Protein AF-A0A2V2E9M7-F1 (afdb_monomer)

Mean predicted aligned error: 22.3 Å

Structure (mmCIF, N/CA/C/O backbone):
data_AF-A0A2V2E9M7-F1
#
_entry.id   AF-A0A2V2E9M7-F1
#
loop_
_atom_site.group_PDB
_atom_site.id
_atom_site.type_symbol
_atom_site.label_atom_id
_atom_site.label_alt_id
_atom_site.label_comp_id
_atom_site.label_asym_id
_atom_site.label_entity_id
_atom_site.label_seq_id
_atom_site.pdbx_PDB_ins_code
_atom_site.Cartn_x
_atom_site.Cartn_y
_atom_site.Cartn_z
_atom_site.occupancy
_atom_site.B_iso_or_equiv
_atom_site.auth_seq_id
_atom_site.auth_comp_id
_atom_site.auth_asym_id
_atom_site.auth_atom_id
_atom_site.pdbx_PDB_model_num
ATOM 1 N N . MET A 1 1 ? 69.478 -24.190 -27.164 1.00 32.44 1 MET A N 1
ATOM 2 C CA . MET A 1 1 ? 68.853 -22.856 -27.023 1.00 32.44 1 MET A CA 1
ATOM 3 C C . MET A 1 1 ? 69.617 -21.925 -26.075 1.00 32.44 1 MET A C 1
ATOM 5 O O . MET A 1 1 ? 70.172 -20.964 -26.578 1.00 32.44 1 MET A O 1
ATOM 9 N N . LYS A 1 2 ? 69.791 -22.211 -24.771 1.00 27.84 2 LYS A N 1
ATOM 10 C CA . LYS A 1 2 ? 70.480 -21.285 -23.827 1.00 27.84 2 LYS A CA 1
ATOM 11 C C . LYS A 1 2 ? 71.941 -20.897 -24.165 1.00 27.84 2 LYS A C 1
ATOM 13 O O . LYS A 1 2 ? 72.322 -19.758 -23.941 1.00 27.84 2 LYS A O 1
ATOM 18 N N . LYS A 1 3 ? 72.751 -21.782 -24.771 1.00 30.38 3 LYS A N 1
ATOM 19 C CA . LYS A 1 3 ? 74.108 -21.431 -25.268 1.00 30.38 3 LYS A CA 1
ATOM 20 C C . LYS A 1 3 ? 74.116 -20.711 -26.627 1.00 30.38 3 LYS A C 1
ATOM 22 O O . LYS A 1 3 ? 75.095 -20.051 -26.944 1.00 30.38 3 LYS A O 1
ATOM 27 N N . LEU A 1 4 ? 73.034 -20.820 -27.406 1.00 31.48 4 LEU A N 1
ATOM 28 C CA . LEU A 1 4 ? 72.885 -20.119 -28.688 1.00 31.48 4 LEU A CA 1
ATOM 29 C C . LEU A 1 4 ? 72.492 -18.649 -28.463 1.00 31.48 4 LEU A C 1
ATOM 31 O O . LEU A 1 4 ? 73.007 -17.769 -29.140 1.00 31.48 4 LEU A O 1
ATOM 35 N N . LEU A 1 5 ? 71.653 -18.388 -27.453 1.00 33.75 5 LEU A N 1
ATOM 36 C CA . LEU A 1 5 ? 71.212 -17.040 -27.082 1.00 33.75 5 LEU A CA 1
ATOM 37 C C . LEU A 1 5 ? 72.375 -16.175 -26.549 1.00 33.75 5 LEU A C 1
ATOM 39 O O . LEU A 1 5 ? 72.522 -15.022 -26.934 1.00 33.75 5 LEU A O 1
ATOM 43 N N . SER A 1 6 ? 73.278 -16.764 -25.752 1.00 31.58 6 SER A N 1
ATOM 44 C CA . SER A 1 6 ? 74.490 -16.084 -25.257 1.00 31.58 6 SER A CA 1
ATOM 45 C C . SER A 1 6 ? 75.515 -15.777 -26.362 1.00 31.58 6 SER A C 1
ATOM 47 O O . SER A 1 6 ? 76.298 -14.840 -26.221 1.00 31.58 6 SER A O 1
ATOM 49 N N . PHE A 1 7 ? 75.518 -16.547 -27.457 1.00 32.97 7 PHE A N 1
ATOM 50 C CA . PHE A 1 7 ? 76.396 -16.326 -28.610 1.00 32.97 7 PHE A CA 1
ATOM 51 C C . PHE A 1 7 ? 75.870 -15.189 -29.501 1.00 32.97 7 PHE A C 1
ATOM 53 O O . PHE A 1 7 ? 76.644 -14.316 -29.879 1.00 32.97 7 PHE A O 1
ATOM 60 N N . PHE A 1 8 ? 74.555 -15.123 -29.744 1.00 37.31 8 PHE A N 1
ATOM 61 C CA . PHE A 1 8 ? 73.934 -14.046 -30.531 1.00 37.31 8 PHE A CA 1
ATOM 62 C C . PHE A 1 8 ? 74.006 -12.670 -29.847 1.00 37.31 8 PHE A C 1
ATOM 64 O O . PHE A 1 8 ? 74.307 -11.680 -30.510 1.00 37.31 8 PHE A O 1
ATOM 71 N N . LEU A 1 9 ? 73.849 -12.601 -28.519 1.00 36.06 9 LEU A N 1
ATOM 72 C CA . LEU A 1 9 ? 74.006 -11.342 -27.772 1.00 36.06 9 LEU A CA 1
ATOM 73 C C . LEU A 1 9 ? 75.455 -10.822 -27.742 1.00 36.06 9 LEU A C 1
ATOM 75 O O . LEU A 1 9 ? 75.673 -9.615 -27.681 1.00 36.06 9 LEU A O 1
ATOM 79 N N . SER A 1 10 ? 76.449 -11.709 -27.850 1.00 30.64 10 SER A N 1
ATOM 80 C CA . SER A 1 10 ? 77.867 -11.320 -27.898 1.00 30.64 10 SER A CA 1
ATOM 81 C C . SER A 1 10 ? 78.282 -10.764 -29.272 1.00 30.64 10 SER A C 1
ATOM 83 O O . SER A 1 10 ? 79.227 -9.984 -29.358 1.00 30.64 10 SER A O 1
ATOM 85 N N . VAL A 1 11 ? 77.568 -11.132 -30.345 1.00 32.84 11 VAL A N 1
ATOM 86 C CA . VAL A 1 11 ? 77.837 -10.685 -31.728 1.00 32.84 11 VAL A CA 1
ATOM 87 C C . VAL A 1 11 ? 77.257 -9.292 -32.005 1.00 32.84 11 VAL A C 1
ATOM 89 O O . VAL A 1 11 ? 77.875 -8.515 -32.729 1.00 32.84 11 VAL A O 1
ATOM 92 N N . ILE A 1 12 ? 76.144 -8.927 -31.360 1.00 40.84 12 ILE A N 1
ATOM 93 C CA . ILE A 1 12 ? 75.544 -7.584 -31.472 1.00 40.84 12 ILE A CA 1
ATOM 94 C C . ILE A 1 12 ? 76.445 -6.508 -30.831 1.00 40.84 12 ILE A C 1
ATOM 96 O O . ILE A 1 12 ? 76.507 -5.389 -31.329 1.00 40.84 12 ILE A O 1
ATOM 100 N N . ILE A 1 13 ? 77.224 -6.857 -29.798 1.00 34.94 13 ILE A N 1
ATOM 101 C CA . ILE A 1 13 ? 78.183 -5.941 -29.145 1.00 34.94 13 ILE A CA 1
ATOM 102 C C . ILE A 1 13 ? 79.509 -5.815 -29.933 1.00 34.94 13 ILE A C 1
ATOM 104 O O . ILE A 1 13 ? 80.218 -4.825 -29.786 1.00 34.94 13 ILE A O 1
ATOM 108 N N . LEU A 1 14 ? 79.846 -6.772 -30.810 1.00 29.77 14 LEU A N 1
ATOM 109 C CA . LEU A 1 14 ? 81.092 -6.775 -31.600 1.00 29.77 14 LEU A CA 1
ATOM 110 C C . LEU A 1 14 ? 80.977 -6.099 -32.982 1.00 29.77 14 LEU A C 1
ATOM 112 O O . LEU A 1 14 ? 81.995 -5.938 -33.652 1.00 29.77 14 LEU A O 1
ATOM 116 N N . CYS A 1 15 ? 79.779 -5.688 -33.414 1.00 30.77 15 CYS A N 1
ATOM 117 C CA . CYS A 1 15 ? 79.570 -5.073 -34.735 1.00 30.77 15 CYS A CA 1
ATOM 118 C C . CYS A 1 15 ? 79.690 -3.538 -34.764 1.00 30.77 15 CYS A C 1
ATOM 120 O O . CYS A 1 15 ? 79.584 -2.941 -35.832 1.00 30.77 15 CYS A O 1
ATOM 122 N N . SER A 1 16 ? 79.985 -2.887 -33.639 1.00 31.45 16 SER A N 1
ATOM 123 C CA . SER A 1 16 ? 80.344 -1.465 -33.577 1.00 31.45 16 SER A CA 1
ATOM 124 C C . SER A 1 16 ? 81.866 -1.280 -33.670 1.00 31.45 16 SER A C 1
ATOM 126 O O . SER A 1 16 ? 82.537 -0.872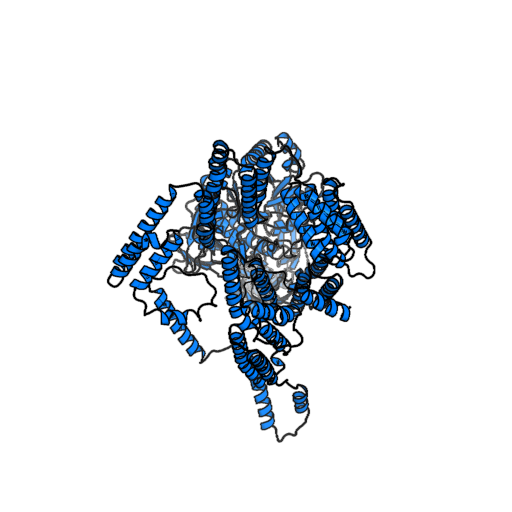 -32.725 1.00 31.45 16 SER A O 1
ATOM 128 N N . VAL A 1 17 ? 82.427 -1.589 -34.843 1.00 29.20 17 VAL A N 1
ATOM 129 C CA . VAL A 1 17 ? 83.730 -1.046 -35.268 1.00 29.20 17 VAL A CA 1
ATOM 130 C C . VAL A 1 17 ? 83.467 0.355 -35.843 1.00 29.20 17 VAL A C 1
ATOM 132 O O . VAL A 1 17 ? 82.502 0.513 -36.594 1.00 29.20 17 VAL A O 1
ATOM 135 N N . PRO A 1 18 ? 84.266 1.380 -35.492 1.00 39.25 18 PRO A N 1
ATOM 136 C CA . PRO A 1 18 ? 83.937 2.775 -35.768 1.00 39.25 18 PRO A CA 1
ATOM 137 C C . PRO A 1 18 ? 83.967 3.058 -37.271 1.00 39.25 18 PRO A C 1
ATOM 139 O O . PRO A 1 18 ? 85.012 2.937 -37.915 1.00 39.25 18 PRO A O 1
ATOM 142 N N . PHE A 1 19 ? 82.829 3.470 -37.830 1.00 32.53 19 PHE A N 1
ATOM 143 C CA . PHE A 1 19 ? 82.831 4.175 -39.106 1.00 32.53 19 PHE A CA 1
ATOM 144 C C . PHE A 1 19 ? 83.360 5.588 -38.866 1.00 32.53 19 PHE A C 1
ATOM 146 O O . PHE A 1 19 ? 82.946 6.274 -37.935 1.00 32.53 19 PHE A O 1
ATOM 153 N N . ALA A 1 20 ? 84.335 5.977 -39.684 1.00 35.50 20 ALA A N 1
ATOM 154 C CA . ALA A 1 20 ? 85.048 7.238 -39.579 1.00 35.50 20 ALA A CA 1
ATOM 155 C C . ALA A 1 20 ? 84.084 8.435 -39.536 1.00 35.50 20 ALA A C 1
ATOM 157 O O . ALA A 1 20 ? 83.274 8.620 -40.445 1.00 35.50 20 ALA A O 1
ATOM 158 N N . PHE A 1 21 ? 84.221 9.244 -38.484 1.00 38.22 21 PHE A N 1
ATOM 159 C CA . PHE A 1 21 ? 83.510 10.500 -38.274 1.00 38.22 21 PHE A CA 1
ATOM 160 C C . PHE A 1 21 ? 83.684 11.443 -39.474 1.00 38.22 21 PHE A C 1
ATOM 162 O O . PHE A 1 21 ? 84.785 11.933 -39.740 1.00 38.22 21 PHE A O 1
ATOM 169 N N . SER A 1 22 ? 82.589 11.775 -40.158 1.00 50.09 22 SER A N 1
ATOM 170 C CA . SER A 1 22 ? 82.441 13.131 -40.685 1.00 50.09 22 SER A CA 1
ATOM 171 C C . SER A 1 22 ? 82.165 14.048 -39.497 1.00 50.09 22 SER A C 1
ATOM 173 O O . SER A 1 22 ? 81.345 13.706 -38.646 1.00 50.09 22 SER A O 1
ATOM 175 N N . ALA A 1 23 ? 82.857 15.185 -39.413 1.00 58.50 23 ALA A N 1
ATOM 176 C CA . ALA A 1 23 ? 82.621 16.158 -38.351 1.00 58.50 23 ALA A CA 1
ATOM 177 C C . ALA A 1 23 ? 81.134 16.550 -38.332 1.00 58.50 23 ALA A C 1
ATOM 179 O O . ALA A 1 23 ? 80.608 16.975 -39.362 1.00 58.50 23 ALA A O 1
ATOM 180 N N . MET A 1 24 ? 80.474 16.363 -37.186 1.00 65.12 24 MET A N 1
ATOM 181 C CA . MET A 1 24 ? 79.091 16.800 -36.980 1.00 65.12 24 MET A CA 1
ATOM 182 C C . MET A 1 24 ? 78.993 18.303 -37.244 1.00 65.12 24 MET A C 1
ATOM 184 O O . MET A 1 24 ? 79.911 19.061 -36.914 1.00 65.12 24 MET A O 1
ATOM 188 N N . THR A 1 25 ? 77.890 18.736 -37.842 1.00 72.81 25 THR A N 1
ATOM 189 C CA . THR A 1 25 ? 77.599 20.165 -38.002 1.00 72.81 25 THR A CA 1
ATOM 190 C C . THR A 1 25 ? 77.397 20.828 -36.630 1.00 72.81 25 THR A C 1
ATOM 192 O O . THR A 1 25 ? 77.093 20.149 -35.651 1.00 72.81 25 THR A O 1
ATOM 195 N N . GLU A 1 26 ? 77.568 22.154 -36.518 1.00 69.25 26 GLU A N 1
ATOM 196 C CA . GLU A 1 26 ? 77.369 22.870 -35.237 1.00 69.25 26 GLU A CA 1
ATOM 197 C C . GLU A 1 26 ? 75.968 22.645 -34.645 1.00 69.25 26 GLU A C 1
ATOM 199 O O . GLU A 1 26 ? 75.819 22.554 -33.427 1.00 69.25 26 GLU A O 1
ATOM 204 N N . GLU A 1 27 ? 74.957 22.502 -35.502 1.00 67.62 27 GLU A N 1
ATOM 205 C CA . GLU A 1 27 ? 73.578 22.220 -35.105 1.00 67.62 27 GLU A CA 1
ATOM 206 C C . GLU A 1 27 ? 73.423 20.796 -34.551 1.00 67.62 27 GLU A C 1
ATOM 208 O O . GLU A 1 27 ? 72.874 20.608 -33.465 1.00 67.62 27 GLU A O 1
ATOM 213 N N . GLU A 1 28 ? 73.989 19.794 -35.229 1.00 68.38 28 GLU A N 1
ATOM 214 C CA . GLU A 1 28 ? 73.992 18.402 -34.759 1.00 68.38 28 GLU A CA 1
ATOM 215 C C . GLU A 1 28 ? 74.806 18.232 -33.469 1.00 68.38 28 GLU A C 1
ATOM 217 O O . GLU A 1 28 ? 74.426 17.451 -32.595 1.00 68.38 28 GLU A O 1
ATOM 222 N N . LEU A 1 29 ? 75.899 18.988 -33.316 1.00 74.88 29 LEU A N 1
ATOM 223 C CA . LEU A 1 29 ? 76.698 19.017 -32.093 1.00 74.88 29 LEU A CA 1
ATOM 224 C C . LEU A 1 29 ? 75.907 19.648 -30.934 1.00 74.88 29 LEU A C 1
ATOM 226 O O . LEU A 1 29 ? 75.966 19.151 -29.809 1.00 74.88 29 LEU A O 1
ATOM 230 N N . GLY A 1 30 ? 75.132 20.705 -31.208 1.00 75.69 30 GLY A N 1
ATOM 231 C CA . GLY A 1 30 ? 74.223 21.335 -30.247 1.00 75.69 30 GLY A CA 1
ATOM 232 C C . GLY A 1 30 ? 73.117 20.387 -29.777 1.00 75.69 30 GLY A C 1
ATOM 233 O O . GLY A 1 30 ? 72.911 20.226 -28.573 1.00 75.69 30 GLY A O 1
ATOM 234 N N . GLN A 1 31 ? 72.477 19.677 -30.706 1.00 72.56 31 GLN A N 1
ATOM 235 C CA . GLN A 1 31 ? 71.450 18.678 -30.391 1.00 72.56 31 GLN A CA 1
ATOM 236 C C . GLN A 1 31 ? 72.032 17.476 -29.633 1.00 72.56 31 GLN A C 1
ATOM 238 O O . GLN A 1 31 ? 71.443 16.994 -28.667 1.00 72.56 31 GLN A O 1
ATOM 243 N N . ALA A 1 32 ? 73.223 17.006 -30.014 1.00 79.75 32 ALA A N 1
ATOM 244 C CA . ALA A 1 32 ? 73.920 15.938 -29.303 1.00 79.75 32 ALA A CA 1
ATOM 245 C C . ALA A 1 32 ? 74.330 16.356 -27.881 1.00 79.75 32 ALA A C 1
ATOM 247 O O . ALA A 1 32 ? 74.233 15.558 -26.946 1.00 79.75 32 ALA A O 1
ATOM 248 N N . GLN A 1 33 ? 74.751 17.610 -27.695 1.00 82.19 33 GLN A N 1
ATOM 249 C CA . GLN A 1 33 ? 75.070 18.185 -26.389 1.00 82.19 33 GLN A CA 1
ATOM 250 C C . GLN A 1 33 ? 73.841 18.236 -25.477 1.00 82.19 33 GLN A C 1
ATOM 252 O O . GLN A 1 33 ? 73.931 17.870 -24.300 1.00 82.19 33 GLN A O 1
ATOM 257 N N . GLU A 1 34 ? 72.704 18.675 -26.012 1.00 79.38 34 GLU A N 1
ATOM 258 C CA . GLU A 1 34 ? 71.434 18.744 -25.295 1.00 79.38 34 GLU A CA 1
ATOM 259 C C . GLU A 1 34 ? 70.928 17.346 -24.921 1.00 79.38 34 GLU A C 1
ATOM 261 O O . GLU A 1 34 ? 70.645 17.081 -23.750 1.00 79.38 34 GLU A O 1
ATOM 266 N N . ALA A 1 35 ? 70.939 16.410 -25.871 1.00 77.19 35 ALA A N 1
ATOM 267 C CA . ALA A 1 35 ? 70.532 15.028 -25.648 1.00 77.19 35 ALA A CA 1
ATOM 268 C C . ALA A 1 35 ? 71.427 14.312 -24.615 1.00 77.19 35 ALA A C 1
ATOM 270 O O . ALA A 1 35 ? 70.929 13.596 -23.741 1.00 77.19 35 ALA A O 1
ATOM 271 N N . LYS A 1 36 ? 72.747 14.555 -24.639 1.00 88.62 36 LYS A N 1
ATOM 272 C CA . LYS A 1 36 ? 73.696 14.032 -23.639 1.00 88.62 36 LYS A CA 1
ATOM 273 C C . LYS A 1 36 ? 73.460 14.632 -22.251 1.00 88.62 36 LYS A C 1
ATOM 275 O O . LYS A 1 36 ? 73.516 13.912 -21.255 1.00 88.62 36 LYS A O 1
ATOM 280 N N . ASN A 1 37 ? 73.164 15.931 -22.163 1.00 83.50 37 ASN A N 1
ATOM 281 C CA . ASN A 1 37 ? 72.812 16.589 -20.899 1.00 83.50 37 ASN A CA 1
ATOM 282 C C . ASN A 1 37 ? 71.481 16.071 -20.335 1.00 83.50 37 ASN A C 1
ATOM 284 O O . ASN A 1 37 ? 71.351 15.901 -19.119 1.00 83.50 37 ASN A O 1
ATOM 288 N N . TYR A 1 38 ? 70.519 15.768 -21.205 1.00 79.69 38 TYR A N 1
ATOM 289 C CA . TYR A 1 38 ? 69.249 15.175 -20.811 1.00 79.69 38 TYR A CA 1
ATOM 290 C C . TYR A 1 38 ? 69.437 13.752 -20.274 1.00 79.69 38 TYR A C 1
ATOM 292 O O . TYR A 1 38 ? 69.036 13.474 -19.143 1.00 79.69 38 TYR A O 1
ATOM 300 N N . LEU A 1 39 ? 70.185 12.901 -20.991 1.00 84.62 39 LEU A N 1
ATOM 301 C CA . LEU A 1 39 ? 70.590 11.578 -20.503 1.00 84.62 39 LEU A CA 1
ATOM 302 C C . LEU A 1 39 ? 71.335 11.668 -19.164 1.00 84.62 39 LEU A C 1
ATOM 304 O O . LEU A 1 39 ? 71.109 10.838 -18.289 1.00 84.62 39 LEU A O 1
ATOM 308 N N . LYS A 1 40 ? 72.190 12.681 -18.963 1.00 86.00 40 LYS A N 1
ATOM 309 C CA . LYS A 1 40 ? 72.927 12.887 -17.704 1.00 86.00 40 LYS A CA 1
ATOM 310 C C . LYS A 1 40 ? 71.995 13.179 -16.536 1.00 86.00 40 LYS A C 1
ATOM 312 O O . LYS A 1 40 ? 72.166 12.597 -15.466 1.00 86.00 40 LYS A O 1
ATOM 317 N N . SER A 1 41 ? 71.028 14.072 -16.738 1.00 77.12 41 SER A N 1
ATOM 318 C CA . SER A 1 41 ? 70.025 14.426 -15.729 1.00 77.12 41 SER A CA 1
ATOM 319 C C . SER A 1 41 ? 69.166 13.219 -15.361 1.00 77.12 41 SER A C 1
ATOM 321 O O . SER A 1 41 ? 68.968 12.943 -14.179 1.00 77.12 41 SER A O 1
ATOM 323 N N . LEU A 1 42 ? 68.738 12.452 -16.365 1.00 75.38 42 LEU A N 1
ATOM 324 C CA . LEU A 1 42 ? 67.938 11.248 -16.174 1.00 75.38 42 LEU A CA 1
ATOM 325 C C . LEU A 1 42 ? 68.725 10.136 -15.476 1.00 75.38 42 LEU A C 1
ATOM 327 O O . LEU A 1 42 ? 68.269 9.581 -14.482 1.00 75.38 42 LEU A O 1
ATOM 331 N N . TYR A 1 43 ? 69.952 9.871 -15.926 1.00 80.56 43 TYR A N 1
ATOM 332 C CA . TYR A 1 43 ? 70.855 8.910 -15.303 1.00 80.56 43 TYR A CA 1
ATOM 333 C C . TYR A 1 43 ? 71.139 9.267 -13.837 1.00 80.56 43 TYR A C 1
ATOM 335 O O . TYR A 1 43 ? 71.102 8.390 -12.980 1.00 80.56 43 TYR A O 1
ATOM 343 N N . LEU A 1 44 ? 71.381 10.543 -13.512 1.00 74.56 44 LEU A N 1
ATOM 344 C CA . LEU A 1 44 ? 71.583 10.982 -12.126 1.00 74.56 44 LEU A CA 1
ATOM 345 C C . LEU A 1 44 ? 70.317 10.826 -11.276 1.00 74.56 44 LEU A C 1
ATOM 347 O O . LEU A 1 44 ? 70.418 10.389 -10.129 1.00 74.56 44 LEU A O 1
ATOM 351 N N . ALA A 1 45 ? 69.144 11.135 -11.834 1.00 66.62 45 ALA A N 1
ATOM 352 C CA . ALA A 1 45 ? 67.867 10.904 -11.168 1.00 66.62 45 ALA A CA 1
ATOM 353 C C . ALA A 1 45 ? 67.635 9.408 -10.907 1.00 66.62 45 ALA A C 1
ATOM 355 O O . ALA A 1 45 ? 67.140 9.038 -9.846 1.00 66.62 45 ALA A O 1
ATOM 356 N N . TYR A 1 46 ? 68.029 8.546 -11.845 1.00 67.69 46 TYR A N 1
ATOM 357 C CA . TYR A 1 46 ? 67.702 7.123 -11.840 1.00 67.69 46 TYR A CA 1
ATOM 358 C C . TYR A 1 46 ? 68.723 6.221 -11.137 1.00 67.69 46 TYR A C 1
ATOM 360 O O . TYR A 1 46 ? 68.346 5.242 -10.491 1.00 67.69 46 TYR A O 1
ATOM 368 N N . LYS A 1 47 ? 70.002 6.606 -11.131 1.00 64.19 47 LYS A N 1
ATOM 369 C CA . LYS A 1 47 ? 71.080 5.944 -10.377 1.00 64.19 47 LYS A CA 1
ATOM 370 C C . LYS A 1 47 ? 70.805 5.892 -8.874 1.00 64.19 47 LYS A C 1
ATOM 372 O O . LYS A 1 47 ? 71.168 4.925 -8.212 1.00 64.19 47 LYS A O 1
ATOM 377 N N . GLY A 1 48 ? 70.127 6.903 -8.326 1.00 55.81 48 GLY A N 1
ATOM 378 C CA . GLY A 1 48 ? 69.710 6.914 -6.919 1.00 55.81 48 GLY A CA 1
ATOM 379 C C . GLY A 1 48 ? 68.751 5.774 -6.543 1.00 55.81 48 GLY A C 1
ATOM 380 O O . GLY A 1 48 ? 68.650 5.430 -5.366 1.00 55.81 48 GLY A O 1
ATOM 381 N N . TYR A 1 49 ? 68.079 5.166 -7.525 1.00 56.31 49 TYR A N 1
ATOM 382 C CA . TYR A 1 49 ? 67.162 4.040 -7.327 1.00 56.31 49 TYR A CA 1
ATOM 383 C C . TYR A 1 49 ? 67.808 2.673 -7.605 1.00 56.31 49 TYR A C 1
ATOM 385 O O . TYR A 1 49 ? 67.281 1.665 -7.148 1.00 56.31 49 TYR A O 1
ATOM 393 N N . GLU A 1 50 ? 68.969 2.630 -8.271 1.00 50.38 50 GLU A N 1
ATOM 394 C CA . GLU A 1 50 ? 69.757 1.406 -8.510 1.00 50.38 50 GLU A CA 1
ATOM 395 C C . GLU A 1 50 ? 70.257 0.771 -7.197 1.00 50.38 50 GLU A C 1
ATOM 397 O O . GLU A 1 50 ? 70.419 -0.442 -7.110 1.00 50.38 50 GLU A O 1
ATOM 402 N N . MET A 1 51 ? 70.455 1.585 -6.151 1.00 46.03 51 MET A N 1
ATOM 403 C CA . MET A 1 51 ? 70.910 1.135 -4.827 1.00 46.03 51 MET A CA 1
ATOM 404 C C . MET A 1 51 ? 69.789 0.625 -3.898 1.00 46.03 51 MET A C 1
ATOM 406 O O . MET A 1 51 ? 70.056 0.377 -2.723 1.00 46.03 51 MET A O 1
ATOM 410 N N . ARG A 1 52 ? 68.543 0.489 -4.375 1.00 54.09 52 ARG A N 1
ATOM 411 C CA . ARG A 1 52 ? 67.433 -0.101 -3.602 1.00 54.09 52 ARG A CA 1
ATOM 412 C C . ARG A 1 52 ? 67.322 -1.585 -3.974 1.00 54.09 52 ARG A C 1
ATOM 414 O O . ARG A 1 52 ? 67.133 -1.897 -5.148 1.00 54.09 52 ARG A O 1
ATOM 421 N N . VAL A 1 53 ? 67.539 -2.481 -3.012 1.00 44.81 53 VAL A N 1
ATOM 422 C CA . VAL A 1 53 ? 67.578 -3.941 -3.210 1.00 44.81 53 VAL A CA 1
ATOM 423 C C . VAL A 1 53 ? 66.157 -4.508 -3.027 1.00 44.81 53 VAL A C 1
ATOM 425 O O . VAL A 1 53 ? 65.201 -3.775 -2.815 1.00 44.81 53 VAL A O 1
ATOM 428 N N . LEU A 1 54 ? 65.968 -5.807 -3.254 1.00 53.22 54 LEU A N 1
ATOM 429 C CA . LEU A 1 54 ? 64.692 -6.515 -3.165 1.00 53.22 54 LEU A CA 1
ATOM 430 C C . LEU A 1 54 ? 64.692 -7.392 -1.914 1.00 53.22 54 LEU A C 1
ATOM 432 O O . LEU A 1 54 ? 65.655 -8.117 -1.687 1.00 53.22 54 LEU A O 1
ATOM 436 N N . LEU A 1 55 ? 63.596 -7.392 -1.150 1.00 44.25 55 LEU A N 1
ATOM 437 C CA . LEU A 1 55 ? 63.405 -8.300 -0.005 1.00 44.25 55 LEU A CA 1
ATOM 438 C C . LEU A 1 55 ? 63.336 -9.789 -0.395 1.00 44.25 55 LEU A C 1
ATOM 440 O O . LEU A 1 55 ? 63.460 -10.655 0.464 1.00 44.25 55 LEU A O 1
ATOM 444 N N . ASP A 1 56 ? 63.163 -10.096 -1.682 1.00 48.06 56 ASP A N 1
ATOM 445 C CA . ASP A 1 56 ? 63.241 -11.456 -2.211 1.00 48.06 56 ASP A CA 1
ATOM 446 C C . ASP A 1 56 ? 64.154 -11.486 -3.442 1.00 48.06 56 ASP A C 1
ATOM 448 O O . ASP A 1 56 ? 63.781 -11.066 -4.542 1.00 48.06 56 ASP A O 1
ATOM 452 N N . GLU A 1 57 ? 65.368 -12.003 -3.256 1.00 44.25 57 GLU A N 1
ATOM 453 C CA . GLU A 1 57 ? 66.356 -12.173 -4.325 1.00 44.25 57 GLU A CA 1
ATOM 454 C C . GLU A 1 57 ? 65.873 -13.141 -5.424 1.00 44.25 57 GLU A C 1
ATOM 456 O O . GLU A 1 57 ? 66.367 -13.086 -6.550 1.00 44.25 57 GLU A O 1
ATOM 461 N N . ASN A 1 58 ? 64.856 -13.973 -5.153 1.00 47.81 58 ASN A N 1
ATOM 462 C CA . ASN A 1 58 ? 64.310 -14.937 -6.114 1.00 47.81 58 ASN A CA 1
ATOM 463 C C . ASN A 1 58 ? 63.293 -14.330 -7.096 1.00 47.81 58 ASN A C 1
ATOM 465 O O . ASN A 1 58 ? 62.805 -15.039 -7.978 1.00 47.81 58 ASN A O 1
ATOM 469 N N . LYS A 1 59 ? 62.973 -13.032 -6.973 1.00 50.25 59 LYS A N 1
ATOM 470 C CA . LYS A 1 59 ? 62.061 -12.300 -7.873 1.00 50.25 59 LYS A CA 1
ATOM 471 C C . LYS A 1 59 ? 62.727 -11.152 -8.636 1.00 50.25 59 LYS A C 1
ATOM 473 O O . LYS A 1 59 ? 62.054 -10.197 -9.022 1.00 50.25 59 LYS A O 1
ATOM 478 N N . GLN A 1 60 ? 64.029 -11.238 -8.903 1.00 52.88 60 GLN A N 1
ATOM 479 C CA . GLN A 1 60 ? 64.656 -10.380 -9.914 1.00 52.88 60 GLN A CA 1
ATOM 480 C C . GLN A 1 60 ? 64.083 -10.748 -11.291 1.00 52.88 60 GLN A C 1
ATOM 482 O O . GLN A 1 60 ? 64.492 -11.744 -11.888 1.00 52.88 60 GLN A O 1
ATOM 487 N N . ASN A 1 61 ? 63.090 -9.993 -11.770 1.00 58.50 61 ASN A N 1
ATOM 488 C CA . ASN A 1 61 ? 62.567 -10.186 -13.120 1.00 58.50 61 ASN A CA 1
ATOM 489 C C . ASN A 1 61 ? 63.628 -9.764 -14.161 1.00 58.50 61 ASN A C 1
ATOM 491 O O . ASN A 1 61 ? 64.550 -8.996 -13.869 1.00 58.50 61 ASN A O 1
ATOM 495 N N . GLU A 1 62 ? 63.526 -10.302 -15.376 1.00 59.06 62 GLU A N 1
ATOM 496 C CA . GLU A 1 62 ? 64.522 -10.074 -16.434 1.00 59.06 62 GLU A CA 1
ATOM 497 C C . GLU A 1 62 ? 64.620 -8.585 -16.832 1.00 59.06 62 GLU A C 1
ATOM 499 O O . GLU A 1 62 ? 65.707 -8.119 -17.181 1.00 59.06 62 GLU A O 1
ATOM 504 N N . ASP A 1 63 ? 63.536 -7.816 -16.666 1.00 59.25 63 ASP A N 1
ATOM 505 C CA . ASP A 1 63 ? 63.469 -6.373 -16.943 1.00 59.25 63 ASP A CA 1
ATOM 506 C C . ASP A 1 63 ? 64.333 -5.533 -15.982 1.00 59.25 63 ASP A C 1
ATOM 508 O O . ASP A 1 63 ? 65.006 -4.595 -16.416 1.00 59.25 63 ASP A O 1
ATOM 512 N N . TYR A 1 64 ? 64.382 -5.879 -14.688 1.00 62.97 64 TYR A N 1
ATOM 513 C CA . TYR A 1 64 ? 65.236 -5.200 -13.704 1.00 62.97 64 TYR A CA 1
ATOM 514 C C . TYR A 1 64 ? 66.725 -5.473 -13.953 1.00 62.97 64 TYR A C 1
ATOM 516 O O . TYR A 1 64 ? 67.552 -4.559 -13.884 1.00 62.97 64 TYR A O 1
ATOM 524 N N . ILE A 1 65 ? 67.072 -6.717 -14.301 1.00 67.19 65 ILE A N 1
ATOM 525 C CA . ILE A 1 65 ? 68.449 -7.100 -14.649 1.00 67.19 65 ILE A CA 1
ATOM 526 C C . ILE A 1 65 ? 68.884 -6.377 -15.933 1.00 67.19 65 ILE A C 1
ATOM 528 O O . ILE A 1 65 ? 69.994 -5.848 -15.991 1.00 67.19 65 ILE A O 1
ATOM 532 N N . TYR A 1 66 ? 68.002 -6.283 -16.935 1.00 69.31 66 TYR A N 1
ATOM 533 C CA . TYR A 1 66 ? 68.259 -5.551 -18.178 1.00 69.31 66 TYR A CA 1
ATOM 534 C C . TYR A 1 66 ? 68.452 -4.041 -17.946 1.00 69.31 66 TYR A C 1
ATOM 536 O O . TYR A 1 66 ? 69.396 -3.439 -18.467 1.00 69.31 66 TYR A O 1
ATOM 544 N N . TYR A 1 67 ? 67.615 -3.433 -17.103 1.00 73.50 67 TYR A N 1
ATOM 545 C CA . TYR A 1 67 ? 67.733 -2.030 -16.707 1.00 73.50 67 TYR A CA 1
ATOM 546 C C . TYR A 1 67 ? 69.059 -1.729 -15.978 1.00 73.50 67 TYR A C 1
ATOM 548 O O . TYR A 1 67 ? 69.781 -0.811 -16.380 1.00 73.50 67 TYR A O 1
ATOM 556 N N . ARG A 1 68 ? 69.415 -2.524 -14.955 1.00 73.69 68 ARG A N 1
ATOM 557 C CA . ARG A 1 68 ? 70.622 -2.330 -14.125 1.00 73.69 68 ARG A CA 1
ATOM 558 C C . ARG A 1 68 ? 71.915 -2.641 -14.882 1.00 73.69 68 ARG A C 1
ATOM 560 O O . ARG A 1 68 ? 72.815 -1.808 -14.949 1.00 73.69 68 ARG A O 1
ATOM 567 N N . ASP A 1 69 ? 72.020 -3.832 -15.467 1.00 72.88 69 ASP A N 1
ATOM 568 C CA . ASP A 1 69 ? 73.313 -4.347 -15.937 1.00 72.88 69 ASP A CA 1
ATOM 569 C C . ASP A 1 69 ? 73.651 -3.924 -17.374 1.00 72.88 69 ASP A C 1
ATOM 571 O O . ASP A 1 69 ? 74.824 -3.968 -17.763 1.00 72.88 69 ASP A O 1
ATOM 575 N N . ILE A 1 70 ? 72.652 -3.493 -18.158 1.00 76.38 70 ILE A N 1
ATOM 576 C CA . ILE A 1 70 ? 72.825 -3.124 -19.571 1.00 76.38 70 ILE A CA 1
ATOM 577 C C . ILE A 1 70 ? 72.544 -1.636 -19.809 1.00 76.38 70 ILE A C 1
ATOM 579 O O . ILE A 1 70 ? 73.453 -0.914 -20.227 1.00 76.38 70 ILE A O 1
ATOM 583 N N . LEU A 1 71 ? 71.331 -1.144 -19.530 1.00 76.75 71 LEU A N 1
ATOM 584 C CA . LEU A 1 71 ? 70.953 0.235 -19.882 1.00 76.75 71 LEU A CA 1
ATOM 585 C C . LEU A 1 71 ? 71.699 1.285 -19.046 1.00 76.75 71 LEU A C 1
ATOM 587 O O . LEU A 1 71 ? 72.274 2.223 -19.605 1.00 76.75 71 LEU A O 1
ATOM 591 N N . MET A 1 72 ? 71.761 1.108 -17.723 1.00 79.31 72 MET A N 1
ATOM 592 C CA . MET A 1 72 ? 72.474 2.033 -16.831 1.00 79.31 72 MET A CA 1
ATOM 593 C C . MET A 1 72 ? 73.983 2.047 -17.094 1.00 79.31 72 MET A C 1
ATOM 595 O O . MET A 1 72 ? 74.607 3.110 -17.079 1.00 79.31 72 MET A O 1
ATOM 599 N N . LYS A 1 73 ? 74.573 0.892 -17.418 1.00 82.38 73 LYS A N 1
ATOM 600 C CA . LYS A 1 73 ? 75.990 0.793 -17.783 1.00 82.38 73 LYS A CA 1
ATOM 601 C C . LYS A 1 73 ? 76.292 1.500 -19.107 1.00 82.38 73 LYS A C 1
ATOM 603 O O . LYS A 1 73 ? 77.252 2.266 -19.178 1.00 82.38 73 LYS A O 1
ATOM 608 N N . ARG A 1 74 ? 75.437 1.329 -20.122 1.00 82.06 74 ARG A N 1
ATOM 609 C CA . ARG A 1 74 ? 75.577 2.024 -21.411 1.00 82.06 74 ARG A CA 1
ATOM 610 C C . ARG A 1 74 ? 75.401 3.538 -21.277 1.00 82.06 74 ARG A C 1
ATOM 612 O O . ARG A 1 74 ? 76.105 4.293 -21.945 1.00 82.06 74 ARG A O 1
ATOM 619 N N . ALA A 1 75 ? 74.517 3.986 -20.384 1.00 82.62 75 ALA A N 1
ATOM 620 C CA . ALA A 1 75 ? 74.342 5.405 -20.086 1.00 82.62 75 ALA A CA 1
ATOM 621 C C . ALA A 1 75 ? 75.613 6.014 -19.478 1.00 82.62 75 ALA A C 1
ATOM 623 O O . ALA A 1 75 ? 76.027 7.091 -19.894 1.00 82.62 75 ALA A O 1
ATOM 624 N N . ILE A 1 76 ? 76.289 5.309 -18.563 1.00 85.31 76 ILE A N 1
ATOM 625 C CA . ILE A 1 76 ? 77.578 5.748 -17.998 1.00 85.31 76 ILE A CA 1
ATOM 626 C C . ILE A 1 76 ? 78.648 5.869 -19.080 1.00 85.31 76 ILE A C 1
ATOM 628 O O . ILE A 1 76 ? 79.344 6.881 -19.123 1.00 85.31 76 ILE A O 1
ATOM 632 N N . GLU A 1 77 ? 78.775 4.859 -19.944 1.00 86.00 77 GLU A N 1
ATOM 633 C CA . GLU A 1 77 ? 79.770 4.844 -21.022 1.00 86.00 77 GLU A CA 1
ATOM 634 C C . GLU A 1 77 ? 79.597 6.050 -21.955 1.00 86.00 77 GLU A C 1
ATOM 636 O O . GLU A 1 77 ? 80.555 6.785 -22.187 1.00 86.00 77 GLU A O 1
ATOM 641 N N . LEU A 1 78 ? 78.367 6.316 -22.407 1.00 81.44 78 LEU A N 1
ATOM 642 C CA . LEU A 1 78 ? 78.053 7.465 -23.265 1.00 81.44 78 LEU A CA 1
ATOM 643 C C . LEU A 1 78 ? 78.262 8.812 -22.555 1.00 81.44 78 LEU A C 1
ATOM 645 O O . LEU A 1 78 ? 78.679 9.787 -23.178 1.00 81.44 78 LEU A O 1
ATOM 649 N N . LEU A 1 79 ? 78.003 8.887 -21.246 1.00 85.75 79 LEU A N 1
ATOM 650 C CA . LEU A 1 79 ? 78.211 10.103 -20.453 1.00 85.75 79 LEU A CA 1
ATOM 651 C C . LEU A 1 79 ? 79.688 10.395 -20.153 1.00 85.75 79 LEU A C 1
ATOM 653 O O . LEU A 1 79 ? 80.023 11.551 -19.894 1.00 85.75 79 LEU A O 1
ATOM 657 N N . GLN A 1 80 ? 80.555 9.378 -20.174 1.00 83.44 80 GLN A N 1
ATOM 658 C CA . GLN A 1 80 ? 81.993 9.491 -19.898 1.00 83.44 80 GLN A CA 1
ATOM 659 C C . GLN A 1 80 ? 82.856 9.673 -21.154 1.00 83.44 80 GLN A C 1
ATOM 661 O O . GLN A 1 80 ? 84.017 10.057 -21.031 1.00 83.44 80 GLN A O 1
ATOM 666 N N . GLN A 1 81 ? 82.317 9.418 -22.348 1.00 81.56 81 GLN A N 1
ATOM 667 C CA . GLN A 1 81 ? 83.026 9.650 -23.610 1.00 81.56 81 GLN A CA 1
ATOM 668 C C . GLN A 1 81 ? 83.233 11.148 -23.885 1.00 81.56 81 GLN A C 1
ATOM 670 O O . GLN A 1 81 ? 82.327 11.953 -23.661 1.00 81.56 81 GLN A O 1
ATOM 675 N N . GLU A 1 82 ? 84.417 11.525 -24.382 1.00 76.56 82 GLU A N 1
ATOM 676 C CA . GLU A 1 82 ? 84.761 12.921 -24.710 1.00 76.56 82 GLU A CA 1
ATOM 677 C C . GLU A 1 82 ? 84.169 13.380 -26.053 1.00 76.56 82 GLU A C 1
ATOM 679 O O . GLU A 1 82 ? 83.811 14.548 -26.195 1.00 76.56 82 GLU A O 1
ATOM 684 N N . GLU A 1 83 ? 84.000 12.462 -27.009 1.00 79.31 83 GLU A N 1
ATOM 685 C CA . GLU A 1 83 ? 83.361 12.731 -28.304 1.00 79.31 83 GLU A CA 1
ATOM 686 C C . GLU A 1 83 ? 81.827 12.599 -28.215 1.00 79.31 83 GLU A C 1
ATOM 688 O O . GLU A 1 83 ? 81.290 11.847 -27.393 1.00 79.31 83 GLU A O 1
ATOM 693 N N . TYR A 1 84 ? 81.104 13.373 -29.034 1.00 76.69 84 TYR A N 1
ATOM 694 C CA . TYR A 1 84 ? 79.640 13.346 -29.093 1.00 76.69 84 TYR A CA 1
ATOM 695 C C . TYR A 1 84 ? 79.152 12.325 -30.125 1.00 76.69 84 TYR A C 1
ATOM 697 O O . TYR A 1 84 ? 79.518 12.391 -31.292 1.00 76.69 84 TYR A O 1
ATOM 705 N N . GLU A 1 85 ? 78.285 11.410 -29.693 1.00 84.69 85 GLU A N 1
ATOM 706 C CA . GLU A 1 85 ? 77.447 10.588 -30.576 1.00 84.69 85 GLU A CA 1
ATOM 707 C C . GLU A 1 85 ? 76.256 11.392 -31.152 1.00 84.69 85 GLU A C 1
ATOM 709 O O . GLU A 1 85 ? 75.907 12.441 -30.608 1.00 84.69 85 GLU A O 1
ATOM 714 N N . PRO A 1 86 ? 75.569 10.914 -32.207 1.00 81.56 86 PRO A N 1
ATOM 715 C CA . PRO A 1 86 ? 74.324 11.515 -32.698 1.00 81.56 86 PRO A CA 1
ATOM 716 C C . PRO A 1 86 ? 73.230 11.618 -31.625 1.00 81.56 86 PRO A C 1
ATOM 718 O O . PRO A 1 86 ? 73.051 10.705 -30.818 1.00 81.56 86 PRO A O 1
ATOM 721 N N . ALA A 1 87 ? 72.439 12.699 -31.654 1.00 69.94 87 ALA A N 1
ATOM 722 C CA . ALA A 1 87 ? 71.393 12.985 -30.662 1.00 69.94 87 ALA A CA 1
ATOM 723 C C . ALA A 1 87 ? 70.414 11.810 -30.450 1.00 69.94 87 ALA A C 1
ATOM 725 O O . ALA A 1 87 ? 70.072 11.468 -29.315 1.00 69.94 87 ALA A O 1
ATOM 726 N N . ASN A 1 88 ? 70.050 11.117 -31.533 1.00 69.12 88 ASN A N 1
ATOM 727 C CA . ASN A 1 88 ? 69.166 9.948 -31.503 1.00 69.12 88 ASN A CA 1
ATOM 728 C C . ASN A 1 88 ? 69.712 8.794 -30.650 1.00 69.12 88 ASN A C 1
ATOM 730 O O . ASN A 1 88 ? 68.930 8.086 -30.017 1.00 69.12 88 ASN A O 1
ATOM 734 N N . THR A 1 89 ? 71.036 8.627 -30.575 1.00 77.25 89 THR A N 1
ATOM 735 C CA . THR A 1 89 ? 71.675 7.607 -29.734 1.00 77.25 89 THR A CA 1
ATOM 736 C C . THR A 1 89 ? 71.396 7.868 -28.252 1.00 77.25 89 THR A C 1
ATOM 738 O O . THR A 1 89 ? 71.063 6.942 -27.511 1.00 77.25 89 THR A O 1
ATOM 741 N N . TYR A 1 90 ? 71.462 9.131 -27.814 1.00 77.50 90 TYR A N 1
ATOM 742 C CA . TYR A 1 90 ? 71.145 9.506 -26.435 1.00 77.50 90 TYR A CA 1
ATOM 743 C C . TYR A 1 90 ? 69.636 9.445 -26.160 1.00 77.50 90 TYR A C 1
ATOM 745 O O . TYR A 1 90 ? 69.235 8.864 -25.153 1.00 77.50 90 TYR A O 1
ATOM 753 N N . TYR A 1 91 ? 68.787 9.967 -27.057 1.00 71.88 91 TYR A N 1
ATOM 754 C CA . TYR A 1 91 ? 67.329 9.961 -26.866 1.00 71.88 91 TYR A CA 1
ATOM 755 C C . TYR A 1 91 ? 66.724 8.553 -26.876 1.00 71.88 91 TYR A C 1
ATOM 757 O O . TYR A 1 91 ? 65.844 8.257 -26.069 1.00 71.88 91 TYR A O 1
ATOM 765 N N . SER A 1 92 ? 67.228 7.653 -27.724 1.00 68.50 92 SER A N 1
ATOM 766 C CA . SER A 1 92 ? 66.799 6.250 -27.730 1.00 68.50 92 SER A CA 1
ATOM 767 C C . SER A 1 92 ? 67.123 5.559 -26.405 1.00 68.50 92 SER A C 1
ATOM 769 O O . SER A 1 92 ? 66.324 4.760 -25.906 1.00 68.50 92 SER A O 1
ATOM 771 N N . LEU A 1 93 ? 68.281 5.869 -25.812 1.00 74.56 93 LEU A N 1
ATOM 772 C CA . LEU A 1 93 ? 68.658 5.321 -24.514 1.00 74.56 93 LEU A CA 1
ATOM 773 C C . LEU A 1 93 ? 67.829 5.930 -23.376 1.00 74.56 93 LEU A C 1
ATOM 775 O O . LEU A 1 93 ? 67.411 5.193 -22.488 1.00 74.56 93 LEU A O 1
ATOM 779 N N . VAL A 1 94 ? 67.532 7.233 -23.431 1.00 74.88 94 VAL A N 1
ATOM 780 C CA . VAL A 1 94 ? 66.617 7.898 -22.488 1.00 74.88 94 VAL A CA 1
ATOM 781 C C . VAL A 1 94 ? 65.238 7.241 -22.506 1.00 74.88 94 VAL A C 1
ATOM 783 O O . VAL A 1 94 ? 64.764 6.803 -21.462 1.00 74.88 94 VAL A O 1
ATOM 786 N N . LYS A 1 95 ? 64.638 7.072 -23.688 1.00 69.31 95 LYS A N 1
ATOM 787 C CA . LYS A 1 95 ? 63.308 6.462 -23.832 1.00 69.31 95 LYS A CA 1
ATOM 788 C C . LYS A 1 95 ? 63.281 5.018 -23.319 1.00 69.31 95 LYS A C 1
ATOM 790 O O . LYS A 1 95 ? 62.313 4.596 -22.690 1.00 69.31 95 LYS A O 1
ATOM 795 N N . SER A 1 96 ? 64.371 4.277 -23.534 1.00 73.06 96 SER A N 1
ATOM 796 C CA . SER A 1 96 ? 64.530 2.911 -23.018 1.00 73.06 96 SER A CA 1
ATOM 797 C C . SER A 1 96 ? 64.665 2.883 -21.491 1.00 73.06 96 SER A C 1
ATOM 799 O O . SER A 1 96 ? 64.038 2.049 -20.840 1.00 73.06 96 SER A O 1
ATOM 801 N N . LEU A 1 97 ? 65.434 3.809 -20.905 1.00 70.06 97 LEU A N 1
ATOM 802 C CA . LEU A 1 97 ? 65.560 3.957 -19.451 1.00 70.06 97 LEU A CA 1
ATOM 803 C C . LEU A 1 97 ? 64.218 4.318 -18.802 1.00 70.06 97 LEU A C 1
ATOM 805 O O . LEU A 1 97 ? 63.863 3.711 -17.795 1.00 70.06 97 LEU A O 1
ATOM 809 N N . GLU A 1 98 ? 63.454 5.245 -19.384 1.00 67.50 98 GLU A N 1
ATOM 810 C CA . GLU A 1 98 ? 62.139 5.659 -18.876 1.00 67.50 98 GLU A CA 1
ATOM 811 C C . GLU A 1 98 ? 61.087 4.555 -18.985 1.00 67.50 98 GLU A C 1
ATOM 813 O O . GLU A 1 98 ? 60.367 4.301 -18.021 1.00 67.50 98 GLU A O 1
ATOM 818 N N . MET A 1 99 ? 61.015 3.852 -20.121 1.00 63.28 99 MET A N 1
ATOM 819 C CA . MET A 1 99 ? 60.069 2.748 -20.303 1.00 63.28 99 MET A CA 1
ATOM 820 C C . MET A 1 99 ? 60.365 1.565 -19.376 1.00 63.28 99 MET A C 1
ATOM 822 O O . MET A 1 99 ? 59.439 1.017 -18.776 1.00 63.28 99 MET A O 1
ATOM 826 N N . CYS A 1 100 ? 61.635 1.166 -19.243 1.00 60.28 100 CYS A N 1
ATOM 827 C CA . CYS A 1 100 ? 62.017 0.101 -18.316 1.00 60.28 100 CYS A CA 1
ATOM 828 C C . CYS A 1 100 ? 61.777 0.520 -16.862 1.00 60.28 100 CYS A C 1
ATOM 830 O O . CYS A 1 100 ? 61.257 -0.278 -16.087 1.00 60.28 100 CYS A O 1
ATOM 832 N N . TRP A 1 101 ? 62.072 1.773 -16.500 1.00 60.47 101 TRP A N 1
ATOM 833 C CA . TRP A 1 101 ? 61.750 2.316 -15.179 1.00 60.47 101 TRP A CA 1
ATOM 834 C C . TRP A 1 101 ? 60.241 2.314 -14.902 1.00 60.47 101 TRP A C 1
ATOM 836 O O . TRP A 1 101 ? 59.822 1.886 -13.830 1.00 60.47 101 TRP A O 1
ATOM 846 N N . TYR A 1 102 ? 59.414 2.737 -15.861 1.00 57.53 102 TYR A N 1
ATOM 847 C CA . TYR A 1 102 ? 57.956 2.760 -15.724 1.00 57.53 102 TYR A CA 1
ATOM 848 C C . TYR A 1 102 ? 57.383 1.351 -15.519 1.00 57.53 102 TYR A C 1
ATOM 850 O O . TYR A 1 102 ? 56.674 1.111 -14.543 1.00 57.53 102 TYR A O 1
ATOM 858 N N . ARG A 1 103 ? 57.775 0.391 -16.371 1.00 57.50 103 ARG A N 1
ATOM 859 C CA . ARG A 1 103 ? 57.346 -1.015 -16.264 1.00 57.50 103 ARG A CA 1
ATOM 860 C C . ARG A 1 103 ? 57.836 -1.683 -14.981 1.00 57.50 103 ARG A C 1
ATOM 862 O O . ARG A 1 103 ? 57.095 -2.445 -14.365 1.00 57.50 103 ARG A O 1
ATOM 869 N N . TRP A 1 104 ? 59.063 -1.388 -14.553 1.00 56.12 104 TRP A N 1
ATOM 870 C CA . TRP A 1 104 ? 59.596 -1.911 -13.296 1.00 56.12 104 TRP A CA 1
ATOM 871 C C . TRP A 1 104 ? 58.882 -1.306 -12.074 1.00 56.12 104 TRP A C 1
ATOM 873 O O . TRP A 1 104 ? 58.527 -2.035 -11.147 1.00 56.12 104 TRP A O 1
ATOM 883 N N . ARG A 1 105 ? 58.579 -0.000 -12.088 1.00 52.12 105 ARG A N 1
ATOM 884 C CA . ARG A 1 105 ? 57.860 0.701 -11.011 1.00 52.12 105 ARG A CA 1
ATOM 885 C C . ARG A 1 105 ? 56.417 0.223 -10.842 1.00 52.12 105 ARG A C 1
ATOM 887 O O . ARG A 1 105 ? 55.962 0.120 -9.705 1.00 52.12 105 ARG A O 1
ATOM 894 N N . GLU A 1 106 ? 55.709 -0.088 -11.927 1.00 49.88 106 GLU A N 1
ATOM 895 C CA . GLU A 1 106 ? 54.357 -0.666 -11.850 1.00 49.88 106 GLU A CA 1
ATOM 896 C C . GLU A 1 106 ? 54.342 -2.041 -11.170 1.00 49.88 106 GLU A C 1
ATOM 898 O O . GLU A 1 106 ? 53.363 -2.399 -10.516 1.00 49.88 106 GLU A O 1
ATOM 903 N N . GLN A 1 107 ? 55.438 -2.797 -11.270 1.00 49.78 107 GLN A N 1
ATOM 904 C CA . GLN A 1 107 ? 55.531 -4.147 -10.713 1.00 49.78 107 GLN A CA 1
ATOM 905 C C . GLN A 1 107 ? 56.087 -4.196 -9.282 1.00 49.78 107 GLN A C 1
ATOM 907 O O . GLN A 1 107 ? 55.970 -5.234 -8.629 1.00 49.78 107 GLN A O 1
ATOM 912 N N . MET A 1 108 ? 56.671 -3.107 -8.765 1.00 50.69 108 MET A N 1
ATOM 913 C CA . MET A 1 108 ? 57.255 -3.075 -7.418 1.00 50.69 108 MET A CA 1
ATOM 914 C C . MET A 1 108 ? 57.044 -1.749 -6.674 1.00 50.69 108 MET A C 1
ATOM 916 O O . MET A 1 108 ? 57.966 -0.943 -6.528 1.00 50.69 108 MET A O 1
ATOM 920 N N . PRO A 1 109 ? 55.872 -1.547 -6.056 1.00 47.31 109 PRO A N 1
ATOM 921 C CA . PRO A 1 109 ? 55.758 -0.663 -4.916 1.00 47.31 109 PRO A CA 1
ATOM 922 C C . PRO A 1 109 ? 56.228 -1.450 -3.688 1.00 47.31 109 PRO A C 1
ATOM 924 O O . PRO A 1 109 ? 55.516 -2.333 -3.202 1.00 47.31 109 PRO A O 1
ATOM 927 N N . VAL A 1 110 ? 57.395 -1.109 -3.133 1.00 47.75 110 VAL A N 1
ATOM 928 C CA . VAL A 1 110 ? 57.823 -1.573 -1.791 1.00 47.75 110 VAL A CA 1
ATOM 929 C C . VAL A 1 110 ? 56.698 -1.363 -0.748 1.00 47.75 110 VAL A C 1
ATOM 931 O O . VAL A 1 110 ? 56.592 -2.106 0.224 1.00 47.75 110 VAL A O 1
ATOM 934 N N . SER A 1 111 ? 55.780 -0.424 -1.006 1.00 53.06 111 SER A N 1
ATOM 935 C CA . SER A 1 111 ? 54.598 -0.105 -0.204 1.00 53.06 111 SER A CA 1
ATOM 936 C C . SER A 1 111 ? 53.436 -1.114 -0.255 1.00 53.06 111 SER A C 1
ATOM 938 O O . SER A 1 111 ? 52.753 -1.258 0.754 1.00 53.06 111 SER A O 1
ATOM 940 N N . ASN A 1 112 ? 53.205 -1.845 -1.355 1.00 50.66 112 ASN A N 1
ATOM 941 C CA . ASN A 1 112 ? 52.099 -2.821 -1.426 1.00 50.66 112 ASN A CA 1
ATOM 942 C C . ASN A 1 112 ? 52.520 -4.221 -0.964 1.00 50.66 112 ASN A C 1
ATOM 944 O O . ASN A 1 112 ? 51.715 -4.945 -0.383 1.00 50.66 112 ASN A O 1
ATOM 948 N N . GLY A 1 113 ? 53.789 -4.591 -1.163 1.00 55.91 113 GLY A N 1
ATOM 949 C CA . GLY A 1 113 ? 54.316 -5.881 -0.710 1.00 55.91 113 GLY A CA 1
ATOM 950 C C . GLY A 1 113 ? 54.247 -6.052 0.810 1.00 55.91 113 GLY A C 1
ATOM 951 O O . GLY A 1 113 ? 53.853 -7.115 1.282 1.00 55.91 113 GLY A O 1
ATOM 952 N N . LEU A 1 114 ? 54.547 -4.997 1.580 1.00 64.19 114 LEU A N 1
ATOM 953 C CA . LEU A 1 114 ? 54.474 -5.033 3.046 1.00 64.19 114 LEU A CA 1
ATOM 954 C C . LEU A 1 114 ? 53.038 -5.198 3.560 1.00 64.19 114 LEU A C 1
ATOM 956 O O . LEU A 1 114 ? 52.831 -5.926 4.527 1.00 64.19 114 LEU A O 1
ATOM 960 N N . PHE A 1 115 ? 52.046 -4.597 2.895 1.00 63.62 115 PHE A N 1
ATOM 961 C CA . PHE A 1 115 ? 50.639 -4.811 3.241 1.00 63.62 115 PHE A CA 1
ATOM 962 C C . PHE A 1 115 ? 50.150 -6.203 2.894 1.00 63.62 115 PHE A C 1
ATOM 964 O O . PHE A 1 115 ? 49.500 -6.823 3.723 1.00 63.62 115 PHE A O 1
ATOM 971 N N . ILE A 1 116 ? 50.514 -6.725 1.724 1.00 61.84 116 ILE A N 1
ATOM 972 C CA . ILE A 1 116 ? 50.162 -8.095 1.346 1.00 61.84 116 ILE A CA 1
ATOM 973 C C . ILE A 1 116 ? 50.787 -9.087 2.336 1.00 61.84 116 ILE A C 1
ATOM 975 O O . ILE A 1 116 ? 50.115 -10.004 2.796 1.00 61.84 116 ILE A O 1
ATOM 979 N N . ILE A 1 117 ? 52.053 -8.891 2.721 1.00 69.62 117 ILE A N 1
ATOM 980 C CA . ILE A 1 117 ? 52.723 -9.737 3.719 1.00 69.62 117 ILE A CA 1
ATOM 981 C C . ILE A 1 117 ? 52.052 -9.601 5.092 1.00 69.62 117 ILE A C 1
ATOM 983 O O . ILE A 1 117 ? 51.790 -10.617 5.730 1.00 69.62 117 ILE A O 1
ATOM 987 N N . ARG A 1 118 ? 51.732 -8.379 5.535 1.00 82.00 118 ARG A N 1
ATOM 988 C CA . ARG A 1 118 ? 50.987 -8.127 6.777 1.00 82.00 118 ARG A CA 1
ATOM 989 C C . ARG A 1 118 ? 49.633 -8.836 6.771 1.00 82.00 118 ARG A C 1
ATOM 991 O O . ARG A 1 118 ? 49.325 -9.558 7.712 1.00 82.00 118 ARG A O 1
ATOM 998 N N . ASP A 1 119 ? 48.835 -8.625 5.732 1.00 76.75 119 ASP A N 1
ATOM 999 C CA . ASP A 1 119 ? 47.465 -9.127 5.637 1.00 76.75 119 ASP A CA 1
ATOM 1000 C C . ASP A 1 119 ? 47.450 -10.653 5.567 1.00 76.75 119 ASP A C 1
ATOM 1002 O O . ASP A 1 119 ? 46.648 -11.282 6.253 1.00 76.75 119 ASP A O 1
ATOM 1006 N N . ASN A 1 120 ? 48.410 -11.254 4.858 1.00 72.19 120 ASN A N 1
ATOM 1007 C CA . ASN A 1 120 ? 48.609 -12.702 4.863 1.00 72.19 120 ASN A CA 1
ATOM 1008 C C . ASN A 1 120 ? 48.997 -13.222 6.258 1.00 72.19 120 ASN A C 1
ATOM 1010 O O . ASN A 1 120 ? 48.423 -14.201 6.720 1.00 72.19 120 ASN A O 1
ATOM 1014 N N . LEU A 1 121 ? 49.916 -12.550 6.965 1.00 78.25 121 LEU A N 1
ATOM 1015 C CA . LEU A 1 121 ? 50.310 -12.940 8.325 1.00 78.25 121 LEU A CA 1
ATOM 1016 C C . LEU A 1 121 ? 49.156 -12.801 9.335 1.00 78.25 121 LEU A C 1
ATOM 1018 O O . LEU A 1 121 ? 49.063 -13.600 10.262 1.00 78.25 121 LEU A O 1
ATOM 1022 N N . VAL A 1 122 ? 48.271 -11.810 9.173 1.00 77.12 122 VAL A N 1
ATOM 1023 C CA . VAL A 1 122 ? 47.076 -11.632 10.019 1.00 77.12 122 VAL A CA 1
ATOM 1024 C C . VAL A 1 122 ? 45.996 -12.664 9.686 1.00 77.12 122 VAL A C 1
ATOM 1026 O O . VAL A 1 122 ? 45.339 -13.157 10.600 1.00 77.12 122 VAL A O 1
ATOM 1029 N N . ALA A 1 123 ? 45.825 -13.015 8.409 1.00 70.62 123 ALA A N 1
ATOM 1030 C CA . ALA A 1 123 ? 44.847 -14.008 7.962 1.00 70.62 123 ALA A CA 1
ATOM 1031 C C . ALA A 1 123 ? 45.139 -15.427 8.488 1.00 70.62 123 ALA A C 1
ATOM 1033 O O . ALA A 1 123 ? 44.222 -16.237 8.601 1.00 70.62 123 ALA A O 1
ATOM 1034 N N . GLU A 1 124 ? 46.392 -15.725 8.847 1.00 73.56 124 GLU A N 1
ATOM 1035 C CA . GLU A 1 124 ? 46.799 -17.000 9.457 1.00 73.56 124 GLU A CA 1
ATOM 1036 C C . GLU A 1 124 ? 46.486 -17.098 10.969 1.00 73.56 124 GLU A C 1
ATOM 1038 O O . GLU A 1 124 ? 46.656 -18.161 11.571 1.00 73.56 124 GLU A O 1
ATOM 1043 N N . ILE A 1 125 ? 46.012 -16.018 11.604 1.00 79.56 125 ILE A N 1
ATOM 1044 C CA . ILE A 1 125 ? 45.696 -15.980 13.039 1.00 79.56 125 ILE A CA 1
ATOM 1045 C C . ILE A 1 125 ? 44.245 -16.417 13.266 1.00 79.56 125 ILE A C 1
ATOM 1047 O O . ILE A 1 125 ? 43.314 -15.881 12.669 1.00 79.56 125 ILE A O 1
ATOM 1051 N N . ALA A 1 126 ? 44.034 -17.370 14.177 1.00 71.00 126 ALA A N 1
ATOM 1052 C CA . ALA A 1 126 ? 42.696 -17.821 14.551 1.00 71.00 126 ALA A CA 1
ATOM 1053 C C . ALA A 1 126 ? 41.885 -16.698 15.247 1.00 71.00 126 ALA A C 1
ATOM 1055 O O . ALA A 1 126 ? 42.456 -15.723 15.741 1.00 71.00 126 ALA A O 1
ATOM 1056 N N . PRO A 1 127 ? 40.548 -16.804 15.345 1.00 61.06 127 PRO A N 1
ATOM 1057 C CA . PRO A 1 127 ? 39.741 -15.808 16.048 1.00 61.06 127 PRO A CA 1
ATOM 1058 C C . PRO A 1 127 ? 40.205 -15.590 17.496 1.00 61.06 127 PRO A C 1
ATOM 1060 O O . PRO A 1 127 ? 40.680 -16.525 18.146 1.00 61.06 127 PRO A O 1
ATOM 1063 N N . SER A 1 128 ? 40.016 -14.374 18.020 1.00 58.22 128 SER A N 1
ATOM 1064 C CA . SER A 1 128 ? 40.567 -13.909 19.308 1.00 58.22 128 SER A CA 1
ATOM 1065 C C . SER A 1 128 ? 40.305 -14.832 20.503 1.00 58.22 128 SER A C 1
ATOM 1067 O O . SER A 1 128 ? 41.143 -14.928 21.397 1.00 58.22 128 SER A O 1
ATOM 1069 N N . TYR A 1 129 ? 39.186 -15.562 20.502 1.00 58.41 129 TYR A N 1
ATOM 1070 C CA . TYR A 1 129 ? 38.826 -16.536 21.538 1.00 58.41 129 TYR A CA 1
ATOM 1071 C C . TYR A 1 129 ? 39.720 -17.791 21.573 1.00 58.41 129 TYR A C 1
ATOM 1073 O O . TYR A 1 129 ? 39.610 -18.591 22.497 1.00 58.41 129 TYR A O 1
ATOM 1081 N N . SER A 1 130 ? 40.603 -17.982 20.590 1.00 61.50 130 SER A N 1
ATOM 1082 C CA . SER A 1 130 ? 41.519 -19.131 20.502 1.00 61.50 130 SER A CA 1
ATOM 1083 C C . SER A 1 130 ? 42.811 -18.940 21.312 1.00 61.50 130 SER A C 1
ATOM 1085 O O . SER A 1 130 ? 43.598 -19.880 21.451 1.00 61.50 130 SER A O 1
ATOM 1087 N N . TYR A 1 131 ? 43.046 -17.741 21.857 1.00 78.62 131 TYR A N 1
ATOM 1088 C CA . TYR A 1 131 ? 44.276 -17.351 22.557 1.00 78.62 131 TYR A CA 1
ATOM 1089 C C . TYR A 1 131 ? 43.980 -16.777 23.945 1.00 78.62 131 TYR A C 1
ATOM 1091 O O . TYR A 1 131 ? 42.880 -16.295 24.210 1.00 78.62 131 TYR A O 1
ATOM 1099 N N . THR A 1 132 ? 44.954 -16.816 24.861 1.00 74.62 132 THR A N 1
ATOM 1100 C CA . THR A 1 132 ? 44.740 -16.263 26.209 1.00 74.62 132 THR A CA 1
ATOM 1101 C C . THR A 1 132 ? 44.492 -14.747 26.149 1.00 74.62 132 THR A C 1
ATOM 1103 O O . THR A 1 132 ? 45.195 -14.061 25.400 1.00 74.62 132 THR A O 1
ATOM 1106 N N . PRO A 1 133 ? 43.581 -14.177 26.968 1.00 59.16 133 PRO A N 1
ATOM 1107 C CA . PRO A 1 133 ? 43.263 -12.744 26.918 1.00 59.16 133 PRO A CA 1
ATOM 1108 C C . PRO A 1 133 ? 44.481 -11.827 27.092 1.00 59.16 133 PRO A C 1
ATOM 1110 O O . PRO A 1 133 ? 44.578 -10.781 26.454 1.00 59.16 133 PRO A O 1
ATOM 1113 N N . SER A 1 134 ? 45.445 -12.234 27.925 1.00 65.50 134 SER A N 1
ATOM 1114 C CA . SER A 1 134 ? 46.697 -11.503 28.137 1.00 65.50 134 SER A CA 1
ATOM 1115 C C . SER A 1 134 ? 47.599 -11.509 26.903 1.00 65.50 134 SER A C 1
ATOM 1117 O O . SER A 1 134 ? 48.099 -10.453 26.526 1.00 65.50 134 SER A O 1
ATOM 1119 N N . SER A 1 135 ? 47.763 -12.658 26.235 1.00 73.38 135 SER A N 1
ATOM 1120 C CA . SER A 1 135 ? 48.563 -12.735 25.006 1.00 73.38 135 SER A CA 1
ATOM 1121 C C . SER A 1 135 ? 47.888 -12.040 23.825 1.00 73.38 135 SER A C 1
ATOM 1123 O O . SER A 1 135 ? 48.571 -11.403 23.028 1.00 73.38 135 SER A O 1
ATOM 1125 N N . TRP A 1 136 ? 46.552 -12.083 23.751 1.00 77.12 136 TRP A N 1
ATOM 1126 C CA . TRP A 1 136 ? 45.784 -11.375 22.729 1.00 77.12 136 TRP A CA 1
ATOM 1127 C C . TRP A 1 136 ? 45.884 -9.856 22.890 1.00 77.12 136 TRP A C 1
ATOM 1129 O O . TRP A 1 136 ? 46.178 -9.153 21.927 1.00 77.12 136 TRP A O 1
ATOM 1139 N N . ASN A 1 137 ? 45.716 -9.334 24.109 1.00 70.00 137 ASN A N 1
ATOM 1140 C CA . ASN A 1 137 ? 45.871 -7.900 24.366 1.00 70.00 137 ASN A CA 1
ATOM 1141 C C . ASN A 1 137 ? 47.306 -7.419 24.113 1.00 70.00 137 ASN A C 1
ATOM 1143 O O . ASN A 1 137 ? 47.505 -6.335 23.565 1.00 70.00 137 ASN A O 1
ATOM 1147 N N . GLU A 1 138 ? 48.310 -8.224 24.471 1.00 80.88 138 GLU A N 1
ATOM 1148 C CA . GLU A 1 138 ? 49.710 -7.906 24.185 1.00 80.88 138 GLU A CA 1
ATOM 1149 C C . GLU A 1 138 ? 50.004 -7.916 22.674 1.00 80.88 138 GLU A C 1
ATOM 1151 O O . GLU A 1 138 ? 50.681 -7.013 22.180 1.00 80.88 138 GLU A O 1
ATOM 1156 N N . TYR A 1 139 ? 49.437 -8.870 21.927 1.00 88.25 139 TYR A N 1
ATOM 1157 C CA . TYR A 1 139 ? 49.485 -8.891 20.464 1.00 88.25 139 TYR A CA 1
ATOM 1158 C C . TYR A 1 139 ? 48.829 -7.648 19.855 1.00 88.25 139 TYR A C 1
ATOM 1160 O O . TYR A 1 139 ? 49.463 -6.983 19.044 1.00 88.25 139 TYR A O 1
ATOM 1168 N N . VAL A 1 140 ? 47.610 -7.284 20.269 1.00 75.50 140 VAL A N 1
ATOM 1169 C CA . VAL A 1 140 ? 46.887 -6.109 19.743 1.00 75.50 140 VAL A CA 1
ATOM 1170 C C . VAL A 1 140 ? 47.684 -4.820 19.961 1.00 75.50 140 VAL A C 1
ATOM 1172 O O . VAL A 1 140 ? 47.791 -3.999 19.049 1.00 75.50 140 VAL A O 1
ATOM 1175 N N . LEU A 1 141 ? 48.298 -4.658 21.137 1.00 77.94 141 LEU A N 1
ATOM 1176 C CA . LEU A 1 141 ? 49.151 -3.505 21.432 1.00 77.94 141 LEU A CA 1
ATOM 1177 C C . LEU A 1 141 ? 50.398 -3.471 20.539 1.00 77.94 141 LEU A C 1
ATOM 1179 O O . LEU A 1 141 ? 50.704 -2.431 19.962 1.00 77.94 141 LEU A O 1
ATOM 1183 N N . ARG A 1 142 ? 51.108 -4.596 20.390 1.00 82.62 142 ARG A N 1
ATOM 1184 C CA . ARG A 1 142 ? 52.312 -4.674 19.543 1.00 82.62 142 ARG A CA 1
ATOM 1185 C C . ARG A 1 142 ? 51.981 -4.515 18.061 1.00 82.62 142 ARG A C 1
ATOM 1187 O O . ARG A 1 142 ? 52.711 -3.835 17.345 1.00 82.62 142 ARG A O 1
ATOM 1194 N N . ARG A 1 143 ? 50.855 -5.078 17.621 1.00 84.69 143 ARG A N 1
ATOM 1195 C CA . ARG A 1 143 ? 50.334 -4.961 16.261 1.00 84.69 143 ARG A CA 1
ATOM 1196 C C . ARG A 1 143 ? 50.103 -3.503 15.891 1.00 84.69 143 ARG A C 1
ATOM 1198 O O . ARG A 1 143 ? 50.556 -3.098 14.833 1.00 84.69 143 ARG A O 1
ATOM 1205 N N . ALA A 1 144 ? 49.471 -2.712 16.760 1.00 74.06 144 ALA A N 1
ATOM 1206 C CA . ALA A 1 144 ? 49.215 -1.299 16.478 1.00 74.06 144 ALA A CA 1
ATOM 1207 C C . ALA A 1 144 ? 50.511 -0.512 16.190 1.00 74.06 144 ALA A C 1
ATOM 1209 O O . ALA A 1 144 ? 50.544 0.304 15.272 1.00 74.06 144 ALA A O 1
ATOM 1210 N N . PHE A 1 145 ? 51.599 -0.807 16.914 1.00 79.06 145 PHE A N 1
ATOM 1211 C CA . PHE A 1 145 ? 52.920 -0.227 16.641 1.00 79.06 145 PHE A CA 1
ATOM 1212 C C . PHE A 1 145 ? 53.534 -0.732 15.327 1.00 79.06 145 PHE A C 1
ATOM 1214 O O . PHE A 1 145 ? 54.127 0.055 14.593 1.00 79.06 145 PHE A O 1
ATOM 1221 N N . CYS A 1 146 ? 53.381 -2.020 15.008 1.00 81.62 146 CYS A N 1
ATOM 1222 C CA . CYS A 1 146 ? 53.904 -2.591 13.764 1.00 81.62 146 CYS A CA 1
ATOM 1223 C C . CYS A 1 146 ? 53.123 -2.099 12.531 1.00 81.62 146 CYS A C 1
ATOM 1225 O O . CYS A 1 146 ? 53.730 -1.798 11.507 1.00 81.62 146 CYS A O 1
ATOM 1227 N N . ASP A 1 147 ? 51.797 -1.961 12.638 1.00 80.62 147 ASP A N 1
ATOM 1228 C CA . ASP A 1 147 ? 50.926 -1.386 11.607 1.00 80.62 147 ASP A CA 1
ATOM 1229 C C . ASP A 1 147 ? 51.340 0.061 11.310 1.00 80.62 147 ASP A C 1
ATOM 1231 O O . ASP A 1 147 ? 51.517 0.422 10.147 1.00 80.62 147 ASP A O 1
ATOM 1235 N N . GLN A 1 148 ? 51.596 0.859 12.354 1.00 78.81 148 GLN A N 1
ATOM 1236 C CA . GLN A 1 148 ? 52.091 2.226 12.203 1.00 78.81 148 GLN A CA 1
ATOM 1237 C C . GLN A 1 148 ? 53.489 2.273 11.561 1.00 78.81 148 GLN A C 1
ATOM 1239 O O . GLN A 1 148 ? 53.718 3.079 10.663 1.00 78.81 148 GLN A O 1
ATOM 1244 N N . ALA A 1 149 ? 54.414 1.398 11.968 1.00 75.88 149 ALA A N 1
ATOM 1245 C CA . ALA A 1 149 ? 55.754 1.336 11.384 1.00 75.88 149 ALA A CA 1
ATOM 1246 C C . ALA A 1 149 ? 55.722 0.943 9.894 1.00 75.88 149 ALA A C 1
ATOM 1248 O O . ALA A 1 149 ? 56.442 1.526 9.085 1.00 75.88 149 ALA A O 1
ATOM 1249 N N . ILE A 1 150 ? 54.856 -0.002 9.509 1.00 76.31 150 ILE A N 1
ATOM 1250 C CA . ILE A 1 150 ? 54.638 -0.378 8.105 1.00 76.31 150 ILE A CA 1
ATOM 1251 C C . ILE A 1 150 ? 54.017 0.787 7.318 1.00 76.31 150 ILE A C 1
ATOM 1253 O O . ILE A 1 150 ? 54.465 1.071 6.207 1.00 76.31 150 ILE A O 1
ATOM 1257 N N . ASP A 1 151 ? 53.044 1.500 7.892 1.00 73.31 151 ASP A N 1
ATOM 1258 C CA . ASP A 1 151 ? 52.423 2.674 7.265 1.00 73.31 151 ASP A CA 1
ATOM 1259 C C . ASP A 1 151 ? 53.416 3.828 7.046 1.00 73.31 151 ASP A C 1
ATOM 1261 O O . ASP A 1 151 ? 53.400 4.472 5.994 1.00 73.31 151 ASP A O 1
ATOM 1265 N N . GLU A 1 152 ? 54.312 4.076 8.002 1.00 72.75 152 GLU A N 1
ATOM 1266 C CA . GLU A 1 152 ? 55.370 5.087 7.886 1.00 72.75 152 GLU A CA 1
ATOM 1267 C C . GLU A 1 152 ? 56.415 4.695 6.826 1.00 72.75 152 GLU A C 1
ATOM 1269 O O . GLU A 1 152 ? 56.877 5.542 6.056 1.00 72.75 152 GLU A O 1
ATOM 1274 N N . LEU A 1 153 ? 56.746 3.403 6.721 1.00 67.94 153 LEU A N 1
ATOM 1275 C CA . LEU A 1 153 ? 57.665 2.888 5.704 1.00 67.94 153 LEU A CA 1
ATOM 1276 C C . LEU A 1 153 ? 57.066 2.928 4.292 1.00 67.94 153 LEU A C 1
ATOM 1278 O O . LEU A 1 153 ? 57.796 3.222 3.345 1.00 67.94 153 LEU A O 1
ATOM 1282 N N . LYS A 1 154 ? 55.751 2.714 4.134 1.00 61.44 154 LYS A N 1
ATOM 1283 C CA . LYS A 1 154 ? 55.086 2.703 2.816 1.00 61.44 154 LYS A CA 1
ATOM 1284 C C . LYS A 1 154 ? 55.179 4.048 2.088 1.00 61.44 154 LYS A C 1
ATOM 1286 O O . LYS A 1 154 ? 55.227 4.085 0.862 1.00 61.44 154 LYS A O 1
ATOM 1291 N N . ASN A 1 155 ? 55.176 5.144 2.845 1.00 53.75 155 ASN A N 1
ATOM 1292 C CA . ASN A 1 155 ? 55.159 6.507 2.316 1.00 53.75 155 ASN A CA 1
ATOM 1293 C C . ASN A 1 155 ? 56.560 7.145 2.308 1.00 53.75 155 ASN A C 1
ATOM 1295 O O . ASN A 1 155 ? 56.722 8.287 1.879 1.00 53.75 155 ASN A O 1
ATOM 1299 N N . SER A 1 156 ? 57.581 6.427 2.787 1.00 52.31 156 SER A N 1
ATOM 1300 C CA . SER A 1 156 ? 58.937 6.950 2.914 1.00 52.31 156 SER A CA 1
ATOM 1301 C C . SER A 1 156 ? 59.701 6.863 1.596 1.00 52.31 156 SER A C 1
ATOM 1303 O O . SER A 1 156 ? 59.915 5.788 1.037 1.00 52.31 156 SER A O 1
ATOM 1305 N N . THR A 1 157 ? 60.221 7.997 1.124 1.00 46.31 157 THR A N 1
ATOM 1306 C CA . THR A 1 157 ? 61.119 8.034 -0.039 1.00 46.31 157 THR A CA 1
ATOM 1307 C C . THR A 1 157 ? 62.523 7.508 0.275 1.00 46.31 157 THR A C 1
ATOM 1309 O O . THR A 1 157 ? 63.299 7.330 -0.662 1.00 46.31 157 THR A O 1
ATOM 1312 N N . ASN A 1 158 ? 62.849 7.258 1.553 1.00 48.59 158 ASN A N 1
ATOM 1313 C CA . ASN A 1 158 ? 64.198 6.946 2.051 1.00 48.59 158 ASN A CA 1
ATOM 1314 C C . ASN A 1 158 ? 64.289 5.601 2.807 1.00 48.59 158 ASN A C 1
ATOM 1316 O O . ASN A 1 158 ? 65.334 5.306 3.386 1.00 48.59 158 ASN A O 1
ATOM 1320 N N . ALA A 1 159 ? 63.214 4.808 2.861 1.00 55.81 159 ALA A N 1
ATOM 1321 C CA . ALA A 1 159 ? 63.218 3.513 3.544 1.00 55.81 159 ALA A CA 1
ATOM 1322 C C . ALA A 1 159 ? 64.108 2.486 2.816 1.00 55.81 159 ALA A C 1
ATOM 1324 O O . ALA A 1 159 ? 64.095 2.418 1.588 1.00 55.81 159 ALA A O 1
ATOM 1325 N N . SER A 1 160 ? 64.877 1.697 3.578 1.00 54.53 160 SER A N 1
ATOM 1326 C CA . SER A 1 160 ? 65.713 0.603 3.061 1.00 54.53 160 SER A CA 1
ATOM 1327 C C . SER A 1 160 ? 65.031 -0.759 3.209 1.00 54.53 160 SER A C 1
ATOM 1329 O O . SER A 1 160 ? 64.152 -0.923 4.056 1.00 54.53 160 SER A O 1
ATOM 1331 N N . ASP A 1 161 ? 65.477 -1.766 2.456 1.00 53.06 161 ASP A N 1
ATOM 1332 C CA . ASP A 1 161 ? 64.934 -3.131 2.560 1.00 53.06 161 ASP A CA 1
ATOM 1333 C C . ASP A 1 161 ? 65.146 -3.717 3.943 1.00 53.06 161 ASP A C 1
ATOM 1335 O O . ASP A 1 161 ? 64.244 -4.314 4.505 1.00 53.06 161 ASP A O 1
ATOM 1339 N N . GLU A 1 162 ? 66.285 -3.450 4.576 1.00 60.72 162 GLU A N 1
ATOM 1340 C CA . GLU A 1 162 ? 66.477 -3.836 5.969 1.00 60.72 162 GLU A CA 1
ATOM 1341 C C . GLU A 1 162 ? 65.430 -3.214 6.909 1.00 60.72 162 GLU A C 1
ATOM 1343 O O . GLU A 1 162 ? 65.081 -3.830 7.910 1.00 60.72 162 GLU A O 1
ATOM 1348 N N . ALA A 1 163 ? 64.919 -2.009 6.629 1.00 66.50 163 ALA A N 1
ATOM 1349 C CA . ALA A 1 163 ? 63.824 -1.424 7.404 1.00 66.50 163 ALA A CA 1
ATOM 1350 C C . ALA A 1 163 ? 62.486 -2.134 7.127 1.00 66.50 163 ALA A C 1
ATOM 1352 O O . ALA A 1 163 ? 61.734 -2.380 8.066 1.00 66.50 163 ALA A O 1
ATOM 1353 N N . GLY A 1 164 ? 62.230 -2.533 5.876 1.00 71.00 164 GLY A N 1
ATOM 1354 C CA . GLY A 1 164 ? 61.079 -3.364 5.505 1.00 71.00 164 GLY A CA 1
ATOM 1355 C C . GLY A 1 164 ? 61.131 -4.776 6.105 1.00 71.00 164 GLY A C 1
ATOM 1356 O O . GLY A 1 164 ? 60.139 -5.235 6.665 1.00 71.00 164 GLY A O 1
ATOM 1357 N N . GLN A 1 165 ? 62.291 -5.440 6.074 1.00 70.19 165 GLN A N 1
ATOM 1358 C CA . GLN A 1 165 ? 62.497 -6.762 6.674 1.00 70.19 165 GLN A CA 1
ATOM 1359 C C . GLN A 1 165 ? 62.356 -6.696 8.192 1.00 70.19 165 GLN A C 1
ATOM 1361 O O . GLN A 1 165 ? 61.654 -7.522 8.765 1.00 70.19 165 GLN A O 1
ATOM 1366 N N . ARG A 1 166 ? 62.944 -5.675 8.837 1.00 76.19 166 ARG A N 1
ATOM 1367 C CA . ARG A 1 166 ? 62.759 -5.432 10.274 1.00 76.19 166 ARG A CA 1
ATOM 1368 C C . ARG A 1 166 ? 61.284 -5.239 10.622 1.00 76.19 166 ARG A C 1
ATOM 1370 O O . ARG A 1 166 ? 60.825 -5.850 11.573 1.00 76.19 166 ARG A O 1
ATOM 1377 N N . ALA A 1 167 ? 60.521 -4.497 9.818 1.00 77.69 167 ALA A N 1
ATOM 1378 C CA . ALA A 1 167 ? 59.087 -4.320 10.050 1.00 77.69 167 ALA A CA 1
ATOM 1379 C C . ALA A 1 167 ? 58.284 -5.626 9.901 1.00 77.69 167 ALA A C 1
ATOM 1381 O O . ALA A 1 167 ? 57.379 -5.883 10.694 1.00 77.69 167 ALA A O 1
ATOM 1382 N N . VAL A 1 168 ? 58.624 -6.480 8.929 1.00 76.50 168 VAL A N 1
ATOM 1383 C CA . VAL A 1 168 ? 58.011 -7.813 8.779 1.00 76.50 168 VAL A CA 1
ATOM 1384 C C . VAL A 1 168 ? 58.391 -8.736 9.940 1.00 76.50 168 VAL A C 1
ATOM 1386 O O . VAL A 1 168 ? 57.538 -9.465 10.449 1.00 76.50 168 VAL A O 1
ATOM 1389 N N . ASP A 1 169 ? 59.647 -8.707 10.379 1.00 81.19 169 ASP A N 1
ATOM 1390 C CA . ASP A 1 169 ? 60.139 -9.523 11.490 1.00 81.19 169 ASP A CA 1
ATOM 1391 C C . ASP A 1 169 ? 59.541 -9.070 12.830 1.00 81.19 169 ASP A C 1
ATOM 1393 O O . ASP A 1 169 ? 59.142 -9.915 13.632 1.00 81.19 169 ASP A O 1
ATOM 1397 N N . ASP A 1 170 ? 59.370 -7.762 13.037 1.00 83.12 170 ASP A N 1
ATOM 1398 C CA . ASP A 1 170 ? 58.666 -7.188 14.187 1.00 83.12 170 ASP A CA 1
ATOM 1399 C C . ASP A 1 170 ? 57.186 -7.600 14.190 1.00 83.12 170 ASP A C 1
ATOM 1401 O O . ASP A 1 170 ? 56.642 -7.971 15.235 1.00 83.12 170 ASP A O 1
ATOM 1405 N N . TYR A 1 171 ? 56.545 -7.644 13.015 1.00 85.38 171 TYR A N 1
ATOM 1406 C CA . TYR A 1 171 ? 55.169 -8.126 12.878 1.00 85.38 171 TYR A CA 1
ATOM 1407 C C . TYR A 1 171 ? 55.041 -9.613 13.226 1.00 85.38 171 TYR A C 1
ATOM 1409 O O . TYR A 1 171 ? 54.150 -10.016 13.977 1.00 85.38 171 TYR A O 1
ATOM 1417 N N . LYS A 1 172 ? 55.965 -10.446 12.733 1.00 84.31 172 LYS A N 1
ATOM 1418 C CA . LYS A 1 172 ? 56.038 -11.872 13.087 1.00 84.31 172 LYS A CA 1
ATOM 1419 C C . LYS A 1 172 ? 56.319 -12.067 14.577 1.00 84.31 172 LYS A C 1
ATOM 1421 O O . LYS A 1 172 ? 55.728 -12.947 15.199 1.00 84.31 172 LYS A O 1
ATOM 1426 N N . ALA A 1 173 ? 57.167 -11.230 15.171 1.00 85.25 173 ALA A N 1
ATOM 1427 C CA . ALA A 1 173 ? 57.443 -11.248 16.602 1.00 85.25 173 ALA A CA 1
ATOM 1428 C C . ALA A 1 173 ? 56.221 -10.830 17.434 1.00 85.25 173 ALA A C 1
ATOM 1430 O O . ALA A 1 173 ? 56.005 -11.393 18.506 1.00 85.25 173 ALA A O 1
ATOM 1431 N N . ALA A 1 174 ? 55.397 -9.893 16.949 1.00 85.69 174 ALA A N 1
ATOM 1432 C CA . ALA A 1 174 ? 54.127 -9.547 17.581 1.00 85.69 174 ALA A CA 1
ATOM 1433 C C . ALA A 1 174 ? 53.171 -10.748 17.587 1.00 85.69 174 ALA A C 1
ATOM 1435 O O . ALA A 1 174 ? 52.612 -11.073 18.634 1.00 85.69 174 ALA A O 1
ATOM 1436 N N . ILE A 1 175 ? 53.039 -11.449 16.456 1.00 87.56 175 ILE A N 1
ATOM 1437 C CA . ILE A 1 175 ? 52.208 -12.660 16.337 1.00 87.56 175 ILE A CA 1
ATOM 1438 C C . ILE A 1 175 ? 52.717 -13.775 17.258 1.00 87.56 175 ILE A C 1
ATOM 1440 O O . ILE A 1 175 ? 51.922 -14.432 17.924 1.00 87.56 175 ILE A O 1
ATOM 1444 N N . ALA A 1 176 ? 54.036 -13.954 17.375 1.00 86.44 176 ALA A N 1
ATOM 1445 C CA . ALA A 1 176 ? 54.648 -14.992 18.208 1.00 86.44 176 ALA A CA 1
ATOM 1446 C C . ALA A 1 176 ? 54.364 -14.856 19.721 1.00 86.44 176 ALA A C 1
ATOM 1448 O O . ALA A 1 176 ? 54.625 -15.790 20.480 1.00 86.44 176 ALA A O 1
ATOM 1449 N N . VAL A 1 177 ? 53.831 -13.715 20.180 1.00 84.56 177 VAL A N 1
ATOM 1450 C CA . VAL A 1 177 ? 53.394 -13.523 21.575 1.00 84.56 177 VAL A CA 1
ATOM 1451 C C . VAL A 1 177 ? 52.096 -14.276 21.876 1.00 84.56 177 VAL A C 1
ATOM 1453 O O . VAL A 1 177 ? 51.846 -14.607 23.038 1.00 84.56 177 VAL A O 1
ATOM 1456 N N . LEU A 1 178 ? 51.288 -14.576 20.855 1.00 81.56 178 LEU A N 1
ATOM 1457 C CA . LEU A 1 178 ? 50.017 -15.277 21.003 1.00 81.56 178 LEU A CA 1
ATOM 1458 C C . LEU A 1 178 ? 50.218 -16.668 21.613 1.00 81.56 178 LEU A C 1
ATOM 1460 O O . LEU A 1 178 ? 50.945 -17.509 21.084 1.00 81.56 178 LEU A O 1
ATOM 1464 N N . LYS A 1 179 ? 49.536 -16.923 22.734 1.00 82.38 179 LYS A N 1
ATOM 1465 C CA . LYS A 1 179 ? 49.547 -18.215 23.426 1.00 82.38 179 LYS A CA 1
ATOM 1466 C C . LYS A 1 179 ? 48.190 -18.891 23.225 1.00 82.38 179 LYS A C 1
ATOM 1468 O O . LYS A 1 179 ? 47.204 -18.386 23.770 1.00 82.38 179 LYS A O 1
ATOM 1473 N N . PRO A 1 180 ? 48.110 -19.989 22.449 1.00 71.75 180 PRO A N 1
ATOM 1474 C CA . PRO A 1 180 ? 46.858 -20.704 22.229 1.00 71.75 180 PRO A CA 1
ATOM 1475 C C . PRO A 1 180 ? 46.282 -21.208 23.551 1.00 71.75 180 PRO A C 1
ATOM 1477 O O . PRO A 1 180 ? 47.029 -21.632 24.437 1.00 71.75 180 PRO A O 1
ATOM 1480 N N . ILE A 1 181 ? 44.959 -21.193 23.687 1.00 59.06 181 ILE A N 1
ATOM 1481 C CA . ILE A 1 181 ? 44.298 -21.818 24.834 1.00 59.06 181 ILE A CA 1
ATOM 1482 C C . ILE A 1 181 ? 44.350 -23.336 24.638 1.00 59.06 181 ILE A C 1
ATOM 1484 O O . ILE A 1 181 ? 43.687 -23.887 23.761 1.00 59.06 181 ILE A O 1
ATOM 1488 N N . ASN A 1 182 ? 45.131 -24.031 25.467 1.00 54.72 182 ASN A N 1
ATOM 1489 C CA . ASN A 1 182 ? 45.144 -25.489 25.487 1.00 54.72 182 ASN A CA 1
ATOM 1490 C C . ASN A 1 182 ? 43.927 -26.013 26.269 1.00 54.72 182 ASN A C 1
ATOM 1492 O O . ASN A 1 182 ? 43.965 -26.169 27.490 1.00 54.72 182 ASN A O 1
ATOM 1496 N N . LEU A 1 183 ? 42.831 -26.289 25.559 1.00 48.44 183 LEU A N 1
ATOM 1497 C CA . LEU A 1 183 ? 41.594 -26.831 26.140 1.00 48.44 183 LEU A CA 1
ATOM 1498 C C . LEU A 1 183 ? 41.805 -28.187 26.848 1.00 48.44 183 LEU A C 1
ATOM 1500 O O . LEU A 1 183 ? 41.055 -28.518 27.765 1.00 48.44 183 LEU A O 1
ATOM 1504 N N . ALA A 1 184 ? 42.846 -28.948 26.483 1.00 44.94 184 ALA A N 1
ATOM 1505 C CA . ALA A 1 184 ? 43.160 -30.233 27.109 1.00 44.94 184 ALA A CA 1
ATOM 1506 C C . ALA A 1 184 ? 43.762 -30.092 28.525 1.00 44.94 184 ALA A C 1
ATOM 1508 O O . ALA A 1 184 ? 43.503 -30.944 29.374 1.00 44.94 184 ALA A O 1
ATOM 1509 N N . GLU A 1 185 ? 44.494 -29.008 28.820 1.00 45.03 185 GLU A N 1
ATOM 1510 C CA . GLU A 1 185 ? 44.986 -28.725 30.182 1.00 45.03 185 GLU A CA 1
ATOM 1511 C C . GLU A 1 185 ? 43.839 -28.305 31.118 1.00 45.03 185 GLU A C 1
ATOM 1513 O O . GLU A 1 185 ? 43.761 -28.798 32.242 1.00 45.03 185 GLU A O 1
ATOM 1518 N N . LEU A 1 186 ? 42.882 -27.504 30.625 1.00 41.59 186 LEU A N 1
ATOM 1519 C CA . LEU A 1 186 ? 41.667 -27.113 31.363 1.00 41.59 186 LEU A CA 1
ATOM 1520 C C . LEU A 1 186 ? 40.748 -28.305 31.679 1.00 41.59 186 LEU A C 1
ATOM 1522 O O . LEU A 1 186 ? 40.109 -28.326 32.728 1.00 41.59 186 LEU A O 1
ATOM 1526 N N . SER A 1 187 ? 40.703 -29.304 30.793 1.00 39.97 187 SER A N 1
ATOM 1527 C CA . SER A 1 187 ? 39.935 -30.537 30.996 1.00 39.97 187 SER A CA 1
ATOM 1528 C C . SER A 1 187 ? 40.586 -31.480 32.015 1.00 39.97 187 SER A C 1
ATOM 1530 O O . SER A 1 187 ? 39.872 -32.134 32.770 1.00 39.97 187 SER A O 1
ATOM 1532 N N . SER A 1 188 ? 41.922 -31.558 32.067 1.00 41.00 188 SER A N 1
ATOM 1533 C CA . SER A 1 188 ? 42.629 -32.480 32.975 1.00 41.00 188 SER A CA 1
ATOM 1534 C C . SER A 1 188 ? 42.590 -32.067 34.453 1.00 41.00 188 SER A C 1
ATOM 1536 O O . SER A 1 188 ? 42.696 -32.923 35.334 1.00 41.00 188 SER A O 1
ATOM 1538 N N . ASP A 1 189 ? 42.382 -30.777 34.730 1.00 40.34 189 ASP A N 1
ATOM 1539 C CA . ASP A 1 189 ? 42.239 -30.244 36.091 1.00 40.34 189 ASP A CA 1
ATOM 1540 C C . ASP A 1 189 ? 40.819 -30.430 36.661 1.00 40.34 189 ASP A C 1
ATOM 1542 O O . ASP A 1 189 ? 40.634 -30.386 37.878 1.00 40.34 189 ASP A O 1
ATOM 1546 N N . LEU A 1 190 ? 39.821 -30.695 35.806 1.00 41.06 190 LEU A N 1
ATOM 1547 C CA . LEU A 1 190 ? 38.426 -30.934 36.201 1.00 41.06 190 LEU A CA 1
ATOM 1548 C C . LEU A 1 190 ? 38.146 -32.387 36.632 1.00 41.06 190 LEU A C 1
ATOM 1550 O O . LEU A 1 190 ? 37.111 -32.642 37.245 1.00 41.06 190 LEU A O 1
ATOM 1554 N N . GLU A 1 191 ? 39.052 -33.334 36.356 1.00 40.53 191 GLU A N 1
ATOM 1555 C CA . GLU A 1 191 ? 38.823 -34.774 36.587 1.00 40.53 191 GLU A CA 1
ATOM 1556 C C . GLU A 1 191 ? 39.543 -35.374 37.812 1.00 40.53 191 GLU A C 1
ATOM 1558 O O . GLU A 1 191 ? 39.399 -36.569 38.080 1.00 40.53 191 GLU A O 1
ATOM 1563 N N . LYS A 1 192 ? 40.289 -34.596 38.614 1.00 40.59 192 LYS A N 1
ATOM 1564 C CA . LYS A 1 192 ? 40.875 -35.129 39.861 1.00 40.59 192 LYS A CA 1
ATOM 1565 C C . LYS A 1 192 ? 39.914 -34.974 41.047 1.00 40.59 192 LYS A C 1
ATOM 1567 O O . LYS A 1 192 ? 39.594 -33.845 41.414 1.00 40.59 192 LYS A O 1
ATOM 1572 N N . PRO A 1 193 ? 39.507 -36.071 41.714 1.00 47.59 193 PRO A N 1
ATOM 1573 C CA . PRO A 1 193 ? 38.731 -35.982 42.940 1.00 47.59 193 PRO A CA 1
ATOM 1574 C C . PRO A 1 193 ? 39.673 -35.596 44.084 1.00 47.59 193 PRO A C 1
ATOM 1576 O O . PRO A 1 193 ? 40.648 -36.302 44.347 1.00 47.59 193 PRO A O 1
ATOM 1579 N N . THR A 1 194 ? 39.408 -34.489 44.773 1.00 38.53 194 THR A N 1
ATOM 1580 C CA . THR A 1 194 ? 40.104 -34.169 46.026 1.00 38.53 194 THR A CA 1
ATOM 1581 C C . THR A 1 194 ? 39.119 -33.943 47.165 1.00 38.53 194 THR A C 1
ATOM 1583 O O . THR A 1 194 ? 38.177 -33.157 47.082 1.00 38.53 194 THR A O 1
ATOM 1586 N N . ASP A 1 195 ? 39.370 -34.724 48.214 1.00 42.88 195 ASP A N 1
ATOM 1587 C CA . ASP A 1 195 ? 38.653 -34.852 49.474 1.00 42.88 195 ASP A CA 1
ATOM 1588 C C . ASP A 1 195 ? 38.326 -33.530 50.191 1.00 42.88 195 ASP A C 1
ATOM 1590 O O . ASP A 1 195 ? 39.000 -32.505 50.063 1.00 42.88 195 ASP A O 1
ATOM 1594 N N . GLU A 1 196 ? 37.311 -33.627 51.050 1.00 41.34 196 GLU A N 1
ATOM 1595 C CA . GLU A 1 196 ? 36.584 -32.598 51.810 1.00 41.34 196 GLU A CA 1
ATOM 1596 C C . GLU A 1 196 ? 37.384 -31.665 52.751 1.00 41.34 196 GLU A C 1
ATOM 1598 O O . GLU A 1 196 ? 36.789 -30.970 53.570 1.00 41.34 196 GLU A O 1
ATOM 1603 N N . SER A 1 197 ? 38.710 -31.540 52.645 1.00 38.22 197 SER A N 1
ATOM 1604 C CA . SER A 1 197 ? 39.479 -30.629 53.521 1.00 38.22 197 SER A CA 1
ATOM 1605 C C . SER A 1 197 ? 40.352 -29.588 52.817 1.00 38.22 197 SER A C 1
ATOM 1607 O O . SER A 1 197 ? 41.117 -28.883 53.474 1.00 38.22 197 SER A O 1
ATOM 1609 N N . THR A 1 198 ? 40.214 -29.395 51.501 1.00 38.66 198 THR A N 1
ATOM 1610 C CA . THR A 1 198 ? 40.987 -28.362 50.774 1.00 38.66 198 THR A CA 1
ATOM 1611 C C . THR A 1 198 ? 40.144 -27.533 49.792 1.00 38.66 198 THR A C 1
ATOM 1613 O O . THR A 1 198 ? 40.597 -27.200 48.702 1.00 38.66 198 THR A O 1
ATOM 1616 N N . SER A 1 199 ? 38.912 -27.152 50.159 1.00 46.16 199 SER A N 1
ATOM 1617 C CA . SER A 1 199 ? 37.945 -26.546 49.217 1.00 46.16 199 SER A CA 1
ATOM 1618 C C . SER A 1 199 ? 37.711 -25.027 49.313 1.00 46.16 199 SER A C 1
ATOM 1620 O O . SER A 1 199 ? 36.735 -24.537 48.744 1.00 46.16 199 SER A O 1
ATOM 1622 N N . LEU A 1 200 ? 38.592 -24.238 49.946 1.00 37.94 200 LEU A N 1
ATOM 1623 C CA . LEU A 1 200 ? 38.468 -22.767 49.881 1.00 37.94 200 LEU A CA 1
ATOM 1624 C C . LEU A 1 200 ? 39.406 -22.115 48.853 1.00 37.94 200 LEU A C 1
ATOM 1626 O O . LEU A 1 200 ? 38.974 -21.225 48.129 1.00 37.94 200 LEU A O 1
ATOM 1630 N N . ASN A 1 201 ? 40.656 -22.575 48.725 1.00 38.53 201 ASN A N 1
ATOM 1631 C CA . ASN A 1 201 ? 41.619 -21.956 47.802 1.00 38.53 201 ASN A CA 1
ATOM 1632 C C . ASN A 1 201 ? 41.464 -22.441 46.351 1.00 38.53 201 ASN A C 1
ATOM 1634 O O . ASN A 1 201 ? 41.485 -21.610 45.452 1.00 38.53 201 ASN A O 1
ATOM 1638 N N . ALA A 1 202 ? 41.190 -23.729 46.112 1.00 38.66 202 ALA A N 1
ATOM 1639 C CA . ALA A 1 202 ? 40.928 -24.239 44.758 1.00 38.66 202 ALA A CA 1
ATOM 1640 C C . ALA A 1 202 ? 39.607 -23.698 44.176 1.00 38.66 202 ALA A C 1
ATOM 1642 O O . ALA A 1 202 ? 39.510 -23.392 42.992 1.00 38.66 202 ALA A O 1
ATOM 1643 N N . LYS A 1 203 ? 38.595 -23.499 45.035 1.00 38.81 203 LYS A N 1
ATOM 1644 C CA . LYS A 1 203 ? 37.311 -22.894 44.654 1.00 38.81 203 LYS A CA 1
ATOM 1645 C C . LYS A 1 203 ? 37.457 -21.401 44.357 1.00 38.81 203 LYS A C 1
ATOM 1647 O O . LYS A 1 203 ? 36.793 -20.911 43.454 1.00 38.81 203 LYS A O 1
ATOM 1652 N N . LYS A 1 204 ? 38.347 -20.703 45.073 1.00 39.66 204 LYS A N 1
ATOM 1653 C CA . LYS A 1 204 ? 38.699 -19.299 44.826 1.00 39.66 204 LYS A CA 1
ATOM 1654 C C . LYS A 1 204 ? 39.479 -19.122 43.521 1.00 39.66 204 LYS A C 1
ATOM 1656 O O . LYS A 1 204 ? 39.149 -18.235 42.756 1.00 39.66 204 LYS A O 1
ATOM 1661 N N . GLU A 1 205 ? 40.409 -20.020 43.206 1.00 39.06 205 GLU A N 1
ATOM 1662 C CA . GLU A 1 205 ? 41.167 -19.979 41.948 1.00 39.06 205 GLU A CA 1
ATOM 1663 C C . GLU A 1 205 ? 40.299 -20.318 40.716 1.00 39.06 205 GLU A C 1
ATOM 1665 O O . GLU A 1 205 ? 40.475 -19.733 39.648 1.00 39.06 205 GLU A O 1
ATOM 1670 N N . LEU A 1 206 ? 39.300 -21.201 40.867 1.00 38.78 206 LEU A N 1
ATOM 1671 C CA . LEU A 1 206 ? 38.295 -21.481 39.831 1.00 38.78 206 LEU A CA 1
ATOM 1672 C C . LEU A 1 206 ? 37.283 -20.326 39.668 1.00 38.78 206 LEU A C 1
ATOM 1674 O O . LEU A 1 206 ? 36.877 -20.014 38.550 1.00 38.78 206 LEU A O 1
ATOM 1678 N N . LEU A 1 207 ? 36.892 -19.674 40.773 1.00 37.81 207 LEU A N 1
ATOM 1679 C CA . LEU A 1 207 ? 36.032 -18.482 40.782 1.00 37.81 207 LEU A CA 1
ATOM 1680 C C . LEU A 1 207 ? 36.730 -17.261 40.182 1.00 37.81 207 LEU A C 1
ATOM 1682 O O . LEU A 1 207 ? 36.082 -16.528 39.445 1.00 37.81 207 LEU A O 1
ATOM 1686 N N . ASP A 1 208 ? 38.027 -17.077 40.427 1.00 38.06 208 ASP A N 1
ATOM 1687 C CA . ASP A 1 208 ? 38.814 -15.990 39.839 1.00 38.06 208 ASP A CA 1
ATOM 1688 C C . ASP A 1 208 ? 38.955 -16.186 38.313 1.00 38.06 208 ASP A C 1
ATOM 1690 O O . ASP A 1 208 ? 38.779 -15.232 37.557 1.00 38.06 208 ASP A O 1
ATOM 1694 N N . LYS A 1 209 ? 39.124 -17.435 37.837 1.00 37.69 209 LYS A N 1
ATOM 1695 C CA . LYS A 1 209 ? 39.125 -17.776 36.396 1.00 37.69 209 LYS A CA 1
ATOM 1696 C C . LYS A 1 209 ? 37.746 -17.637 35.723 1.00 37.69 209 LYS A C 1
ATOM 1698 O O . LYS A 1 209 ? 37.677 -17.289 34.549 1.00 37.69 209 LYS A O 1
ATOM 1703 N N . LEU A 1 210 ? 36.646 -17.877 36.445 1.00 37.31 210 LEU A N 1
ATOM 1704 C CA . LEU A 1 210 ? 35.269 -17.647 35.964 1.00 37.31 210 LEU A CA 1
ATOM 1705 C C . LEU A 1 210 ? 34.837 -16.172 36.060 1.00 37.31 210 LEU A C 1
ATOM 1707 O O . LEU A 1 210 ? 33.954 -15.742 35.316 1.00 37.31 210 LEU A O 1
ATOM 1711 N N . SER A 1 211 ? 35.459 -15.383 36.940 1.00 35.84 211 SER A N 1
ATOM 1712 C CA . SER A 1 211 ? 35.219 -13.938 37.055 1.00 35.84 211 SER A CA 1
ATOM 1713 C C . SER A 1 211 ? 35.653 -13.190 35.787 1.00 35.84 211 SER A C 1
ATOM 1715 O O . SER A 1 211 ? 34.960 -12.268 35.358 1.00 35.84 211 SER A O 1
ATOM 1717 N N . ASP A 1 212 ? 36.692 -13.676 35.100 1.00 36.50 212 ASP A N 1
ATOM 1718 C CA . ASP A 1 212 ? 37.101 -13.142 33.797 1.00 36.50 212 ASP A CA 1
ATOM 1719 C C . ASP A 1 212 ? 36.079 -13.450 32.686 1.00 36.50 212 ASP A C 1
ATOM 1721 O O . ASP A 1 212 ? 35.886 -12.626 31.794 1.00 36.50 212 ASP A O 1
ATOM 1725 N N . ALA A 1 213 ? 35.334 -14.558 32.766 1.00 34.56 213 ALA A N 1
ATOM 1726 C CA . ALA A 1 213 ? 34.251 -14.866 31.822 1.00 34.56 213 ALA A CA 1
ATOM 1727 C C . ALA A 1 213 ? 32.958 -14.075 32.118 1.00 34.56 213 ALA A C 1
ATOM 1729 O O . ALA A 1 213 ? 32.269 -13.634 31.199 1.00 34.56 213 ALA A O 1
ATOM 1730 N N . ASN A 1 214 ? 32.655 -13.808 33.393 1.00 36.50 214 ASN A N 1
ATOM 1731 C CA . ASN A 1 214 ? 31.520 -12.960 33.786 1.00 36.50 214 ASN A CA 1
ATOM 1732 C C . ASN A 1 214 ? 31.760 -11.458 33.543 1.00 36.50 214 ASN A C 1
ATOM 1734 O O . ASN A 1 214 ? 30.798 -10.691 33.479 1.00 36.50 214 ASN A O 1
ATOM 1738 N N . SER A 1 215 ? 33.008 -11.035 33.305 1.00 36.12 215 SER A N 1
ATOM 1739 C CA . SER A 1 215 ? 33.323 -9.682 32.818 1.00 36.12 215 SER A CA 1
ATOM 1740 C C . SER A 1 215 ? 32.780 -9.397 31.403 1.00 36.12 215 SER A C 1
ATOM 1742 O O . SER A 1 215 ? 32.723 -8.242 30.980 1.00 36.12 215 SER A O 1
ATOM 1744 N N . TYR A 1 216 ? 32.306 -10.433 30.699 1.00 35.28 216 TYR A N 1
ATOM 1745 C CA . TYR A 1 216 ? 31.718 -10.330 29.364 1.00 35.28 216 TYR A CA 1
ATOM 1746 C C . TYR A 1 216 ? 30.193 -10.091 29.375 1.00 35.28 216 TYR A C 1
ATOM 1748 O O . TYR A 1 216 ? 29.656 -9.542 28.419 1.00 35.28 216 TYR A O 1
ATOM 1756 N N . ALA A 1 217 ? 29.488 -10.422 30.466 1.00 30.66 217 ALA A N 1
ATOM 1757 C CA . ALA A 1 217 ? 28.032 -10.239 30.587 1.00 30.66 217 ALA A CA 1
ATOM 1758 C C . ALA A 1 217 ? 27.618 -8.964 31.355 1.00 30.66 217 ALA A C 1
ATOM 1760 O O . ALA A 1 217 ? 26.448 -8.590 31.349 1.00 30.66 217 ALA A O 1
ATOM 1761 N N . ALA A 1 218 ? 28.565 -8.260 31.985 1.00 33.56 218 ALA A N 1
ATOM 1762 C CA . ALA A 1 218 ? 28.301 -7.092 32.833 1.00 33.56 218 ALA A CA 1
ATOM 1763 C C . ALA A 1 218 ? 28.731 -5.743 32.216 1.00 33.56 218 ALA A C 1
ATOM 1765 O O . ALA A 1 218 ? 29.004 -4.794 32.945 1.00 33.56 218 ALA A O 1
ATOM 1766 N N . ARG A 1 219 ? 28.808 -5.633 30.880 1.00 36.88 219 ARG A N 1
ATOM 1767 C CA . ARG A 1 219 ? 29.225 -4.395 30.182 1.00 36.88 219 ARG A CA 1
ATOM 1768 C C . ARG A 1 219 ? 28.126 -3.652 29.413 1.00 36.88 219 ARG A C 1
ATOM 1770 O O . ARG A 1 219 ? 28.445 -2.717 28.690 1.00 36.88 219 ARG A O 1
ATOM 1777 N N . ILE A 1 220 ? 26.853 -4.024 29.576 1.00 38.03 220 ILE A N 1
ATOM 1778 C CA . ILE A 1 220 ? 25.725 -3.332 28.912 1.00 38.03 220 ILE A CA 1
ATOM 1779 C C . ILE A 1 220 ? 24.775 -2.611 29.885 1.00 38.03 220 ILE A C 1
ATOM 1781 O O . ILE A 1 220 ? 23.924 -1.844 29.447 1.00 38.03 220 ILE A O 1
ATOM 1785 N N . THR A 1 221 ? 24.954 -2.717 31.203 1.00 36.25 221 THR A N 1
ATOM 1786 C CA . THR A 1 221 ? 24.021 -2.059 32.134 1.00 36.25 221 THR A CA 1
ATOM 1787 C C . THR A 1 221 ? 24.756 -1.371 33.279 1.00 36.25 221 THR A C 1
ATOM 1789 O O . THR A 1 221 ? 25.329 -2.040 34.128 1.00 36.25 221 THR A O 1
ATOM 1792 N N . GLU A 1 222 ? 24.670 -0.036 33.273 1.00 37.91 222 GLU A N 1
ATOM 1793 C CA . GLU A 1 222 ? 25.075 0.946 34.298 1.00 37.91 222 GLU A CA 1
ATOM 1794 C C . GLU A 1 222 ? 26.505 1.529 34.206 1.00 37.91 222 GLU A C 1
ATOM 1796 O O . GLU A 1 222 ? 27.473 1.039 34.781 1.00 37.91 222 GLU A O 1
ATOM 1801 N N . LEU A 1 223 ? 26.585 2.656 33.486 1.00 42.09 223 LEU A N 1
ATOM 1802 C CA . LEU A 1 223 ? 27.708 3.600 33.367 1.00 42.09 223 LEU A CA 1
ATOM 1803 C C . LEU A 1 223 ? 28.210 4.096 34.740 1.00 42.09 223 LEU A C 1
ATOM 1805 O O . LEU A 1 223 ? 27.374 4.363 35.603 1.00 42.09 223 LEU A O 1
ATOM 1809 N N . ASN A 1 224 ? 29.541 4.274 34.894 1.00 39.62 224 ASN A N 1
ATOM 1810 C CA . ASN A 1 224 ? 30.316 5.198 35.777 1.00 39.62 224 ASN A CA 1
ATOM 1811 C C . ASN A 1 224 ? 31.808 4.744 35.799 1.00 39.62 224 ASN A C 1
ATOM 1813 O O . ASN A 1 224 ? 32.072 3.552 35.846 1.00 39.62 224 ASN A O 1
ATOM 1817 N N . SER A 1 225 ? 32.897 5.527 35.813 1.00 40.25 225 SER A N 1
ATOM 1818 C CA . SER A 1 225 ? 33.197 6.958 35.995 1.00 40.25 225 SER A CA 1
ATOM 1819 C C . SER A 1 225 ? 34.146 7.523 34.912 1.00 40.25 225 SER A C 1
ATOM 1821 O O . SER A 1 225 ? 34.530 8.691 34.974 1.00 40.25 225 SER A O 1
ATOM 1823 N N . ILE A 1 226 ? 34.507 6.732 33.894 1.00 40.91 226 ILE A N 1
ATOM 1824 C CA . ILE A 1 226 ? 35.261 7.211 32.717 1.00 40.91 226 ILE A CA 1
ATOM 1825 C C . ILE A 1 226 ? 34.322 7.919 31.727 1.00 40.91 226 ILE A C 1
ATOM 1827 O O . ILE A 1 226 ? 34.694 8.940 31.160 1.00 40.91 226 ILE A O 1
ATOM 1831 N N . GLU A 1 227 ? 33.051 7.522 31.659 1.00 43.50 227 GLU A N 1
ATOM 1832 C CA . GLU A 1 227 ? 32.051 8.225 30.844 1.00 43.50 227 GLU A CA 1
ATOM 1833 C C . GLU A 1 227 ? 31.675 9.604 31.399 1.00 43.50 227 GLU A C 1
ATOM 1835 O O . GLU A 1 227 ? 31.232 10.460 30.647 1.00 43.50 227 GLU A O 1
ATOM 1840 N N . GLN A 1 228 ? 31.942 9.907 32.676 1.00 36.38 228 GLN A N 1
ATOM 1841 C CA . GLN A 1 228 ? 31.865 11.292 33.164 1.00 36.38 228 GLN A CA 1
ATOM 1842 C C . GLN A 1 228 ? 32.996 12.170 32.618 1.00 36.38 228 GLN A C 1
ATOM 1844 O O . GLN A 1 228 ? 32.847 13.389 32.576 1.00 36.38 228 GLN A O 1
ATOM 1849 N N . LYS A 1 229 ? 34.124 11.579 32.208 1.00 39.97 229 LYS A N 1
ATOM 1850 C CA . LYS A 1 229 ? 35.223 12.287 31.548 1.00 39.97 229 LYS A CA 1
ATOM 1851 C C . LYS A 1 229 ? 34.937 12.433 30.055 1.00 39.97 229 LYS A C 1
ATOM 1853 O O . LYS A 1 229 ? 35.057 13.540 29.554 1.00 39.97 229 LYS A O 1
ATOM 1858 N N . ASP A 1 230 ? 34.415 11.393 29.409 1.00 37.91 230 ASP A N 1
ATOM 1859 C CA . ASP A 1 230 ? 34.068 11.440 27.985 1.00 37.91 230 ASP A CA 1
ATOM 1860 C C . ASP A 1 230 ? 32.831 12.309 27.708 1.00 37.91 230 ASP A C 1
ATOM 1862 O O . ASP A 1 230 ? 32.815 13.033 26.724 1.00 37.91 230 ASP A O 1
ATOM 1866 N N . VAL A 1 231 ? 31.841 12.363 28.611 1.00 38.66 231 VAL A N 1
ATOM 1867 C CA . VAL A 1 231 ? 30.719 13.322 28.538 1.00 38.66 231 VAL A CA 1
ATOM 1868 C C . VAL A 1 231 ? 31.186 14.753 28.823 1.00 38.66 231 VAL A C 1
ATOM 1870 O O . VAL A 1 231 ? 30.671 15.699 28.235 1.00 38.66 231 VAL A O 1
ATOM 1873 N N . LYS A 1 232 ? 32.193 14.950 29.681 1.00 36.94 232 LYS A N 1
ATOM 1874 C CA . LYS A 1 232 ? 32.764 16.277 29.967 1.00 36.94 232 LYS A CA 1
ATOM 1875 C C . LYS A 1 232 ? 33.670 16.772 28.834 1.00 36.94 232 LYS A C 1
ATOM 1877 O O . LYS A 1 232 ? 33.634 17.960 28.525 1.00 36.94 232 LYS A O 1
ATOM 1882 N N . ASP A 1 233 ? 34.389 15.867 28.177 1.00 39.81 233 ASP A N 1
ATOM 1883 C CA . ASP A 1 233 ? 35.179 16.120 26.969 1.00 39.81 233 ASP A CA 1
ATOM 1884 C C . ASP A 1 233 ? 34.257 16.296 25.745 1.00 39.81 233 ASP A C 1
ATOM 1886 O O . ASP A 1 233 ? 34.493 17.170 24.911 1.00 39.81 233 ASP A O 1
ATOM 1890 N N . PHE A 1 234 ? 33.125 15.584 25.702 1.00 37.66 234 PHE A N 1
ATOM 1891 C CA . PHE A 1 234 ? 32.048 15.779 24.731 1.00 37.66 234 PHE A CA 1
ATOM 1892 C C . PHE A 1 234 ? 31.325 17.114 24.934 1.00 37.66 234 PHE A C 1
ATOM 1894 O O . PHE A 1 234 ? 31.110 17.815 23.958 1.00 37.66 234 PHE A O 1
ATOM 1901 N N . PHE A 1 235 ? 31.024 17.548 26.166 1.00 38.09 235 PHE A N 1
ATOM 1902 C CA . PHE A 1 235 ? 30.464 18.883 26.427 1.00 38.09 235 PHE A CA 1
ATOM 1903 C C . PHE A 1 235 ? 31.491 20.009 26.235 1.00 38.09 235 PHE A C 1
ATOM 1905 O O . PHE A 1 235 ? 31.104 21.121 25.884 1.00 38.09 235 PHE A O 1
ATOM 1912 N N . ALA A 1 236 ? 32.792 19.753 26.402 1.00 35.47 236 ALA A N 1
ATOM 1913 C CA . ALA A 1 236 ? 33.848 20.694 26.023 1.00 35.47 236 ALA A CA 1
ATOM 1914 C C . ALA A 1 236 ? 33.959 20.831 24.494 1.00 35.47 236 ALA A C 1
ATOM 1916 O O . ALA A 1 236 ? 34.085 21.948 23.993 1.00 35.47 236 ALA A O 1
ATOM 1917 N N . ALA A 1 237 ? 33.816 19.727 23.754 1.00 35.12 237 ALA A N 1
ATOM 1918 C CA . ALA A 1 237 ? 33.695 19.733 22.299 1.00 35.12 237 ALA A CA 1
ATOM 1919 C C . ALA A 1 237 ? 32.378 20.387 21.842 1.00 35.12 237 ALA A C 1
ATOM 1921 O O . ALA A 1 237 ? 32.384 21.180 20.910 1.00 35.12 237 ALA A O 1
ATOM 1922 N N . LEU A 1 238 ? 31.264 20.154 22.541 1.00 36.03 238 LEU A N 1
ATOM 1923 C CA . LEU A 1 238 ? 29.963 20.763 22.255 1.00 36.03 238 LEU A CA 1
ATOM 1924 C C . LEU A 1 238 ? 29.958 22.269 22.557 1.00 36.03 238 LEU A C 1
ATOM 1926 O O . LEU A 1 238 ? 29.352 23.032 21.819 1.00 36.03 238 LEU A O 1
ATOM 1930 N N . ASN A 1 239 ? 30.674 22.724 23.592 1.00 35.09 239 ASN A N 1
ATOM 1931 C CA . ASN A 1 239 ? 30.881 24.149 23.875 1.00 35.09 239 ASN A CA 1
ATOM 1932 C C . ASN A 1 239 ? 31.840 24.806 22.871 1.00 35.09 239 ASN A C 1
ATOM 1934 O O . ASN A 1 239 ? 31.668 25.978 22.550 1.00 35.09 239 ASN A O 1
ATOM 1938 N N . PHE A 1 240 ? 32.800 24.053 22.327 1.00 36.16 240 PHE A N 1
ATOM 1939 C CA . PHE A 1 240 ? 33.634 24.481 21.203 1.00 36.16 240 PHE A CA 1
ATOM 1940 C C . PHE A 1 240 ? 32.812 24.599 19.905 1.00 36.16 240 PHE A C 1
ATOM 1942 O O . PHE A 1 240 ? 32.923 25.598 19.202 1.00 36.16 240 PHE A O 1
ATOM 1949 N N . PHE A 1 241 ? 31.899 23.659 19.638 1.00 35.72 241 PHE A N 1
ATOM 1950 C CA . PHE A 1 241 ? 30.965 23.731 18.509 1.00 35.72 241 PHE A CA 1
ATOM 1951 C C . PHE A 1 241 ? 29.871 24.798 18.696 1.00 35.72 241 PHE A C 1
ATOM 1953 O O . PHE A 1 241 ? 29.523 25.462 17.728 1.00 35.72 241 PHE A O 1
ATOM 1960 N N . ASN A 1 242 ? 29.398 25.059 19.921 1.00 34.12 242 ASN A N 1
ATOM 1961 C CA . ASN A 1 242 ? 28.485 26.172 20.228 1.00 34.12 242 ASN A CA 1
ATOM 1962 C C . ASN A 1 242 ? 29.169 27.548 20.137 1.00 34.12 242 ASN A C 1
ATOM 1964 O O . ASN A 1 242 ? 28.496 28.540 19.869 1.00 34.12 242 ASN A O 1
ATOM 1968 N N . ALA A 1 243 ? 30.489 27.628 20.343 1.00 32.34 243 ALA A N 1
ATOM 1969 C CA . ALA A 1 243 ? 31.266 28.843 20.091 1.00 32.34 243 ALA A CA 1
ATOM 1970 C C . ALA A 1 243 ? 31.455 29.101 18.583 1.00 32.34 243 ALA A C 1
ATOM 1972 O O . ALA A 1 243 ? 31.453 30.253 18.168 1.00 32.34 243 ALA A O 1
ATOM 1973 N N . ILE A 1 244 ? 31.540 28.039 17.771 1.00 35.41 244 ILE A N 1
ATOM 1974 C CA . ILE A 1 244 ? 31.557 28.111 16.298 1.00 35.41 244 ILE A CA 1
ATOM 1975 C C . ILE A 1 244 ? 30.158 28.426 15.739 1.00 35.41 244 ILE A C 1
ATOM 1977 O O . ILE A 1 244 ? 30.037 29.153 14.762 1.00 35.41 244 ILE A O 1
ATOM 1981 N N . ALA A 1 245 ? 29.094 27.930 16.379 1.00 33.78 245 ALA A N 1
ATOM 1982 C CA . ALA A 1 245 ? 27.707 28.154 15.961 1.00 33.78 245 ALA A CA 1
ATOM 1983 C C . ALA A 1 245 ? 27.160 29.563 16.280 1.00 33.78 245 ALA A C 1
ATOM 1985 O O . ALA A 1 245 ? 26.093 29.915 15.788 1.00 33.78 245 ALA A O 1
ATOM 1986 N N . ASN A 1 246 ? 27.871 30.361 17.088 1.00 33.12 246 ASN A N 1
ATOM 1987 C CA . ASN A 1 246 ? 27.508 31.749 17.419 1.00 33.12 246 ASN A CA 1
ATOM 1988 C C . ASN A 1 246 ? 28.418 32.797 16.747 1.00 33.12 246 ASN A C 1
ATOM 1990 O O . ASN A 1 246 ? 28.306 33.982 17.059 1.00 33.12 246 ASN A O 1
ATOM 1994 N N . ASP A 1 247 ? 29.315 32.386 15.847 1.00 33.53 247 ASP A N 1
ATOM 1995 C CA . ASP A 1 247 ? 30.083 33.309 15.012 1.00 33.53 247 ASP A CA 1
ATOM 1996 C C . ASP A 1 247 ? 29.378 33.465 13.656 1.00 33.53 247 ASP A C 1
ATOM 1998 O O . ASP A 1 247 ? 29.333 32.541 12.843 1.00 33.53 247 ASP A O 1
ATOM 2002 N N . GLU A 1 248 ? 28.803 34.645 13.415 1.00 31.86 248 GLU A N 1
ATOM 2003 C CA . GLU A 1 248 ? 28.055 34.984 12.194 1.00 31.86 248 GLU A CA 1
ATOM 2004 C C . GLU A 1 248 ? 28.928 35.041 10.919 1.00 31.86 248 GLU A C 1
ATOM 2006 O O . GLU A 1 248 ? 28.448 35.455 9.864 1.00 31.86 248 GLU A O 1
ATOM 2011 N N . THR A 1 249 ? 30.194 34.608 10.957 1.00 32.19 249 THR A N 1
ATOM 2012 C CA . THR A 1 249 ? 31.106 34.681 9.801 1.00 32.19 249 THR A CA 1
ATOM 2013 C C . THR A 1 249 ? 31.406 33.359 9.085 1.00 32.19 249 THR A C 1
ATOM 2015 O O . THR A 1 249 ? 32.166 33.362 8.117 1.00 32.19 249 THR A O 1
ATOM 2018 N N . LEU A 1 250 ? 30.782 32.233 9.453 1.00 31.23 250 LEU A N 1
ATOM 2019 C CA . LEU A 1 250 ? 31.042 30.933 8.809 1.00 31.23 250 LEU A CA 1
ATOM 2020 C C . LEU A 1 250 ? 29.778 30.274 8.242 1.00 31.23 250 LEU A C 1
ATOM 2022 O O . LEU A 1 250 ? 29.263 29.286 8.762 1.00 31.23 250 LEU A O 1
ATOM 2026 N N . TYR A 1 251 ? 29.317 30.800 7.107 1.00 28.25 251 TYR A N 1
ATOM 2027 C CA . TYR A 1 251 ? 28.398 30.106 6.205 1.00 28.25 251 TYR A CA 1
ATOM 2028 C C . TYR A 1 251 ? 29.195 29.419 5.078 1.00 28.25 251 TYR A C 1
ATOM 2030 O O . TYR A 1 251 ? 30.064 30.037 4.467 1.00 28.25 251 TYR A O 1
ATOM 2038 N N . HIS A 1 252 ? 28.839 28.160 4.792 1.00 33.69 252 HIS A N 1
ATOM 2039 C CA . HIS A 1 252 ? 29.298 27.274 3.702 1.00 33.69 252 HIS A CA 1
ATOM 2040 C C . HIS A 1 252 ? 30.623 26.502 3.859 1.00 33.69 252 HIS A C 1
ATOM 2042 O O . HIS A 1 252 ? 31.654 26.894 3.324 1.00 33.69 252 HIS A O 1
ATOM 2048 N N . ALA A 1 253 ? 30.541 25.289 4.423 1.00 29.05 253 ALA A N 1
ATOM 2049 C CA . ALA A 1 253 ? 31.295 24.123 3.936 1.00 29.05 253 ALA A CA 1
ATOM 2050 C C . ALA A 1 253 ? 30.728 22.822 4.533 1.00 29.05 253 ALA A C 1
ATOM 2052 O O . ALA A 1 253 ? 30.948 22.517 5.701 1.00 29.05 253 ALA A O 1
ATOM 2053 N N . GLY A 1 254 ? 30.020 22.036 3.724 1.00 25.23 254 GLY A N 1
ATOM 2054 C CA . GLY A 1 254 ? 29.525 20.716 4.106 1.00 25.23 254 GLY A CA 1
ATOM 2055 C C . GLY A 1 254 ? 29.580 19.763 2.924 1.00 25.23 254 GLY A C 1
ATOM 2056 O O . GLY A 1 254 ? 28.561 19.549 2.293 1.00 25.23 254 GLY A O 1
ATOM 2057 N N . TYR A 1 255 ? 30.772 19.255 2.610 1.00 28.59 255 TYR A N 1
ATOM 2058 C CA . TYR A 1 255 ? 31.038 18.061 1.795 1.00 28.59 255 TYR A CA 1
ATOM 2059 C C . TYR A 1 255 ? 32.543 17.799 1.924 1.00 28.59 255 TYR A C 1
ATOM 2061 O O . TYR A 1 255 ? 33.297 18.588 1.383 1.00 28.59 255 TYR A O 1
ATOM 2069 N N . TYR A 1 256 ? 32.984 16.815 2.720 1.00 28.98 256 TYR A N 1
ATOM 2070 C CA . TYR A 1 256 ? 34.218 16.019 2.534 1.00 28.98 256 TYR A CA 1
ATOM 2071 C C . TYR A 1 256 ? 34.432 15.047 3.710 1.00 28.98 256 TYR A C 1
ATOM 2073 O O . TYR A 1 256 ? 34.319 15.405 4.882 1.00 28.98 256 TYR A O 1
ATOM 2081 N N . ASN A 1 257 ? 34.781 13.811 3.345 1.00 28.34 257 ASN A N 1
ATOM 2082 C CA . ASN A 1 257 ? 35.154 12.684 4.199 1.00 28.34 257 ASN A CA 1
ATOM 2083 C C . ASN A 1 257 ? 36.305 12.999 5.179 1.00 28.34 257 ASN A C 1
ATOM 2085 O O . ASN A 1 257 ? 37.288 13.662 4.849 1.00 28.34 257 ASN A O 1
ATOM 2089 N N . VAL A 1 258 ? 36.207 12.433 6.382 1.00 31.03 258 VAL A N 1
ATOM 2090 C CA . VAL A 1 258 ? 36.940 12.790 7.616 1.00 31.03 258 VAL A CA 1
ATOM 2091 C C . VAL A 1 258 ? 38.391 12.258 7.683 1.00 31.03 258 VAL A C 1
ATOM 2093 O O . VAL A 1 258 ? 38.975 12.167 8.757 1.00 31.03 258 VAL A O 1
ATOM 2096 N N . HIS A 1 259 ? 39.061 11.971 6.561 1.00 30.25 259 HIS A N 1
ATOM 2097 C CA . HIS A 1 259 ? 40.442 11.445 6.596 1.00 30.25 259 HIS A CA 1
ATOM 2098 C C . HIS A 1 259 ? 41.570 12.475 6.372 1.00 30.25 259 HIS A C 1
ATOM 2100 O O . HIS A 1 259 ? 42.738 12.134 6.539 1.00 30.25 259 HIS A O 1
ATOM 2106 N N . ALA A 1 260 ? 41.258 13.748 6.090 1.00 35.47 260 ALA A N 1
ATOM 2107 C CA . ALA A 1 260 ? 42.256 14.771 5.724 1.00 35.47 260 ALA A CA 1
ATOM 2108 C C . ALA A 1 260 ? 42.562 15.843 6.801 1.00 35.47 260 ALA A C 1
ATOM 2110 O O . ALA A 1 260 ? 43.209 16.850 6.506 1.00 35.47 260 ALA A O 1
ATOM 2111 N N . LEU A 1 261 ? 42.116 15.669 8.052 1.00 33.22 261 LEU A N 1
ATOM 2112 C CA . LEU A 1 261 ? 42.192 16.728 9.078 1.00 33.22 261 LEU A CA 1
ATOM 2113 C C . LEU A 1 261 ? 43.414 16.659 10.014 1.00 33.22 261 LEU A C 1
ATOM 2115 O O . LEU A 1 261 ? 43.704 17.639 10.697 1.00 33.22 261 LEU A O 1
ATOM 2119 N N . LYS A 1 262 ? 44.189 15.565 10.018 1.00 34.00 262 LYS A N 1
ATOM 2120 C CA . LYS A 1 262 ? 45.406 15.470 10.852 1.00 34.00 262 LYS A CA 1
ATOM 2121 C C . LYS A 1 262 ? 46.654 16.094 10.215 1.00 34.00 262 LYS A C 1
ATOM 2123 O O . LYS A 1 262 ? 47.470 16.647 10.946 1.00 34.00 262 LYS A O 1
ATOM 2128 N N . GLU A 1 263 ? 46.783 16.101 8.887 1.00 35.81 263 GLU A N 1
ATOM 2129 C CA . GLU A 1 263 ? 47.979 16.649 8.217 1.00 35.81 263 GLU A CA 1
ATOM 2130 C C . GLU A 1 263 ? 47.912 18.163 7.958 1.00 35.81 263 GLU A C 1
ATOM 2132 O O . GLU A 1 263 ? 48.933 18.849 7.998 1.00 35.81 263 GLU A O 1
ATOM 2137 N N . LYS A 1 264 ? 46.717 18.747 7.786 1.00 38.84 264 LYS A N 1
ATOM 2138 C CA . LYS A 1 264 ? 46.588 20.196 7.535 1.00 38.84 264 LYS A CA 1
ATOM 2139 C C . LYS A 1 264 ? 46.697 21.074 8.787 1.00 38.84 264 LYS A C 1
ATOM 2141 O O . LYS A 1 264 ? 46.960 22.269 8.659 1.00 38.84 264 LYS A O 1
ATOM 2146 N N . LEU A 1 265 ? 46.614 20.503 9.991 1.00 35.81 265 LEU A N 1
ATOM 2147 C CA . LEU A 1 265 ? 46.840 21.245 11.239 1.00 35.81 265 LEU A CA 1
ATOM 2148 C C . LEU A 1 265 ? 48.327 21.610 11.458 1.00 35.81 265 LEU A C 1
ATOM 2150 O O . LEU A 1 265 ? 48.633 22.514 12.238 1.00 35.81 265 LEU A O 1
ATOM 2154 N N . ALA A 1 266 ? 49.255 20.952 10.750 1.00 33.25 266 ALA A N 1
ATOM 2155 C CA . ALA A 1 266 ? 50.688 21.249 10.807 1.00 33.25 266 ALA A CA 1
ATOM 2156 C C . ALA A 1 266 ? 51.100 22.435 9.908 1.00 33.25 266 ALA A C 1
ATOM 2158 O O . ALA A 1 266 ? 52.055 23.140 10.224 1.00 33.25 266 ALA A O 1
ATOM 2159 N N . ILE A 1 267 ? 50.351 22.712 8.833 1.00 36.12 267 ILE A N 1
ATOM 2160 C CA . ILE A 1 267 ? 50.685 23.758 7.846 1.00 36.12 267 ILE A CA 1
ATOM 2161 C C . ILE A 1 267 ? 50.216 25.152 8.300 1.00 36.12 267 ILE A C 1
ATOM 2163 O O . ILE A 1 267 ? 50.903 26.146 8.059 1.00 36.12 267 ILE A O 1
ATOM 2167 N N . VAL A 1 268 ? 49.109 25.240 9.047 1.00 36.12 268 VAL A N 1
ATOM 2168 C CA . VAL A 1 268 ? 48.572 26.521 9.557 1.00 36.12 268 VAL A CA 1
ATOM 2169 C C . VAL A 1 268 ? 49.471 27.145 10.638 1.00 36.12 268 VAL A C 1
ATOM 2171 O O . VAL A 1 268 ? 49.495 28.361 10.805 1.00 36.12 268 VAL A O 1
ATOM 2174 N N . LYS A 1 269 ? 50.300 26.351 11.331 1.00 32.66 269 LYS A N 1
ATOM 2175 C CA . LYS A 1 269 ? 51.280 26.876 12.303 1.00 32.66 269 LYS A CA 1
ATOM 2176 C C . LYS A 1 269 ? 52.558 27.446 11.668 1.00 32.66 269 LYS A C 1
ATOM 2178 O O . LYS A 1 269 ? 53.340 28.066 12.383 1.00 32.66 269 LYS A O 1
ATOM 2183 N N . ALA A 1 270 ? 52.770 27.279 10.359 1.00 34.22 270 ALA A N 1
ATOM 2184 C CA . ALA A 1 270 ? 53.974 27.756 9.669 1.00 34.22 270 ALA A CA 1
ATOM 2185 C C . ALA A 1 270 ? 53.767 29.044 8.843 1.00 34.22 270 ALA A C 1
ATOM 2187 O O . ALA A 1 270 ? 54.745 29.672 8.446 1.00 34.22 270 ALA A O 1
ATOM 2188 N N . SER A 1 271 ? 52.525 29.475 8.598 1.00 35.72 271 SER A N 1
ATOM 2189 C CA . SER A 1 271 ? 52.213 30.552 7.637 1.00 35.72 271 SER A CA 1
ATOM 2190 C C . SER A 1 271 ? 52.179 31.969 8.232 1.00 35.72 271 SER A C 1
ATOM 2192 O O . SER A 1 271 ? 52.013 32.938 7.498 1.00 35.72 271 SER A O 1
ATOM 2194 N N . SER A 1 272 ? 52.389 32.145 9.539 1.00 33.34 272 SER A N 1
ATOM 2195 C CA . SER A 1 272 ? 52.265 33.451 10.211 1.00 33.34 272 SER A CA 1
ATOM 2196 C C . SER A 1 272 ? 53.483 34.388 10.047 1.00 33.34 272 SER A C 1
ATOM 2198 O O . SER A 1 272 ? 53.768 35.169 10.957 1.00 33.34 272 SER A O 1
ATOM 2200 N N . LYS A 1 273 ? 54.256 34.291 8.952 1.00 38.59 273 LYS A N 1
ATOM 2201 C CA . LYS A 1 273 ? 55.503 35.070 8.757 1.00 38.59 273 LYS A CA 1
ATOM 2202 C C . LYS A 1 273 ? 55.790 35.574 7.328 1.00 38.59 273 LYS A C 1
ATOM 2204 O O . LYS A 1 273 ? 56.927 35.955 7.070 1.00 38.59 273 LYS A O 1
ATOM 2209 N N . ILE A 1 274 ? 54.818 35.622 6.413 1.00 41.94 274 ILE A N 1
ATOM 2210 C CA . ILE A 1 274 ? 55.042 36.193 5.067 1.00 41.94 274 ILE A CA 1
ATOM 2211 C C . ILE A 1 274 ? 54.398 37.591 4.998 1.00 41.94 274 ILE A C 1
ATOM 2213 O O . ILE A 1 274 ? 53.193 37.693 5.230 1.00 41.94 274 ILE A O 1
ATOM 2217 N N . PRO A 1 275 ? 55.157 38.674 4.734 1.00 50.78 275 PRO A N 1
ATOM 2218 C CA . PRO A 1 275 ? 54.589 40.005 4.527 1.00 50.78 275 PRO A CA 1
ATOM 2219 C C . PRO A 1 275 ? 53.646 40.023 3.313 1.00 50.78 275 PRO A C 1
ATOM 2221 O O . PRO A 1 275 ? 53.941 39.412 2.288 1.00 50.78 275 PRO A O 1
ATOM 2224 N N . ILE A 1 276 ? 52.536 40.763 3.413 1.00 53.34 276 ILE A N 1
ATOM 2225 C CA . ILE A 1 276 ? 51.487 40.899 2.377 1.00 53.34 276 ILE A CA 1
ATOM 2226 C C . ILE A 1 276 ? 52.065 41.230 0.987 1.00 53.34 276 ILE A C 1
ATOM 2228 O O . ILE A 1 276 ? 51.531 40.783 -0.030 1.00 53.34 276 ILE A O 1
ATOM 2232 N N . GLY A 1 277 ? 53.193 41.946 0.941 1.00 54.88 277 GLY A N 1
ATOM 2233 C CA . GLY A 1 277 ? 53.845 42.344 -0.301 1.00 54.88 277 GLY A CA 1
ATOM 2234 C C . GLY A 1 277 ? 54.318 41.194 -1.191 1.00 54.88 277 GLY A C 1
ATOM 2235 O O . GLY A 1 277 ? 54.142 41.273 -2.406 1.00 54.88 277 GLY A O 1
ATOM 2236 N N . ASP A 1 278 ? 54.816 40.101 -0.609 1.00 54.31 278 ASP A N 1
ATOM 2237 C CA . ASP A 1 278 ? 55.322 38.951 -1.374 1.00 54.31 278 ASP A CA 1
ATOM 2238 C C . ASP A 1 278 ? 54.173 38.103 -1.938 1.00 54.31 278 ASP A C 1
ATOM 2240 O O . ASP A 1 278 ? 54.251 37.565 -3.044 1.00 54.31 278 ASP A O 1
ATOM 2244 N N . ALA A 1 279 ? 53.062 38.029 -1.200 1.00 52.75 279 ALA A N 1
ATOM 2245 C CA . ALA A 1 279 ? 51.859 37.337 -1.647 1.00 52.75 279 ALA A CA 1
ATOM 2246 C C . ALA A 1 279 ? 51.180 38.074 -2.814 1.00 52.75 279 ALA A C 1
ATOM 2248 O O . ALA A 1 279 ? 50.732 37.434 -3.765 1.00 52.75 279 ALA A O 1
ATOM 2249 N N . LEU A 1 280 ? 51.149 39.412 -2.778 1.00 58.69 280 LEU A N 1
ATOM 2250 C CA . LEU A 1 280 ? 50.555 40.229 -3.839 1.00 58.69 280 LEU A CA 1
ATOM 2251 C C . LEU A 1 280 ? 51.341 40.123 -5.156 1.00 58.69 280 LEU A C 1
ATOM 2253 O O . LEU A 1 280 ? 50.750 39.970 -6.223 1.00 58.69 280 LEU A O 1
ATOM 2257 N N . VAL A 1 281 ? 52.674 40.137 -5.078 1.00 67.25 281 VAL A N 1
ATOM 2258 C CA . VAL A 1 281 ? 53.562 39.987 -6.243 1.00 67.25 281 VAL A CA 1
ATOM 2259 C C . VAL A 1 281 ? 53.425 38.594 -6.857 1.00 67.25 281 VAL A C 1
ATOM 2261 O O . VAL A 1 281 ? 53.218 38.481 -8.065 1.00 67.25 281 VAL A O 1
ATOM 2264 N N . ALA A 1 282 ? 53.396 37.543 -6.030 1.00 60.25 282 ALA A N 1
ATOM 2265 C CA . ALA A 1 282 ? 53.164 36.177 -6.498 1.00 60.25 282 ALA A CA 1
ATOM 2266 C C . ALA A 1 282 ? 51.788 36.007 -7.169 1.00 60.25 282 ALA A C 1
ATOM 2268 O O . ALA A 1 282 ? 51.640 35.235 -8.118 1.00 60.25 282 ALA A O 1
ATOM 2269 N N . MET A 1 283 ? 50.767 36.739 -6.711 1.00 56.97 283 MET A N 1
ATOM 2270 C CA . MET A 1 283 ? 49.451 36.747 -7.350 1.00 56.97 283 MET A CA 1
ATOM 2271 C C . MET A 1 283 ? 49.465 37.456 -8.712 1.00 56.97 283 MET A C 1
ATOM 2273 O O . MET A 1 283 ? 48.848 36.947 -9.651 1.00 56.97 283 MET A O 1
ATOM 2277 N N . CYS A 1 284 ? 50.169 38.585 -8.849 1.00 65.50 284 CYS A N 1
ATOM 2278 C CA . CYS A 1 284 ? 50.338 39.297 -10.124 1.00 65.50 284 CYS A CA 1
ATOM 2279 C C . CYS A 1 284 ? 51.103 38.451 -11.156 1.00 65.50 284 CYS A C 1
ATOM 2281 O O . CYS A 1 284 ? 50.666 38.307 -12.300 1.00 65.50 284 CYS A O 1
ATOM 2283 N N . GLU A 1 285 ? 52.213 37.834 -10.753 1.00 65.56 285 GLU A N 1
ATOM 2284 C CA . GLU A 1 285 ? 53.017 36.963 -11.620 1.00 65.56 285 GLU A CA 1
ATOM 2285 C C . GLU A 1 285 ? 52.215 35.741 -12.085 1.00 65.56 285 GLU A C 1
ATOM 2287 O O . GLU A 1 285 ? 52.235 35.379 -13.263 1.00 65.56 285 GLU A O 1
ATOM 2292 N N . LYS A 1 286 ? 51.421 35.154 -11.183 1.00 57.47 286 LYS A N 1
ATOM 2293 C CA . LYS A 1 286 ? 50.568 34.004 -11.496 1.00 57.47 286 LYS A CA 1
ATOM 2294 C C . LYS A 1 286 ? 49.384 34.363 -12.395 1.00 57.47 286 LYS A C 1
ATOM 2296 O O . LYS A 1 286 ? 49.003 33.539 -13.222 1.00 57.47 286 LYS A O 1
ATOM 2301 N N . TYR A 1 287 ? 48.802 35.557 -12.253 1.00 56.22 287 TYR A N 1
ATOM 2302 C CA . TYR A 1 287 ? 47.743 36.031 -13.153 1.00 56.22 287 TYR A CA 1
ATOM 2303 C C . TYR A 1 287 ? 48.300 36.306 -14.556 1.00 56.22 287 TYR A C 1
ATOM 2305 O O . TYR A 1 287 ? 47.754 35.814 -15.533 1.00 56.22 287 TYR A O 1
ATOM 2313 N N . THR A 1 288 ? 49.458 36.964 -14.647 1.00 65.31 288 THR A N 1
ATOM 2314 C CA . THR A 1 288 ? 50.174 37.219 -15.912 1.00 65.31 288 THR A CA 1
ATOM 2315 C C . THR A 1 288 ? 50.470 35.930 -16.677 1.00 65.31 288 THR A C 1
ATOM 2317 O O . THR A 1 288 ? 50.145 35.821 -17.857 1.00 65.31 288 THR A O 1
ATOM 2320 N N . TYR A 1 289 ? 51.014 34.927 -15.980 1.00 51.91 289 TYR A N 1
ATOM 2321 C CA . TYR A 1 289 ? 51.297 33.611 -16.551 1.00 51.91 289 TYR A CA 1
ATOM 2322 C C . TYR A 1 289 ? 50.028 32.911 -17.067 1.00 51.91 289 TYR A C 1
ATOM 2324 O O . TYR A 1 289 ? 50.051 32.262 -18.106 1.00 51.91 289 TYR A O 1
ATOM 2332 N N . ARG A 1 290 ? 48.899 33.068 -16.365 1.00 43.56 290 ARG A N 1
ATOM 2333 C CA . ARG A 1 290 ? 47.615 32.455 -16.744 1.00 43.56 290 ARG A CA 1
ATOM 2334 C C . ARG A 1 290 ? 46.926 33.158 -17.908 1.00 43.56 290 ARG A C 1
ATOM 2336 O O . ARG A 1 290 ? 46.267 32.482 -18.692 1.00 43.56 290 ARG A O 1
ATOM 2343 N N . SER A 1 291 ? 47.097 34.471 -18.035 1.00 51.44 291 SER A N 1
ATOM 2344 C CA . SER A 1 291 ? 46.551 35.265 -19.141 1.00 51.44 291 SER A CA 1
ATOM 2345 C C . SER A 1 291 ? 47.389 35.173 -20.425 1.00 51.44 291 SER A C 1
ATOM 2347 O O . SER A 1 291 ? 47.048 35.816 -21.413 1.00 51.44 291 SER A O 1
ATOM 2349 N N . GLY A 1 292 ? 48.491 34.407 -20.424 1.00 51.56 292 GLY A N 1
ATOM 2350 C CA . GLY A 1 292 ? 49.346 34.185 -21.598 1.00 51.56 292 GLY A CA 1
ATOM 2351 C C . GLY A 1 292 ? 50.171 35.403 -22.030 1.00 51.56 292 GLY A C 1
ATOM 2352 O O . GLY A 1 292 ? 50.797 35.379 -23.086 1.00 51.56 292 GLY A O 1
ATOM 2353 N N . VAL A 1 293 ? 50.183 36.472 -21.228 1.00 62.88 293 VAL A N 1
ATOM 2354 C CA . VAL A 1 293 ? 50.978 37.677 -21.483 1.00 62.88 293 VAL A CA 1
ATOM 2355 C C . VAL A 1 293 ? 52.394 37.432 -20.972 1.00 62.88 293 VAL A C 1
ATOM 2357 O O . VAL A 1 293 ? 52.583 37.035 -19.824 1.00 62.88 293 VAL A O 1
ATOM 2360 N N . GLU A 1 294 ? 53.407 37.675 -21.804 1.00 69.31 294 GLU A N 1
ATOM 2361 C CA . GLU A 1 294 ? 54.800 37.536 -21.376 1.00 69.31 294 GLU A CA 1
ATOM 2362 C C . GLU A 1 294 ? 55.099 38.419 -20.154 1.00 69.31 294 GLU A C 1
ATOM 2364 O O . GLU A 1 294 ? 54.842 39.626 -20.155 1.00 69.31 294 GLU A O 1
ATOM 2369 N N . ILE A 1 295 ? 55.722 37.834 -19.124 1.00 60.06 295 ILE A N 1
ATOM 2370 C CA . ILE A 1 295 ? 56.106 38.548 -17.894 1.00 60.06 295 ILE A CA 1
ATOM 2371 C C . ILE A 1 295 ? 56.965 39.785 -18.195 1.00 60.06 295 ILE A C 1
ATOM 2373 O O . ILE A 1 295 ? 56.864 40.786 -17.489 1.00 60.06 295 ILE A O 1
ATOM 2377 N N . SER A 1 296 ? 57.764 39.748 -19.266 1.00 67.69 296 SER A N 1
ATOM 2378 C CA . SER A 1 296 ? 58.590 40.863 -19.743 1.00 67.69 296 SER A CA 1
ATOM 2379 C C . SER A 1 296 ? 57.761 42.108 -20.110 1.00 67.69 296 SER A C 1
ATOM 2381 O O . SER A 1 296 ? 58.184 43.227 -19.815 1.00 67.69 296 SER A O 1
ATOM 2383 N N . ALA A 1 297 ? 56.550 41.930 -20.654 1.00 69.50 297 ALA A N 1
ATOM 2384 C CA . ALA A 1 297 ? 55.660 43.004 -21.104 1.00 69.50 297 ALA A CA 1
ATOM 2385 C C . ALA A 1 297 ? 54.964 43.751 -19.953 1.00 69.50 297 ALA A C 1
ATOM 2387 O O . ALA A 1 297 ? 54.530 44.892 -20.118 1.00 69.50 297 ALA A O 1
ATOM 2388 N N . VAL A 1 298 ? 54.882 43.135 -18.771 1.00 71.75 298 VAL A N 1
ATOM 2389 C CA . VAL A 1 298 ? 54.268 43.731 -17.569 1.00 71.75 298 VAL A CA 1
ATOM 2390 C C . VAL A 1 298 ? 55.244 43.887 -16.406 1.00 71.75 298 VAL A C 1
ATOM 2392 O O . VAL A 1 298 ? 54.862 44.367 -15.337 1.00 71.75 298 VAL A O 1
ATOM 2395 N N . LYS A 1 299 ? 56.526 43.567 -16.622 1.00 74.94 299 LYS A N 1
ATOM 2396 C CA . LYS A 1 299 ? 57.568 43.565 -15.591 1.00 74.94 299 LYS A CA 1
ATOM 2397 C C . LYS A 1 299 ? 57.696 44.900 -14.861 1.00 74.94 299 LYS A C 1
ATOM 2399 O O . LYS A 1 299 ? 57.706 44.916 -13.639 1.00 74.94 299 LYS A O 1
ATOM 2404 N N . ALA A 1 300 ? 57.656 46.022 -15.581 1.00 76.38 300 ALA A N 1
ATOM 2405 C CA . ALA A 1 300 ? 57.722 47.356 -14.975 1.00 76.38 300 ALA A CA 1
ATOM 2406 C C . ALA A 1 300 ? 56.542 47.661 -14.025 1.00 76.38 300 ALA A C 1
ATOM 2408 O O . ALA A 1 300 ? 56.694 48.430 -13.080 1.00 76.38 300 ALA A O 1
ATOM 2409 N N . ARG A 1 301 ? 55.367 47.055 -14.256 1.00 75.56 301 ARG A N 1
ATOM 2410 C CA . ARG A 1 301 ? 54.188 47.191 -13.384 1.00 75.56 301 ARG A CA 1
ATOM 2411 C C . ARG A 1 301 ? 54.266 46.261 -12.178 1.00 75.56 301 ARG A C 1
ATOM 2413 O O . ARG A 1 301 ? 53.893 46.672 -11.086 1.00 75.56 301 ARG A O 1
ATOM 2420 N N . ILE A 1 302 ? 54.789 45.047 -12.358 1.00 73.81 302 ILE A N 1
ATOM 2421 C CA . ILE A 1 302 ? 55.083 44.131 -11.246 1.00 73.81 302 ILE A CA 1
ATOM 2422 C C . ILE A 1 302 ? 56.137 44.754 -10.326 1.00 73.81 302 ILE A C 1
ATOM 2424 O O . ILE A 1 302 ? 55.965 44.731 -9.112 1.00 73.81 302 ILE A O 1
ATOM 2428 N N . ASP A 1 303 ? 57.171 45.388 -10.879 1.00 79.12 303 ASP A N 1
ATOM 2429 C CA . ASP A 1 303 ? 58.226 46.042 -10.101 1.00 79.12 303 ASP A CA 1
ATOM 2430 C C . ASP A 1 303 ? 57.690 47.281 -9.336 1.00 79.12 303 ASP A C 1
ATOM 2432 O O . ASP A 1 303 ? 58.056 47.496 -8.180 1.00 79.12 303 ASP A O 1
ATOM 2436 N N . ASP A 1 304 ? 56.758 48.055 -9.916 1.00 75.50 304 ASP A N 1
ATOM 2437 C CA . ASP A 1 304 ? 56.074 49.175 -9.234 1.00 75.50 304 ASP A CA 1
ATOM 2438 C C . ASP A 1 304 ? 55.124 48.695 -8.118 1.00 75.50 304 ASP A C 1
ATOM 2440 O O . ASP A 1 304 ? 55.072 49.289 -7.039 1.00 75.50 304 ASP A O 1
ATOM 2444 N N . ILE A 1 305 ? 54.418 47.578 -8.331 1.00 72.94 305 ILE A N 1
ATOM 2445 C CA . ILE A 1 305 ? 53.592 46.932 -7.299 1.00 72.94 305 ILE A CA 1
ATOM 2446 C C . ILE A 1 305 ? 54.478 46.366 -6.198 1.00 72.94 305 ILE A C 1
ATOM 2448 O O . ILE A 1 305 ? 54.181 46.589 -5.035 1.00 72.94 305 ILE A O 1
ATOM 2452 N N . THR A 1 306 ? 55.595 45.725 -6.536 1.00 75.38 306 THR A N 1
ATOM 2453 C CA . THR A 1 306 ? 56.575 45.208 -5.568 1.00 75.38 306 THR A CA 1
ATOM 2454 C C . THR A 1 306 ? 57.149 46.333 -4.705 1.00 75.38 306 THR A C 1
ATOM 2456 O O . THR A 1 306 ? 57.312 46.171 -3.500 1.00 75.38 306 THR A O 1
ATOM 2459 N N . ALA A 1 307 ? 57.404 47.511 -5.287 1.00 76.25 307 ALA A N 1
ATOM 2460 C CA . ALA A 1 307 ? 57.893 48.674 -4.548 1.00 76.25 307 ALA A CA 1
ATOM 2461 C C . ALA A 1 307 ? 56.833 49.285 -3.609 1.00 76.25 307 ALA A C 1
ATOM 2463 O O . ALA A 1 307 ? 57.178 49.811 -2.549 1.00 76.25 307 ALA A O 1
ATOM 2464 N N . LYS A 1 308 ? 55.548 49.215 -3.979 1.00 69.62 308 LYS A N 1
ATOM 2465 C CA . LYS A 1 308 ? 54.414 49.753 -3.202 1.00 69.62 308 LYS A CA 1
ATOM 2466 C C . LYS A 1 308 ? 53.829 48.750 -2.205 1.00 69.62 308 LYS A C 1
ATOM 2468 O O . LYS A 1 308 ? 53.241 49.158 -1.206 1.00 69.62 308 LYS A O 1
ATOM 2473 N N . SER A 1 309 ? 54.007 47.454 -2.443 1.00 62.81 309 SER A N 1
ATOM 2474 C CA . SER A 1 309 ? 53.397 46.376 -1.661 1.00 62.81 309 SER A CA 1
ATOM 2475 C C . SER A 1 309 ? 54.024 46.205 -0.273 1.00 62.81 309 SER A C 1
ATOM 2477 O O . SER A 1 309 ? 53.433 45.588 0.610 1.00 62.81 309 SER A O 1
ATOM 2479 N N . VAL A 1 310 ? 55.196 46.810 -0.050 1.00 60.41 310 VAL A N 1
ATOM 2480 C CA . VAL A 1 310 ? 55.907 46.794 1.238 1.00 60.41 310 VAL A CA 1
ATOM 2481 C C . VAL A 1 310 ? 55.274 47.745 2.268 1.00 60.41 310 VAL A C 1
ATOM 2483 O O . VAL A 1 310 ? 55.539 47.623 3.463 1.00 60.41 310 VAL A O 1
ATOM 2486 N N . THR A 1 311 ? 54.446 48.703 1.829 1.00 58.69 311 THR A N 1
ATOM 2487 C CA . THR A 1 311 ? 53.865 49.752 2.690 1.00 58.69 311 THR A CA 1
ATOM 2488 C C . THR A 1 311 ? 52.359 49.970 2.513 1.00 58.69 311 THR A C 1
ATOM 2490 O O . THR A 1 311 ? 51.797 50.804 3.223 1.00 58.69 311 THR A O 1
ATOM 2493 N N . CYS A 1 312 ? 51.691 49.249 1.605 1.00 54.88 312 CYS A N 1
ATOM 2494 C CA . CYS A 1 312 ? 50.264 49.440 1.333 1.00 54.88 312 CYS A CA 1
ATOM 2495 C C . CYS A 1 312 ? 49.352 48.728 2.345 1.00 54.88 312 CYS A C 1
ATOM 2497 O O . CYS A 1 312 ? 49.682 47.663 2.867 1.00 54.88 312 CYS A O 1
ATOM 2499 N N . THR A 1 313 ? 48.167 49.292 2.581 1.00 63.00 313 THR A N 1
ATOM 2500 C CA . THR A 1 313 ? 47.088 48.627 3.332 1.00 63.00 313 THR A CA 1
ATOM 2501 C C . THR A 1 313 ? 46.397 47.547 2.491 1.00 63.00 313 THR A C 1
ATOM 2503 O O . THR A 1 313 ? 46.473 47.578 1.264 1.00 63.00 313 THR A O 1
ATOM 2506 N N . ASP A 1 314 ? 45.662 46.621 3.117 1.00 53.53 314 ASP A N 1
ATOM 2507 C CA . ASP A 1 314 ? 44.974 45.522 2.410 1.00 53.53 314 ASP A CA 1
ATOM 2508 C C . ASP A 1 314 ? 44.039 46.019 1.293 1.00 53.53 314 ASP A C 1
ATOM 2510 O O . ASP A 1 314 ? 44.011 45.457 0.197 1.00 53.53 314 ASP A O 1
ATOM 2514 N N . SER A 1 315 ? 43.328 47.129 1.529 1.00 52.91 315 SER A N 1
ATOM 2515 C CA . SER A 1 315 ? 42.435 47.727 0.525 1.00 52.91 315 SER A CA 1
ATOM 2516 C C . SER A 1 315 ? 43.191 48.349 -0.656 1.00 52.91 315 SER A C 1
ATOM 2518 O O . SER A 1 315 ? 42.734 48.291 -1.798 1.00 52.91 315 SER A O 1
ATOM 2520 N N . GLU A 1 316 ? 44.381 48.903 -0.406 1.00 62.19 316 GLU A N 1
ATOM 2521 C CA . GLU A 1 316 ? 45.246 49.463 -1.445 1.00 62.19 316 GLU A CA 1
ATOM 2522 C C . GLU A 1 316 ? 45.939 48.352 -2.238 1.00 62.19 316 GLU A C 1
ATOM 2524 O O . GLU A 1 316 ? 46.039 48.457 -3.459 1.00 62.19 316 GLU A O 1
ATOM 2529 N N . GLY A 1 317 ? 46.337 47.260 -1.578 1.00 66.00 317 GLY A N 1
ATOM 2530 C CA . GLY A 1 317 ? 46.869 46.060 -2.222 1.00 66.00 317 GLY A CA 1
ATOM 2531 C C . GLY A 1 317 ? 45.844 45.401 -3.146 1.00 66.00 317 GLY A C 1
ATOM 2532 O O . GLY A 1 317 ? 46.153 45.084 -4.293 1.00 66.00 317 GLY A O 1
ATOM 2533 N N . GLN A 1 318 ? 44.591 45.280 -2.702 1.00 57.16 318 GLN A N 1
ATOM 2534 C CA . GLN A 1 318 ? 43.514 44.725 -3.525 1.00 57.16 318 GLN A CA 1
ATOM 2535 C C . GLN A 1 318 ? 43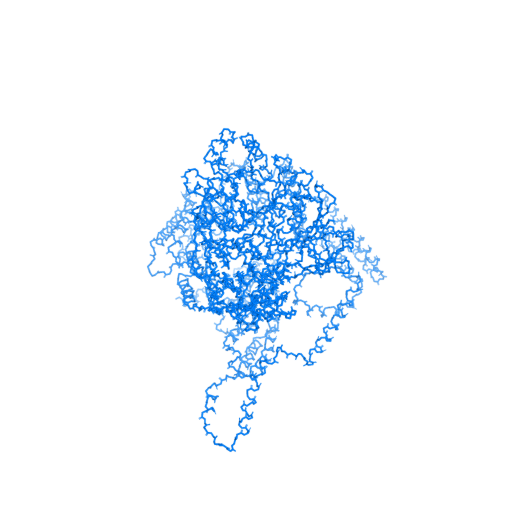.210 45.599 -4.750 1.00 57.16 318 GLN A C 1
ATOM 2537 O O . GLN A 1 318 ? 42.975 45.079 -5.845 1.00 57.16 318 GLN A O 1
ATOM 2542 N N . LYS A 1 319 ? 43.274 46.927 -4.597 1.00 68.25 319 LYS A N 1
ATOM 2543 C CA . LYS A 1 319 ? 43.127 47.859 -5.717 1.00 68.25 319 LYS A CA 1
ATOM 2544 C C . LYS A 1 319 ? 44.305 47.770 -6.695 1.00 68.25 319 LYS A C 1
ATOM 2546 O O . LYS A 1 319 ? 44.072 47.671 -7.893 1.00 68.25 319 LYS A O 1
ATOM 2551 N N . LEU A 1 320 ? 45.543 47.710 -6.197 1.00 68.00 320 LEU A N 1
ATOM 2552 C CA . LEU A 1 320 ? 46.750 47.524 -7.016 1.00 68.00 320 LEU A CA 1
ATOM 2553 C C . LEU A 1 320 ? 46.708 46.217 -7.819 1.00 68.00 320 LEU A C 1
ATOM 2555 O O . LEU A 1 320 ? 47.074 46.212 -8.991 1.00 68.00 320 LEU A O 1
ATOM 2559 N N . TYR A 1 321 ? 46.224 45.129 -7.216 1.00 61.56 321 TYR A N 1
ATOM 2560 C CA . TYR A 1 321 ? 46.046 43.849 -7.904 1.00 61.56 321 TYR A CA 1
ATOM 2561 C C . TYR A 1 321 ? 44.951 43.906 -8.974 1.00 61.56 321 TYR A C 1
ATOM 2563 O O . TYR A 1 321 ? 45.134 43.413 -10.082 1.00 61.56 321 TYR A O 1
ATOM 2571 N N . THR A 1 322 ? 43.827 44.556 -8.675 1.00 61.97 322 THR A N 1
ATOM 2572 C CA . THR A 1 322 ? 42.713 44.685 -9.626 1.00 61.97 322 THR A CA 1
ATOM 2573 C C . THR A 1 322 ? 43.105 45.545 -10.829 1.00 61.97 322 THR A C 1
ATOM 2575 O O . THR A 1 322 ? 42.873 45.151 -11.972 1.00 61.97 322 THR A O 1
ATOM 2578 N N . ASP A 1 323 ? 43.765 46.680 -10.584 1.00 69.94 323 ASP A N 1
ATOM 2579 C CA . ASP A 1 323 ? 44.275 47.562 -11.636 1.00 69.94 323 ASP A CA 1
ATOM 2580 C C . ASP A 1 323 ? 45.334 46.842 -12.489 1.00 69.94 323 ASP A C 1
ATOM 2582 O O . ASP A 1 323 ? 45.376 47.029 -13.703 1.00 69.94 323 ASP A O 1
ATOM 2586 N N . PHE A 1 324 ? 46.148 45.966 -11.885 1.00 78.25 324 PHE A N 1
ATOM 2587 C CA . PHE A 1 324 ? 47.107 45.118 -12.593 1.00 78.25 324 PHE A CA 1
ATOM 2588 C C . PHE A 1 324 ? 46.431 44.100 -13.519 1.00 78.25 324 PHE A C 1
ATOM 2590 O O . PHE A 1 324 ? 46.797 44.017 -14.692 1.00 78.25 324 PHE A O 1
ATOM 2597 N N . CYS A 1 325 ? 45.428 43.365 -13.030 1.00 60.38 325 CYS A N 1
ATOM 2598 C CA . CYS A 1 325 ? 44.695 42.381 -13.828 1.00 60.38 325 CYS A CA 1
ATOM 2599 C C . CYS A 1 325 ? 44.000 43.028 -15.034 1.00 60.38 325 CYS A C 1
ATOM 2601 O O . CYS A 1 325 ? 44.131 42.532 -16.148 1.00 60.38 325 CYS A O 1
ATOM 2603 N N . LEU A 1 326 ? 43.359 44.188 -14.847 1.00 64.25 326 LEU A N 1
ATOM 2604 C CA . LEU A 1 326 ? 42.718 44.927 -15.943 1.00 64.25 326 LEU A CA 1
ATOM 2605 C C . LEU A 1 326 ? 43.722 45.359 -17.020 1.00 64.25 326 LEU A C 1
ATOM 2607 O O . LEU A 1 326 ? 43.427 45.309 -18.213 1.00 64.25 326 LEU A O 1
ATOM 2611 N N . ALA A 1 327 ? 44.927 45.742 -16.606 1.00 68.62 327 ALA A N 1
ATOM 2612 C CA . ALA A 1 327 ? 45.999 46.130 -17.511 1.00 68.62 327 ALA A CA 1
ATOM 2613 C C . ALA A 1 327 ? 46.603 44.936 -18.278 1.00 68.62 327 ALA A C 1
ATOM 2615 O O . ALA A 1 327 ? 47.022 45.100 -19.425 1.00 68.62 327 ALA A O 1
ATOM 2616 N N . VAL A 1 328 ? 46.664 43.754 -17.652 1.00 64.38 328 VAL A N 1
ATOM 2617 C CA . VAL A 1 328 ? 47.055 42.486 -18.294 1.00 64.38 328 VAL A CA 1
ATOM 2618 C C . VAL A 1 328 ? 45.986 42.054 -19.299 1.00 64.38 328 VAL A C 1
ATOM 2620 O O . VAL A 1 328 ? 46.325 41.677 -20.418 1.00 64.38 328 VAL A O 1
ATOM 2623 N N . ASP A 1 329 ? 44.707 42.190 -18.954 1.00 63.19 329 ASP A N 1
ATOM 2624 C CA . ASP A 1 329 ? 43.592 41.833 -19.834 1.00 63.19 329 ASP A CA 1
ATOM 2625 C C . ASP A 1 329 ? 43.492 42.773 -21.052 1.00 63.19 329 ASP A C 1
ATOM 2627 O O . ASP A 1 329 ? 43.140 42.344 -22.151 1.00 63.19 329 ASP A O 1
ATOM 2631 N N . GLU A 1 330 ? 43.842 44.055 -20.903 1.00 65.12 330 GLU A N 1
ATOM 2632 C CA . GLU A 1 330 ? 43.918 45.011 -22.017 1.00 65.12 330 GLU A CA 1
ATOM 2633 C C . GLU A 1 330 ? 45.103 44.717 -22.961 1.00 65.12 330 GLU A C 1
ATOM 2635 O O . GLU A 1 330 ? 44.978 44.829 -24.182 1.00 65.12 330 GLU A O 1
ATOM 2640 N N . LEU A 1 331 ? 46.238 44.264 -22.418 1.00 60.31 331 LEU A N 1
ATOM 2641 C CA . LEU A 1 331 ? 47.376 43.771 -23.204 1.00 60.31 331 LEU A CA 1
ATOM 2642 C C . LEU A 1 331 ? 47.032 42.473 -23.943 1.00 60.31 331 LEU A C 1
ATOM 2644 O O . LEU A 1 331 ? 47.299 42.375 -25.139 1.00 60.31 331 LEU A O 1
ATOM 2648 N N . ALA A 1 332 ? 46.369 41.527 -23.274 1.00 57.44 332 ALA A N 1
ATOM 2649 C CA . ALA A 1 332 ? 45.882 40.293 -23.886 1.00 57.44 332 ALA A CA 1
ATOM 2650 C C . ALA A 1 332 ? 44.879 40.573 -25.022 1.00 57.44 332 ALA A C 1
ATOM 2652 O O . ALA A 1 332 ? 44.896 39.894 -26.046 1.00 57.44 332 ALA A O 1
ATOM 2653 N N . LYS A 1 333 ? 44.057 41.627 -24.896 1.00 50.84 333 LYS A N 1
ATOM 2654 C CA . LYS A 1 333 ? 43.148 42.081 -25.963 1.00 50.84 333 LYS A CA 1
ATOM 2655 C C . LYS A 1 333 ? 43.862 42.687 -27.170 1.00 50.84 333 LYS A C 1
ATOM 2657 O O . LYS A 1 333 ? 43.429 42.455 -28.293 1.00 50.84 333 LYS A O 1
ATOM 2662 N N . ASN A 1 334 ? 44.946 43.437 -26.982 1.00 48.25 334 ASN A N 1
ATOM 2663 C CA . ASN A 1 334 ? 45.684 44.032 -28.104 1.00 48.25 334 ASN A CA 1
ATOM 2664 C C . ASN A 1 334 ? 46.479 42.993 -28.918 1.00 48.25 334 ASN A C 1
ATOM 2666 O O . ASN A 1 334 ? 46.686 43.188 -30.115 1.00 48.25 334 ASN A O 1
ATOM 2670 N N . VAL A 1 335 ? 46.831 41.856 -28.310 1.00 49.44 335 VAL A N 1
ATOM 2671 C CA . VAL A 1 335 ? 47.403 40.686 -29.005 1.00 49.44 335 VAL A CA 1
ATOM 2672 C C . VAL A 1 335 ? 46.386 40.023 -29.963 1.00 49.44 335 VAL A C 1
ATOM 2674 O O . VAL A 1 335 ? 46.784 39.346 -30.904 1.00 49.44 335 VAL A O 1
ATOM 2677 N N . LEU A 1 336 ? 45.076 40.279 -29.818 1.00 42.47 336 LEU A N 1
ATOM 2678 C CA . LEU A 1 336 ? 44.008 39.667 -30.632 1.00 42.47 336 LEU A CA 1
ATOM 2679 C C . LEU A 1 336 ? 43.737 40.349 -31.989 1.00 42.47 336 LEU A C 1
ATOM 2681 O O . LEU A 1 336 ? 42.781 39.981 -32.669 1.00 42.47 336 LEU A O 1
ATOM 2685 N N . THR A 1 337 ? 44.542 41.329 -32.413 1.00 44.25 337 THR A N 1
ATOM 2686 C CA . THR A 1 337 ? 44.336 42.021 -33.707 1.00 44.25 337 THR A CA 1
ATOM 2687 C C . THR A 1 337 ? 45.325 41.648 -34.811 1.00 44.25 337 THR A C 1
ATOM 2689 O O . THR A 1 337 ? 45.206 42.168 -35.920 1.00 44.25 337 THR A O 1
ATOM 2692 N N . SER A 1 338 ? 46.243 40.706 -34.579 1.00 42.06 338 SER A N 1
ATOM 2693 C CA . SER A 1 338 ? 47.165 40.232 -35.618 1.00 42.06 338 SER A CA 1
ATOM 2694 C C . SER A 1 338 ? 47.222 38.702 -35.711 1.00 42.06 338 SER A C 1
ATOM 2696 O O . SER A 1 338 ? 47.783 38.047 -34.842 1.00 42.06 338 SER A O 1
ATOM 2698 N N . GLU A 1 339 ? 46.670 38.211 -36.827 1.00 45.75 339 GLU A N 1
ATOM 2699 C CA . GLU A 1 339 ? 46.971 36.968 -37.566 1.00 45.75 339 GLU A CA 1
ATOM 2700 C C . GLU A 1 339 ? 46.521 35.587 -37.020 1.00 45.75 339 GLU A C 1
ATOM 2702 O O . GLU A 1 339 ? 47.098 35.000 -36.116 1.00 45.75 339 GLU A O 1
ATOM 2707 N N . THR A 1 340 ? 45.479 35.073 -37.696 1.00 43.94 340 THR A N 1
ATOM 2708 C CA . THR A 1 340 ? 45.116 33.701 -38.144 1.00 43.94 340 THR A CA 1
ATOM 2709 C C . THR A 1 340 ? 45.389 32.419 -37.338 1.00 43.94 340 THR A C 1
ATOM 2711 O O . THR A 1 340 ? 44.606 31.491 -37.518 1.00 43.94 340 THR A O 1
ATOM 2714 N N . ASP A 1 341 ? 46.347 32.336 -36.417 1.00 44.31 341 ASP A N 1
ATOM 2715 C CA . ASP A 1 341 ? 46.560 31.124 -35.590 1.00 44.31 341 ASP A CA 1
ATOM 2716 C C . ASP A 1 341 ? 45.782 31.153 -34.260 1.00 44.31 341 ASP A C 1
ATOM 2718 O O . ASP A 1 341 ? 45.750 30.195 -33.482 1.00 44.31 341 ASP A O 1
ATOM 2722 N N . THR A 1 342 ? 45.091 32.260 -33.995 1.00 43.25 342 THR A N 1
ATOM 2723 C CA . THR A 1 342 ? 44.502 32.552 -32.687 1.00 43.25 342 THR A CA 1
ATOM 2724 C C . THR A 1 342 ? 43.161 31.859 -32.445 1.00 43.25 342 THR A C 1
ATOM 2726 O O . THR A 1 342 ? 42.842 31.569 -31.300 1.00 43.25 342 THR A O 1
ATOM 2729 N N . ALA A 1 343 ? 42.377 31.522 -33.476 1.00 41.25 343 ALA A N 1
ATOM 2730 C CA . ALA A 1 343 ? 41.057 30.901 -33.283 1.00 41.25 343 ALA A CA 1
ATOM 2731 C C . ALA A 1 343 ? 41.149 29.438 -32.803 1.00 41.25 343 ALA A C 1
ATOM 2733 O O . ALA A 1 343 ? 40.410 29.038 -31.906 1.00 41.25 343 ALA A O 1
ATOM 2734 N N . LYS A 1 344 ? 42.103 28.669 -33.347 1.00 39.56 344 LYS A N 1
ATOM 2735 C CA . LYS A 1 344 ? 42.357 27.267 -32.975 1.00 39.56 344 LYS A CA 1
ATOM 2736 C C . LYS A 1 344 ? 42.921 27.166 -31.553 1.00 39.56 344 LYS A C 1
ATOM 2738 O O . LYS A 1 344 ? 42.400 26.419 -30.733 1.00 39.56 344 LYS A O 1
ATOM 2743 N N . ASN A 1 345 ? 43.895 28.016 -31.223 1.00 43.19 345 ASN A N 1
ATOM 2744 C CA . ASN A 1 345 ? 44.504 28.053 -29.891 1.00 43.19 345 ASN A CA 1
ATOM 2745 C C . ASN A 1 345 ? 43.558 28.617 -28.814 1.00 43.19 345 ASN A C 1
ATOM 2747 O O . ASN A 1 345 ? 43.598 28.171 -27.669 1.00 43.19 345 ASN A O 1
ATOM 2751 N N . TYR A 1 346 ? 42.666 29.550 -29.167 1.00 42.12 346 TYR A N 1
ATOM 2752 C CA . TYR A 1 346 ? 41.653 30.072 -28.244 1.00 42.12 346 TYR A CA 1
ATOM 2753 C C . TYR A 1 346 ? 40.547 29.046 -27.954 1.00 42.12 346 TYR A C 1
ATOM 2755 O O . TYR A 1 346 ? 40.104 28.941 -26.813 1.00 42.12 346 TYR A O 1
ATOM 2763 N N . PHE A 1 347 ? 40.149 28.234 -28.941 1.00 41.19 347 PHE A N 1
ATOM 2764 C CA . PHE A 1 347 ? 39.172 27.157 -28.745 1.00 41.19 347 PHE A CA 1
ATOM 2765 C C . PHE A 1 347 ? 39.719 26.057 -27.817 1.00 41.19 347 PHE A C 1
ATOM 2767 O O . PHE A 1 347 ? 39.064 25.698 -26.839 1.00 41.19 347 PHE A O 1
ATOM 2774 N N . THR A 1 348 ? 40.965 25.616 -28.031 1.00 44.62 348 THR A N 1
ATOM 2775 C CA . THR A 1 348 ? 41.656 24.676 -27.130 1.00 44.62 348 THR A CA 1
ATOM 2776 C C . THR A 1 348 ? 41.824 25.261 -25.720 1.00 44.62 348 THR A C 1
ATOM 2778 O O . THR A 1 348 ? 41.541 24.588 -24.731 1.00 44.62 348 THR A O 1
ATOM 2781 N N . TYR A 1 349 ? 42.173 26.547 -25.596 1.00 42.47 349 TYR A N 1
ATOM 2782 C CA . TYR A 1 349 ? 42.333 27.214 -24.298 1.00 42.47 349 TYR A CA 1
ATOM 2783 C C . TYR A 1 349 ? 41.016 27.329 -23.503 1.00 42.47 349 TYR A C 1
ATOM 2785 O O . TYR A 1 349 ? 41.007 27.075 -22.297 1.00 42.47 349 TYR A O 1
ATOM 2793 N N . VAL A 1 350 ? 39.893 27.663 -24.153 1.00 41.44 350 VAL A N 1
ATOM 2794 C CA . VAL A 1 350 ? 38.572 27.782 -23.501 1.00 41.44 350 VAL A CA 1
ATOM 2795 C C . VAL A 1 350 ? 38.037 26.416 -23.054 1.00 41.44 350 VAL A C 1
ATOM 2797 O O . VAL A 1 350 ? 37.456 26.305 -21.970 1.00 41.44 350 VAL A O 1
ATOM 2800 N N . VAL A 1 351 ? 38.259 25.359 -23.836 1.00 43.34 351 VAL A N 1
ATOM 2801 C CA . VAL A 1 351 ? 37.828 23.995 -23.491 1.00 43.34 351 VAL A CA 1
ATOM 2802 C C . VAL A 1 351 ? 38.670 23.429 -22.344 1.00 43.34 351 VAL A C 1
ATOM 2804 O O . VAL A 1 351 ? 38.119 22.952 -21.349 1.00 43.34 351 VAL A O 1
ATOM 2807 N N . GLU A 1 352 ? 39.995 23.556 -22.414 1.00 43.25 352 GLU A N 1
ATOM 2808 C CA . GLU A 1 352 ? 40.888 22.928 -21.437 1.00 43.25 352 GLU A CA 1
ATOM 2809 C C . GLU A 1 352 ? 41.021 23.699 -20.120 1.00 43.25 352 GLU A C 1
ATOM 2811 O O . GLU A 1 352 ? 41.205 23.075 -19.075 1.00 43.25 352 GLU A O 1
ATOM 2816 N N . ASN A 1 353 ? 40.905 25.034 -20.136 1.00 38.25 353 ASN A N 1
ATOM 2817 C CA . ASN A 1 353 ? 41.253 25.864 -18.973 1.00 38.25 353 ASN A CA 1
ATOM 2818 C C . ASN A 1 353 ? 40.093 26.683 -18.388 1.00 38.25 353 ASN A C 1
ATOM 2820 O O . ASN A 1 353 ? 40.200 27.130 -17.246 1.00 38.25 353 ASN A O 1
ATOM 2824 N N . ILE A 1 354 ? 38.988 26.869 -19.119 1.00 38.62 354 ILE A N 1
ATOM 2825 C CA . ILE A 1 354 ? 37.783 27.555 -18.610 1.00 38.62 354 ILE A CA 1
ATOM 2826 C C . ILE A 1 354 ? 36.657 26.550 -18.383 1.00 38.62 354 ILE A C 1
ATOM 2828 O O . ILE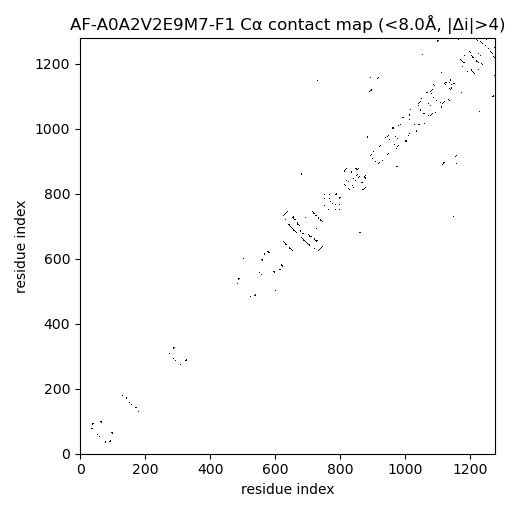 A 1 354 ? 36.086 26.503 -17.295 1.00 38.62 354 ILE A O 1
ATOM 2832 N N . SER A 1 355 ? 36.375 25.715 -19.381 1.00 42.16 355 SER A N 1
ATOM 2833 C CA . SER A 1 355 ? 35.277 24.751 -19.327 1.00 42.16 355 SER A CA 1
ATOM 2834 C C . SER A 1 355 ? 35.619 23.607 -18.374 1.00 42.16 355 SER A C 1
ATOM 2836 O O . SER A 1 355 ? 34.845 23.331 -17.466 1.00 42.16 355 SER A O 1
ATOM 2838 N N . LYS A 1 356 ? 36.812 23.003 -18.484 1.00 41.81 356 LYS A N 1
ATOM 2839 C CA . LYS A 1 356 ? 37.238 21.872 -17.633 1.00 41.81 356 LYS A CA 1
ATOM 2840 C C . LYS A 1 356 ? 37.158 22.163 -16.119 1.00 41.81 356 LYS A C 1
ATOM 2842 O O . LYS A 1 356 ? 36.558 21.361 -15.408 1.00 41.81 356 LYS A O 1
ATOM 2847 N N . PRO A 1 357 ? 37.619 23.323 -15.603 1.00 37.81 357 PRO A N 1
ATOM 2848 C CA . PRO A 1 357 ? 37.528 23.619 -14.169 1.00 37.81 357 PRO A CA 1
ATOM 2849 C C . PRO A 1 357 ? 36.146 24.114 -13.699 1.00 37.81 357 PRO A C 1
ATOM 2851 O O . PRO A 1 357 ? 35.823 23.955 -12.520 1.00 37.81 357 PRO A O 1
ATOM 2854 N N . LEU A 1 358 ? 35.321 24.716 -14.577 1.00 34.91 358 LEU A N 1
ATOM 2855 C CA . LEU A 1 358 ? 33.911 25.019 -14.263 1.00 34.91 358 LEU A CA 1
ATOM 2856 C C . LEU A 1 358 ? 33.069 23.732 -14.199 1.00 34.91 358 LEU A C 1
ATOM 2858 O O . LEU A 1 358 ? 32.197 23.607 -13.337 1.00 34.91 358 LEU A O 1
ATOM 2862 N N . MET A 1 359 ? 33.362 22.771 -15.082 1.00 41.56 359 MET A N 1
ATOM 2863 C CA . MET A 1 359 ? 32.709 21.460 -15.167 1.00 41.56 359 MET A CA 1
ATOM 2864 C C . MET A 1 359 ? 33.007 20.571 -13.950 1.00 41.56 359 MET A C 1
ATOM 2866 O O . MET A 1 359 ? 32.150 19.794 -13.545 1.00 41.56 359 MET A O 1
ATOM 2870 N N . GLU A 1 360 ? 34.154 20.750 -13.287 1.00 40.62 360 GLU A N 1
ATOM 2871 C CA . GLU A 1 360 ? 34.479 20.059 -12.028 1.00 40.62 360 GLU A CA 1
ATOM 2872 C C . GLU A 1 360 ? 33.712 20.594 -10.798 1.00 40.62 360 GLU A C 1
ATOM 2874 O O . GLU A 1 360 ? 33.833 20.021 -9.713 1.00 40.62 360 GLU A O 1
ATOM 2879 N N . ARG A 1 361 ? 32.940 21.692 -10.911 1.00 36.75 361 ARG A N 1
ATOM 2880 C CA . ARG A 1 361 ? 32.324 22.349 -9.737 1.00 36.75 361 ARG A CA 1
ATOM 2881 C C . ARG A 1 361 ? 30.802 22.507 -9.737 1.00 36.75 361 ARG A C 1
ATOM 2883 O O . ARG A 1 361 ? 30.268 22.669 -8.643 1.00 36.75 361 ARG A O 1
ATOM 2890 N N . THR A 1 362 ? 30.083 22.422 -10.860 1.00 38.81 362 THR A N 1
ATOM 2891 C CA . THR A 1 362 ? 28.601 22.506 -10.867 1.00 38.81 362 THR A CA 1
ATOM 2892 C C . THR A 1 362 ? 27.974 21.807 -12.080 1.00 38.81 362 THR A C 1
ATOM 2894 O O . THR A 1 362 ? 28.244 22.203 -13.213 1.00 38.81 362 THR A O 1
ATOM 2897 N N . ALA A 1 363 ? 27.103 20.817 -11.844 1.00 37.97 363 ALA A N 1
ATOM 2898 C CA . ALA A 1 363 ? 26.543 19.955 -12.893 1.00 37.97 363 ALA A CA 1
ATOM 2899 C C . ALA A 1 363 ? 25.328 20.535 -13.658 1.00 37.97 363 ALA A C 1
ATOM 2901 O O . ALA A 1 363 ? 25.148 20.191 -14.818 1.00 37.97 363 ALA A O 1
ATOM 2902 N N . ASP A 1 364 ? 24.530 21.448 -13.086 1.00 39.28 364 ASP A N 1
ATOM 2903 C CA . ASP A 1 364 ? 23.189 21.734 -13.653 1.00 39.28 364 ASP A CA 1
ATOM 2904 C C . ASP A 1 364 ? 23.043 22.998 -14.529 1.00 39.28 364 ASP A C 1
ATOM 2906 O O . ASP A 1 364 ? 22.174 23.058 -15.395 1.00 39.28 364 ASP A O 1
ATOM 2910 N N . ILE A 1 365 ? 23.876 24.035 -14.368 1.00 35.56 365 ILE A N 1
ATOM 2911 C CA . ILE A 1 365 ? 23.715 25.303 -15.129 1.00 35.56 365 ILE A CA 1
ATOM 2912 C C . ILE A 1 365 ? 24.516 25.300 -16.445 1.00 35.56 365 ILE A C 1
ATOM 2914 O O . ILE A 1 365 ? 24.178 26.000 -17.403 1.00 35.56 365 ILE A O 1
ATOM 2918 N N . THR A 1 366 ? 25.550 24.466 -16.525 1.00 42.84 366 THR A N 1
ATOM 2919 C CA . THR A 1 366 ? 26.528 24.441 -17.620 1.00 42.84 366 THR A CA 1
ATOM 2920 C C . THR A 1 366 ? 25.974 23.774 -18.889 1.00 42.84 366 THR A C 1
ATOM 2922 O O . THR A 1 366 ? 26.332 24.169 -19.998 1.00 42.84 366 THR A O 1
ATOM 2925 N N . PHE A 1 367 ? 25.034 22.831 -18.752 1.00 41.75 367 PHE A N 1
ATOM 2926 C CA . PHE A 1 367 ? 24.518 22.027 -19.869 1.00 41.75 367 PHE A CA 1
ATOM 2927 C C . PHE A 1 367 ? 23.663 22.843 -20.858 1.00 41.75 367 PHE A C 1
ATOM 2929 O O . PHE A 1 367 ? 23.801 22.718 -22.074 1.00 41.75 367 PHE A O 1
ATOM 2936 N N . LYS A 1 368 ? 22.840 23.770 -20.350 1.00 40.06 368 LYS A N 1
ATOM 2937 C CA . LYS A 1 368 ? 21.943 24.605 -21.173 1.00 40.06 368 LYS A CA 1
ATOM 2938 C C . LYS A 1 368 ? 22.692 25.669 -21.990 1.00 40.06 368 LYS A C 1
ATOM 2940 O O . LYS A 1 368 ? 22.295 25.988 -23.113 1.00 40.06 368 LYS A O 1
ATOM 2945 N N . TYR A 1 369 ? 23.793 26.193 -21.443 1.00 39.72 369 TYR A N 1
ATOM 2946 C CA . TYR A 1 369 ? 24.673 27.141 -22.136 1.00 39.72 369 TYR A CA 1
ATOM 2947 C C . TYR A 1 369 ? 25.585 26.448 -23.153 1.00 39.72 369 TYR A C 1
ATOM 2949 O O . TYR A 1 369 ? 25.786 26.992 -24.236 1.00 39.72 369 TYR A O 1
ATOM 2957 N N . ALA A 1 370 ? 26.078 25.243 -22.848 1.00 46.06 370 ALA A N 1
ATOM 2958 C CA . ALA A 1 370 ? 26.878 24.452 -23.780 1.00 46.06 370 ALA A CA 1
ATOM 2959 C C . ALA A 1 370 ? 26.067 24.028 -25.017 1.00 46.06 370 ALA A C 1
ATOM 2961 O O . ALA A 1 370 ? 26.540 24.209 -26.135 1.00 46.06 370 ALA A O 1
ATOM 2962 N N . TYR A 1 371 ? 24.821 23.571 -24.830 1.00 44.38 371 TYR A N 1
ATOM 2963 C CA . TYR A 1 371 ? 23.924 23.182 -25.926 1.00 44.38 371 TYR A CA 1
ATOM 2964 C C . TYR A 1 371 ? 23.593 24.358 -26.862 1.00 44.38 371 TYR A C 1
ATOM 2966 O O . TYR A 1 371 ? 23.793 24.269 -28.071 1.00 44.38 371 TYR A O 1
ATOM 2974 N N . SER A 1 372 ? 23.190 25.505 -26.299 1.00 45.31 372 SER A N 1
ATOM 2975 C CA . SER A 1 372 ? 22.847 26.708 -27.083 1.00 45.31 372 SER A CA 1
ATOM 2976 C C . SER A 1 372 ? 24.055 27.293 -27.837 1.00 45.31 372 SER A C 1
ATOM 2978 O O . SER A 1 372 ? 23.902 27.928 -28.879 1.00 45.31 372 SER A O 1
ATOM 2980 N N . TYR A 1 373 ? 25.272 27.094 -27.316 1.00 45.59 373 TYR A N 1
ATOM 2981 C CA . TYR A 1 373 ? 26.510 27.567 -27.938 1.00 45.59 373 TYR A CA 1
ATOM 2982 C C . TYR A 1 373 ? 27.019 26.613 -29.031 1.00 45.59 373 TYR A C 1
ATOM 2984 O O . TYR A 1 373 ? 27.452 27.080 -30.082 1.00 45.59 373 TYR A O 1
ATOM 2992 N N . LEU A 1 374 ? 26.891 25.294 -28.839 1.00 48.38 374 LEU A N 1
ATOM 2993 C CA . LEU A 1 374 ? 27.154 24.281 -29.873 1.00 48.38 374 LEU A CA 1
ATOM 2994 C C . LEU A 1 374 ? 26.204 24.439 -31.065 1.00 48.38 374 LEU A C 1
ATOM 2996 O O . LEU A 1 374 ? 26.649 24.420 -32.212 1.00 48.38 374 LEU A O 1
ATOM 3000 N N . GLU A 1 375 ? 24.925 24.704 -30.802 1.00 46.41 375 GLU A N 1
ATOM 3001 C CA . GLU A 1 375 ? 23.932 24.990 -31.838 1.00 46.41 375 GLU A CA 1
ATOM 3002 C C . GLU A 1 375 ? 24.277 26.273 -32.624 1.00 46.41 375 GLU A C 1
ATOM 3004 O O . GLU A 1 375 ? 24.179 26.298 -33.851 1.00 46.41 375 GLU A O 1
ATOM 3009 N N . TYR A 1 376 ? 24.781 27.319 -31.956 1.00 48.34 376 TYR A N 1
ATOM 3010 C CA . TYR A 1 376 ? 25.273 28.540 -32.612 1.00 48.34 376 TYR A CA 1
ATOM 3011 C C . TYR A 1 376 ? 26.536 28.293 -33.461 1.00 48.34 376 TYR A C 1
ATOM 3013 O O . TYR A 1 376 ? 26.634 28.785 -34.591 1.00 48.34 376 TYR A O 1
ATOM 3021 N N . CYS A 1 377 ? 27.488 27.502 -32.956 1.00 47.28 377 CYS A N 1
ATOM 3022 C CA . CYS A 1 377 ? 28.712 27.138 -33.669 1.00 47.28 377 CYS A CA 1
ATOM 3023 C C . CYS A 1 377 ? 28.422 26.335 -34.945 1.00 47.28 377 CYS A C 1
ATOM 3025 O O . CYS A 1 377 ? 28.945 26.680 -36.005 1.00 47.28 377 CYS A O 1
ATOM 3027 N N . VAL A 1 378 ? 27.553 25.325 -34.858 1.00 49.19 378 VAL A N 1
ATOM 3028 C CA . VAL A 1 378 ? 27.221 24.429 -35.977 1.00 49.19 378 VAL A CA 1
ATOM 3029 C C . VAL A 1 378 ? 26.306 25.106 -37.000 1.00 49.19 378 VAL A C 1
ATOM 3031 O O . VAL A 1 378 ? 26.553 24.991 -38.197 1.00 49.19 378 VAL A O 1
ATOM 3034 N N . ASN A 1 379 ? 25.296 25.869 -36.564 1.00 44.00 379 ASN A N 1
ATOM 3035 C CA . ASN A 1 379 ? 24.314 26.455 -37.486 1.00 44.00 379 ASN A CA 1
ATOM 3036 C C . ASN A 1 379 ? 24.722 27.824 -38.053 1.00 44.00 379 ASN A C 1
ATOM 3038 O O . ASN A 1 379 ? 24.200 28.224 -39.093 1.00 44.00 379 ASN A O 1
ATOM 3042 N N . THR A 1 380 ? 25.632 28.559 -37.398 1.00 46.56 380 THR A N 1
ATOM 3043 C CA . THR A 1 380 ? 25.964 29.946 -37.790 1.00 46.56 380 THR A CA 1
ATOM 3044 C C . THR A 1 380 ? 27.423 30.122 -38.202 1.00 46.56 380 THR A C 1
ATOM 3046 O O . THR A 1 380 ? 27.683 30.658 -39.280 1.00 46.56 380 THR A O 1
ATOM 3049 N N . LEU A 1 381 ? 28.380 29.675 -37.381 1.00 47.28 381 LEU A N 1
ATOM 3050 C CA . LEU A 1 381 ? 29.818 29.866 -37.637 1.00 47.28 381 LEU A CA 1
ATOM 3051 C C . LEU A 1 381 ? 30.358 28.885 -38.685 1.00 47.28 381 LEU A C 1
ATOM 3053 O O . LEU A 1 381 ? 31.143 29.281 -39.541 1.00 47.28 381 LEU A O 1
ATOM 3057 N N . PHE A 1 382 ? 29.913 27.629 -38.662 1.00 51.50 382 PHE A N 1
ATOM 3058 C CA . PHE A 1 382 ? 30.415 26.595 -39.570 1.00 51.50 382 PHE A CA 1
ATOM 3059 C C . PHE A 1 382 ? 30.037 26.827 -41.051 1.00 51.50 382 PHE A C 1
ATOM 3061 O O . PHE A 1 382 ? 30.926 26.788 -41.905 1.00 51.50 382 PHE A O 1
ATOM 3068 N N . PRO A 1 383 ? 28.780 27.180 -41.401 1.00 44.44 383 PRO A N 1
ATOM 3069 C CA . PRO A 1 383 ? 28.399 27.441 -42.792 1.00 44.44 383 PRO A CA 1
ATOM 3070 C C . PRO A 1 383 ? 29.058 28.701 -43.367 1.00 44.44 383 PRO A C 1
ATOM 3072 O O . PRO A 1 383 ? 29.415 28.731 -44.545 1.00 44.44 383 PRO A O 1
ATOM 3075 N N . SER A 1 384 ? 29.266 29.730 -42.536 1.00 45.34 384 SER A N 1
ATOM 3076 C CA . SER A 1 384 ? 29.950 30.963 -42.944 1.00 45.34 384 SER A CA 1
ATOM 3077 C C . SER A 1 384 ? 31.471 30.780 -43.070 1.00 45.34 384 SER A C 1
ATOM 3079 O O . SER A 1 384 ? 32.084 31.403 -43.932 1.00 45.34 384 SER A O 1
ATOM 3081 N N . TYR A 1 385 ? 32.074 29.857 -42.314 1.00 46.16 385 TYR A N 1
ATOM 3082 C CA . TYR A 1 385 ? 33.483 29.465 -42.449 1.00 46.16 385 TYR A CA 1
ATOM 3083 C C . TYR A 1 385 ? 33.762 28.650 -43.728 1.00 46.16 385 TYR A C 1
ATOM 3085 O O . TYR A 1 385 ? 34.780 28.861 -44.390 1.00 46.16 385 TYR A O 1
ATOM 3093 N N . ILE A 1 386 ? 32.834 27.772 -44.131 1.00 47.22 386 ILE A N 1
ATOM 3094 C CA . ILE A 1 386 ? 32.939 26.981 -45.371 1.00 47.22 386 ILE A CA 1
ATOM 3095 C C . ILE A 1 386 ? 32.702 27.846 -46.623 1.00 47.22 386 ILE A C 1
ATOM 3097 O O . ILE A 1 386 ? 33.409 27.674 -47.620 1.00 47.22 386 ILE A O 1
ATOM 3101 N N . GLN A 1 387 ? 31.760 28.801 -46.583 1.00 43.31 387 GLN A N 1
ATOM 3102 C CA . GLN A 1 387 ? 31.445 29.664 -47.734 1.00 43.31 387 GLN A CA 1
ATOM 3103 C C . GLN A 1 387 ? 32.563 30.644 -48.116 1.00 43.31 387 GLN A C 1
ATOM 3105 O O . GLN A 1 387 ? 32.682 30.971 -49.296 1.00 43.31 387 GLN A O 1
ATOM 3110 N N . ASP A 1 388 ? 33.382 31.097 -47.162 1.00 41.28 388 ASP A N 1
ATOM 3111 C CA . ASP A 1 388 ? 34.311 32.210 -47.403 1.00 41.28 388 ASP A CA 1
ATOM 3112 C C . ASP A 1 388 ? 35.742 31.770 -47.761 1.00 41.28 388 ASP A C 1
ATOM 3114 O O . ASP A 1 388 ? 36.516 32.586 -48.268 1.00 41.28 388 ASP A O 1
ATOM 3118 N N . LYS A 1 389 ? 36.135 30.503 -47.516 1.00 45.66 389 LYS A N 1
ATOM 3119 C CA . LYS A 1 389 ? 37.561 30.112 -47.605 1.00 45.66 389 LYS A CA 1
ATOM 3120 C C . LYS A 1 389 ? 37.941 28.778 -48.247 1.00 45.66 389 LYS A C 1
ATOM 3122 O O . LYS A 1 389 ? 39.138 28.528 -48.337 1.00 45.66 389 LYS A O 1
ATOM 3127 N N . GLY A 1 390 ? 37.013 27.974 -48.771 1.00 44.91 390 GLY A N 1
ATOM 3128 C CA . GLY A 1 390 ? 37.386 26.767 -49.531 1.00 44.91 390 GLY A CA 1
ATOM 3129 C C . GLY A 1 390 ? 38.293 25.823 -48.728 1.00 44.91 390 GLY A C 1
ATOM 3130 O O . GLY A 1 390 ? 39.462 25.630 -49.061 1.00 44.91 390 GLY A O 1
ATOM 3131 N N . VAL A 1 391 ? 37.754 25.293 -47.634 1.00 48.06 391 VAL A N 1
ATOM 3132 C CA . VAL A 1 391 ? 38.470 24.461 -46.656 1.00 48.06 391 VAL A CA 1
ATOM 3133 C C . VAL A 1 391 ? 38.764 23.064 -47.231 1.00 48.06 391 VAL A C 1
ATOM 3135 O O . VAL A 1 391 ? 37.952 22.511 -47.976 1.00 48.06 391 VAL A O 1
ATOM 3138 N N . LYS A 1 392 ? 39.933 22.494 -46.903 1.00 45.47 392 LYS A N 1
ATOM 3139 C CA . LYS A 1 392 ? 40.342 21.136 -47.312 1.00 45.47 392 LYS A CA 1
ATOM 3140 C C . LYS A 1 392 ? 39.624 20.080 -46.463 1.00 45.47 392 LYS A C 1
ATOM 3142 O O . LYS A 1 392 ? 39.448 20.276 -45.266 1.00 45.47 392 LYS A O 1
ATOM 3147 N N . ALA A 1 393 ? 39.267 18.945 -47.068 1.00 39.50 393 ALA A N 1
ATOM 3148 C CA . ALA A 1 393 ? 38.518 17.863 -46.414 1.00 39.50 393 ALA A CA 1
ATOM 3149 C C . ALA A 1 393 ? 39.150 17.393 -45.085 1.00 39.50 393 ALA A C 1
ATOM 3151 O O . ALA A 1 393 ? 38.441 17.142 -44.118 1.00 39.50 393 ALA A O 1
ATOM 3152 N N . GLU A 1 394 ? 40.481 17.365 -45.018 1.00 43.59 394 GLU A N 1
ATOM 3153 C CA . GLU A 1 394 ? 41.286 16.965 -43.853 1.00 43.59 394 GLU A CA 1
ATOM 3154 C C . GLU A 1 394 ? 40.980 17.784 -42.581 1.00 43.59 394 GLU A C 1
ATOM 3156 O O . GLU A 1 394 ? 40.945 17.241 -41.479 1.00 43.59 394 GLU A O 1
ATOM 3161 N N . GLU A 1 395 ? 40.701 19.085 -42.716 1.00 44.75 395 GLU A N 1
ATOM 3162 C CA . GLU A 1 395 ? 40.412 19.970 -41.574 1.00 44.75 395 GLU A CA 1
ATOM 3163 C C . GLU A 1 395 ? 38.976 19.795 -41.053 1.00 44.75 395 GLU A C 1
ATOM 3165 O O . GLU A 1 395 ? 38.695 20.089 -39.892 1.00 44.75 395 GLU A O 1
ATOM 3170 N N . ILE A 1 396 ? 38.078 19.273 -41.895 1.00 43.22 396 ILE A N 1
ATOM 3171 C CA . ILE A 1 396 ? 36.682 18.976 -41.552 1.00 43.22 396 ILE A CA 1
ATOM 3172 C C . ILE A 1 396 ? 36.581 17.594 -40.886 1.00 43.22 396 ILE A C 1
ATOM 3174 O O . ILE A 1 396 ? 35.864 17.460 -39.897 1.00 43.22 396 ILE A O 1
ATOM 3178 N N . TYR A 1 397 ? 37.352 16.602 -41.349 1.00 43.34 397 TYR A N 1
ATOM 3179 C CA . TYR A 1 397 ? 37.450 15.285 -40.700 1.00 43.34 397 TYR A CA 1
ATOM 3180 C C . TYR A 1 397 ? 38.025 15.384 -39.286 1.00 43.34 397 TYR A C 1
ATOM 3182 O O . TYR A 1 397 ? 37.451 14.841 -38.350 1.00 43.34 397 TYR A O 1
ATOM 3190 N N . SER A 1 398 ? 39.074 16.189 -39.097 1.00 47.41 398 SER A N 1
ATOM 3191 C CA . SER A 1 398 ? 39.656 16.420 -37.770 1.00 47.41 398 SER A CA 1
ATOM 3192 C C . SER A 1 398 ? 38.680 17.104 -36.796 1.00 47.41 398 SER A C 1
ATOM 3194 O O . SER A 1 398 ? 38.777 16.917 -35.588 1.00 47.41 398 SER A O 1
ATOM 3196 N N . PHE A 1 399 ? 37.713 17.879 -37.304 1.00 45.00 399 PHE A N 1
ATOM 3197 C CA . PHE A 1 399 ? 36.637 18.465 -36.497 1.00 45.00 399 PHE A CA 1
ATOM 3198 C C . PHE A 1 399 ? 35.537 17.446 -36.159 1.00 45.00 399 PHE A C 1
ATOM 3200 O O . PHE A 1 399 ? 35.019 17.472 -35.045 1.00 45.00 399 PHE A O 1
ATOM 3207 N N . ALA A 1 400 ? 35.203 16.546 -37.090 1.00 44.47 400 ALA A N 1
ATOM 3208 C CA . ALA A 1 400 ? 34.234 15.474 -36.873 1.00 44.47 400 ALA A CA 1
ATOM 3209 C C . ALA A 1 400 ? 34.742 14.440 -35.854 1.00 44.47 400 ALA A C 1
ATOM 3211 O O . ALA A 1 400 ? 34.007 14.125 -34.922 1.00 44.47 400 ALA A O 1
ATOM 3212 N N . ASP A 1 401 ? 36.004 14.011 -35.960 1.00 47.22 401 ASP A N 1
ATOM 3213 C CA . ASP A 1 401 ? 36.645 13.103 -34.994 1.00 47.22 401 ASP A CA 1
ATOM 3214 C C . ASP A 1 401 ? 36.663 13.710 -33.585 1.00 47.22 401 ASP A C 1
ATOM 3216 O O . ASP A 1 401 ? 36.320 13.054 -32.606 1.00 47.22 401 ASP A O 1
ATOM 3220 N N . TYR A 1 402 ? 36.952 15.011 -33.476 1.00 45.84 402 TYR A N 1
ATOM 3221 C CA . TYR A 1 402 ? 36.953 15.709 -32.189 1.00 45.84 402 TYR A CA 1
ATOM 3222 C C . TYR A 1 402 ? 35.543 15.864 -31.589 1.00 45.84 402 TYR A C 1
ATOM 3224 O O . TYR A 1 402 ? 35.390 15.914 -30.369 1.00 45.84 402 TYR A O 1
ATOM 3232 N N . LEU A 1 403 ? 34.503 15.949 -32.430 1.00 44.28 403 LEU A N 1
ATOM 3233 C CA . LEU A 1 403 ? 33.105 15.964 -31.988 1.00 44.28 403 LEU A CA 1
ATOM 3234 C C . LEU A 1 403 ? 32.650 14.570 -31.534 1.00 44.28 403 LEU A C 1
ATOM 3236 O O . LEU A 1 403 ? 31.921 14.466 -30.550 1.00 44.28 403 LEU A O 1
ATOM 3240 N N . TYR A 1 404 ? 33.102 13.522 -32.226 1.00 46.75 404 TYR A N 1
ATOM 3241 C CA . TYR A 1 404 ? 32.864 12.128 -31.862 1.00 46.75 404 TYR A CA 1
ATOM 3242 C C . TYR A 1 404 ? 33.506 11.787 -30.517 1.00 46.75 404 TYR A C 1
ATOM 3244 O O . TYR A 1 404 ? 32.799 11.337 -29.619 1.00 46.75 404 TYR A O 1
ATOM 3252 N N . ASP A 1 405 ? 34.783 12.126 -30.319 1.00 48.50 405 ASP A N 1
ATOM 3253 C CA . ASP A 1 405 ? 35.487 11.935 -29.043 1.00 48.50 405 ASP A CA 1
ATOM 3254 C C . ASP A 1 405 ? 34.830 12.720 -27.889 1.00 48.50 405 ASP A C 1
ATOM 3256 O O . ASP A 1 405 ? 34.788 12.264 -26.743 1.00 48.50 405 ASP A O 1
ATOM 3260 N N . PHE A 1 406 ? 34.277 13.906 -28.177 1.00 44.66 406 PHE A N 1
ATOM 3261 C CA . PHE A 1 406 ? 33.552 14.727 -27.201 1.00 44.66 406 PHE A CA 1
ATOM 3262 C C . PHE A 1 406 ? 32.199 14.117 -26.791 1.00 44.66 406 PHE A C 1
ATOM 3264 O O . PHE A 1 406 ? 31.797 14.248 -25.633 1.00 44.66 406 PHE A O 1
ATOM 3271 N N . ILE A 1 407 ? 31.503 13.447 -27.717 1.00 46.03 407 ILE A N 1
ATOM 3272 C CA . ILE A 1 407 ? 30.212 12.781 -27.480 1.00 46.03 407 ILE A CA 1
ATOM 3273 C C . ILE A 1 407 ? 30.415 11.435 -26.766 1.00 46.03 407 ILE A C 1
ATOM 3275 O O . ILE A 1 407 ? 29.681 11.129 -25.824 1.00 46.03 407 ILE A O 1
ATOM 3279 N N . ASP A 1 408 ? 31.447 10.676 -27.143 1.00 43.25 408 ASP A N 1
ATOM 3280 C CA . ASP A 1 408 ? 31.760 9.354 -26.581 1.00 43.25 408 ASP A CA 1
ATOM 3281 C C . ASP A 1 408 ? 32.213 9.437 -25.105 1.00 43.25 408 ASP A C 1
ATOM 3283 O O . ASP A 1 408 ? 31.981 8.528 -24.306 1.00 43.25 408 ASP A O 1
ATOM 3287 N N . TYR A 1 409 ? 32.765 10.584 -24.683 1.00 42.78 409 TYR A N 1
ATOM 3288 C CA . TYR A 1 409 ? 33.161 10.830 -23.291 1.00 42.78 409 TYR A CA 1
ATOM 3289 C C . TYR A 1 409 ? 31.978 11.035 -22.314 1.00 42.78 409 TYR A C 1
ATOM 3291 O O . TYR A 1 409 ? 32.180 10.952 -21.101 1.00 42.78 409 TYR A O 1
ATOM 3299 N N . TRP A 1 410 ? 30.752 11.316 -22.786 1.00 44.50 410 TRP A N 1
ATOM 3300 C CA . TRP A 1 410 ? 29.636 11.733 -21.912 1.00 44.50 410 TRP A CA 1
ATOM 3301 C C . TRP A 1 410 ? 28.648 10.622 -21.506 1.00 44.50 410 TRP A C 1
ATOM 3303 O O . TRP A 1 410 ? 27.998 10.802 -20.479 1.00 44.50 410 TRP A O 1
ATOM 3313 N N . SER A 1 411 ? 28.538 9.499 -22.241 1.00 39.81 411 SER A N 1
ATOM 3314 C CA . SER A 1 411 ? 27.922 8.206 -21.826 1.00 39.81 411 SER A CA 1
ATOM 3315 C C . SER A 1 411 ? 27.359 7.418 -23.031 1.00 39.81 411 SER A C 1
ATOM 3317 O O . SER A 1 411 ? 26.615 8.001 -23.821 1.00 39.81 411 SER A O 1
ATOM 3319 N N . PRO A 1 412 ? 27.558 6.084 -23.115 1.00 36.72 412 PRO A N 1
ATOM 3320 C CA . PRO A 1 412 ? 26.891 5.215 -24.095 1.00 36.72 412 PRO A CA 1
ATOM 3321 C C . PRO A 1 412 ? 25.384 4.979 -23.849 1.00 36.72 412 PRO A C 1
ATOM 3323 O O . PRO A 1 412 ? 24.744 4.275 -24.627 1.00 36.72 412 PRO A O 1
ATOM 3326 N N . GLU A 1 413 ? 24.792 5.503 -22.769 1.00 38.06 413 GLU A N 1
ATOM 3327 C CA . GLU A 1 413 ? 23.507 5.006 -22.240 1.00 38.06 413 GLU A CA 1
ATOM 3328 C C . GLU A 1 413 ? 22.377 6.054 -22.167 1.00 38.06 413 GLU A C 1
ATOM 3330 O O . GLU A 1 413 ? 21.407 5.874 -21.433 1.00 38.06 413 GLU A O 1
ATOM 3335 N N . THR A 1 414 ? 22.424 7.133 -22.960 1.00 41.28 414 THR A N 1
ATOM 3336 C CA . THR A 1 414 ? 21.263 8.041 -23.109 1.00 41.28 414 THR A CA 1
ATOM 3337 C C . THR A 1 414 ? 20.781 8.159 -24.556 1.00 41.28 414 THR A C 1
ATOM 3339 O O . THR A 1 414 ? 21.566 8.290 -25.492 1.00 41.28 414 THR A O 1
ATOM 3342 N N . TYR A 1 415 ? 19.454 8.154 -24.736 1.00 36.59 415 TYR A N 1
ATOM 3343 C CA . TYR A 1 415 ? 18.745 8.134 -26.030 1.00 36.59 415 TYR A CA 1
ATOM 3344 C C . TYR A 1 415 ? 19.057 9.338 -26.957 1.00 36.59 415 TYR A C 1
ATOM 3346 O O . TYR A 1 415 ? 18.711 9.303 -28.130 1.00 36.59 415 TYR A O 1
ATOM 3354 N N . ILE A 1 416 ? 19.728 10.387 -26.459 1.00 37.25 416 ILE A N 1
ATOM 3355 C CA . ILE A 1 416 ? 20.014 11.644 -27.182 1.00 37.25 416 ILE A CA 1
ATOM 3356 C C . ILE A 1 416 ? 21.368 11.603 -27.928 1.00 37.25 416 ILE A C 1
ATOM 3358 O O . ILE A 1 416 ? 21.522 12.273 -28.949 1.00 37.25 416 ILE A O 1
ATOM 3362 N N . GLY A 1 417 ? 22.334 10.781 -27.491 1.00 41.78 417 GLY A N 1
ATOM 3363 C CA . GLY A 1 417 ? 23.636 10.642 -28.170 1.00 41.78 417 GLY A CA 1
ATOM 3364 C C . GLY A 1 417 ? 23.527 10.011 -29.564 1.00 41.78 417 GLY A C 1
ATOM 3365 O O . GLY A 1 417 ? 24.241 10.391 -30.488 1.00 41.78 417 GLY A O 1
ATOM 3366 N N . VAL A 1 418 ? 22.554 9.115 -29.746 1.00 40.59 418 VAL A N 1
ATOM 3367 C CA . VAL A 1 418 ? 22.307 8.399 -31.008 1.00 40.59 418 VAL A CA 1
ATOM 3368 C C . VAL A 1 418 ? 21.721 9.313 -32.094 1.00 40.59 418 VAL A C 1
ATOM 3370 O O . VAL A 1 418 ? 22.028 9.136 -33.272 1.00 40.59 418 VAL A O 1
ATOM 3373 N N . ASP A 1 419 ? 20.919 10.317 -31.727 1.00 41.47 419 ASP A N 1
ATOM 3374 C CA . ASP A 1 419 ? 20.302 11.237 -32.696 1.00 41.47 419 ASP A CA 1
ATOM 3375 C C . ASP A 1 419 ? 21.279 12.319 -33.191 1.00 41.47 419 ASP A C 1
ATOM 3377 O O . ASP A 1 419 ? 21.219 12.718 -34.355 1.00 41.47 419 ASP A O 1
ATOM 3381 N N . LEU A 1 420 ? 22.228 12.742 -32.348 1.00 40.81 420 LEU A N 1
ATOM 3382 C CA . LEU A 1 420 ? 23.321 13.652 -32.722 1.00 40.81 420 LEU A CA 1
ATOM 3383 C C . LEU A 1 420 ? 24.330 12.985 -33.668 1.00 40.81 420 LEU A C 1
ATOM 3385 O O . LEU A 1 420 ? 24.731 13.599 -34.656 1.00 40.81 420 LEU A O 1
ATOM 3389 N N . ILE A 1 421 ? 24.664 11.717 -33.409 1.00 45.91 421 ILE A N 1
ATOM 3390 C CA . ILE A 1 421 ? 25.507 10.882 -34.278 1.00 45.91 421 ILE A CA 1
ATOM 3391 C C . ILE A 1 421 ? 24.838 10.700 -35.648 1.00 45.91 421 ILE A C 1
ATOM 3393 O O . ILE A 1 421 ? 25.421 11.057 -36.669 1.00 45.91 421 ILE A O 1
ATOM 3397 N N . ARG A 1 422 ? 23.557 10.305 -35.683 1.00 44.16 422 ARG A N 1
ATOM 3398 C CA . ARG A 1 422 ? 22.802 10.140 -36.941 1.00 44.16 422 ARG A CA 1
ATOM 3399 C C . ARG A 1 422 ? 22.629 11.435 -37.740 1.00 44.16 422 ARG A C 1
ATOM 3401 O O . ARG A 1 422 ? 22.543 11.390 -38.967 1.00 44.16 422 ARG A O 1
ATOM 3408 N N . TYR A 1 423 ? 22.545 12.590 -37.076 1.00 42.84 423 TYR A N 1
ATOM 3409 C CA . TYR A 1 423 ? 22.450 13.892 -37.748 1.00 42.84 423 TYR A CA 1
ATOM 3410 C C . TYR A 1 423 ? 23.804 14.347 -38.322 1.00 42.84 423 TYR A C 1
ATOM 3412 O O . TYR A 1 423 ? 23.839 14.931 -39.407 1.00 42.84 423 TYR A O 1
ATOM 3420 N N . ALA A 1 424 ? 24.913 14.037 -37.640 1.00 43.47 424 ALA A N 1
ATOM 3421 C CA . ALA A 1 424 ? 26.269 14.287 -38.128 1.00 43.47 424 ALA A CA 1
ATOM 3422 C C . ALA A 1 424 ? 26.633 13.376 -39.315 1.00 43.47 424 ALA A C 1
ATOM 3424 O O . ALA A 1 424 ? 27.108 13.873 -40.335 1.00 43.47 424 ALA A O 1
ATOM 3425 N N . GLU A 1 425 ? 26.321 12.079 -39.230 1.00 45.28 425 GLU A N 1
ATOM 3426 C CA . GLU A 1 425 ? 26.525 11.095 -40.306 1.00 45.28 425 GLU A CA 1
ATOM 3427 C C . GLU A 1 425 ? 25.757 11.480 -41.581 1.00 45.28 425 GLU A C 1
ATOM 3429 O O . GLU A 1 425 ? 26.323 11.512 -42.672 1.00 45.28 425 GLU A O 1
ATOM 3434 N N . LYS A 1 426 ? 24.492 11.900 -41.445 1.00 43.34 426 LYS A N 1
ATOM 3435 C CA . LYS A 1 426 ? 23.657 12.333 -42.576 1.00 43.34 426 LYS A CA 1
ATOM 3436 C C . LYS A 1 426 ? 24.207 13.566 -43.309 1.00 43.34 426 LYS A C 1
ATOM 3438 O O . LYS A 1 426 ? 24.092 13.657 -44.528 1.00 43.34 426 LYS A O 1
ATOM 3443 N N . CYS A 1 427 ? 24.812 14.514 -42.591 1.00 41.62 427 CYS A N 1
ATOM 3444 C CA . CYS A 1 427 ? 25.432 15.700 -43.195 1.00 41.62 427 CYS A CA 1
ATOM 3445 C C . CYS A 1 427 ? 26.732 15.376 -43.954 1.00 41.62 427 CYS A C 1
ATOM 3447 O O . CYS A 1 427 ? 27.076 16.088 -44.899 1.00 41.62 427 CYS A O 1
ATOM 3449 N N . ILE A 1 428 ? 27.443 14.319 -43.548 1.00 43.62 428 ILE A N 1
ATOM 3450 C CA . ILE A 1 428 ? 28.697 13.864 -44.164 1.00 43.62 428 ILE A CA 1
ATOM 3451 C C . ILE A 1 428 ? 28.406 13.060 -45.444 1.00 43.62 428 ILE A C 1
ATOM 3453 O O . ILE A 1 428 ? 29.025 13.314 -46.483 1.00 43.62 428 ILE A O 1
ATOM 3457 N N . ASP A 1 429 ? 27.407 12.173 -45.405 1.00 42.25 429 ASP A N 1
ATOM 3458 C CA . ASP A 1 429 ? 27.017 11.320 -46.538 1.00 42.25 429 ASP A CA 1
ATOM 3459 C C . ASP A 1 429 ? 26.450 12.103 -47.735 1.00 42.25 429 ASP A C 1
ATOM 3461 O O . ASP A 1 429 ? 26.685 11.739 -48.891 1.00 42.25 429 ASP A O 1
ATOM 3465 N N . ASP A 1 430 ? 25.757 13.219 -47.494 1.00 39.78 430 ASP A N 1
ATOM 3466 C CA . ASP A 1 430 ? 25.100 13.986 -48.557 1.00 39.78 430 ASP A CA 1
ATOM 3467 C C . ASP A 1 430 ? 26.088 14.755 -49.480 1.00 39.78 430 ASP A C 1
ATOM 3469 O O . ASP A 1 430 ? 25.645 15.309 -50.489 1.00 39.78 430 ASP A O 1
ATOM 3473 N N . HIS A 1 431 ? 27.400 14.841 -49.173 1.00 40.16 431 HIS A N 1
ATOM 3474 C CA . HIS A 1 431 ? 28.301 15.829 -49.814 1.00 40.16 431 HIS A CA 1
ATOM 3475 C C . HIS A 1 431 ? 29.658 15.353 -50.401 1.00 40.16 431 HIS A C 1
ATOM 3477 O O . HIS A 1 431 ? 30.288 16.179 -51.067 1.00 40.16 431 HIS A O 1
ATOM 3483 N N . PHE A 1 432 ? 30.143 14.103 -50.246 1.00 40.12 432 PHE A N 1
ATOM 3484 C CA . PHE A 1 432 ? 31.606 13.861 -50.398 1.00 40.12 432 PHE A CA 1
ATOM 3485 C C . PHE A 1 432 ? 32.195 12.800 -51.357 1.00 40.12 432 PHE A C 1
ATOM 3487 O O . PHE A 1 432 ? 33.422 12.716 -51.433 1.00 40.12 432 PHE A O 1
ATOM 3494 N N . PHE A 1 433 ? 31.453 12.044 -52.173 1.00 32.00 433 PHE A N 1
ATOM 3495 C CA . PHE A 1 433 ? 32.117 11.025 -53.019 1.00 32.00 433 PHE A CA 1
ATOM 3496 C C . PHE A 1 433 ? 32.436 11.466 -54.459 1.00 32.00 433 PHE A C 1
ATOM 3498 O O . PHE A 1 433 ? 31.533 11.601 -55.281 1.00 32.00 433 PHE A O 1
ATOM 3505 N N . THR A 1 434 ? 33.736 11.597 -54.801 1.00 34.75 434 THR A N 1
ATOM 3506 C CA . THR A 1 434 ? 34.375 10.974 -55.998 1.00 34.75 434 THR A CA 1
ATOM 3507 C C . THR A 1 434 ? 35.909 11.217 -56.137 1.00 34.75 434 THR A C 1
ATOM 3509 O O . THR A 1 434 ? 36.343 12.330 -56.401 1.00 34.75 434 THR A O 1
ATOM 3512 N N . VAL A 1 435 ? 36.689 10.109 -56.148 1.00 31.20 435 VAL A N 1
ATOM 3513 C CA . VAL A 1 435 ? 37.904 9.799 -56.975 1.00 31.20 435 VAL A CA 1
ATOM 3514 C C . VAL A 1 435 ? 39.269 10.495 -56.670 1.00 31.20 435 VAL A C 1
ATOM 3516 O O . VAL A 1 435 ? 39.400 11.675 -56.970 1.00 31.20 435 VAL A O 1
ATOM 3519 N N . LYS A 1 436 ? 40.357 9.755 -56.294 1.00 31.75 436 LYS A N 1
ATOM 3520 C CA . LYS A 1 436 ? 41.462 9.208 -57.171 1.00 31.75 436 LYS A CA 1
ATOM 3521 C C . LYS A 1 436 ? 42.784 8.744 -56.467 1.00 31.75 436 LYS A C 1
ATOM 3523 O O . LYS A 1 436 ? 43.392 9.511 -55.739 1.00 31.75 436 LYS A O 1
ATOM 3528 N N . THR A 1 437 ? 43.284 7.570 -56.910 1.00 38.97 437 THR A N 1
ATOM 3529 C CA . THR A 1 437 ? 44.681 7.024 -57.047 1.00 38.97 437 THR A CA 1
ATOM 3530 C C . THR A 1 437 ? 45.651 6.851 -55.857 1.00 38.97 437 THR A C 1
ATOM 3532 O O . THR A 1 437 ? 46.011 7.803 -55.183 1.00 38.97 437 THR A O 1
ATOM 3535 N N . ILE A 1 438 ? 46.181 5.617 -55.741 1.00 40.53 438 ILE A N 1
ATOM 3536 C CA . ILE A 1 438 ? 47.149 5.115 -54.740 1.00 40.53 438 ILE A CA 1
ATOM 3537 C C . ILE A 1 438 ? 48.566 5.712 -54.947 1.00 40.53 438 ILE A C 1
ATOM 3539 O O . ILE A 1 438 ? 49.030 5.696 -56.092 1.00 40.53 438 ILE A O 1
ATOM 3543 N N . PRO A 1 439 ? 49.278 6.173 -53.893 1.00 45.91 439 PRO A N 1
ATOM 3544 C CA . PRO A 1 439 ? 50.617 6.770 -54.004 1.00 45.91 439 PRO A CA 1
ATOM 3545 C C . PRO A 1 439 ? 51.787 5.758 -54.026 1.00 45.91 439 PRO A C 1
ATOM 3547 O O . PRO A 1 439 ? 51.696 4.631 -53.536 1.00 45.91 439 PRO A O 1
ATOM 3550 N N . ASP A 1 440 ? 52.930 6.194 -54.571 1.00 45.66 440 ASP A N 1
ATOM 3551 C CA . ASP A 1 440 ? 54.145 5.392 -54.824 1.00 45.66 440 ASP A CA 1
ATOM 3552 C C . ASP A 1 440 ? 54.848 4.842 -53.557 1.00 45.66 440 ASP A C 1
ATOM 3554 O O . ASP A 1 440 ? 55.689 3.941 -53.645 1.00 45.66 440 ASP A O 1
ATOM 3558 N N . ASN A 1 441 ? 54.496 5.333 -52.363 1.00 50.94 441 ASN A N 1
ATOM 3559 C CA . ASN A 1 441 ? 55.049 4.887 -51.075 1.00 50.94 441 ASN A CA 1
ATOM 3560 C C . ASN A 1 441 ? 54.629 3.448 -50.712 1.00 50.94 441 ASN A C 1
ATOM 3562 O O . ASN A 1 441 ? 55.425 2.697 -50.143 1.00 50.94 441 ASN A O 1
ATOM 3566 N N . ILE A 1 442 ? 53.429 3.020 -51.118 1.00 48.47 442 ILE A N 1
ATOM 3567 C CA . ILE A 1 442 ? 52.900 1.676 -50.834 1.00 48.47 442 ILE A CA 1
ATOM 3568 C C . ILE A 1 442 ? 53.603 0.602 -51.679 1.00 48.47 442 ILE A C 1
ATOM 3570 O O . ILE A 1 442 ? 53.841 -0.509 -51.199 1.00 48.47 442 ILE A O 1
ATOM 3574 N N . ALA A 1 443 ? 54.017 0.925 -52.909 1.00 46.16 443 ALA A N 1
ATOM 3575 C CA . ALA A 1 443 ? 54.761 0.001 -53.771 1.00 46.16 443 ALA A CA 1
ATOM 3576 C C . ALA A 1 443 ? 56.154 -0.338 -53.199 1.00 46.16 443 ALA A C 1
ATOM 3578 O O . ALA A 1 443 ? 56.585 -1.490 -53.259 1.00 46.16 443 ALA A O 1
ATOM 3579 N N . ALA A 1 444 ? 56.822 0.636 -52.572 1.00 50.69 444 ALA A N 1
ATOM 3580 C CA . ALA A 1 444 ? 58.138 0.459 -51.956 1.00 50.69 444 ALA A CA 1
ATOM 3581 C C . ALA A 1 444 ? 58.095 -0.353 -50.645 1.00 50.69 444 ALA A C 1
ATOM 3583 O O . ALA A 1 444 ? 59.024 -1.107 -50.354 1.00 50.69 444 ALA A O 1
ATOM 3584 N N . ILE A 1 445 ? 57.016 -0.236 -49.860 1.00 53.00 445 ILE A N 1
ATOM 3585 C CA . ILE A 1 445 ? 56.807 -1.031 -48.635 1.00 53.00 445 ILE A CA 1
ATOM 3586 C C . ILE A 1 445 ? 56.422 -2.477 -48.996 1.00 53.00 445 ILE A C 1
ATOM 3588 O O . ILE A 1 445 ? 56.915 -3.422 -48.378 1.00 53.00 445 ILE A O 1
ATOM 3592 N N . ARG A 1 446 ? 55.647 -2.673 -50.074 1.00 45.72 446 ARG A N 1
ATOM 3593 C CA . ARG A 1 446 ? 55.337 -4.003 -50.628 1.00 45.72 446 ARG A CA 1
ATOM 3594 C C . ARG A 1 446 ? 56.582 -4.778 -51.065 1.00 45.72 446 ARG A C 1
ATOM 3596 O O . ARG A 1 446 ? 56.663 -5.969 -50.780 1.00 45.72 446 ARG A O 1
ATOM 3603 N N . GLU A 1 447 ? 57.564 -4.128 -51.694 1.00 51.97 447 GLU A N 1
ATOM 3604 C CA . GLU A 1 447 ? 58.836 -4.785 -52.043 1.00 51.97 447 GLU A CA 1
ATOM 3605 C C . GLU A 1 447 ? 59.662 -5.179 -50.808 1.00 51.97 447 GLU A C 1
ATOM 3607 O O . GLU A 1 447 ? 60.267 -6.252 -50.796 1.00 51.97 447 GLU A O 1
ATOM 3612 N N . LYS A 1 448 ? 59.638 -4.375 -49.735 1.00 53.28 448 LYS A N 1
ATOM 3613 C CA . LYS A 1 448 ? 60.316 -4.698 -48.465 1.00 53.28 448 LYS A CA 1
ATOM 3614 C C . LYS A 1 448 ? 59.675 -5.887 -47.749 1.00 53.28 448 LYS A C 1
ATOM 3616 O O . LYS A 1 448 ? 60.392 -6.750 -47.251 1.00 53.28 448 LYS A O 1
ATOM 3621 N N . ILE A 1 449 ? 58.344 -5.966 -47.743 1.00 47.94 449 ILE A N 1
ATOM 3622 C CA . ILE A 1 449 ? 57.598 -7.096 -47.168 1.00 47.94 449 ILE A CA 1
ATOM 3623 C C . ILE A 1 449 ? 57.792 -8.360 -48.017 1.00 47.94 449 ILE A C 1
ATOM 3625 O O . ILE A 1 449 ? 57.981 -9.443 -47.469 1.00 47.94 449 ILE A O 1
ATOM 3629 N N . TYR A 1 450 ? 57.827 -8.236 -49.347 1.00 42.94 450 TYR A N 1
ATOM 3630 C CA . TYR A 1 450 ? 58.086 -9.363 -50.245 1.00 42.94 450 TYR A CA 1
ATOM 3631 C C . TYR A 1 450 ? 59.518 -9.908 -50.090 1.00 42.94 450 TYR A C 1
ATOM 3633 O O . TYR A 1 450 ? 59.703 -11.121 -50.018 1.00 42.94 450 TYR A O 1
ATOM 3641 N N . ALA A 1 451 ? 60.522 -9.036 -49.940 1.00 50.53 451 ALA A N 1
ATOM 3642 C CA . ALA A 1 451 ? 61.899 -9.432 -49.636 1.00 50.53 451 ALA A CA 1
ATOM 3643 C C . ALA A 1 451 ? 62.043 -10.069 -48.237 1.00 50.53 451 ALA A C 1
ATOM 3645 O O . ALA A 1 451 ? 62.767 -11.049 -48.092 1.00 50.53 451 ALA A O 1
ATOM 3646 N N . ALA A 1 452 ? 61.313 -9.565 -47.234 1.00 48.69 452 ALA A N 1
ATOM 3647 C CA . ALA A 1 452 ? 61.263 -10.121 -45.879 1.00 48.69 452 ALA A CA 1
ATOM 3648 C C . ALA A 1 452 ? 60.540 -11.481 -45.817 1.00 48.69 452 ALA A C 1
ATOM 3650 O O . ALA A 1 452 ? 60.936 -12.366 -45.070 1.00 48.69 452 ALA A O 1
ATOM 3651 N N . SER A 1 453 ? 59.516 -11.692 -46.650 1.00 37.94 453 SER A N 1
ATOM 3652 C CA . SER A 1 453 ? 58.781 -12.966 -46.736 1.00 37.94 453 SER A CA 1
ATOM 3653 C C . SER A 1 453 ? 59.589 -14.126 -47.337 1.00 37.94 453 SER A C 1
ATOM 3655 O O . SER A 1 453 ? 59.144 -15.270 -47.296 1.00 37.94 453 SER A O 1
ATOM 3657 N N . GLN A 1 454 ? 60.763 -13.828 -47.903 1.00 37.31 454 GLN A N 1
ATOM 3658 C CA . GLN A 1 454 ? 61.721 -14.791 -48.456 1.00 37.31 454 GLN A CA 1
ATOM 3659 C C . GLN A 1 454 ? 62.908 -15.041 -47.497 1.00 37.31 454 GLN A C 1
ATOM 3661 O O . GLN A 1 454 ? 63.839 -15.758 -47.864 1.00 37.31 454 GLN A O 1
ATOM 3666 N N . ASP A 1 455 ? 62.906 -14.435 -46.300 1.00 42.75 455 ASP A N 1
ATOM 3667 C CA . ASP A 1 455 ? 63.958 -14.554 -45.283 1.00 42.75 455 ASP A CA 1
ATOM 3668 C C . ASP A 1 455 ? 63.433 -15.287 -44.035 1.00 42.75 455 ASP A C 1
ATOM 3670 O O . ASP A 1 455 ? 62.692 -14.744 -43.213 1.00 42.75 455 ASP A O 1
ATOM 3674 N N . ASP A 1 456 ? 63.861 -16.541 -43.879 1.00 32.69 456 ASP A N 1
ATOM 3675 C CA . ASP A 1 456 ? 63.406 -17.468 -42.835 1.00 32.69 456 ASP A CA 1
ATOM 3676 C C . ASP A 1 456 ? 63.886 -17.098 -41.409 1.00 32.69 456 ASP A C 1
ATOM 3678 O O . ASP A 1 456 ? 63.688 -17.870 -40.465 1.00 32.69 456 ASP A O 1
ATOM 3682 N N . THR A 1 457 ? 64.559 -15.951 -41.228 1.00 35.38 457 THR A N 1
ATOM 3683 C CA . THR A 1 457 ? 65.185 -15.539 -39.956 1.00 35.38 457 THR A CA 1
ATOM 3684 C C . THR A 1 457 ? 64.496 -14.377 -39.224 1.00 35.38 457 THR A C 1
ATOM 3686 O O . THR A 1 457 ? 64.968 -13.958 -38.163 1.00 35.38 457 THR A O 1
ATOM 3689 N N . LEU A 1 458 ? 63.349 -13.893 -39.717 1.00 38.59 458 LEU A N 1
ATOM 3690 C CA . LEU A 1 458 ? 62.579 -12.805 -39.096 1.00 38.59 458 LEU A CA 1
ATOM 3691 C C . LEU A 1 458 ? 61.896 -13.196 -37.773 1.00 38.59 458 LEU A C 1
ATOM 3693 O O . LEU A 1 458 ? 61.274 -14.249 -37.641 1.00 38.59 458 LEU A O 1
ATOM 3697 N N . THR A 1 459 ? 61.971 -12.298 -36.786 1.00 42.00 459 THR A N 1
ATOM 3698 C CA . THR A 1 459 ? 61.321 -12.459 -35.473 1.00 42.00 459 THR A CA 1
ATOM 3699 C C . THR A 1 459 ? 59.975 -11.728 -35.405 1.00 42.00 459 THR A C 1
ATOM 3701 O O . THR A 1 459 ? 59.756 -10.745 -36.114 1.00 42.00 459 THR A O 1
ATOM 3704 N N . SER A 1 460 ? 59.065 -12.183 -34.533 1.00 36.50 460 SER A N 1
ATOM 3705 C CA . SER A 1 460 ? 57.670 -11.707 -34.463 1.00 36.50 460 SER A CA 1
ATOM 3706 C C . SER A 1 460 ? 57.527 -10.187 -34.302 1.00 36.50 460 SER A C 1
ATOM 3708 O O . SER A 1 460 ? 56.661 -9.600 -34.938 1.00 36.50 460 SER A O 1
ATOM 3710 N N . GLY A 1 461 ? 58.415 -9.533 -33.547 1.00 42.00 461 GLY A N 1
ATOM 3711 C CA . GLY A 1 461 ? 58.381 -8.075 -33.355 1.00 42.00 461 GLY A CA 1
ATOM 3712 C C . GLY A 1 461 ? 58.860 -7.253 -34.562 1.00 42.00 461 GLY A C 1
ATOM 3713 O O . GLY A 1 461 ? 58.476 -6.099 -34.710 1.00 42.00 461 GLY A O 1
ATOM 3714 N N . GLN A 1 462 ? 59.671 -7.829 -35.456 1.00 43.16 462 GLN A N 1
ATOM 3715 C CA . GLN A 1 462 ? 60.112 -7.158 -36.690 1.00 43.16 462 GLN A CA 1
ATOM 3716 C C . GLN A 1 462 ? 59.058 -7.265 -37.800 1.00 43.16 462 GLN A C 1
ATOM 3718 O O . GLN A 1 462 ? 58.907 -6.338 -38.593 1.00 43.16 462 GLN A O 1
ATOM 3723 N N . GLY A 1 463 ? 58.288 -8.360 -37.814 1.00 42.12 463 GLY A N 1
ATOM 3724 C CA . GLY A 1 463 ? 57.077 -8.474 -38.629 1.00 42.12 463 GLY A CA 1
ATOM 3725 C C . GLY A 1 463 ? 55.985 -7.501 -38.177 1.00 42.12 463 GLY A C 1
ATOM 3726 O O . GLY A 1 463 ? 55.369 -6.851 -39.010 1.00 42.12 463 GLY A O 1
ATOM 3727 N N . GLU A 1 464 ? 55.806 -7.328 -36.867 1.00 43.59 464 GLU A N 1
ATOM 3728 C CA . GLU A 1 464 ? 54.819 -6.411 -36.279 1.00 43.59 464 GLU A CA 1
ATOM 3729 C C . GLU A 1 464 ? 55.119 -4.930 -36.592 1.00 43.59 464 GLU A C 1
ATOM 3731 O O . GLU A 1 464 ? 54.208 -4.163 -36.884 1.00 43.59 464 GLU A O 1
ATOM 3736 N N . LEU A 1 465 ? 56.395 -4.530 -36.646 1.00 50.28 465 LEU A N 1
ATOM 3737 C CA . LEU A 1 465 ? 56.817 -3.179 -37.054 1.00 50.28 465 LEU A CA 1
ATOM 3738 C C . LEU A 1 465 ? 56.578 -2.884 -38.545 1.00 50.28 465 LEU A C 1
ATOM 3740 O O . LEU A 1 465 ? 56.087 -1.807 -38.869 1.00 50.28 465 LEU A O 1
ATOM 3744 N N . LEU A 1 466 ? 56.873 -3.835 -39.441 1.00 47.16 466 LEU A N 1
ATOM 3745 C CA . LEU A 1 466 ? 56.581 -3.706 -40.879 1.00 47.16 466 LEU A CA 1
ATOM 3746 C C . LEU A 1 466 ? 55.069 -3.720 -41.163 1.00 47.16 466 LEU A C 1
ATOM 3748 O O . LEU A 1 466 ? 54.611 -3.060 -42.093 1.00 47.16 466 LEU A O 1
ATOM 3752 N N . ILE A 1 467 ? 54.296 -4.452 -40.353 1.00 44.47 467 ILE A N 1
ATOM 3753 C CA . ILE A 1 467 ? 52.828 -4.478 -40.394 1.00 44.47 467 ILE A CA 1
ATOM 3754 C C . ILE A 1 467 ? 52.247 -3.154 -39.887 1.00 44.47 467 ILE A C 1
ATOM 3756 O O . ILE A 1 467 ? 51.342 -2.631 -40.522 1.00 44.47 467 ILE A O 1
ATOM 3760 N N . ASN A 1 468 ? 52.793 -2.565 -38.823 1.00 50.41 468 ASN A N 1
ATOM 3761 C CA . ASN A 1 468 ? 52.345 -1.264 -38.319 1.00 50.41 468 ASN A CA 1
ATOM 3762 C C . ASN A 1 468 ? 52.731 -0.101 -39.254 1.00 50.41 468 ASN A C 1
ATOM 3764 O O . ASN A 1 468 ? 51.923 0.800 -39.448 1.00 50.41 468 ASN A O 1
ATOM 3768 N N . GLU A 1 469 ? 53.905 -0.140 -39.902 1.00 51.25 469 GLU A N 1
ATOM 3769 C CA . GLU A 1 469 ? 54.263 0.808 -40.977 1.00 51.25 469 GLU A CA 1
ATOM 3770 C C . GLU A 1 469 ? 53.321 0.692 -42.182 1.00 51.25 469 GLU A C 1
ATOM 3772 O O . GLU A 1 469 ? 52.960 1.701 -42.787 1.00 51.25 469 GLU A O 1
ATOM 3777 N N . LEU A 1 470 ? 52.906 -0.532 -42.528 1.00 44.34 470 LEU A N 1
ATOM 3778 C CA . LEU A 1 470 ? 51.922 -0.760 -43.577 1.00 44.34 470 LEU A CA 1
ATOM 3779 C C . LEU A 1 470 ? 50.544 -0.230 -43.145 1.00 44.34 470 LEU A C 1
ATOM 3781 O O . LEU A 1 470 ? 49.941 0.503 -43.915 1.00 44.34 470 LEU A O 1
ATOM 3785 N N . ILE A 1 471 ? 50.076 -0.534 -41.927 1.00 46.78 471 ILE A N 1
ATOM 3786 C CA . ILE A 1 471 ? 48.793 -0.062 -41.367 1.00 46.78 471 ILE A CA 1
ATOM 3787 C C . ILE A 1 471 ? 48.729 1.469 -41.359 1.00 46.78 471 ILE A C 1
ATOM 3789 O O . ILE A 1 471 ? 47.774 2.024 -41.887 1.00 46.78 471 ILE A O 1
ATOM 3793 N N . SER A 1 472 ? 49.769 2.163 -40.890 1.00 52.59 472 SER A N 1
ATOM 3794 C CA . SER A 1 472 ? 49.798 3.631 -40.930 1.00 52.59 472 SER A CA 1
ATOM 3795 C C . SER A 1 472 ? 49.823 4.196 -42.358 1.00 52.59 472 SER A C 1
ATOM 3797 O O . SER A 1 472 ? 49.147 5.180 -42.632 1.00 52.59 472 SER A O 1
ATOM 3799 N N . ALA A 1 473 ? 50.532 3.561 -43.300 1.00 48.59 473 ALA A N 1
ATOM 3800 C CA . ALA A 1 473 ? 50.529 3.982 -44.707 1.00 48.59 473 ALA A CA 1
ATOM 3801 C C . ALA A 1 473 ? 49.199 3.684 -45.438 1.00 48.59 473 ALA A C 1
ATOM 3803 O O . ALA A 1 473 ? 48.933 4.255 -46.496 1.00 48.59 473 ALA A O 1
ATOM 3804 N N . LEU A 1 474 ? 48.386 2.769 -44.904 1.00 43.44 474 LEU A N 1
ATOM 3805 C CA . LEU A 1 474 ? 47.073 2.377 -45.423 1.00 43.44 474 LEU A CA 1
ATOM 3806 C C . LEU A 1 474 ? 45.938 3.215 -44.837 1.00 43.44 474 LEU A C 1
ATOM 3808 O O . LEU A 1 474 ? 45.022 3.570 -45.580 1.00 43.44 474 LEU A O 1
ATOM 3812 N N . ASP A 1 475 ? 46.044 3.583 -43.560 1.00 49.72 475 ASP A N 1
ATOM 3813 C CA . ASP A 1 475 ? 45.195 4.593 -42.924 1.00 49.72 475 ASP A CA 1
ATOM 3814 C C . ASP A 1 475 ? 45.346 5.948 -43.637 1.00 49.72 475 ASP A C 1
ATOM 3816 O O . ASP A 1 475 ? 44.357 6.633 -43.882 1.00 49.72 475 ASP A O 1
ATOM 3820 N N . GLU A 1 476 ? 46.552 6.288 -44.110 1.00 49.00 476 GLU A N 1
ATOM 3821 C CA . GLU A 1 476 ? 46.792 7.468 -44.959 1.00 49.00 476 GLU A CA 1
ATOM 3822 C C . GLU A 1 476 ? 46.237 7.343 -46.400 1.00 49.00 476 GLU A C 1
ATOM 3824 O O . GLU A 1 476 ? 46.144 8.347 -47.108 1.00 49.00 476 GLU A O 1
ATOM 3829 N N . ALA A 1 477 ? 45.862 6.143 -46.866 1.00 42.00 477 ALA A N 1
ATOM 3830 C CA . ALA A 1 477 ? 45.460 5.882 -48.258 1.00 42.00 477 ALA A CA 1
ATOM 3831 C C . ALA A 1 477 ? 43.956 5.598 -48.471 1.00 42.00 477 ALA A C 1
ATOM 3833 O O . ALA A 1 477 ? 43.527 5.497 -49.623 1.00 42.00 477 ALA A O 1
ATOM 3834 N N . GLY A 1 478 ? 43.155 5.495 -47.402 1.00 52.81 478 GLY A N 1
ATOM 3835 C CA . GLY A 1 478 ? 41.684 5.536 -47.439 1.00 52.81 478 GLY A CA 1
ATOM 3836 C C . GLY A 1 478 ? 40.979 4.424 -48.235 1.00 52.81 478 GLY A C 1
ATOM 3837 O O . GLY A 1 478 ? 40.354 4.699 -49.261 1.00 52.81 478 GLY A O 1
ATOM 3838 N N . GLY A 1 479 ? 41.009 3.172 -47.757 1.00 51.50 479 GLY A N 1
ATOM 3839 C CA . GLY A 1 479 ? 40.221 2.078 -48.349 1.00 51.50 479 GLY A CA 1
ATOM 3840 C C . GLY A 1 479 ? 39.503 1.188 -47.326 1.00 51.50 479 GLY A C 1
ATOM 3841 O O . GLY A 1 479 ? 40.165 0.467 -46.585 1.00 51.50 479 GLY A O 1
ATOM 3842 N N . ASP A 1 480 ? 38.162 1.146 -47.367 1.00 56.41 480 ASP A N 1
ATOM 3843 C CA . ASP A 1 480 ? 37.249 0.369 -46.489 1.00 56.41 480 ASP A CA 1
ATOM 3844 C C . ASP A 1 480 ? 37.639 -1.104 -46.253 1.00 56.41 480 ASP A C 1
ATOM 3846 O O . ASP A 1 480 ? 37.320 -1.713 -45.233 1.00 56.41 480 ASP A O 1
ATOM 3850 N N . GLN A 1 481 ? 38.351 -1.711 -47.199 1.00 55.44 481 GLN A N 1
ATOM 3851 C CA . GLN A 1 481 ? 38.780 -3.106 -47.125 1.00 55.44 481 GLN A CA 1
ATOM 3852 C C . GLN A 1 481 ? 39.880 -3.353 -46.083 1.00 55.44 481 GLN A C 1
ATOM 3854 O O . GLN A 1 481 ? 40.003 -4.465 -45.572 1.00 55.44 481 GLN A O 1
ATOM 3859 N N . TYR A 1 482 ? 40.672 -2.328 -45.765 1.00 57.47 482 TYR A N 1
ATOM 3860 C CA . TYR A 1 482 ? 41.758 -2.409 -44.792 1.00 57.47 482 TYR A CA 1
ATOM 3861 C C . TYR A 1 482 ? 41.248 -2.335 -43.350 1.00 57.47 482 TYR A C 1
ATOM 3863 O O . TYR A 1 482 ? 41.681 -3.134 -42.519 1.00 57.47 482 TYR A O 1
ATOM 3871 N N . ALA A 1 483 ? 40.262 -1.476 -43.080 1.00 57.41 483 ALA A N 1
ATOM 3872 C CA . ALA A 1 483 ? 39.601 -1.390 -41.779 1.00 57.41 483 ALA A CA 1
ATOM 3873 C C . ALA A 1 483 ? 38.878 -2.703 -41.419 1.00 57.41 483 ALA A C 1
ATOM 3875 O O . ALA A 1 483 ? 39.121 -3.273 -40.354 1.00 57.41 483 ALA A O 1
ATOM 3876 N N . ALA A 1 484 ? 38.089 -3.256 -42.350 1.00 58.28 484 ALA A N 1
ATOM 3877 C CA . ALA A 1 484 ? 37.365 -4.514 -42.140 1.00 58.28 484 ALA A CA 1
ATOM 3878 C C . ALA A 1 484 ? 38.301 -5.726 -41.917 1.00 58.28 484 ALA A C 1
ATOM 3880 O O . ALA A 1 484 ? 37.989 -6.636 -41.145 1.00 58.28 484 ALA A O 1
ATOM 3881 N N . HIS A 1 485 ? 39.474 -5.738 -42.562 1.00 67.12 485 HIS A N 1
ATOM 3882 C CA . HIS A 1 485 ? 40.497 -6.770 -42.361 1.00 67.12 485 HIS A CA 1
ATOM 3883 C C . HIS A 1 485 ? 41.140 -6.677 -40.963 1.00 67.12 485 HIS A C 1
ATOM 3885 O O . HIS A 1 485 ? 41.303 -7.697 -40.288 1.00 67.12 485 HIS A O 1
ATOM 3891 N N . SER A 1 486 ? 41.471 -5.464 -40.506 1.00 61.72 486 SER A N 1
ATOM 3892 C CA . SER A 1 486 ? 42.031 -5.211 -39.170 1.00 61.72 486 SER A CA 1
ATOM 3893 C C . SER A 1 486 ? 41.043 -5.549 -38.049 1.00 61.72 486 SER A C 1
ATOM 3895 O O . SER A 1 486 ? 41.423 -6.180 -37.059 1.00 61.72 486 SER A O 1
ATOM 3897 N N . GLU A 1 487 ? 39.764 -5.210 -38.223 1.00 65.75 487 GLU A N 1
ATOM 3898 C CA . GLU A 1 487 ? 38.702 -5.519 -37.262 1.00 65.75 487 GLU A CA 1
ATOM 3899 C C . GLU A 1 487 ? 38.494 -7.033 -37.093 1.00 65.75 487 GLU A C 1
ATOM 3901 O O . GLU A 1 487 ? 38.458 -7.539 -35.965 1.00 65.75 487 GLU A O 1
ATOM 3906 N N . LEU A 1 488 ? 38.440 -7.788 -38.200 1.00 72.75 488 LEU A N 1
ATOM 3907 C CA . LEU A 1 488 ? 38.322 -9.248 -38.155 1.00 72.75 488 LEU A CA 1
ATOM 3908 C C . LEU A 1 488 ? 39.505 -9.886 -37.407 1.00 72.75 488 LEU A C 1
ATOM 3910 O O . LEU A 1 488 ? 39.309 -10.806 -36.610 1.00 72.75 488 LEU A O 1
ATOM 3914 N N . ASN A 1 489 ? 40.725 -9.380 -37.611 1.00 70.12 489 ASN A N 1
ATOM 3915 C CA . ASN A 1 489 ? 41.925 -9.882 -36.939 1.00 70.12 489 ASN A CA 1
ATOM 3916 C C . ASN A 1 489 ? 41.881 -9.644 -35.413 1.00 70.12 489 ASN A C 1
ATOM 3918 O O . ASN A 1 489 ? 42.179 -10.548 -34.626 1.00 70.12 489 ASN A O 1
ATOM 3922 N N . LEU A 1 490 ? 41.417 -8.465 -34.980 1.00 66.00 490 LEU A N 1
ATOM 3923 C CA . LEU A 1 490 ? 41.215 -8.142 -33.563 1.00 66.00 490 LEU A CA 1
ATOM 3924 C C . LEU A 1 490 ? 40.158 -9.058 -32.916 1.00 66.00 490 LEU A C 1
ATOM 3926 O O . LEU A 1 490 ? 40.407 -9.674 -31.873 1.00 66.00 490 LEU A O 1
ATOM 3930 N N . LYS A 1 491 ? 38.992 -9.198 -33.562 1.00 66.94 491 LYS A N 1
ATOM 3931 C CA . LYS A 1 491 ? 37.890 -10.068 -33.113 1.00 66.94 491 LYS A CA 1
ATOM 3932 C C . LYS A 1 491 ? 38.331 -11.526 -33.010 1.00 66.94 491 LYS A C 1
ATOM 3934 O O . LYS A 1 491 ? 38.012 -12.200 -32.033 1.00 66.94 491 LYS A O 1
ATOM 3939 N N . MET A 1 492 ? 39.134 -12.013 -33.954 1.00 74.94 492 MET A N 1
ATOM 3940 C CA . MET A 1 492 ? 39.688 -13.366 -33.904 1.00 74.94 492 MET A CA 1
ATOM 3941 C C . MET A 1 492 ? 40.606 -13.605 -32.703 1.00 74.94 492 MET A C 1
ATOM 3943 O O . MET A 1 492 ? 40.543 -14.683 -32.108 1.00 74.94 492 MET A O 1
ATOM 3947 N N . GLY A 1 493 ? 41.427 -12.625 -32.313 1.00 62.19 493 GLY A N 1
ATOM 3948 C CA . GLY A 1 493 ? 42.248 -12.708 -31.102 1.00 62.19 493 GLY A CA 1
ATOM 3949 C C . GLY A 1 493 ? 41.393 -12.864 -29.841 1.00 62.19 493 GLY A C 1
ATOM 3950 O O . GLY A 1 493 ? 41.618 -13.768 -29.032 1.00 62.19 493 GLY A O 1
ATOM 3951 N N . LEU A 1 494 ? 40.344 -12.047 -29.722 1.00 65.12 494 LEU A N 1
ATOM 3952 C CA . LEU A 1 494 ? 39.376 -12.117 -28.625 1.00 65.12 494 LEU A CA 1
ATOM 3953 C C . LEU A 1 494 ? 38.629 -13.464 -28.606 1.00 65.12 494 LEU A C 1
ATOM 3955 O O . LEU A 1 494 ? 38.491 -14.110 -27.562 1.00 65.12 494 LEU A O 1
ATOM 3959 N N . TYR A 1 495 ? 38.181 -13.927 -29.771 1.00 71.69 495 TYR A N 1
ATOM 3960 C CA . TYR A 1 495 ? 37.442 -15.176 -29.912 1.00 71.69 495 TYR A CA 1
ATOM 3961 C C . TYR A 1 495 ? 38.300 -16.422 -29.708 1.00 71.69 495 TYR A C 1
ATOM 3963 O O . TYR A 1 495 ? 37.810 -17.394 -29.135 1.00 71.69 495 TYR A O 1
ATOM 3971 N N . ALA A 1 496 ? 39.589 -16.386 -30.047 1.00 66.44 496 ALA A N 1
ATOM 3972 C CA . ALA A 1 496 ? 40.530 -17.450 -29.708 1.00 66.44 496 ALA A CA 1
ATOM 3973 C C . ALA A 1 496 ? 40.717 -17.583 -28.187 1.00 66.44 496 ALA A C 1
ATOM 3975 O O . ALA A 1 496 ? 40.733 -18.700 -27.659 1.00 66.44 496 ALA A O 1
ATOM 3976 N N . VAL A 1 497 ? 40.786 -16.456 -27.467 1.00 64.44 497 VAL A N 1
ATOM 3977 C CA . VAL A 1 497 ? 40.813 -16.450 -25.997 1.00 64.44 497 VAL A CA 1
ATOM 3978 C C . VAL A 1 497 ? 39.513 -17.026 -25.434 1.00 64.44 497 VAL A C 1
ATOM 3980 O O . VAL A 1 497 ? 39.567 -17.891 -24.561 1.00 64.44 497 VAL A O 1
ATOM 3983 N N . ASN A 1 498 ? 38.349 -16.641 -25.961 1.00 64.69 498 ASN A N 1
ATOM 3984 C CA . ASN A 1 498 ? 37.064 -17.193 -25.519 1.00 64.69 498 ASN A CA 1
ATOM 3985 C C . ASN A 1 498 ? 36.940 -18.698 -25.797 1.00 64.69 498 ASN A C 1
ATOM 3987 O O . ASN A 1 498 ? 36.515 -19.449 -24.920 1.00 64.69 498 ASN A O 1
ATOM 3991 N N . ALA A 1 499 ? 37.394 -19.159 -26.963 1.00 68.56 499 ALA A N 1
ATOM 3992 C CA . ALA A 1 499 ? 37.410 -20.574 -27.326 1.00 68.56 499 ALA A CA 1
ATOM 3993 C C . ALA A 1 499 ? 38.302 -21.415 -26.388 1.00 68.56 499 ALA A C 1
ATOM 3995 O O . ALA A 1 499 ? 37.985 -22.565 -26.071 1.00 68.56 499 ALA A O 1
ATOM 3996 N N . SER A 1 500 ? 39.393 -20.828 -25.878 1.00 69.12 500 SER A N 1
ATOM 3997 C CA . SER A 1 500 ? 40.306 -21.490 -24.934 1.00 69.12 500 SER A CA 1
ATOM 3998 C C . SER A 1 500 ? 39.702 -21.754 -23.544 1.00 69.12 500 SER A C 1
ATOM 4000 O O . SER A 1 500 ? 40.234 -22.577 -22.800 1.00 69.12 500 SER A O 1
ATOM 4002 N N . ARG A 1 501 ? 38.570 -21.114 -23.206 1.00 69.31 501 ARG A N 1
ATOM 4003 C CA . ARG A 1 501 ? 37.894 -21.245 -21.901 1.00 69.31 501 ARG A CA 1
ATOM 4004 C C . ARG A 1 501 ? 37.078 -22.531 -21.743 1.00 69.31 501 ARG A C 1
ATOM 4006 O O . ARG A 1 501 ? 36.762 -22.901 -20.613 1.00 69.31 501 ARG A O 1
ATOM 4013 N N . ASP A 1 502 ? 36.773 -23.230 -22.839 1.00 74.75 502 ASP A N 1
ATOM 4014 C CA . ASP A 1 502 ? 36.209 -24.584 -22.801 1.00 74.75 502 ASP A CA 1
ATOM 4015 C C . ASP A 1 502 ? 37.296 -25.569 -22.344 1.00 74.75 502 ASP A C 1
ATOM 4017 O O . ASP A 1 502 ? 38.094 -26.032 -23.153 1.00 74.75 502 ASP A O 1
ATOM 4021 N N . THR A 1 503 ? 37.395 -25.891 -21.057 1.00 72.38 503 THR A N 1
ATOM 4022 C CA . THR A 1 503 ? 38.448 -26.795 -20.554 1.00 72.38 503 THR A CA 1
ATOM 4023 C C . THR A 1 503 ? 38.062 -28.278 -20.616 1.00 72.38 503 THR A C 1
ATOM 4025 O O . THR A 1 503 ? 38.794 -29.124 -20.094 1.00 72.38 503 THR A O 1
ATOM 4028 N N . LYS A 1 504 ? 36.946 -28.630 -21.275 1.00 71.44 504 LYS A N 1
ATOM 4029 C CA . LYS A 1 504 ? 36.498 -30.023 -21.406 1.00 71.44 504 LYS A CA 1
ATOM 4030 C C . LYS A 1 504 ? 37.525 -30.853 -22.179 1.00 71.44 504 LYS A C 1
ATOM 4032 O O . LYS A 1 504 ? 38.104 -30.413 -23.174 1.00 71.44 504 LYS A O 1
ATOM 4037 N N . LYS A 1 505 ? 37.730 -32.095 -21.720 1.00 69.25 505 LYS A N 1
ATOM 4038 C CA . LYS A 1 505 ? 38.697 -33.042 -22.306 1.00 69.25 505 LYS A CA 1
ATOM 4039 C C . LYS A 1 505 ? 38.388 -33.355 -23.775 1.00 69.25 505 LYS A C 1
ATOM 4041 O O . LYS A 1 505 ? 39.309 -33.483 -24.574 1.00 69.25 505 LYS A O 1
ATOM 4046 N N . GLU A 1 506 ? 37.107 -33.449 -24.122 1.00 74.69 506 GLU A N 1
ATOM 4047 C CA . GLU A 1 506 ? 36.625 -33.466 -25.502 1.00 74.69 506 GLU A CA 1
ATOM 4048 C C . GLU A 1 506 ? 35.814 -32.191 -25.740 1.00 74.69 506 GLU A C 1
ATOM 4050 O O . GLU A 1 506 ? 34.848 -31.923 -25.025 1.00 74.69 506 GLU A O 1
ATOM 4055 N N . LYS A 1 507 ? 36.235 -31.386 -26.721 1.00 73.31 507 LYS A N 1
ATOM 4056 C CA . LYS A 1 507 ? 35.562 -30.131 -27.079 1.00 73.31 507 LYS A CA 1
ATOM 4057 C C . LYS A 1 507 ? 34.163 -30.422 -27.627 1.00 73.31 507 LYS A C 1
ATOM 4059 O O . LYS A 1 507 ? 33.989 -31.395 -28.363 1.00 73.31 507 LYS A O 1
ATOM 4064 N N . SER A 1 508 ? 33.188 -29.570 -27.307 1.00 75.06 508 SER A N 1
ATOM 4065 C CA . SER A 1 508 ? 31.816 -29.709 -27.825 1.00 75.06 508 SER A CA 1
ATOM 4066 C C . SER A 1 508 ? 31.757 -29.536 -29.352 1.00 75.06 508 SER A C 1
ATOM 4068 O O . SER A 1 508 ? 32.639 -28.902 -29.932 1.00 75.06 508 SER A O 1
ATOM 4070 N N . GLU A 1 509 ? 30.722 -30.060 -30.018 1.00 76.56 509 GLU A N 1
ATOM 4071 C CA . GLU A 1 509 ? 30.538 -29.856 -31.467 1.00 76.56 509 GLU A CA 1
ATOM 4072 C C . GLU A 1 509 ? 30.410 -28.369 -31.830 1.00 76.56 509 GLU A C 1
ATOM 4074 O O . GLU A 1 509 ? 30.978 -27.938 -32.828 1.00 76.56 509 GLU A O 1
ATOM 4079 N N . SER A 1 510 ? 29.786 -27.550 -30.979 1.00 72.62 510 SER A N 1
ATOM 4080 C CA . SER A 1 510 ? 29.736 -26.094 -31.166 1.00 72.62 510 SER A CA 1
ATOM 4081 C C . SER A 1 510 ? 31.093 -25.423 -30.961 1.00 72.62 510 SER A C 1
ATOM 4083 O O . SER A 1 510 ? 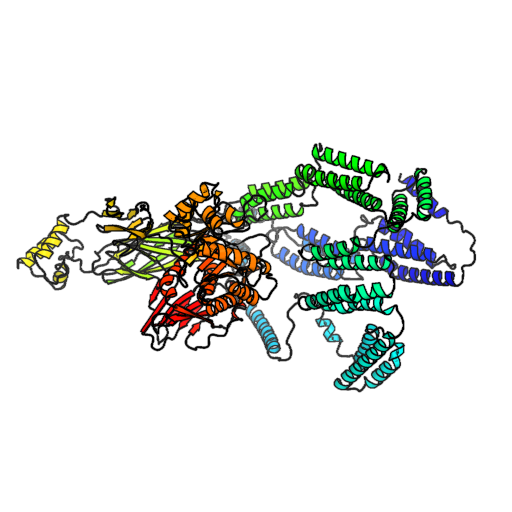31.432 -24.499 -31.692 1.00 72.62 510 SER A O 1
ATOM 4085 N N . THR A 1 511 ? 31.910 -25.911 -30.022 1.00 76.38 511 THR A N 1
ATOM 4086 C CA . THR A 1 511 ? 33.300 -25.458 -29.854 1.00 76.38 511 THR A CA 1
ATOM 4087 C C . THR A 1 511 ? 34.131 -25.814 -31.084 1.00 76.38 511 THR A C 1
ATOM 4089 O O . THR A 1 511 ? 34.897 -24.989 -31.572 1.00 76.38 511 THR A O 1
ATOM 4092 N N . LYS A 1 512 ? 33.963 -27.025 -31.628 1.00 81.00 512 LYS A N 1
ATOM 4093 C CA . LYS A 1 512 ? 34.615 -27.449 -32.874 1.00 81.00 512 LYS A CA 1
ATOM 4094 C C . LYS A 1 512 ? 34.140 -26.619 -34.067 1.00 81.00 512 LYS A C 1
ATOM 4096 O O . LYS A 1 512 ? 34.976 -26.219 -34.866 1.00 81.00 512 LYS A O 1
ATOM 4101 N N . ALA A 1 513 ? 32.844 -26.316 -34.167 1.00 78.94 513 ALA A N 1
ATOM 4102 C CA . ALA A 1 513 ? 32.282 -25.457 -35.208 1.00 78.94 513 ALA A CA 1
ATOM 4103 C C . ALA A 1 513 ? 32.808 -24.018 -35.106 1.00 78.94 513 ALA A C 1
ATOM 4105 O O . ALA A 1 513 ? 33.179 -23.428 -36.116 1.00 78.94 513 ALA A O 1
ATOM 4106 N N . PHE A 1 514 ? 32.924 -23.481 -33.889 1.00 80.00 514 PHE A N 1
ATOM 4107 C CA . PHE A 1 514 ? 33.502 -22.162 -33.649 1.00 80.00 514 PHE A CA 1
ATOM 4108 C C . PHE A 1 514 ? 34.992 -22.117 -34.001 1.00 80.00 514 PHE A C 1
ATOM 4110 O O . PHE A 1 514 ? 35.422 -21.208 -34.704 1.00 80.00 514 PHE A O 1
ATOM 4117 N N . TYR A 1 515 ? 35.772 -23.135 -33.617 1.00 79.19 515 TYR A N 1
ATOM 4118 C CA . TYR A 1 515 ? 37.162 -23.266 -34.061 1.00 79.19 515 TYR A CA 1
ATOM 4119 C C . TYR A 1 515 ? 37.271 -23.415 -35.578 1.00 79.19 515 TYR A C 1
ATOM 4121 O O . TYR A 1 515 ? 38.104 -22.753 -36.182 1.00 79.19 515 TYR A O 1
ATOM 4129 N N . SER A 1 516 ? 36.415 -24.227 -36.204 1.00 82.88 516 SER A N 1
ATOM 4130 C CA . SER A 1 516 ? 36.362 -24.364 -37.663 1.00 82.88 516 SER A CA 1
ATOM 4131 C C . SER A 1 516 ? 36.115 -23.013 -38.326 1.00 82.88 516 SER A C 1
ATOM 4133 O O . SER A 1 516 ? 36.797 -22.673 -39.286 1.00 82.88 516 SER A O 1
ATOM 4135 N N . LYS A 1 517 ? 35.204 -22.201 -37.774 1.00 83.31 517 LYS A N 1
ATOM 4136 C CA . LYS A 1 517 ? 34.928 -20.869 -38.306 1.00 83.31 517 LYS A CA 1
ATOM 4137 C C . LYS A 1 517 ? 36.061 -19.878 -38.063 1.00 83.31 517 LYS A C 1
ATOM 4139 O O . LYS A 1 517 ? 36.357 -19.075 -38.938 1.00 83.31 517 LYS A O 1
ATOM 4144 N N . LEU A 1 518 ? 36.739 -19.962 -36.920 1.00 78.94 518 LEU A N 1
ATOM 4145 C CA . LEU A 1 518 ? 37.962 -19.196 -36.677 1.00 78.94 518 LEU A CA 1
ATOM 4146 C C . LEU A 1 518 ? 39.069 -19.576 -37.669 1.00 78.94 518 LEU A C 1
ATOM 4148 O O . LEU A 1 518 ? 39.806 -18.700 -38.103 1.00 78.94 518 LEU A O 1
ATOM 4152 N N . GLU A 1 519 ? 39.175 -20.845 -38.068 1.00 82.00 519 GLU A N 1
ATOM 4153 C CA . GLU A 1 519 ? 40.099 -21.273 -39.127 1.00 82.00 519 GLU A CA 1
ATOM 4154 C C . GLU A 1 519 ? 39.656 -20.801 -40.523 1.00 82.00 519 GLU A C 1
ATOM 4156 O O . GLU A 1 519 ? 40.499 -20.398 -41.318 1.00 82.00 519 GLU A O 1
ATOM 4161 N N . GLU A 1 520 ? 38.353 -20.763 -40.820 1.00 81.94 520 GLU A N 1
ATOM 4162 C CA . GLU A 1 520 ? 37.827 -20.142 -42.049 1.00 81.94 520 GLU A CA 1
ATOM 4163 C C . GLU A 1 520 ? 38.110 -18.636 -42.092 1.00 81.94 520 GLU A C 1
ATOM 4165 O O . GLU A 1 520 ? 38.505 -18.115 -43.131 1.00 81.94 520 GLU A O 1
ATOM 4170 N N . ALA A 1 521 ? 37.970 -17.940 -40.965 1.00 79.19 521 ALA A N 1
ATOM 4171 C CA . ALA A 1 521 ? 38.314 -16.530 -40.842 1.00 79.19 521 ALA A CA 1
ATOM 4172 C C . ALA A 1 521 ? 39.828 -16.299 -40.992 1.00 79.19 521 ALA A C 1
ATOM 4174 O O . ALA A 1 521 ? 40.238 -15.388 -41.708 1.00 79.19 521 ALA A O 1
ATOM 4175 N N . LYS A 1 522 ? 40.676 -17.175 -40.426 1.00 79.19 522 LYS A N 1
ATOM 4176 C CA . LYS A 1 522 ? 42.131 -17.182 -40.688 1.00 79.19 522 LYS A CA 1
ATOM 4177 C C . LYS A 1 522 ? 42.447 -17.421 -42.160 1.00 79.19 522 LYS A C 1
ATOM 4179 O O . LYS A 1 522 ? 43.367 -16.802 -42.686 1.00 79.19 522 LYS A O 1
ATOM 4184 N N . ALA A 1 523 ? 41.710 -18.312 -42.820 1.00 81.00 523 ALA A N 1
ATOM 4185 C CA . ALA A 1 523 ? 41.861 -18.567 -44.247 1.00 81.00 523 ALA A CA 1
ATOM 4186 C C . ALA A 1 523 ? 41.427 -17.352 -45.082 1.00 81.00 523 ALA A C 1
ATOM 4188 O O . ALA A 1 523 ? 42.097 -17.001 -46.046 1.00 81.00 523 ALA A O 1
ATOM 4189 N N . LEU A 1 524 ? 40.360 -16.658 -44.679 1.00 77.06 524 LEU A N 1
ATOM 4190 C CA . LEU A 1 524 ? 39.938 -15.409 -45.307 1.00 77.06 524 LEU A CA 1
ATOM 4191 C C . LEU A 1 524 ? 41.030 -14.336 -45.173 1.00 77.06 524 LEU A C 1
ATOM 4193 O O . LEU A 1 524 ? 41.423 -13.742 -46.177 1.00 77.06 524 LEU A O 1
ATOM 4197 N N . LEU A 1 525 ? 41.600 -14.172 -43.972 1.00 70.25 525 LEU A N 1
ATOM 4198 C CA . LEU A 1 525 ? 42.739 -13.277 -43.732 1.00 70.25 525 LEU A CA 1
ATOM 4199 C C . LEU A 1 525 ? 43.984 -13.677 -44.545 1.00 70.25 525 LEU A C 1
ATOM 4201 O O . LEU A 1 525 ? 44.736 -12.806 -44.978 1.00 70.25 525 LEU A O 1
ATOM 4205 N N . SER A 1 526 ? 44.203 -14.973 -44.796 1.00 69.38 526 SER A N 1
ATOM 4206 C CA . SER A 1 526 ? 45.373 -15.461 -45.541 1.00 69.38 526 SER A CA 1
ATOM 4207 C C . SER A 1 526 ? 45.246 -15.359 -47.065 1.00 69.38 526 SER A C 1
ATOM 4209 O O . SER A 1 526 ? 46.258 -15.465 -47.756 1.00 69.38 526 SER A O 1
ATOM 4211 N N . THR A 1 527 ? 44.046 -15.100 -47.603 1.00 64.38 527 THR A N 1
ATOM 4212 C CA . THR A 1 527 ? 43.818 -14.940 -49.057 1.00 64.38 527 THR A CA 1
ATOM 4213 C C . THR A 1 527 ? 44.140 -13.550 -49.622 1.00 64.38 527 THR A C 1
ATOM 4215 O O . THR A 1 527 ? 43.962 -13.336 -50.818 1.00 64.38 527 THR A O 1
ATOM 4218 N N . CYS A 1 528 ? 44.686 -12.637 -48.809 1.00 56.31 528 CYS A N 1
ATOM 4219 C CA . CYS A 1 528 ? 45.009 -11.246 -49.167 1.00 56.31 528 CYS A CA 1
ATOM 4220 C C . CYS A 1 528 ? 43.803 -10.448 -49.729 1.00 56.31 528 CYS A C 1
ATOM 4222 O O . CYS A 1 528 ? 42.697 -10.961 -49.863 1.00 56.31 528 CYS A O 1
ATOM 4224 N N . TYR A 1 529 ? 43.998 -9.152 -50.007 1.00 54.38 529 TYR A N 1
ATOM 4225 C CA . TYR A 1 529 ? 43.002 -8.132 -50.408 1.00 54.38 529 TYR A CA 1
ATOM 4226 C C . TYR A 1 529 ? 42.189 -8.402 -51.702 1.00 54.38 529 TYR A C 1
ATOM 4228 O O . TYR A 1 529 ? 41.674 -7.475 -52.320 1.00 54.38 529 TYR A O 1
ATOM 4236 N N . ASP A 1 530 ? 42.026 -9.654 -52.116 1.00 56.50 530 ASP A N 1
ATOM 4237 C CA . ASP A 1 530 ? 41.239 -10.059 -53.285 1.00 56.50 530 ASP A CA 1
ATOM 4238 C C . ASP A 1 530 ? 39.761 -10.336 -52.940 1.00 56.50 530 ASP A C 1
ATOM 4240 O O . ASP A 1 530 ? 38.939 -10.568 -53.828 1.00 56.50 530 ASP A O 1
ATOM 4244 N N . GLN A 1 531 ? 39.402 -10.303 -51.650 1.00 61.56 531 GLN A N 1
ATOM 4245 C CA . GLN A 1 531 ? 38.037 -10.528 -51.167 1.00 61.56 531 GLN A CA 1
ATOM 4246 C C . GLN A 1 531 ? 37.291 -9.209 -50.950 1.00 61.56 531 GLN A C 1
ATOM 4248 O O . GLN A 1 531 ? 37.819 -8.324 -50.282 1.00 61.56 531 GLN A O 1
ATOM 4253 N N . PRO A 1 532 ? 36.061 -9.052 -51.452 1.00 62.31 532 PRO A N 1
ATOM 4254 C CA . PRO A 1 532 ? 35.303 -7.817 -51.281 1.00 62.31 532 PRO A CA 1
ATOM 4255 C C . PRO A 1 532 ? 35.026 -7.513 -49.797 1.00 62.31 532 PRO A C 1
ATOM 4257 O O . PRO A 1 532 ? 34.856 -8.431 -49.000 1.00 62.31 532 PRO A O 1
ATOM 4260 N N . VAL A 1 533 ? 34.931 -6.227 -49.433 1.00 60.91 533 VAL A N 1
ATOM 4261 C CA . VAL A 1 533 ? 34.734 -5.735 -48.046 1.00 60.91 533 VAL A CA 1
ATOM 4262 C C . VAL A 1 533 ? 33.610 -6.472 -47.308 1.00 60.91 533 VAL A C 1
ATOM 4264 O O . VAL A 1 533 ? 33.771 -6.867 -46.155 1.00 60.91 533 VAL A O 1
ATOM 4267 N N . TYR A 1 534 ? 32.495 -6.740 -47.997 1.00 61.78 534 TYR A N 1
ATOM 4268 C CA . TYR A 1 534 ? 31.356 -7.443 -47.406 1.00 61.78 534 TYR A CA 1
ATOM 4269 C C . TYR A 1 534 ? 31.705 -8.854 -46.910 1.00 61.78 534 TYR A C 1
ATOM 4271 O O . TYR A 1 534 ? 31.062 -9.319 -45.982 1.00 61.78 534 TYR A O 1
ATOM 4279 N N . ALA A 1 535 ? 32.707 -9.534 -47.481 1.00 68.31 535 ALA A N 1
ATOM 4280 C CA . ALA A 1 535 ? 33.114 -10.871 -47.047 1.00 68.31 535 ALA A CA 1
ATOM 4281 C C . ALA A 1 535 ? 33.765 -10.849 -45.653 1.00 68.31 535 ALA A C 1
ATOM 4283 O O . ALA A 1 535 ? 33.605 -11.795 -44.885 1.00 68.31 535 ALA A O 1
ATOM 4284 N N . TYR A 1 536 ? 34.459 -9.759 -45.307 1.00 72.94 536 TYR A N 1
ATOM 4285 C CA . TYR A 1 536 ? 35.038 -9.565 -43.977 1.00 72.94 536 TYR A CA 1
ATOM 4286 C C . TYR A 1 536 ? 33.949 -9.283 -42.941 1.00 72.94 536 TYR A C 1
ATOM 4288 O O . TYR A 1 536 ? 33.897 -9.969 -41.924 1.00 72.94 536 TYR A O 1
ATOM 4296 N N . TYR A 1 537 ? 33.029 -8.358 -43.229 1.00 70.88 537 TYR A N 1
ATOM 4297 C CA . TYR A 1 537 ? 31.901 -8.074 -42.335 1.00 70.88 537 TYR A CA 1
ATOM 4298 C C . TYR A 1 537 ? 30.939 -9.257 -42.189 1.00 70.88 537 TYR A C 1
ATOM 4300 O O . TYR A 1 537 ? 30.479 -9.533 -41.085 1.00 70.88 537 TYR A O 1
ATOM 4308 N N . ASP A 1 538 ? 30.680 -10.003 -43.264 1.00 73.75 538 ASP A N 1
ATOM 4309 C CA . ASP A 1 538 ? 29.901 -11.244 -43.215 1.00 73.75 538 ASP A CA 1
ATOM 4310 C C . ASP A 1 538 ? 30.596 -12.295 -42.332 1.00 73.75 538 ASP A C 1
ATOM 4312 O O . ASP A 1 538 ? 29.953 -12.937 -41.504 1.00 73.75 538 ASP A O 1
ATOM 4316 N N . MET A 1 539 ? 31.927 -12.420 -42.412 1.00 83.25 539 MET A N 1
ATOM 4317 C CA . MET A 1 539 ? 32.686 -13.309 -41.528 1.00 83.25 539 MET A CA 1
ATOM 4318 C C . MET A 1 539 ? 32.651 -12.858 -40.061 1.00 83.25 539 MET A C 1
ATOM 4320 O O . MET A 1 539 ? 32.487 -13.704 -39.182 1.00 83.25 539 MET A O 1
ATOM 4324 N N . ILE A 1 540 ? 32.758 -11.553 -39.783 1.00 76.44 540 ILE A N 1
ATOM 4325 C CA . ILE A 1 540 ? 32.589 -10.998 -38.429 1.00 76.44 540 ILE A CA 1
ATOM 4326 C C . ILE A 1 540 ? 31.182 -11.321 -37.914 1.00 76.44 540 ILE A C 1
ATOM 4328 O O . ILE A 1 540 ? 31.050 -11.911 -36.847 1.00 76.44 540 ILE A O 1
ATOM 4332 N N . GLY A 1 541 ? 30.139 -11.046 -38.701 1.00 69.31 541 GLY A N 1
ATOM 4333 C CA . GLY A 1 541 ? 28.755 -11.352 -38.336 1.00 69.31 541 GLY A CA 1
ATOM 4334 C C . GLY A 1 541 ? 28.513 -12.846 -38.098 1.00 69.31 541 GLY A C 1
ATOM 4335 O O . GLY A 1 541 ? 27.805 -13.224 -37.166 1.00 69.31 541 GLY A O 1
ATOM 4336 N N . GLN A 1 542 ? 29.141 -13.722 -38.886 1.00 77.56 542 GLN A N 1
ATOM 4337 C CA . GLN A 1 542 ? 29.075 -15.169 -38.680 1.00 77.56 542 GLN A CA 1
ATOM 4338 C C . GLN A 1 542 ? 29.822 -15.617 -37.419 1.00 77.56 542 GLN A C 1
ATOM 4340 O O . GLN A 1 542 ? 29.309 -16.471 -36.696 1.00 77.56 542 GLN A O 1
ATOM 4345 N N . LEU A 1 543 ? 31.007 -15.066 -37.136 1.00 75.06 543 LEU A N 1
ATOM 4346 C CA . LEU A 1 543 ? 31.751 -15.352 -35.907 1.00 75.06 543 LEU A CA 1
ATOM 4347 C C . LEU A 1 543 ? 30.989 -14.874 -34.673 1.00 75.06 543 LEU A C 1
ATOM 4349 O O . LEU A 1 543 ? 30.872 -15.646 -33.724 1.00 75.06 543 LEU A O 1
ATOM 4353 N N . ASP A 1 544 ? 30.432 -13.664 -34.708 1.00 77.75 544 ASP A N 1
ATOM 4354 C CA . ASP A 1 544 ? 29.624 -13.089 -33.631 1.00 77.75 544 ASP A CA 1
ATOM 4355 C C . ASP A 1 544 ? 28.386 -13.971 -33.390 1.00 77.75 544 ASP A C 1
ATOM 4357 O O . ASP A 1 544 ? 28.171 -14.455 -32.279 1.00 77.75 544 ASP A O 1
ATOM 4361 N N . ASN A 1 545 ? 27.661 -14.335 -34.453 1.00 77.62 545 ASN A N 1
ATOM 4362 C CA . ASN A 1 545 ? 26.499 -15.219 -34.370 1.00 77.62 545 ASN A CA 1
ATOM 4363 C C . ASN A 1 545 ? 26.841 -16.622 -33.830 1.00 77.62 545 ASN A C 1
ATOM 4365 O O . ASN A 1 545 ? 26.125 -17.152 -32.983 1.00 77.62 545 ASN A O 1
ATOM 4369 N N . ILE A 1 546 ? 27.933 -17.251 -34.282 1.00 77.25 546 ILE A N 1
ATOM 4370 C CA . ILE A 1 546 ? 28.341 -18.576 -33.781 1.00 77.25 546 ILE A CA 1
ATOM 4371 C C . ILE A 1 546 ? 28.823 -18.471 -32.330 1.00 77.25 546 ILE A C 1
ATOM 4373 O O . ILE A 1 546 ? 28.514 -19.349 -31.524 1.00 77.25 546 ILE A O 1
ATOM 4377 N N . CYS A 1 547 ? 29.546 -17.409 -31.976 1.00 70.44 547 CYS A N 1
ATOM 4378 C CA . CYS A 1 547 ? 30.011 -17.169 -30.615 1.00 70.44 547 CYS A CA 1
ATOM 4379 C C . CYS A 1 547 ? 28.823 -17.038 -29.649 1.00 70.44 547 CYS A C 1
ATOM 4381 O O . CYS A 1 547 ? 28.745 -17.763 -28.655 1.00 70.44 547 CYS A O 1
ATOM 4383 N N . GLU A 1 548 ? 27.865 -16.172 -29.980 1.00 69.62 548 GLU A N 1
ATOM 4384 C CA . GLU A 1 548 ? 26.715 -15.845 -29.136 1.00 69.62 548 GLU A CA 1
ATOM 4385 C C . GLU A 1 548 ? 25.653 -16.941 -29.104 1.00 69.62 548 GLU A C 1
ATOM 4387 O O . GLU A 1 548 ? 25.190 -17.314 -28.024 1.00 69.62 548 GLU A O 1
ATOM 4392 N N . ASN A 1 549 ? 25.294 -17.497 -30.263 1.00 70.94 549 ASN A N 1
ATOM 4393 C CA . ASN A 1 549 ? 24.126 -18.369 -30.384 1.00 70.94 549 ASN A CA 1
ATOM 4394 C C . ASN A 1 549 ? 24.462 -19.865 -30.398 1.00 70.94 549 ASN A C 1
ATOM 4396 O O . ASN A 1 549 ? 23.568 -20.684 -30.188 1.00 70.94 549 ASN A O 1
ATOM 4400 N N . LEU A 1 550 ? 25.728 -20.254 -30.606 1.00 72.62 550 LEU A N 1
ATOM 4401 C CA . LEU A 1 550 ? 26.130 -21.669 -30.640 1.00 72.62 550 LEU A CA 1
ATOM 4402 C C . LEU A 1 550 ? 27.190 -22.029 -29.598 1.00 72.62 550 LEU A C 1
ATOM 4404 O O . LEU A 1 550 ? 27.051 -23.059 -28.937 1.00 72.62 550 LEU A O 1
ATOM 4408 N N . PHE A 1 551 ? 28.241 -21.222 -29.446 1.00 74.88 551 PHE A N 1
ATOM 4409 C CA . PHE A 1 551 ? 29.375 -21.530 -28.575 1.00 74.88 551 PHE A CA 1
ATOM 4410 C C . PHE A 1 551 ? 29.082 -21.217 -27.107 1.00 74.88 551 PHE A C 1
ATOM 4412 O O . PHE A 1 551 ? 29.112 -22.134 -26.283 1.00 74.88 551 PHE A O 1
ATOM 4419 N N . PHE A 1 552 ? 28.746 -19.964 -26.772 1.00 69.19 552 PHE A N 1
ATOM 4420 C CA . PHE A 1 552 ? 28.455 -19.577 -25.390 1.00 69.19 552 PHE A CA 1
ATOM 4421 C C . PHE A 1 552 ? 27.367 -20.435 -24.733 1.00 69.19 552 PHE A C 1
ATOM 4423 O O . PHE A 1 552 ? 27.591 -20.836 -23.596 1.00 69.19 552 PHE A O 1
ATOM 4430 N N . PRO A 1 553 ? 26.261 -20.818 -25.401 1.00 68.25 553 PRO A N 1
ATOM 4431 C CA . PRO A 1 553 ? 25.233 -21.670 -24.800 1.00 68.25 553 PRO A CA 1
ATOM 4432 C C . PRO A 1 553 ? 25.683 -23.095 -24.424 1.00 68.25 553 PRO A C 1
ATOM 4434 O O . PRO A 1 553 ? 24.976 -23.767 -23.677 1.00 68.25 553 PRO A O 1
ATOM 4437 N N . GLN A 1 554 ? 26.822 -23.587 -24.931 1.00 69.81 554 GLN A N 1
ATOM 4438 C CA . GLN A 1 554 ? 27.271 -24.987 -24.772 1.00 69.81 554 GLN A CA 1
ATOM 4439 C C . GLN A 1 554 ? 28.421 -25.171 -23.763 1.00 69.81 554 GLN A C 1
ATOM 4441 O O . GLN A 1 554 ? 28.846 -26.301 -23.470 1.00 69.81 554 GLN A O 1
ATOM 4446 N N . ILE A 1 555 ? 28.930 -24.073 -23.209 1.00 67.62 555 ILE A N 1
ATOM 4447 C CA . ILE A 1 555 ? 30.018 -24.052 -22.227 1.00 67.62 555 ILE A CA 1
ATOM 4448 C C . ILE A 1 555 ? 29.514 -23.474 -20.903 1.00 67.62 555 ILE A C 1
ATOM 4450 O O . ILE A 1 555 ? 28.666 -22.586 -20.880 1.00 67.62 555 ILE A O 1
ATOM 4454 N N . ASN A 1 556 ? 30.018 -23.979 -19.779 1.00 65.69 556 ASN A N 1
ATOM 4455 C CA . ASN A 1 556 ? 29.575 -23.568 -18.450 1.00 65.69 556 ASN A CA 1
ATOM 4456 C C . ASN A 1 556 ? 30.411 -22.380 -17.951 1.00 65.69 556 ASN A C 1
ATOM 4458 O O . ASN A 1 556 ? 30.957 -22.415 -16.856 1.00 65.69 556 ASN A O 1
ATOM 4462 N N . VAL A 1 557 ? 30.534 -21.335 -18.772 1.00 68.50 557 VAL A N 1
ATOM 4463 C CA . VAL A 1 557 ? 31.191 -20.061 -18.435 1.00 68.50 557 VAL A CA 1
ATOM 4464 C C . VAL A 1 557 ? 30.307 -18.900 -18.875 1.00 68.50 557 VAL A C 1
ATOM 4466 O O . VAL A 1 557 ? 29.386 -19.084 -19.665 1.00 68.50 557 VAL A O 1
ATOM 4469 N N . SER A 1 558 ? 30.583 -17.690 -18.391 1.00 65.06 558 SER A N 1
ATOM 4470 C CA . SER A 1 558 ? 29.824 -16.490 -18.768 1.00 65.06 558 SER A CA 1
ATOM 4471 C C . SER A 1 558 ? 28.327 -16.623 -18.427 1.00 65.06 558 SER A C 1
ATOM 4473 O O . SER A 1 558 ? 27.972 -16.924 -17.284 1.00 65.06 558 SER A O 1
ATOM 4475 N N . ARG A 1 559 ? 27.433 -16.348 -19.387 1.00 58.91 559 ARG A N 1
ATOM 4476 C CA . ARG A 1 559 ? 25.991 -16.200 -19.165 1.00 58.91 559 ARG A CA 1
ATOM 4477 C C . ARG A 1 559 ? 25.307 -17.497 -18.692 1.00 58.91 559 ARG A C 1
ATOM 4479 O O . ARG A 1 559 ? 24.582 -17.403 -17.705 1.00 58.91 559 ARG A O 1
ATOM 4486 N N . PRO A 1 560 ? 25.536 -18.685 -19.286 1.00 65.31 560 PRO A N 1
ATOM 4487 C CA . PRO A 1 560 ? 24.936 -19.929 -18.788 1.00 65.31 560 PRO A CA 1
ATOM 4488 C C . PRO A 1 560 ? 25.315 -20.287 -17.348 1.00 65.31 560 PRO A C 1
ATOM 4490 O O . PRO A 1 560 ? 24.443 -20.664 -16.569 1.00 65.31 560 PRO A O 1
ATOM 4493 N N . PHE A 1 561 ? 26.588 -20.124 -16.970 1.00 75.69 561 PHE A N 1
ATOM 4494 C CA . PHE A 1 561 ? 27.055 -20.399 -15.607 1.00 75.69 561 PHE A CA 1
ATOM 4495 C C . PHE A 1 561 ? 26.334 -19.526 -14.581 1.00 75.69 561 PHE A C 1
ATOM 4497 O O . PHE A 1 561 ? 25.746 -20.043 -13.630 1.00 75.69 561 PHE A O 1
ATOM 4504 N N . ILE A 1 562 ? 26.332 -18.205 -14.793 1.00 68.44 562 ILE A N 1
ATOM 4505 C CA . ILE A 1 562 ? 25.739 -17.301 -13.809 1.00 68.44 562 ILE A CA 1
ATOM 4506 C C . ILE A 1 562 ? 24.218 -17.440 -13.752 1.00 68.44 562 ILE A C 1
ATOM 4508 O O . ILE A 1 562 ? 23.639 -17.279 -12.683 1.00 68.44 562 ILE A O 1
ATOM 4512 N N . LEU A 1 563 ? 23.567 -17.783 -14.871 1.00 62.03 563 LEU A N 1
ATOM 4513 C CA . LEU A 1 563 ? 22.141 -18.111 -14.892 1.00 62.03 563 LEU A CA 1
ATOM 4514 C C . LEU A 1 563 ? 21.842 -19.319 -14.007 1.00 62.03 563 LEU A C 1
ATOM 4516 O O . LEU A 1 563 ? 20.937 -19.247 -13.185 1.00 62.03 563 LEU A O 1
ATOM 4520 N N . LYS A 1 564 ? 22.645 -20.380 -14.113 1.00 75.94 564 LYS A N 1
ATOM 4521 C CA . LYS A 1 564 ? 22.489 -21.588 -13.301 1.00 75.94 564 LYS A CA 1
ATOM 4522 C C . LYS A 1 564 ? 22.735 -21.328 -11.809 1.00 75.94 564 LYS A C 1
ATOM 4524 O O . LYS A 1 564 ? 21.979 -21.808 -10.969 1.00 75.94 564 LYS A O 1
ATOM 4529 N N . CYS A 1 565 ? 23.767 -20.553 -11.459 1.00 63.41 565 CYS A N 1
ATOM 4530 C CA . CYS A 1 565 ? 24.009 -20.147 -10.067 1.00 63.41 565 CYS A CA 1
ATOM 4531 C C . CYS A 1 565 ? 22.844 -19.325 -9.513 1.00 63.41 565 CYS A C 1
ATOM 4533 O O . CYS A 1 565 ? 22.345 -19.610 -8.428 1.00 63.41 565 CYS A O 1
ATOM 4535 N N . ARG A 1 566 ? 22.379 -18.336 -10.281 1.00 69.56 566 ARG A N 1
ATOM 4536 C CA . ARG A 1 566 ? 21.254 -17.483 -9.898 1.00 69.56 566 ARG A CA 1
ATOM 4537 C C . ARG A 1 566 ? 19.967 -18.282 -9.746 1.00 69.56 566 ARG A C 1
ATOM 4539 O O . ARG A 1 566 ? 19.291 -18.099 -8.748 1.00 69.56 566 ARG A O 1
ATOM 4546 N N . GLU A 1 567 ? 19.670 -19.215 -10.648 1.00 67.94 567 GLU A N 1
ATOM 4547 C CA . GLU A 1 567 ? 18.528 -20.131 -10.522 1.00 67.94 567 GLU A CA 1
ATOM 4548 C C . GLU A 1 567 ? 18.557 -20.879 -9.179 1.00 67.94 567 GLU A C 1
ATOM 4550 O O . GLU A 1 567 ? 17.561 -20.908 -8.455 1.00 67.94 567 GLU A O 1
ATOM 4555 N N . LEU A 1 568 ? 19.717 -21.427 -8.798 1.00 70.44 568 LEU A N 1
ATOM 4556 C CA . LEU A 1 568 ? 19.870 -22.145 -7.536 1.00 70.44 568 LEU A CA 1
ATOM 4557 C C . LEU A 1 568 ? 19.781 -21.225 -6.308 1.00 70.44 568 LEU A C 1
ATOM 4559 O O . LEU A 1 568 ? 19.103 -21.573 -5.348 1.00 70.44 568 LEU A O 1
ATOM 4563 N N . TYR A 1 569 ? 20.432 -20.062 -6.323 1.00 60.84 569 TYR A N 1
ATOM 4564 C CA . TYR A 1 569 ? 20.379 -19.086 -5.228 1.00 60.84 569 TYR A CA 1
ATOM 4565 C C . TYR A 1 569 ? 18.958 -18.536 -5.028 1.00 60.84 569 TYR A C 1
ATOM 4567 O O . TYR A 1 569 ? 18.418 -18.535 -3.919 1.00 60.84 569 TYR A O 1
ATOM 4575 N N . TYR A 1 570 ? 18.312 -18.129 -6.119 1.00 56.19 570 TYR A N 1
ATOM 4576 C CA . TYR A 1 570 ? 16.973 -17.550 -6.109 1.00 56.19 570 TYR A CA 1
ATOM 4577 C C . TYR A 1 570 ? 15.876 -18.566 -5.799 1.00 56.19 570 TYR A C 1
ATOM 4579 O O . TYR A 1 570 ? 14.841 -18.181 -5.266 1.00 56.19 570 TYR A O 1
ATOM 4587 N N . LYS A 1 571 ? 16.115 -19.867 -6.004 1.00 66.75 571 LYS A N 1
ATOM 4588 C CA . LYS A 1 571 ? 15.226 -20.919 -5.494 1.00 66.75 571 LYS A CA 1
ATOM 4589 C C . LYS A 1 571 ? 15.059 -20.872 -3.966 1.00 66.75 571 LYS A C 1
ATOM 4591 O O . LYS A 1 571 ? 14.016 -21.283 -3.467 1.00 66.75 571 LYS A O 1
ATOM 4596 N N . TYR A 1 572 ? 16.059 -20.384 -3.223 1.00 63.56 572 TYR A N 1
ATOM 4597 C CA . TYR A 1 572 ? 16.049 -20.371 -1.752 1.00 63.56 572 TYR A CA 1
ATOM 4598 C C . TYR A 1 572 ? 16.067 -18.964 -1.130 1.00 63.56 572 TYR A C 1
ATOM 4600 O O . TYR A 1 572 ? 15.725 -18.825 0.040 1.00 63.56 572 TYR A O 1
ATOM 4608 N N . SER A 1 573 ? 16.396 -17.913 -1.888 1.00 47.91 573 SER A N 1
ATOM 4609 C CA . SER A 1 573 ? 16.409 -16.516 -1.414 1.00 47.91 573 SER A CA 1
ATOM 4610 C C . SER A 1 573 ? 15.084 -15.976 -0.865 1.00 47.91 573 SER A C 1
ATOM 4612 O O . SER A 1 573 ? 15.119 -15.348 0.199 1.00 47.91 573 SER A O 1
ATOM 4614 N N . PRO A 1 574 ? 13.913 -16.286 -1.454 1.00 44.31 574 PRO A N 1
ATOM 4615 C CA . PRO A 1 574 ? 12.618 -15.931 -0.864 1.00 44.31 574 PRO A CA 1
ATOM 4616 C C . PRO A 1 574 ? 12.396 -16.561 0.515 1.00 44.31 574 PRO A C 1
ATOM 4618 O O . PRO A 1 574 ? 11.661 -16.035 1.342 1.00 44.31 574 PRO A O 1
ATOM 4621 N N . LEU A 1 575 ? 13.070 -17.681 0.780 1.00 55.25 575 LEU A N 1
ATOM 4622 C CA . LEU A 1 575 ? 13.015 -18.400 2.043 1.00 55.25 575 LEU A CA 1
ATOM 4623 C C . LEU A 1 575 ? 14.161 -18.001 2.984 1.00 55.25 575 LEU A C 1
ATOM 4625 O O . LEU A 1 575 ? 14.296 -18.613 4.037 1.00 55.25 575 LEU A O 1
ATOM 4629 N N . SER A 1 576 ? 14.980 -16.998 2.653 1.00 52.41 576 SER A N 1
ATOM 4630 C CA . SER A 1 576 ? 16.153 -16.590 3.447 1.00 52.41 576 SER A CA 1
ATOM 4631 C C . SER A 1 576 ? 15.818 -16.288 4.907 1.00 52.41 576 SER A C 1
ATOM 4633 O O . SER A 1 576 ? 16.491 -16.789 5.804 1.00 52.41 576 SER A O 1
ATOM 4635 N N . GLY A 1 577 ? 14.713 -15.578 5.153 1.00 50.47 577 GLY A N 1
ATOM 4636 C CA . GLY A 1 577 ? 14.189 -15.323 6.498 1.00 50.47 577 GLY A CA 1
ATOM 4637 C C . GLY A 1 577 ? 13.673 -16.570 7.224 1.00 50.47 577 GLY A C 1
ATOM 4638 O O . GLY A 1 577 ? 13.416 -16.507 8.419 1.00 50.47 577 GLY A O 1
ATOM 4639 N N . THR A 1 578 ? 13.521 -17.706 6.530 1.00 58.19 578 THR A N 1
ATOM 4640 C CA . THR A 1 578 ? 13.168 -19.008 7.122 1.00 58.19 578 THR A CA 1
ATOM 4641 C C . THR A 1 578 ? 14.369 -19.798 7.628 1.00 58.19 578 THR A C 1
ATOM 4643 O O . THR A 1 578 ? 14.186 -20.831 8.273 1.00 58.19 578 THR A O 1
ATOM 4646 N N . TYR A 1 579 ? 15.582 -19.332 7.334 1.00 73.38 579 TYR A N 1
ATOM 4647 C CA . TYR A 1 579 ? 16.833 -19.974 7.700 1.00 73.38 579 TYR A CA 1
ATOM 4648 C C . TYR A 1 579 ? 17.601 -19.127 8.711 1.00 73.38 579 TYR A C 1
ATOM 4650 O O . TYR A 1 579 ? 17.375 -17.928 8.856 1.00 73.38 579 TYR A O 1
ATOM 4658 N N . THR A 1 580 ? 18.522 -19.749 9.440 1.00 74.56 580 THR A N 1
ATOM 4659 C CA . THR A 1 580 ? 19.387 -19.006 10.356 1.00 74.56 580 THR A CA 1
ATOM 4660 C C . THR A 1 580 ? 20.263 -18.029 9.569 1.00 74.56 580 THR A C 1
ATOM 4662 O O . THR A 1 580 ? 20.772 -18.377 8.500 1.00 74.56 580 THR A O 1
ATOM 4665 N N . ASN A 1 581 ? 20.497 -16.830 10.121 1.00 64.69 581 ASN A N 1
ATOM 4666 C CA . ASN A 1 581 ? 21.365 -15.816 9.503 1.00 64.69 581 ASN A CA 1
ATOM 4667 C C . ASN A 1 581 ? 22.727 -16.389 9.084 1.00 64.69 581 ASN A C 1
ATOM 4669 O O . ASN A 1 581 ? 23.244 -16.036 8.030 1.00 64.69 581 ASN A O 1
ATOM 4673 N N . GLU A 1 582 ? 23.287 -17.292 9.890 1.00 73.38 582 GLU A N 1
ATOM 4674 C CA . GLU A 1 582 ? 24.573 -17.941 9.626 1.00 73.38 582 GLU A CA 1
ATOM 4675 C C . GLU A 1 582 ? 24.528 -18.798 8.352 1.00 73.38 582 GLU A C 1
ATOM 4677 O O . GLU A 1 582 ? 25.351 -18.618 7.455 1.00 73.38 582 GLU A O 1
ATOM 4682 N N . SER A 1 583 ? 23.528 -19.678 8.227 1.00 80.31 583 SER A N 1
ATOM 4683 C CA . SER A 1 583 ? 23.404 -20.548 7.052 1.00 80.31 583 SER A CA 1
ATOM 4684 C C . SER A 1 583 ? 23.037 -19.775 5.780 1.00 80.31 583 SER A C 1
ATOM 4686 O O . SER A 1 583 ? 23.527 -20.105 4.701 1.00 80.31 583 SER A O 1
ATOM 4688 N N . TRP A 1 584 ? 22.248 -18.701 5.898 1.00 80.06 584 TRP A N 1
ATOM 4689 C CA . TRP A 1 584 ? 21.930 -17.830 4.766 1.00 80.06 584 TRP A CA 1
ATOM 4690 C C . TRP A 1 584 ? 23.131 -16.992 4.306 1.00 80.06 584 TRP A C 1
ATOM 4692 O O . TRP A 1 584 ? 23.367 -16.860 3.105 1.00 80.06 584 TRP A O 1
ATOM 4702 N N . THR A 1 585 ? 23.933 -16.478 5.244 1.00 69.44 585 THR A N 1
ATOM 4703 C CA . THR A 1 585 ? 25.169 -15.740 4.925 1.00 69.44 585 THR A CA 1
ATOM 4704 C C . THR A 1 585 ? 26.104 -16.591 4.074 1.00 69.44 585 THR A C 1
ATOM 4706 O O . THR A 1 585 ? 26.587 -16.123 3.050 1.00 69.44 585 THR A O 1
ATOM 4709 N N . ALA A 1 586 ? 26.258 -17.876 4.406 1.00 75.94 586 ALA A N 1
ATOM 4710 C CA . ALA A 1 586 ? 27.072 -18.799 3.618 1.00 75.94 586 ALA A CA 1
ATOM 4711 C C . ALA A 1 586 ? 26.572 -18.974 2.168 1.00 75.94 586 ALA A C 1
ATOM 4713 O O . ALA A 1 586 ? 27.379 -19.079 1.242 1.00 75.94 586 ALA A O 1
ATOM 4714 N N . VAL A 1 587 ? 25.251 -18.981 1.948 1.00 69.19 587 VAL A N 1
ATOM 4715 C CA . VAL A 1 587 ? 24.653 -19.013 0.600 1.00 69.19 587 VAL A CA 1
ATOM 4716 C C . VAL A 1 587 ? 24.906 -17.701 -0.146 1.00 69.19 587 VAL A C 1
ATOM 4718 O O . VAL A 1 587 ? 25.237 -17.723 -1.332 1.00 69.19 587 VAL A O 1
ATOM 4721 N N . SER A 1 588 ? 24.810 -16.564 0.547 1.00 59.50 588 SER A N 1
ATOM 4722 C CA . SER A 1 588 ? 25.112 -15.242 -0.013 1.00 59.50 588 SER A CA 1
ATOM 4723 C C . SER A 1 588 ? 26.580 -15.098 -0.414 1.00 59.50 588 SER A C 1
ATOM 4725 O O . SER A 1 588 ? 26.872 -14.641 -1.517 1.00 59.50 588 SER A O 1
ATOM 4727 N N . ASP A 1 589 ? 27.506 -15.549 0.429 1.00 68.38 589 ASP A N 1
ATOM 4728 C CA . ASP A 1 589 ? 28.943 -15.510 0.149 1.00 68.38 589 ASP A CA 1
ATOM 4729 C C . ASP A 1 589 ? 29.317 -16.417 -1.028 1.00 68.38 589 ASP A C 1
ATOM 4731 O O . ASP A 1 589 ? 30.112 -16.038 -1.892 1.00 68.38 589 ASP A O 1
ATOM 4735 N N . ALA A 1 590 ? 28.697 -17.597 -1.122 1.00 75.06 590 ALA A N 1
ATOM 4736 C CA . ALA A 1 590 ? 28.887 -18.493 -2.256 1.00 75.06 590 ALA A CA 1
ATOM 4737 C C . ALA A 1 590 ? 28.371 -17.893 -3.577 1.00 75.06 590 ALA A C 1
ATOM 4739 O O . ALA A 1 590 ? 28.986 -18.096 -4.628 1.00 75.06 590 ALA A O 1
ATOM 4740 N N . MET A 1 591 ? 27.275 -17.127 -3.540 1.00 78.44 591 MET A N 1
ATOM 4741 C CA . MET A 1 591 ? 26.768 -16.406 -4.710 1.00 78.44 591 MET A CA 1
ATOM 4742 C C . MET A 1 591 ? 27.697 -15.250 -5.110 1.00 78.44 591 MET A C 1
ATOM 4744 O O . MET A 1 591 ? 28.035 -15.133 -6.287 1.00 78.44 591 MET A O 1
ATOM 4748 N N . ASN A 1 592 ? 28.215 -14.484 -4.143 1.00 62.72 592 ASN A N 1
ATOM 4749 C CA . ASN A 1 592 ? 29.223 -13.444 -4.388 1.00 62.72 592 ASN A CA 1
ATOM 4750 C C . ASN A 1 592 ? 30.483 -14.018 -5.059 1.00 62.72 592 ASN A C 1
ATOM 4752 O O . ASN A 1 592 ? 31.043 -13.420 -5.980 1.00 62.72 592 ASN A O 1
ATOM 4756 N N . TYR A 1 593 ? 30.913 -15.213 -4.642 1.00 75.12 593 TYR A N 1
ATOM 4757 C CA . TYR A 1 593 ? 32.005 -15.928 -5.301 1.00 75.12 593 TYR A CA 1
ATOM 4758 C C . TYR A 1 593 ? 31.659 -16.310 -6.751 1.00 75.12 593 TYR A C 1
ATOM 4760 O O . TYR A 1 593 ? 32.495 -16.160 -7.642 1.00 75.12 593 TYR A O 1
ATOM 4768 N N . CYS A 1 594 ? 30.421 -16.738 -7.024 1.00 65.88 594 CYS A N 1
ATOM 4769 C CA . CYS A 1 594 ? 29.963 -17.009 -8.390 1.00 65.88 594 CYS A CA 1
ATOM 4770 C C . CYS A 1 594 ? 29.991 -15.753 -9.278 1.00 65.88 594 CYS A C 1
ATOM 4772 O O . CYS A 1 594 ? 30.454 -15.836 -10.418 1.00 65.88 594 CYS A O 1
ATOM 4774 N N . ASP A 1 595 ? 29.559 -14.594 -8.771 1.00 62.53 595 ASP A N 1
ATOM 4775 C CA . ASP A 1 595 ? 29.634 -13.323 -9.507 1.00 62.53 595 ASP A CA 1
ATOM 4776 C C . ASP A 1 595 ? 31.094 -12.887 -9.753 1.00 62.53 595 ASP A C 1
ATOM 4778 O O . ASP A 1 595 ? 31.409 -12.375 -10.823 1.00 62.53 595 ASP A O 1
ATOM 4782 N N . ALA A 1 596 ? 32.027 -13.157 -8.832 1.00 67.38 596 ALA A N 1
ATOM 4783 C CA . ALA A 1 596 ? 33.450 -12.857 -9.039 1.00 67.38 596 ALA A CA 1
ATOM 4784 C C . ALA A 1 596 ? 34.106 -13.722 -10.137 1.00 67.38 596 ALA A C 1
ATOM 4786 O O . ALA A 1 596 ? 35.040 -13.287 -10.816 1.00 67.38 596 ALA A O 1
ATOM 4787 N N . VAL A 1 597 ? 33.621 -14.953 -10.326 1.00 74.44 597 VAL A N 1
ATOM 4788 C CA . VAL A 1 597 ? 34.091 -15.874 -11.376 1.00 74.44 597 VAL A CA 1
ATOM 4789 C C . VAL A 1 597 ? 33.482 -15.525 -12.749 1.00 74.44 597 VAL A C 1
ATOM 4791 O O . VAL A 1 597 ? 34.063 -15.845 -13.795 1.00 74.44 597 VAL A O 1
ATOM 4794 N N . TYR A 1 598 ? 32.346 -14.820 -12.778 1.00 58.12 598 TYR A N 1
ATOM 4795 C CA . TYR A 1 598 ? 31.646 -14.411 -13.998 1.00 58.12 598 TYR A CA 1
ATOM 4796 C C . TYR A 1 598 ? 32.505 -13.472 -14.876 1.00 58.12 598 TYR A C 1
ATOM 4798 O O . TYR A 1 598 ? 32.953 -12.409 -14.460 1.00 58.12 598 TYR A O 1
ATOM 4806 N N . GLY A 1 599 ? 32.764 -13.889 -16.124 1.00 53.12 599 GLY A N 1
ATOM 4807 C CA . GLY A 1 599 ? 33.467 -13.104 -17.156 1.00 53.12 599 GLY A CA 1
ATOM 4808 C C . GLY A 1 599 ? 34.967 -13.394 -17.322 1.00 53.12 599 GLY A C 1
ATOM 4809 O O . GLY A 1 599 ? 35.515 -13.166 -18.407 1.00 53.12 599 GLY A O 1
ATOM 4810 N N . LYS A 1 600 ? 35.623 -13.954 -16.295 1.00 64.81 600 LYS A N 1
ATOM 4811 C CA . LYS A 1 600 ? 37.070 -14.269 -16.301 1.00 64.81 600 LYS A CA 1
ATOM 4812 C C . LYS A 1 600 ? 37.401 -15.729 -15.955 1.00 64.81 600 LYS A C 1
ATOM 4814 O O . LYS A 1 600 ? 38.546 -16.137 -16.135 1.00 64.81 600 LYS A O 1
ATOM 4819 N N . GLY A 1 601 ? 36.424 -16.505 -15.481 1.00 69.19 601 GLY A N 1
ATOM 4820 C CA . GLY A 1 601 ? 36.594 -17.907 -15.100 1.00 69.19 601 GLY A CA 1
ATOM 4821 C C . GLY A 1 601 ? 36.668 -18.894 -16.271 1.00 69.19 601 GLY A C 1
ATOM 4822 O O . GLY A 1 601 ? 36.141 -18.661 -17.360 1.00 69.19 601 GLY A O 1
ATOM 4823 N N . THR A 1 602 ? 37.320 -20.026 -16.015 1.00 79.06 602 THR A N 1
ATOM 4824 C CA . THR A 1 602 ? 37.306 -21.234 -16.858 1.00 79.06 602 THR A CA 1
ATOM 4825 C C . THR A 1 602 ? 36.131 -22.151 -16.500 1.00 79.06 602 THR A C 1
ATOM 4827 O O . THR A 1 602 ? 35.591 -22.055 -15.399 1.00 79.06 602 THR A O 1
ATOM 4830 N N . ASP A 1 603 ? 35.770 -23.092 -17.383 1.00 75.62 603 ASP A N 1
ATOM 4831 C CA . ASP A 1 603 ? 34.684 -24.072 -17.150 1.00 75.62 603 ASP A CA 1
ATOM 4832 C C . ASP A 1 603 ? 34.866 -24.840 -15.821 1.00 75.62 603 ASP A C 1
ATOM 4834 O O . ASP A 1 603 ? 33.906 -25.069 -15.086 1.00 75.62 603 ASP A O 1
ATOM 4838 N N . ALA A 1 604 ? 36.118 -25.140 -15.448 1.00 77.75 604 ALA A N 1
ATOM 4839 C CA . ALA A 1 604 ? 36.467 -25.778 -14.177 1.00 77.75 604 ALA A CA 1
ATOM 4840 C C . ALA A 1 604 ? 36.218 -24.876 -12.952 1.00 77.75 604 ALA A C 1
ATOM 4842 O O . ALA A 1 604 ? 35.651 -25.334 -11.963 1.00 77.75 604 ALA A O 1
ATOM 4843 N N . GLN A 1 605 ? 36.598 -23.596 -13.022 1.00 80.88 605 GLN A N 1
ATOM 4844 C CA . GLN A 1 605 ? 36.373 -22.632 -11.934 1.00 80.88 605 GLN A CA 1
ATOM 4845 C C . GLN A 1 605 ? 34.885 -22.318 -11.761 1.00 80.88 605 GLN A C 1
ATOM 4847 O O . GLN A 1 605 ? 34.395 -22.217 -10.641 1.00 80.88 605 GLN A O 1
ATOM 4852 N N . CYS A 1 606 ? 34.145 -22.222 -12.865 1.00 81.94 606 CYS A N 1
ATOM 4853 C CA . CYS A 1 606 ? 32.694 -22.093 -12.840 1.00 81.94 606 CYS A CA 1
ATOM 4854 C C . CYS A 1 606 ? 32.024 -23.342 -12.238 1.00 81.94 606 CYS A C 1
ATOM 4856 O O . CYS A 1 606 ? 31.114 -23.224 -11.420 1.00 81.94 606 CYS A O 1
ATOM 4858 N N . ALA A 1 607 ? 32.485 -24.550 -12.576 1.00 84.12 607 ALA A N 1
ATOM 4859 C CA . ALA A 1 607 ? 31.974 -25.779 -11.965 1.00 84.12 607 ALA A CA 1
ATOM 4860 C C . ALA A 1 607 ? 32.242 -25.842 -10.449 1.00 84.12 607 ALA A C 1
ATOM 4862 O O . ALA A 1 607 ? 31.363 -26.241 -9.683 1.00 84.12 607 ALA A O 1
ATOM 4863 N N . GLU A 1 608 ? 33.428 -25.419 -10.008 1.00 87.50 608 GLU A N 1
ATOM 4864 C CA . GLU A 1 608 ? 33.788 -25.343 -8.590 1.00 87.50 608 GLU A CA 1
ATOM 4865 C C . GLU A 1 608 ? 32.937 -24.313 -7.835 1.00 87.50 608 GLU A C 1
ATOM 4867 O O . GLU A 1 608 ? 32.343 -24.648 -6.810 1.00 87.50 608 GLU A O 1
ATOM 4872 N N . ALA A 1 609 ? 32.796 -23.099 -8.375 1.00 84.88 609 ALA A N 1
ATOM 4873 C CA . ALA A 1 609 ? 31.963 -22.048 -7.794 1.00 84.88 609 ALA A CA 1
ATOM 4874 C C . ALA A 1 609 ? 30.494 -22.477 -7.659 1.00 84.88 609 ALA A C 1
ATOM 4876 O O . ALA A 1 609 ? 29.902 -22.329 -6.588 1.00 84.88 609 ALA A O 1
ATOM 4877 N N . TYR A 1 610 ? 29.931 -23.105 -8.697 1.00 90.62 610 TYR A N 1
ATOM 4878 C CA . TYR A 1 610 ? 28.581 -23.669 -8.631 1.00 90.62 610 TYR A CA 1
ATOM 4879 C C . TYR A 1 610 ? 28.470 -24.764 -7.557 1.00 90.62 610 TYR A C 1
ATOM 4881 O O . TYR A 1 610 ? 27.488 -24.808 -6.821 1.00 90.62 610 TYR A O 1
ATOM 4889 N N . SER A 1 611 ? 29.482 -25.631 -7.415 1.00 93.38 611 SER A N 1
ATOM 4890 C CA . SER A 1 611 ? 29.492 -26.671 -6.377 1.00 93.38 611 SER A CA 1
ATOM 4891 C C . SER A 1 611 ? 29.525 -26.092 -4.959 1.00 93.38 611 SER A C 1
ATOM 4893 O O . SER A 1 611 ? 28.896 -26.644 -4.056 1.00 93.38 611 SER A O 1
ATOM 4895 N N . ILE A 1 612 ? 30.241 -24.985 -4.745 1.00 92.38 612 ILE A N 1
ATOM 4896 C CA . ILE A 1 612 ? 30.273 -24.282 -3.454 1.00 92.38 612 ILE A CA 1
ATOM 4897 C C . ILE A 1 612 ? 28.884 -23.729 -3.121 1.00 92.38 612 ILE A C 1
ATOM 4899 O O . ILE A 1 612 ? 28.392 -23.960 -2.016 1.00 92.38 612 ILE A O 1
ATOM 4903 N N . LEU A 1 613 ? 28.221 -23.087 -4.087 1.00 86.69 613 LEU A N 1
ATOM 4904 C CA . LEU A 1 613 ? 26.852 -22.599 -3.924 1.00 86.69 613 LEU A CA 1
ATOM 4905 C C . LEU A 1 613 ? 25.864 -23.737 -3.638 1.00 86.69 613 LEU A C 1
ATOM 4907 O O . LEU A 1 613 ? 25.059 -23.638 -2.716 1.00 86.69 613 LEU A O 1
ATOM 4911 N N . GLU A 1 614 ? 25.965 -24.850 -4.364 1.00 96.12 614 GLU A N 1
ATOM 4912 C CA . GLU A 1 614 ? 25.119 -26.026 -4.146 1.00 96.12 614 GLU A CA 1
ATOM 4913 C C . GLU A 1 614 ? 25.317 -26.640 -2.757 1.00 96.12 614 GLU A C 1
ATOM 4915 O O . GLU A 1 614 ? 24.346 -27.008 -2.095 1.00 96.12 614 GLU A O 1
ATOM 4920 N N . LYS A 1 615 ? 26.556 -26.698 -2.263 1.00 94.62 615 LYS A N 1
ATOM 4921 C CA . LYS A 1 615 ? 26.841 -27.143 -0.893 1.00 94.62 615 LYS A CA 1
ATOM 4922 C C . LYS A 1 615 ? 26.270 -26.193 0.154 1.00 94.62 615 LYS A C 1
ATOM 4924 O O . LYS A 1 615 ? 25.687 -26.679 1.118 1.00 94.62 615 LYS A O 1
ATOM 4929 N N . ALA A 1 616 ? 26.412 -24.880 -0.031 1.00 88.19 616 ALA A N 1
ATOM 4930 C CA . ALA A 1 616 ? 25.869 -23.887 0.894 1.00 88.19 616 ALA A CA 1
ATOM 4931 C C . ALA A 1 616 ? 24.338 -23.982 0.972 1.00 88.19 616 ALA A C 1
ATOM 4933 O O . ALA A 1 616 ? 23.770 -24.028 2.059 1.00 88.19 616 ALA A O 1
ATOM 4934 N N . VAL A 1 617 ? 23.677 -24.118 -0.181 1.00 88.00 617 VAL A N 1
ATOM 4935 C CA . VAL A 1 617 ? 22.225 -24.312 -0.270 1.00 88.00 617 VAL A CA 1
ATOM 4936 C C . VAL A 1 617 ? 21.783 -25.614 0.404 1.00 88.00 617 VAL A C 1
ATOM 4938 O O . VAL A 1 617 ? 20.821 -25.623 1.168 1.00 88.00 617 VAL A O 1
ATOM 4941 N N . ASN A 1 618 ? 22.504 -26.715 0.185 1.00 92.19 618 ASN A N 1
ATOM 4942 C CA . ASN A 1 618 ? 22.206 -27.993 0.839 1.00 92.19 618 ASN A CA 1
ATOM 4943 C C . ASN A 1 618 ? 22.476 -27.980 2.357 1.00 92.19 618 ASN A C 1
ATOM 4945 O O . ASN A 1 618 ? 22.002 -28.870 3.063 1.00 92.19 618 ASN A O 1
ATOM 4949 N N . ALA A 1 619 ? 23.222 -26.993 2.856 1.00 91.31 619 ALA A N 1
ATOM 4950 C CA . ALA A 1 619 ? 23.538 -26.804 4.270 1.00 91.31 619 ALA A CA 1
ATOM 4951 C C . ALA A 1 619 ? 22.620 -25.786 4.976 1.00 91.31 619 ALA A C 1
ATOM 4953 O O . ALA A 1 619 ? 22.871 -25.441 6.131 1.00 91.31 619 ALA A O 1
ATOM 4954 N N . LEU A 1 620 ? 21.563 -25.305 4.312 1.00 85.25 620 LEU A N 1
ATOM 4955 C CA . LEU A 1 620 ? 20.598 -24.378 4.904 1.00 85.25 620 LEU A CA 1
ATOM 4956 C C . LEU A 1 620 ? 19.931 -24.967 6.158 1.00 85.25 620 LEU A C 1
ATOM 4958 O O . LEU A 1 620 ? 19.379 -26.070 6.135 1.00 85.25 620 LEU A O 1
ATOM 4962 N N . VAL A 1 621 ? 19.936 -24.199 7.252 1.00 84.44 621 VAL A N 1
ATOM 4963 C CA . VAL A 1 621 ? 19.354 -24.596 8.543 1.00 84.44 621 VAL A CA 1
ATOM 4964 C C . VAL A 1 621 ? 18.115 -23.758 8.803 1.00 84.44 621 VAL A C 1
ATOM 4966 O O . VAL A 1 621 ? 18.214 -22.538 8.892 1.00 84.44 621 VAL A O 1
ATOM 4969 N N . LYS A 1 622 ? 16.941 -24.390 8.923 1.00 77.00 622 LYS A N 1
ATOM 4970 C CA . LYS A 1 622 ? 15.684 -23.669 9.181 1.00 77.00 622 LYS A CA 1
ATOM 4971 C C . LYS A 1 622 ? 15.693 -23.021 10.569 1.00 77.00 622 LYS A C 1
ATOM 4973 O O . LYS A 1 622 ? 15.909 -23.706 11.566 1.00 77.00 622 LYS A O 1
ATOM 4978 N N . ASP A 1 623 ? 15.400 -21.727 10.617 1.00 68.69 623 ASP A N 1
ATOM 4979 C CA . ASP A 1 623 ? 15.047 -20.998 11.831 1.00 68.69 623 ASP A CA 1
ATOM 4980 C C . ASP A 1 623 ? 13.586 -21.322 12.157 1.00 68.69 623 ASP A C 1
ATOM 4982 O O . ASP A 1 623 ? 12.673 -20.809 11.510 1.00 68.69 623 ASP A O 1
ATOM 4986 N N . VAL A 1 624 ? 13.360 -22.256 13.083 1.00 60.34 624 VAL A N 1
ATOM 4987 C CA . VAL A 1 624 ? 12.008 -22.690 13.459 1.00 60.34 624 VAL A CA 1
ATOM 4988 C C . VAL A 1 624 ? 11.407 -21.628 14.385 1.00 60.34 624 VAL A C 1
ATOM 4990 O O . VAL A 1 624 ? 11.891 -21.484 15.510 1.00 60.34 624 VAL A O 1
ATOM 4993 N N . PRO A 1 625 ? 10.364 -20.892 13.956 1.00 60.00 625 PRO A N 1
ATOM 4994 C CA . PRO A 1 625 ? 9.741 -19.882 14.800 1.00 60.00 625 PRO A CA 1
ATOM 4995 C C . PRO A 1 625 ? 9.147 -20.529 16.054 1.00 60.00 625 PRO A C 1
ATOM 4997 O O . PRO A 1 625 ? 8.575 -21.620 15.990 1.00 60.00 625 PRO A O 1
ATOM 5000 N N . ASN A 1 626 ? 9.246 -19.850 17.199 1.00 64.75 626 ASN A N 1
ATOM 5001 C CA . ASN A 1 626 ? 8.500 -20.258 18.386 1.00 64.75 626 ASN A CA 1
ATOM 5002 C C . ASN A 1 626 ? 6.999 -20.093 18.120 1.00 64.75 626 ASN A C 1
ATOM 5004 O O . ASN A 1 626 ? 6.562 -19.044 17.652 1.00 64.75 626 ASN A O 1
ATOM 5008 N N . GLU A 1 627 ? 6.211 -21.102 18.481 1.00 79.81 627 GLU A N 1
ATOM 5009 C CA . GLU A 1 627 ? 4.751 -21.008 18.489 1.00 79.81 627 GLU A CA 1
ATOM 5010 C C . GLU A 1 627 ? 4.293 -19.836 19.378 1.00 79.81 627 GLU A C 1
ATOM 5012 O O . GLU A 1 627 ? 4.750 -19.694 20.521 1.00 79.81 627 GLU A O 1
ATOM 5017 N N . ALA A 1 628 ? 3.413 -18.981 18.849 1.00 84.88 628 ALA A N 1
ATOM 5018 C CA . ALA A 1 628 ? 2.840 -17.863 19.588 1.00 84.88 628 ALA A CA 1
ATOM 5019 C C . ALA A 1 628 ? 1.747 -18.354 20.541 1.00 84.88 628 ALA A C 1
ATOM 5021 O O . ALA A 1 628 ? 0.832 -19.057 20.135 1.00 84.88 628 ALA A O 1
ATOM 5022 N N . GLU A 1 629 ? 1.802 -17.955 21.807 1.00 90.00 629 GLU A N 1
ATOM 5023 C CA . GLU A 1 629 ? 0.725 -18.228 22.760 1.00 90.00 629 GLU A CA 1
ATOM 5024 C C . GLU A 1 629 ? -0.050 -16.935 22.993 1.00 90.00 629 GLU A C 1
ATOM 5026 O O . GLU A 1 629 ? 0.485 -15.987 23.568 1.00 90.00 629 GLU A O 1
ATOM 5031 N N . ILE A 1 630 ? -1.283 -16.878 22.498 1.00 92.31 630 ILE A N 1
ATOM 5032 C CA . ILE A 1 630 ? -2.118 -15.679 22.490 1.00 92.31 630 ILE A CA 1
ATOM 5033 C C . ILE A 1 630 ? -3.309 -15.929 23.405 1.00 92.31 630 ILE A C 1
ATOM 5035 O O . ILE A 1 630 ? -4.049 -16.896 23.235 1.00 92.31 630 ILE A O 1
ATOM 5039 N N . SER A 1 631 ? -3.490 -15.078 24.409 1.00 92.94 631 SER A N 1
ATOM 5040 C CA . SER A 1 631 ? -4.465 -15.320 25.473 1.00 92.94 631 SER A CA 1
ATOM 5041 C C . SER A 1 631 ? -5.290 -14.090 25.811 1.00 92.94 631 SER A C 1
ATOM 5043 O O . SER A 1 631 ? -4.790 -12.966 25.802 1.00 92.94 631 SER A O 1
ATOM 5045 N N . LEU A 1 632 ? -6.557 -14.314 26.156 1.00 94.88 632 LEU A N 1
ATOM 5046 C CA . LEU A 1 632 ? -7.391 -13.312 26.810 1.00 94.88 632 LEU A CA 1
ATOM 5047 C C . LEU A 1 632 ? -7.314 -13.451 28.329 1.00 94.88 632 LEU A C 1
ATOM 5049 O O . LEU A 1 632 ? -7.378 -14.555 28.872 1.00 94.88 632 LEU A O 1
ATOM 5053 N N . THR A 1 633 ? -7.243 -12.325 29.038 1.00 95.06 633 THR A N 1
ATOM 5054 C CA . THR A 1 633 ? -7.466 -12.331 30.489 1.00 95.06 633 THR A CA 1
ATOM 5055 C C . THR A 1 633 ? -8.930 -12.602 30.807 1.00 95.06 633 THR A C 1
ATOM 5057 O O . THR A 1 633 ? -9.822 -12.315 30.013 1.00 95.06 633 THR A O 1
ATOM 5060 N N . SER A 1 634 ? -9.181 -13.119 32.006 1.00 93.19 634 SER A N 1
ATOM 5061 C CA . SER A 1 634 ? -10.529 -13.188 32.569 1.00 93.19 634 SER A CA 1
ATOM 5062 C C . SER A 1 634 ? -10.738 -12.068 33.583 1.00 93.19 634 SER A C 1
ATOM 5064 O O . SER A 1 634 ? -9.774 -11.605 34.196 1.00 93.19 634 SER A O 1
ATOM 5066 N N . ALA A 1 635 ? -11.983 -11.642 33.767 1.00 93.44 635 ALA A N 1
ATOM 5067 C CA . ALA A 1 635 ? -12.347 -10.591 34.711 1.00 93.44 635 ALA A CA 1
ATOM 5068 C C . ALA A 1 635 ? -13.513 -11.023 35.605 1.00 93.44 635 ALA A C 1
ATOM 5070 O O . ALA A 1 635 ? -14.313 -11.867 35.222 1.00 93.44 635 ALA A O 1
ATOM 5071 N N . LEU A 1 636 ? -13.611 -10.424 36.792 1.00 89.19 636 LEU A N 1
ATOM 5072 C CA . LEU A 1 636 ? -14.734 -10.576 37.719 1.00 89.19 636 LEU A CA 1
ATOM 5073 C C . LEU A 1 636 ? -15.396 -9.207 37.881 1.00 89.19 636 LEU A C 1
ATOM 5075 O O . LEU A 1 636 ? -14.708 -8.234 38.190 1.00 89.19 636 LEU A O 1
ATOM 5079 N N . GLY A 1 637 ? -16.712 -9.134 37.712 1.00 85.50 637 GLY A N 1
ATOM 5080 C CA . GLY A 1 637 ? -17.473 -7.898 37.897 1.00 85.50 637 GLY A CA 1
ATOM 5081 C C . GLY A 1 637 ? -18.921 -8.174 38.272 1.00 85.50 637 GLY A C 1
ATOM 5082 O O . GLY A 1 637 ? -19.406 -9.288 38.111 1.00 85.50 637 GLY A O 1
ATOM 5083 N N . LYS A 1 638 ? -19.620 -7.177 38.805 1.00 83.19 638 LYS A N 1
ATOM 5084 C CA . LYS A 1 638 ? -21.050 -7.255 39.121 1.00 83.19 638 LYS A CA 1
ATOM 5085 C C . LYS A 1 638 ? -21.884 -6.690 37.980 1.00 83.19 638 LYS A C 1
ATOM 5087 O O . LYS A 1 638 ? -21.393 -5.991 37.099 1.00 83.19 638 LYS A O 1
ATOM 5092 N N . ILE A 1 639 ? -23.181 -6.963 38.025 1.00 80.25 639 ILE A N 1
ATOM 5093 C CA . ILE A 1 639 ? -24.155 -6.370 37.111 1.00 80.25 639 ILE A CA 1
ATOM 5094 C C . ILE A 1 639 ? -24.007 -4.837 37.092 1.00 80.25 639 ILE A C 1
ATOM 5096 O O . ILE A 1 639 ? -24.073 -4.191 38.136 1.00 80.25 639 ILE A O 1
ATOM 5100 N N . GLY A 1 640 ? -23.829 -4.267 35.898 1.00 81.12 640 GLY A N 1
ATOM 5101 C CA . GLY A 1 640 ? -23.622 -2.836 35.678 1.00 81.12 640 GLY A CA 1
ATOM 5102 C C . GLY A 1 640 ? -22.157 -2.383 35.683 1.00 81.12 640 GLY A C 1
ATOM 5103 O O . GLY A 1 640 ? -21.894 -1.280 35.196 1.00 81.12 640 GLY A O 1
ATOM 5104 N N . ASP A 1 641 ? -21.221 -3.204 36.173 1.00 89.06 641 ASP A N 1
ATOM 5105 C CA . ASP A 1 641 ? -19.790 -2.881 36.192 1.00 89.06 641 ASP A CA 1
ATOM 5106 C C . ASP A 1 641 ? -19.196 -2.894 34.777 1.00 89.06 641 ASP A C 1
ATOM 5108 O O . ASP A 1 641 ? -19.606 -3.672 33.912 1.00 89.06 641 ASP A O 1
ATOM 5112 N N . THR A 1 642 ? -18.172 -2.066 34.565 1.00 94.50 642 THR A N 1
ATOM 5113 C CA . THR A 1 642 ? -17.284 -2.168 33.401 1.00 94.50 642 THR A CA 1
ATOM 5114 C C . THR A 1 642 ? -16.042 -2.962 33.791 1.00 94.50 642 THR A C 1
ATOM 5116 O O . THR A 1 642 ? -15.339 -2.588 34.730 1.00 94.50 642 THR A O 1
ATOM 5119 N N . VAL A 1 643 ? -15.767 -4.043 33.066 1.00 94.69 643 VAL A N 1
ATOM 5120 C CA . VAL A 1 643 ? -14.630 -4.944 33.272 1.00 94.69 643 VAL A CA 1
ATOM 5121 C C . VAL A 1 643 ? -13.625 -4.852 32.126 1.00 94.69 643 VAL A C 1
ATOM 5123 O O . VAL A 1 643 ? -13.988 -4.589 30.979 1.00 94.69 643 VAL A O 1
ATOM 5126 N N . GLU A 1 644 ? -12.357 -5.095 32.453 1.00 95.88 644 GLU A N 1
ATOM 5127 C CA . GLU A 1 644 ? -11.222 -5.007 31.534 1.00 95.88 644 GLU A CA 1
ATOM 5128 C C . GLU A 1 644 ? -10.761 -6.409 31.096 1.00 95.88 644 GLU A C 1
ATOM 5130 O O . GLU A 1 644 ? -10.476 -7.268 31.931 1.00 95.88 644 GLU A O 1
ATOM 5135 N N . ILE A 1 645 ? -10.648 -6.629 29.786 1.00 96.56 645 ILE A N 1
ATOM 5136 C CA . ILE A 1 645 ? -10.158 -7.862 29.157 1.00 96.56 645 ILE A CA 1
ATOM 5137 C C . ILE A 1 645 ? -8.958 -7.514 28.274 1.00 96.56 645 ILE A C 1
ATOM 5139 O O . ILE A 1 645 ? -9.043 -6.623 27.438 1.00 96.56 645 ILE A O 1
ATOM 5143 N N . LYS A 1 646 ? -7.831 -8.205 28.442 1.00 95.44 646 LYS A N 1
ATOM 5144 C CA . LYS A 1 646 ? -6.585 -7.950 27.701 1.00 95.44 646 LYS A CA 1
ATOM 5145 C C . LYS A 1 646 ? -6.247 -9.107 26.789 1.00 95.44 646 LYS A C 1
ATOM 5147 O O . LYS A 1 646 ? -6.298 -10.249 27.238 1.00 95.44 646 LYS A O 1
ATOM 5152 N N . LEU A 1 647 ? -5.838 -8.798 25.565 1.00 94.62 647 LEU A N 1
ATOM 5153 C CA . LEU A 1 647 ? -5.238 -9.749 24.636 1.00 94.62 647 LEU A CA 1
ATOM 5154 C C . LEU A 1 647 ? -3.715 -9.695 24.780 1.00 94.62 647 LEU A C 1
ATOM 5156 O O . LEU A 1 647 ? -3.101 -8.674 24.477 1.00 94.62 647 LEU A O 1
ATOM 5160 N N . ASN A 1 648 ? -3.107 -10.788 25.230 1.00 92.00 648 ASN A N 1
ATOM 5161 C CA . ASN A 1 648 ? -1.679 -10.864 25.522 1.00 92.00 648 ASN A CA 1
ATOM 5162 C C . ASN A 1 648 ? -0.966 -11.913 24.673 1.00 92.00 648 ASN A C 1
ATOM 5164 O O . ASN A 1 648 ? -1.556 -12.922 24.291 1.00 92.00 648 ASN A O 1
ATOM 5168 N N . VAL A 1 649 ? 0.341 -11.716 24.495 1.00 88.12 649 VAL A N 1
ATOM 5169 C CA . VAL A 1 649 ? 1.274 -12.736 24.002 1.00 88.12 649 VAL A CA 1
ATOM 5170 C C . VAL A 1 649 ? 2.091 -13.277 25.180 1.00 88.12 649 VAL A C 1
ATOM 5172 O O . VAL A 1 649 ? 2.908 -12.563 25.762 1.00 88.12 649 VAL A O 1
ATOM 5175 N N . SER A 1 650 ? 1.868 -14.536 25.558 1.00 74.69 650 SER A N 1
ATOM 5176 C CA . SER A 1 650 ? 2.364 -15.159 26.804 1.00 74.69 650 SER A CA 1
ATOM 5177 C C . SER A 1 650 ? 3.802 -15.702 26.716 1.00 74.69 650 SER A C 1
ATOM 5179 O O . SER A 1 650 ? 4.423 -16.038 27.736 1.00 74.69 650 SER A O 1
ATOM 5181 N N . ARG A 1 651 ? 4.350 -15.799 25.499 1.00 73.19 651 ARG A N 1
ATOM 5182 C CA . ARG A 1 651 ? 5.673 -16.366 25.191 1.00 73.19 651 ARG A CA 1
ATOM 5183 C C . ARG A 1 651 ? 6.396 -15.520 24.146 1.00 73.19 651 ARG A C 1
ATOM 5185 O O . ARG A 1 651 ? 5.753 -14.949 23.277 1.00 73.19 651 ARG A O 1
ATOM 5192 N N . ASP A 1 652 ? 7.726 -15.475 24.206 1.00 69.25 652 ASP A N 1
ATOM 5193 C CA . ASP A 1 652 ? 8.541 -14.862 23.152 1.00 69.25 652 ASP A CA 1
ATOM 5194 C C . ASP A 1 652 ? 8.330 -15.590 21.813 1.00 69.25 652 ASP A C 1
ATOM 5196 O O . ASP A 1 652 ? 8.839 -16.696 21.601 1.00 69.25 652 ASP A O 1
ATOM 5200 N N . SER A 1 653 ? 7.559 -14.966 20.924 1.00 70.75 653 SER A N 1
ATOM 5201 C CA . SER A 1 653 ? 7.147 -15.521 19.627 1.00 70.75 653 SER A CA 1
ATOM 5202 C C . SER A 1 653 ? 7.647 -14.714 18.431 1.00 70.75 653 SER A C 1
ATOM 5204 O O . SER A 1 653 ? 7.409 -15.098 17.292 1.00 70.75 653 SER A O 1
ATOM 5206 N N . ASN A 1 654 ? 8.328 -13.583 18.669 1.00 72.81 654 ASN A N 1
ATOM 5207 C CA . ASN A 1 654 ? 8.682 -12.599 17.639 1.00 72.81 654 ASN A CA 1
ATOM 5208 C C . ASN A 1 654 ? 7.487 -12.149 16.772 1.00 72.81 654 ASN A C 1
ATOM 5210 O O . ASN A 1 654 ? 7.705 -11.637 15.674 1.00 72.81 654 ASN A O 1
ATOM 5214 N N . MET A 1 655 ? 6.250 -12.329 17.255 1.00 82.31 655 MET A N 1
ATOM 5215 C CA . MET A 1 655 ? 5.036 -11.952 16.540 1.00 82.31 655 MET A CA 1
ATOM 5216 C C . MET A 1 655 ? 5.042 -10.448 16.264 1.00 82.31 655 MET A C 1
ATOM 5218 O O . MET A 1 655 ? 5.231 -9.636 17.177 1.00 82.31 655 MET A O 1
ATOM 5222 N N . SER A 1 656 ? 4.835 -10.110 14.999 1.00 74.38 656 SER A N 1
ATOM 5223 C CA . SER A 1 656 ? 4.772 -8.745 14.482 1.00 74.38 656 SER A CA 1
ATOM 5224 C C . SER A 1 656 ? 3.384 -8.412 13.944 1.00 74.38 656 SER A C 1
ATOM 5226 O O . SER A 1 656 ? 3.003 -7.248 13.921 1.00 74.38 656 SER A O 1
ATOM 5228 N N . TYR A 1 657 ? 2.603 -9.419 13.551 1.00 80.50 657 TYR A N 1
ATOM 5229 C CA . TYR A 1 657 ? 1.279 -9.235 12.974 1.00 80.50 657 TYR A CA 1
ATOM 5230 C C . TYR A 1 657 ? 0.336 -10.364 13.394 1.00 80.50 657 TYR A C 1
ATOM 5232 O O . TYR A 1 657 ? 0.759 -11.498 13.624 1.00 80.50 657 TYR A O 1
ATOM 5240 N N . GLY A 1 658 ? -0.951 -10.052 13.500 1.00 84.81 658 GLY A N 1
ATOM 5241 C CA . GLY A 1 658 ? -1.993 -11.055 13.675 1.00 84.81 658 GLY A CA 1
ATOM 5242 C C . GLY A 1 658 ? -3.382 -10.443 13.612 1.00 84.81 658 GLY A C 1
ATOM 5243 O O . GLY A 1 658 ? -3.598 -9.330 14.094 1.00 84.81 658 GLY A O 1
ATOM 5244 N N . LYS A 1 659 ? -4.329 -11.178 13.032 1.00 86.12 659 LYS A N 1
ATOM 5245 C CA . LYS A 1 659 ? -5.737 -10.788 12.995 1.00 86.12 659 LYS A CA 1
ATOM 5246 C C . LYS A 1 659 ? -6.521 -11.655 13.968 1.00 86.12 659 LYS A C 1
ATOM 5248 O O . LYS A 1 659 ? -6.453 -12.880 13.919 1.00 86.12 659 LYS A O 1
ATOM 5253 N N . PHE A 1 660 ? -7.254 -11.017 14.867 1.00 90.94 660 PHE A N 1
ATOM 5254 C CA . PHE A 1 660 ? -7.927 -11.644 15.994 1.00 90.94 660 PHE A CA 1
ATOM 5255 C C . PHE A 1 660 ? -9.411 -11.315 15.973 1.00 90.94 660 PHE A C 1
ATOM 5257 O O . PHE A 1 660 ? -9.793 -10.166 15.764 1.00 90.94 660 PHE A O 1
ATOM 5264 N N . VAL A 1 661 ? -10.247 -12.314 16.238 1.00 91.69 661 VAL A N 1
ATOM 5265 C CA . VAL A 1 661 ? -11.691 -12.137 16.403 1.00 91.69 661 VAL A CA 1
ATOM 5266 C C . VAL A 1 661 ? -12.097 -12.671 17.765 1.00 91.69 661 VAL A C 1
ATOM 5268 O O . VAL A 1 661 ? -11.830 -13.830 18.098 1.00 91.69 661 VAL A O 1
ATOM 5271 N N . LEU A 1 662 ? -12.728 -11.809 18.556 1.00 93.69 662 LEU A N 1
ATOM 5272 C CA . LEU A 1 662 ? -13.210 -12.105 19.894 1.00 93.69 662 LEU A CA 1
ATOM 5273 C C . LEU A 1 662 ? -14.728 -12.186 19.874 1.00 93.69 662 LEU A C 1
ATOM 5275 O O . LEU A 1 662 ? -15.395 -11.180 19.658 1.00 93.69 662 LEU A O 1
ATOM 5279 N N . TYR A 1 663 ? -15.265 -13.363 20.151 1.00 92.19 663 TYR A N 1
ATOM 5280 C CA . TYR A 1 663 ? -16.698 -13.609 20.218 1.00 92.19 663 TYR A CA 1
ATOM 5281 C C . TYR A 1 663 ? -17.176 -13.557 21.668 1.00 92.19 663 TYR A C 1
ATOM 5283 O O . TYR A 1 663 ? -16.599 -14.216 22.533 1.00 92.19 663 TYR A O 1
ATOM 5291 N N . TYR A 1 664 ? -18.237 -12.804 21.942 1.00 90.81 664 TYR A N 1
ATOM 5292 C CA . TYR A 1 664 ? -18.784 -12.626 23.286 1.00 90.81 664 TYR A CA 1
ATOM 5293 C C . TYR A 1 664 ? -20.310 -12.741 23.287 1.00 90.81 664 TYR A C 1
ATOM 5295 O O . TYR A 1 664 ? -20.967 -12.536 22.269 1.00 90.81 664 TYR A O 1
ATOM 5303 N N . ASP A 1 665 ? -20.876 -13.073 24.447 1.00 85.69 665 ASP A N 1
ATOM 5304 C CA . ASP A 1 665 ? -22.325 -13.110 24.629 1.00 85.69 665 ASP A CA 1
ATOM 5305 C C . ASP A 1 665 ? -22.881 -11.686 24.750 1.00 85.69 665 ASP A C 1
ATOM 5307 O O . ASP A 1 665 ? -22.734 -11.022 25.781 1.00 85.69 665 ASP A O 1
ATOM 5311 N N . ASP A 1 666 ? -23.535 -11.215 23.692 1.00 83.44 666 ASP A N 1
ATOM 5312 C CA . ASP A 1 666 ? -24.126 -9.880 23.630 1.00 83.44 666 ASP A CA 1
ATOM 5313 C C . ASP A 1 666 ? -25.379 -9.719 24.511 1.00 83.44 666 ASP A C 1
ATOM 5315 O O . ASP A 1 666 ? -25.881 -8.607 24.674 1.00 83.44 666 ASP A O 1
ATOM 5319 N N . THR A 1 667 ? -25.905 -10.786 25.114 1.00 78.19 667 THR A N 1
ATOM 5320 C CA . THR A 1 667 ? -26.987 -10.715 26.108 1.00 78.19 667 THR A CA 1
ATOM 5321 C C . THR A 1 667 ? -26.453 -10.435 27.513 1.00 78.19 667 THR A C 1
ATOM 5323 O O . THR A 1 667 ? -27.164 -9.850 28.339 1.00 78.19 667 THR A O 1
ATOM 5326 N N . VAL A 1 668 ? -25.183 -10.774 27.755 1.00 81.56 668 VAL A N 1
ATOM 5327 C CA . VAL A 1 668 ? -24.480 -10.592 29.030 1.00 81.56 668 VAL A CA 1
ATOM 5328 C C . VAL A 1 668 ? -23.600 -9.345 29.011 1.00 81.56 668 VAL A C 1
ATOM 5330 O O . VAL A 1 668 ? -23.614 -8.567 29.966 1.00 81.56 668 VAL A O 1
ATOM 5333 N N . LEU A 1 669 ? -22.849 -9.131 27.930 1.00 89.56 669 LEU A N 1
ATOM 5334 C CA . LEU A 1 669 ? -21.830 -8.091 27.824 1.00 89.56 669 LEU A CA 1
ATOM 5335 C C . LEU A 1 669 ? -22.186 -7.058 26.750 1.00 89.56 669 LEU A C 1
ATOM 5337 O O . LEU A 1 669 ? -22.796 -7.350 25.724 1.00 89.56 669 LEU A O 1
ATOM 5341 N N . GLU A 1 670 ? -21.788 -5.817 26.994 1.00 90.44 670 GLU A N 1
ATOM 5342 C CA . GLU A 1 670 ? -21.861 -4.702 26.053 1.00 90.44 670 GLU A CA 1
ATOM 5343 C C . GLU A 1 670 ? -20.447 -4.165 25.836 1.00 90.44 670 GLU A C 1
ATOM 5345 O O . GLU A 1 670 ? -19.791 -3.765 26.797 1.00 90.44 670 GLU A O 1
ATOM 5350 N N . TYR A 1 671 ? -19.954 -4.166 24.597 1.00 91.50 671 TYR A N 1
ATOM 5351 C CA . TYR A 1 671 ? -18.678 -3.521 24.284 1.00 91.50 671 TYR A CA 1
ATOM 5352 C C . TYR A 1 671 ? -18.763 -2.012 24.562 1.00 91.50 671 TYR A C 1
ATOM 5354 O O . TYR A 1 671 ? -19.693 -1.349 24.108 1.00 91.50 671 TYR A O 1
ATOM 5362 N N . VAL A 1 672 ? -17.787 -1.479 25.301 1.00 89.31 672 VAL A N 1
ATOM 5363 C CA . VAL A 1 672 ? -17.727 -0.059 25.685 1.00 89.31 672 VAL A CA 1
ATOM 5364 C C . VAL A 1 672 ? -16.643 0.671 24.906 1.00 89.31 672 VAL A C 1
ATOM 5366 O O . VAL A 1 672 ? -16.902 1.710 24.304 1.00 89.31 672 VAL A O 1
ATOM 5369 N N . SER A 1 673 ? -15.409 0.172 24.967 1.00 83.50 673 SER A N 1
ATOM 5370 C CA . SER A 1 673 ? -14.243 0.819 24.362 1.00 83.50 673 SER A CA 1
ATOM 5371 C C . SER A 1 673 ? -13.048 -0.126 24.304 1.00 83.50 673 SER A C 1
ATOM 5373 O O . SER A 1 673 ? -13.028 -1.165 24.966 1.00 83.50 673 SER A O 1
ATOM 5375 N N . ALA A 1 674 ? -12.020 0.261 23.559 1.00 84.62 674 ALA A N 1
ATOM 5376 C CA . ALA A 1 674 ? -10.766 -0.462 23.455 1.00 84.62 674 ALA A CA 1
ATOM 5377 C C . ALA A 1 674 ? -9.577 0.513 23.483 1.00 84.62 674 ALA A C 1
ATOM 5379 O O . ALA A 1 674 ? -9.731 1.697 23.183 1.00 84.62 674 ALA A O 1
ATOM 5380 N N . SER A 1 675 ? -8.392 0.037 23.873 1.00 80.88 675 SER A N 1
ATOM 5381 C CA . SER A 1 675 ? -7.155 0.836 23.861 1.00 80.88 675 SER A CA 1
ATOM 5382 C C . SER A 1 675 ? -6.570 1.025 22.462 1.00 80.88 675 SER A C 1
ATOM 5384 O O . SER A 1 675 ? -5.662 1.833 22.287 1.00 80.88 675 SER A O 1
ATOM 5386 N N . ASP A 1 676 ? -7.056 0.247 21.501 1.00 72.94 676 ASP A N 1
ATOM 5387 C CA . ASP A 1 676 ? -6.743 0.327 20.080 1.00 72.94 676 ASP A CA 1
ATOM 5388 C C . ASP A 1 676 ? -8.020 0.010 19.282 1.00 72.94 676 ASP A C 1
ATOM 5390 O O . ASP A 1 676 ? -9.063 -0.289 19.861 1.00 72.94 676 ASP A O 1
ATOM 5394 N N . ASN A 1 677 ? -7.978 0.122 17.964 1.00 68.06 677 ASN A N 1
ATOM 5395 C CA . ASN A 1 677 ? -9.175 0.110 17.135 1.00 68.06 677 ASN A CA 1
ATOM 5396 C C . ASN A 1 677 ? -9.652 -1.310 16.885 1.00 68.06 677 ASN A C 1
ATOM 5398 O O . ASN A 1 677 ? -8.881 -2.178 16.486 1.00 68.06 677 ASN A O 1
ATOM 5402 N N . VAL A 1 678 ? -10.947 -1.519 17.091 1.00 78.38 678 VAL A N 1
ATOM 5403 C CA . VAL A 1 678 ? -11.620 -2.783 16.808 1.00 78.38 678 VAL A CA 1
ATOM 5404 C C . VAL A 1 678 ? -12.848 -2.527 15.954 1.00 78.38 678 VAL A C 1
ATOM 5406 O O . VAL A 1 678 ? -13.555 -1.536 16.147 1.00 78.38 678 VAL A O 1
ATOM 5409 N N . THR A 1 679 ? -13.126 -3.439 15.029 1.00 79.56 679 THR A N 1
ATOM 5410 C CA . THR A 1 679 ? -14.390 -3.434 14.291 1.00 79.56 679 THR A CA 1
ATOM 5411 C C . THR A 1 679 ? -15.431 -4.170 15.122 1.00 79.56 679 THR A C 1
ATOM 5413 O O . THR A 1 679 ? -15.255 -5.343 15.449 1.00 79.56 679 THR A O 1
ATOM 5416 N N . SER A 1 680 ? -16.508 -3.474 15.493 1.00 81.38 680 SER A N 1
ATOM 5417 C CA . SER A 1 680 ? -17.618 -4.063 16.246 1.00 81.38 680 SER A CA 1
ATOM 5418 C C . SER A 1 680 ? -18.601 -4.751 15.304 1.00 81.38 680 SER A C 1
ATOM 5420 O O . SER A 1 680 ? -19.130 -4.132 14.379 1.00 81.38 680 SER A O 1
ATOM 5422 N N . LEU A 1 681 ? -18.842 -6.032 15.555 1.00 83.31 681 LEU A N 1
ATOM 5423 C CA . LEU A 1 681 ? -19.737 -6.907 14.808 1.00 83.31 681 LEU A CA 1
ATOM 5424 C C . LEU A 1 681 ? -20.778 -7.506 15.763 1.00 83.31 681 LEU A C 1
ATOM 5426 O O . LEU A 1 681 ? -20.664 -7.401 16.987 1.00 83.31 681 LEU A O 1
ATOM 5430 N N . ALA A 1 682 ? -21.804 -8.151 15.213 1.00 83.00 682 ALA A N 1
ATOM 5431 C CA . ALA A 1 682 ? -22.830 -8.823 16.007 1.00 83.00 682 ALA A CA 1
ATOM 5432 C C . ALA A 1 682 ? -22.210 -9.913 16.905 1.00 83.00 682 ALA A C 1
ATOM 5434 O O . ALA A 1 682 ? -21.798 -10.963 16.412 1.00 83.00 682 ALA A O 1
ATOM 5435 N N . GLY A 1 683 ? -22.124 -9.650 18.216 1.00 83.88 683 GLY A N 1
ATOM 5436 C CA . GLY A 1 683 ? -21.519 -10.560 19.199 1.00 83.88 683 GLY A CA 1
ATOM 5437 C C . GLY A 1 683 ? -20.016 -10.806 19.012 1.00 83.88 683 GLY A C 1
ATOM 5438 O O . GLY A 1 683 ? -19.498 -11.803 19.516 1.00 83.88 683 GLY A O 1
ATOM 5439 N N . ALA A 1 684 ? -19.308 -9.942 18.273 1.00 89.81 684 ALA A N 1
ATOM 5440 C CA . ALA A 1 684 ? -17.880 -10.108 18.019 1.00 89.81 684 ALA A CA 1
ATOM 5441 C C . ALA A 1 684 ? -17.123 -8.777 17.896 1.00 89.81 684 ALA A C 1
ATOM 5443 O O . ALA A 1 684 ? -17.702 -7.748 17.554 1.00 89.81 684 ALA A O 1
ATOM 5444 N N . LEU A 1 685 ? -15.818 -8.806 18.164 1.00 89.62 685 LEU A N 1
ATOM 5445 C CA . LEU A 1 685 ? -14.878 -7.712 17.912 1.00 89.62 685 LEU A CA 1
ATOM 5446 C C . LEU A 1 685 ? -13.718 -8.233 17.061 1.00 89.62 685 LEU A C 1
ATOM 5448 O O . LEU A 1 685 ? -13.084 -9.216 17.443 1.00 89.62 685 LEU A O 1
ATOM 5452 N N . GLU A 1 686 ? -13.413 -7.567 15.950 1.00 88.12 686 GLU A N 1
ATOM 5453 C CA . GLU A 1 686 ? -12.218 -7.853 15.146 1.00 88.12 686 GLU A CA 1
ATOM 5454 C C . GLU A 1 686 ? -11.102 -6.859 15.464 1.00 88.12 686 GLU A C 1
ATOM 5456 O O . GLU A 1 686 ? -11.321 -5.648 15.464 1.00 88.12 686 GLU A O 1
ATOM 5461 N N . TYR A 1 687 ? -9.898 -7.373 15.703 1.00 86.62 687 TYR A N 1
ATOM 5462 C CA . TYR A 1 687 ? -8.691 -6.604 15.974 1.00 86.62 687 TYR A CA 1
ATOM 5463 C C . TYR A 1 687 ? -7.550 -7.064 15.067 1.00 86.62 687 TYR A C 1
ATOM 5465 O O . TYR A 1 687 ? -7.277 -8.257 14.974 1.00 86.62 687 TYR A O 1
ATOM 5473 N N . THR A 1 688 ? -6.846 -6.122 14.442 1.00 81.56 688 THR A N 1
ATOM 5474 C CA . THR A 1 688 ? -5.616 -6.414 13.697 1.00 81.56 688 THR A CA 1
ATOM 5475 C C . THR A 1 688 ? -4.440 -5.794 14.432 1.00 81.56 688 THR A C 1
ATOM 5477 O O . THR A 1 688 ? -4.371 -4.579 14.596 1.00 81.56 688 THR A O 1
ATOM 5480 N N . TYR A 1 689 ? -3.512 -6.636 14.871 1.00 81.94 689 TYR A N 1
ATOM 5481 C CA . TYR A 1 689 ? -2.255 -6.214 15.464 1.00 81.94 689 TYR A CA 1
ATOM 5482 C C . TYR A 1 689 ? -1.183 -6.069 14.388 1.00 81.94 689 TYR A C 1
ATOM 5484 O O . TYR A 1 689 ? -1.025 -6.957 13.551 1.00 81.94 689 TYR A O 1
ATOM 5492 N N . TYR A 1 690 ? -0.406 -4.989 14.458 1.00 71.44 690 TYR A N 1
ATOM 5493 C CA . TYR A 1 690 ? 0.780 -4.791 13.632 1.00 71.44 690 TYR A CA 1
ATOM 5494 C C . TYR A 1 690 ? 1.858 -4.006 14.391 1.00 71.44 690 TYR A C 1
ATOM 5496 O O . TYR A 1 690 ? 1.608 -2.906 14.888 1.00 71.44 690 TYR A O 1
ATOM 5504 N N . ASN A 1 691 ? 3.065 -4.563 14.470 1.00 67.19 691 ASN A N 1
ATOM 5505 C CA . ASN A 1 691 ? 4.237 -3.958 15.085 1.00 67.19 691 ASN A CA 1
ATOM 5506 C C . ASN A 1 691 ? 5.530 -4.531 14.486 1.00 67.19 691 ASN A C 1
ATOM 5508 O O . ASN A 1 691 ? 5.836 -5.708 14.647 1.00 67.19 691 ASN A O 1
ATOM 5512 N N . LEU A 1 692 ? 6.329 -3.670 13.854 1.00 46.72 692 LEU A N 1
ATOM 5513 C CA . LEU A 1 692 ? 7.600 -4.035 13.213 1.00 46.72 692 LEU A CA 1
ATOM 5514 C C . LEU A 1 692 ? 8.685 -4.514 14.196 1.00 46.72 692 LEU A C 1
ATOM 5516 O O . LEU A 1 692 ? 9.656 -5.146 13.782 1.00 46.72 692 LEU A O 1
ATOM 5520 N N . SER A 1 693 ? 8.534 -4.229 15.491 1.00 52.06 693 SER A N 1
ATOM 5521 C CA . SER A 1 693 ? 9.449 -4.703 16.531 1.00 52.06 693 SER A CA 1
ATOM 5522 C C . SER A 1 693 ? 8.866 -5.940 17.224 1.00 52.06 693 SER A C 1
ATOM 5524 O O . SER A 1 693 ? 7.721 -5.879 17.676 1.00 52.06 693 SER A O 1
ATOM 5526 N N . PRO A 1 694 ? 9.626 -7.047 17.360 1.00 53.44 694 PRO A N 1
ATOM 5527 C CA . PRO A 1 694 ? 9.126 -8.268 17.982 1.00 53.44 694 PRO A CA 1
ATOM 5528 C C . PRO A 1 694 ? 8.648 -7.996 19.408 1.00 53.44 694 PRO A C 1
ATOM 5530 O O . PRO A 1 694 ? 9.374 -7.422 20.224 1.00 53.44 694 PRO A O 1
ATOM 5533 N N . SER A 1 695 ? 7.419 -8.423 19.697 1.00 54.50 695 SER A N 1
ATOM 5534 C CA . SER A 1 695 ? 6.840 -8.301 21.033 1.00 54.50 695 SER A CA 1
ATOM 5535 C C . SER A 1 695 ? 7.620 -9.164 22.029 1.00 54.50 695 SER A C 1
ATOM 5537 O O . SER A 1 695 ? 7.693 -10.381 21.827 1.00 54.50 695 SER A O 1
ATOM 5539 N N . PRO A 1 696 ? 8.182 -8.591 23.108 1.00 58.69 696 PRO A N 1
ATOM 5540 C CA . PRO A 1 696 ? 8.719 -9.392 24.198 1.00 58.69 696 PRO A CA 1
ATOM 5541 C C . PRO A 1 696 ? 7.598 -10.192 24.879 1.00 58.69 696 PRO A C 1
ATOM 5543 O O . PRO A 1 696 ? 6.408 -9.882 24.761 1.00 58.69 696 PRO A O 1
ATOM 5546 N N . ARG A 1 697 ? 7.965 -11.221 25.635 1.00 62.78 697 ARG A N 1
ATOM 5547 C CA . ARG A 1 697 ? 7.040 -12.002 26.457 1.00 62.78 697 ARG A CA 1
ATOM 5548 C C . ARG A 1 697 ? 6.158 -11.111 27.340 1.00 62.78 697 ARG A C 1
ATOM 5550 O O . ARG A 1 697 ? 6.644 -10.169 27.961 1.00 62.78 697 ARG A O 1
ATOM 5557 N N . ASN A 1 698 ? 4.884 -11.485 27.473 1.00 63.94 698 ASN A N 1
ATOM 5558 C CA . ASN A 1 698 ? 3.852 -10.781 28.244 1.00 63.94 698 ASN A CA 1
ATOM 5559 C C . ASN A 1 698 ? 3.488 -9.395 27.685 1.00 63.94 698 ASN A C 1
ATOM 5561 O O . ASN A 1 698 ? 3.137 -8.488 28.441 1.00 63.94 698 ASN A O 1
ATOM 5565 N N . THR A 1 699 ? 3.557 -9.224 26.363 1.00 81.50 699 THR A N 1
ATOM 5566 C CA . THR A 1 699 ? 3.083 -7.996 25.713 1.00 81.50 699 THR A CA 1
ATOM 5567 C C . THR A 1 699 ? 1.557 -7.979 25.672 1.00 81.50 699 THR A C 1
ATOM 5569 O O . THR A 1 699 ? 0.943 -8.907 25.144 1.00 81.50 699 THR A O 1
ATOM 5572 N N . ASN A 1 700 ? 0.955 -6.911 26.201 1.00 88.75 700 ASN A N 1
ATOM 5573 C CA . ASN A 1 700 ? -0.461 -6.597 26.012 1.00 88.75 700 ASN A CA 1
ATOM 5574 C C . ASN A 1 700 ? -0.646 -5.935 24.643 1.00 88.75 700 ASN A C 1
ATOM 5576 O O . ASN A 1 700 ? -0.124 -4.842 24.422 1.00 88.75 700 ASN A O 1
ATOM 5580 N N . LEU A 1 701 ? -1.369 -6.598 23.745 1.00 88.38 701 LEU A N 1
ATOM 5581 C CA . LEU A 1 701 ? -1.645 -6.101 22.398 1.00 88.38 701 LEU A CA 1
ATOM 5582 C C . LEU A 1 701 ? -2.772 -5.068 22.425 1.00 88.38 701 LEU A C 1
ATOM 5584 O O . LEU A 1 701 ? -2.640 -3.991 21.856 1.00 88.38 701 LEU A O 1
ATOM 5588 N N . ILE A 1 702 ? -3.865 -5.390 23.124 1.00 89.69 702 ILE A N 1
ATOM 5589 C CA . ILE A 1 702 ? -5.041 -4.528 23.245 1.00 89.69 702 ILE A CA 1
ATOM 5590 C C . ILE A 1 702 ? -5.785 -4.791 24.555 1.00 89.69 702 ILE A C 1
ATOM 5592 O O . ILE A 1 702 ? -5.940 -5.930 24.997 1.00 89.69 702 ILE A O 1
ATOM 5596 N N . THR A 1 703 ? -6.291 -3.714 25.149 1.00 92.56 703 THR A N 1
ATOM 5597 C CA . THR A 1 703 ? -7.198 -3.724 26.294 1.00 92.56 703 THR A CA 1
ATOM 5598 C C . THR A 1 703 ? -8.616 -3.402 25.829 1.00 92.56 703 THR A C 1
ATOM 5600 O O . THR A 1 703 ? -8.834 -2.381 25.185 1.00 92.56 703 THR A O 1
ATOM 5603 N N . LEU A 1 704 ? -9.583 -4.236 26.193 1.00 93.56 704 LEU A N 1
ATOM 5604 C CA . LEU A 1 704 ? -10.995 -4.138 25.833 1.00 93.56 704 LEU A CA 1
ATOM 5605 C C . LEU A 1 704 ? -11.837 -3.942 27.091 1.00 93.56 704 LEU A C 1
ATOM 5607 O O . LEU A 1 704 ? -11.656 -4.646 28.081 1.00 93.56 704 LEU A O 1
ATOM 5611 N N . ASN A 1 705 ? -12.781 -3.010 27.040 1.00 93.25 705 ASN A N 1
ATOM 5612 C CA . ASN A 1 705 ? -13.703 -2.728 28.129 1.00 93.25 705 ASN A CA 1
ATOM 5613 C C . ASN A 1 705 ? -15.103 -3.206 27.757 1.00 93.25 705 ASN A C 1
ATOM 5615 O O . ASN A 1 705 ? -15.663 -2.783 26.741 1.00 93.25 705 ASN A O 1
ATOM 5619 N N . PHE A 1 706 ? -15.682 -4.040 28.615 1.00 94.50 706 PHE A N 1
ATOM 5620 C CA . PHE A 1 706 ? -17.053 -4.521 28.488 1.00 94.50 706 PHE A CA 1
ATOM 5621 C C . PHE A 1 706 ? -17.864 -4.103 29.702 1.00 94.50 706 PHE A C 1
ATOM 5623 O O . PHE A 1 706 ? -17.408 -4.242 30.832 1.00 94.50 706 PHE A O 1
ATOM 5630 N N . LYS A 1 707 ? -19.086 -3.634 29.484 1.00 93.19 707 LYS A N 1
ATOM 5631 C CA . LYS A 1 707 ? -20.063 -3.414 30.542 1.00 93.19 707 LYS A CA 1
ATOM 5632 C C . LYS A 1 707 ? -20.910 -4.666 30.711 1.00 93.19 707 LYS A C 1
ATOM 5634 O O . LYS A 1 707 ? -21.459 -5.183 29.740 1.00 93.19 707 LYS A O 1
ATOM 5639 N N . ILE A 1 708 ? -21.044 -5.137 31.944 1.00 89.38 708 ILE A N 1
ATOM 5640 C CA . ILE A 1 708 ? -21.947 -6.233 32.289 1.00 89.38 708 ILE A CA 1
ATOM 5641 C C . ILE A 1 708 ? -23.371 -5.673 32.293 1.00 89.38 708 ILE A C 1
ATOM 5643 O O . ILE A 1 708 ? -23.692 -4.753 33.050 1.00 89.38 708 ILE A O 1
ATOM 5647 N N . LYS A 1 709 ? -24.240 -6.202 31.429 1.00 81.38 709 LYS A N 1
ATOM 5648 C CA . LYS A 1 709 ? -25.610 -5.707 31.264 1.00 81.38 709 LYS A CA 1
ATOM 5649 C C . LYS A 1 709 ? -26.444 -5.955 32.518 1.00 81.38 709 LYS A C 1
ATOM 5651 O O . LYS A 1 709 ? -26.293 -6.962 33.199 1.00 81.38 709 LYS A O 1
ATOM 5656 N N . ASN A 1 710 ? -27.433 -5.089 32.751 1.00 71.75 710 ASN A N 1
ATOM 5657 C CA . ASN A 1 710 ? -28.397 -5.213 33.860 1.00 71.75 710 ASN A CA 1
ATOM 5658 C C . ASN A 1 710 ? -29.267 -6.490 33.810 1.00 71.75 710 ASN A C 1
ATOM 5660 O O . ASN A 1 710 ? -30.021 -6.789 34.740 1.00 71.75 710 ASN A O 1
ATOM 5664 N N . THR A 1 711 ? -29.206 -7.212 32.694 1.00 66.19 711 THR A N 1
ATOM 5665 C CA . THR A 1 711 ? -29.916 -8.463 32.413 1.00 66.19 711 THR A CA 1
ATOM 5666 C C . THR A 1 711 ? -29.019 -9.698 32.487 1.00 66.19 711 THR A C 1
ATOM 5668 O O . THR A 1 711 ? -29.530 -10.793 32.285 1.00 66.19 711 THR A O 1
ATOM 5671 N N . ALA A 1 712 ? -27.718 -9.540 32.753 1.00 68.00 712 ALA A N 1
ATOM 5672 C CA . ALA A 1 712 ? -26.771 -10.645 32.833 1.00 68.00 712 ALA A CA 1
ATOM 5673 C C . ALA A 1 712 ? -27.150 -11.639 33.944 1.00 68.00 712 ALA A C 1
ATOM 5675 O O . ALA A 1 712 ? -27.465 -11.233 35.065 1.00 68.00 712 ALA A O 1
ATOM 5676 N N . ALA A 1 713 ? -27.097 -12.936 33.636 1.00 66.44 713 ALA A N 1
ATOM 5677 C CA . ALA A 1 713 ? -27.177 -13.989 34.643 1.00 66.44 713 ALA A CA 1
ATOM 5678 C C . ALA A 1 713 ? -25.845 -14.096 35.406 1.00 66.44 713 ALA A C 1
ATOM 5680 O O . ALA A 1 713 ? -24.785 -13.815 34.846 1.00 66.44 713 ALA A O 1
ATOM 5681 N N . ASN A 1 714 ? -25.897 -14.516 36.674 1.00 65.25 714 ASN A N 1
ATOM 5682 C CA . ASN A 1 714 ? -24.686 -14.786 37.451 1.00 65.25 714 ASN A CA 1
ATOM 5683 C C . ASN A 1 714 ? -23.942 -16.009 36.893 1.00 65.25 714 ASN A C 1
ATOM 5685 O O . ASN A 1 714 ? -24.568 -16.962 36.423 1.00 65.25 714 ASN A O 1
ATOM 5689 N N . GLY A 1 715 ? -22.615 -16.000 37.030 1.00 70.69 715 GLY A N 1
ATOM 5690 C CA . GLY A 1 715 ? -21.732 -17.074 36.576 1.00 70.69 715 GLY A CA 1
ATOM 5691 C C . GLY A 1 715 ? -20.832 -16.678 35.397 1.00 70.69 715 GLY A C 1
ATOM 5692 O O . GLY A 1 715 ? -20.750 -15.497 35.044 1.00 70.69 715 GLY A O 1
ATOM 5693 N N . PRO A 1 716 ? -20.125 -17.653 34.801 1.00 76.88 716 PRO A N 1
ATOM 5694 C CA . PRO A 1 716 ? -19.140 -17.393 33.761 1.00 76.88 716 PRO A CA 1
ATOM 5695 C C . PRO A 1 716 ? -19.795 -17.094 32.411 1.00 76.88 716 PRO A C 1
ATOM 5697 O O . PRO A 1 716 ? -20.605 -17.870 31.910 1.00 76.88 716 PRO A O 1
ATOM 5700 N N . SER A 1 717 ? -19.350 -16.019 31.766 1.00 85.50 717 SER A N 1
ATOM 5701 C CA . SER A 1 717 ? -19.623 -15.711 30.362 1.00 85.50 717 SER A CA 1
ATOM 5702 C C . SER A 1 717 ? -18.323 -15.764 29.566 1.00 85.50 717 SER A C 1
ATOM 5704 O O . SER A 1 717 ? -17.466 -14.889 29.700 1.00 85.50 717 SER A O 1
ATOM 5706 N N . ALA A 1 718 ? -18.159 -16.799 28.742 1.00 85.50 718 ALA A N 1
ATOM 5707 C CA . ALA A 1 718 ? -16.949 -16.997 27.948 1.00 85.50 718 ALA A CA 1
ATOM 5708 C C . ALA A 1 718 ? -16.793 -15.926 26.853 1.00 85.50 718 ALA A C 1
ATOM 5710 O O . ALA A 1 718 ? -17.758 -15.552 26.187 1.00 85.50 718 ALA A O 1
ATOM 5711 N N . ILE A 1 719 ? -15.553 -15.490 26.631 1.00 92.75 719 ILE A N 1
ATOM 5712 C CA . ILE A 1 719 ? -15.134 -14.677 25.488 1.00 92.75 719 ILE A CA 1
ATOM 5713 C C . ILE A 1 719 ? -14.188 -15.540 24.657 1.00 92.75 719 ILE A C 1
ATOM 5715 O O . ILE A 1 719 ? -13.045 -15.791 25.052 1.00 92.75 719 ILE A O 1
ATOM 5719 N N . VAL A 1 720 ? -14.687 -16.033 23.526 1.00 91.31 720 VAL A N 1
ATOM 5720 C CA . VAL A 1 720 ? -13.969 -16.977 22.667 1.00 91.31 720 VAL A CA 1
ATOM 5721 C C . VAL A 1 720 ? -13.017 -16.210 21.760 1.00 91.31 720 VAL A C 1
ATOM 5723 O O . VAL A 1 720 ? -13.448 -15.394 20.948 1.00 91.31 720 VAL A O 1
ATOM 5726 N N . LEU A 1 721 ? -11.722 -16.490 21.888 1.00 92.81 721 LEU A N 1
ATOM 5727 C CA . LEU A 1 721 ? -10.683 -15.929 21.033 1.00 92.81 721 LEU A CA 1
ATOM 5728 C C . LEU A 1 721 ? -10.419 -16.851 19.845 1.00 92.81 721 LEU A C 1
ATOM 5730 O O . LEU A 1 721 ? -10.173 -18.044 20.011 1.00 92.81 721 LEU A O 1
ATOM 5734 N N . THR A 1 722 ? -10.385 -16.262 18.659 1.00 91.19 722 THR A N 1
ATOM 5735 C CA . THR A 1 722 ? -9.851 -16.882 17.447 1.00 91.19 722 THR A CA 1
ATOM 5736 C C . THR A 1 722 ? -8.870 -15.926 16.782 1.00 91.19 722 THR A C 1
ATOM 5738 O O . THR A 1 722 ? -8.913 -14.718 17.026 1.00 91.19 722 THR A O 1
ATOM 5741 N N . GLY A 1 723 ? -7.990 -16.450 15.940 1.00 87.12 723 GLY A N 1
ATOM 5742 C CA . GLY A 1 723 ? -7.128 -15.620 15.120 1.00 87.12 723 GLY A CA 1
ATOM 5743 C C . GLY A 1 723 ? -6.614 -16.354 13.897 1.00 87.12 723 GLY A C 1
ATOM 5744 O O . GLY A 1 723 ? -6.604 -17.583 13.843 1.00 87.12 723 GLY A O 1
ATOM 5745 N N . GLU A 1 724 ? -6.191 -15.567 12.924 1.00 82.94 724 GLU A N 1
ATOM 5746 C CA . GLU A 1 724 ? -5.639 -16.006 11.650 1.00 82.94 724 GLU A CA 1
ATOM 5747 C C . GLU A 1 724 ? -4.420 -15.151 11.290 1.00 82.94 724 GLU A C 1
ATOM 5749 O O . GLU A 1 724 ? -4.205 -14.076 11.864 1.00 82.94 724 GLU A O 1
ATOM 5754 N N . LYS A 1 725 ? -3.623 -15.638 10.328 1.00 78.12 725 LYS A N 1
ATOM 5755 C CA . LYS A 1 725 ? -2.474 -14.914 9.760 1.00 78.12 725 LYS A CA 1
ATOM 5756 C C . LYS A 1 725 ? -1.532 -14.358 10.834 1.00 78.12 725 LYS A C 1
ATOM 5758 O O . LYS A 1 725 ? -1.135 -13.199 10.786 1.00 78.12 725 LYS A O 1
ATOM 5763 N N . VAL A 1 726 ? -1.221 -15.156 11.853 1.00 83.38 726 VAL A N 1
ATOM 5764 C CA . VAL A 1 726 ? -0.250 -14.750 12.874 1.00 83.38 726 VAL A CA 1
ATOM 5765 C C . VAL A 1 726 ? 1.135 -14.841 12.254 1.00 83.38 726 VAL A C 1
ATOM 5767 O O . VAL A 1 726 ? 1.521 -15.915 11.799 1.00 83.38 726 VAL A O 1
ATOM 5770 N N . ARG A 1 727 ? 1.874 -13.729 12.229 1.00 73.88 727 ARG A N 1
ATOM 5771 C CA . ARG A 1 727 ? 3.183 -13.652 11.575 1.00 73.88 727 ARG A CA 1
ATOM 5772 C C . ARG A 1 727 ? 4.266 -13.103 12.473 1.00 73.88 727 ARG A C 1
ATOM 5774 O O . ARG A 1 727 ? 4.016 -12.278 13.355 1.00 73.88 727 ARG A O 1
ATOM 5781 N N . ASP A 1 728 ? 5.489 -13.553 12.229 1.00 69.88 728 ASP A N 1
ATOM 5782 C CA . ASP A 1 728 ? 6.673 -13.030 12.900 1.00 69.88 728 ASP A CA 1
ATOM 5783 C C . ASP A 1 728 ? 7.209 -11.744 12.248 1.00 69.88 728 ASP A C 1
ATOM 5785 O O . ASP A 1 728 ? 6.695 -11.259 11.242 1.00 69.88 728 ASP A O 1
ATOM 5789 N N . LYS A 1 729 ? 8.256 -11.148 12.823 1.00 63.25 729 LYS A N 1
ATOM 5790 C CA . LYS A 1 729 ? 8.915 -9.932 12.298 1.00 63.25 729 LYS A CA 1
ATOM 5791 C C . LYS A 1 729 ? 9.511 -10.061 10.888 1.00 63.25 729 LYS A C 1
ATOM 5793 O O . LYS A 1 729 ? 9.881 -9.047 10.308 1.00 63.25 729 LYS A O 1
ATOM 5798 N N . TYR A 1 730 ? 9.642 -11.280 10.369 1.00 57.16 730 TYR A N 1
ATOM 5799 C CA . TYR A 1 730 ? 10.072 -11.562 8.997 1.00 57.16 730 TYR A CA 1
ATOM 5800 C C . TYR A 1 730 ? 8.881 -11.857 8.082 1.00 57.16 730 TYR A C 1
ATOM 5802 O O . TYR A 1 730 ? 9.063 -12.328 6.964 1.00 57.16 730 TYR A O 1
ATOM 5810 N N . ASN A 1 731 ? 7.672 -11.603 8.583 1.00 54.94 731 ASN A N 1
ATOM 5811 C CA . ASN A 1 731 ? 6.410 -11.828 7.916 1.00 54.94 731 ASN A CA 1
ATOM 5812 C C . ASN A 1 731 ? 6.132 -13.300 7.544 1.00 54.94 731 ASN A C 1
ATOM 5814 O O . ASN A 1 731 ? 5.376 -13.611 6.629 1.00 54.94 731 ASN A O 1
ATOM 5818 N N . ARG A 1 732 ? 6.710 -14.248 8.280 1.00 61.09 732 ARG A N 1
ATOM 5819 C CA . ARG A 1 732 ? 6.393 -15.670 8.105 1.00 61.09 732 ARG A CA 1
ATOM 5820 C C . ARG A 1 732 ? 5.150 -16.009 8.908 1.00 61.09 732 ARG A C 1
ATOM 5822 O O . ARG A 1 732 ? 5.093 -15.643 10.081 1.00 61.09 732 ARG A O 1
ATOM 5829 N N . ASP A 1 733 ? 4.213 -16.757 8.329 1.00 70.62 733 ASP A N 1
ATOM 5830 C CA . ASP A 1 733 ? 3.123 -17.357 9.102 1.00 70.62 733 ASP A CA 1
ATOM 5831 C C . ASP A 1 733 ? 3.712 -18.288 10.174 1.00 70.62 733 ASP A C 1
ATOM 5833 O O . ASP A 1 733 ? 4.503 -19.192 9.887 1.00 70.62 733 ASP A O 1
ATOM 5837 N N . ILE A 1 734 ? 3.331 -18.055 11.428 1.00 76.06 734 ILE A N 1
ATOM 5838 C CA . ILE A 1 734 ? 3.734 -18.857 12.579 1.00 76.06 734 ILE A CA 1
ATOM 5839 C C . ILE A 1 734 ? 2.516 -19.538 13.189 1.00 76.06 734 ILE A C 1
ATOM 5841 O O . ILE A 1 734 ? 1.400 -19.019 13.178 1.00 76.06 734 ILE A O 1
ATOM 5845 N N . SER A 1 735 ? 2.730 -20.725 13.751 1.00 82.94 735 SER A N 1
ATOM 5846 C CA . SER A 1 735 ? 1.685 -21.396 14.521 1.00 82.94 735 SER A CA 1
ATOM 5847 C C . SER A 1 735 ? 1.348 -20.583 15.771 1.00 82.94 735 SER A C 1
ATOM 5849 O O . SER A 1 735 ? 2.245 -20.036 16.420 1.00 82.94 735 SER A O 1
ATOM 5851 N N . ALA A 1 736 ? 0.061 -20.518 16.110 1.00 87.12 736 ALA A N 1
ATOM 5852 C CA . ALA A 1 736 ? -0.426 -19.818 17.288 1.00 87.12 736 ALA A CA 1
ATOM 5853 C C . ALA A 1 736 ? -1.447 -20.662 18.057 1.00 87.12 736 ALA A C 1
ATOM 5855 O O . ALA A 1 736 ? -2.334 -21.278 17.464 1.00 87.12 736 ALA A O 1
ATOM 5856 N N . GLN A 1 737 ? -1.339 -20.652 19.382 1.00 90.38 737 GLN A N 1
ATOM 5857 C CA . GLN A 1 737 ? -2.329 -21.207 20.297 1.00 90.38 737 GLN A CA 1
ATOM 5858 C C . GLN A 1 737 ? -3.170 -20.080 20.873 1.00 90.38 737 GLN A C 1
ATOM 5860 O O . GLN A 1 737 ? -2.635 -19.068 21.327 1.00 90.38 737 GLN A O 1
ATOM 5865 N N . PHE A 1 738 ? -4.486 -20.278 20.879 1.00 91.94 738 PHE A N 1
ATOM 5866 C CA . PHE A 1 738 ? -5.443 -19.294 21.365 1.00 91.94 738 PHE A CA 1
ATOM 5867 C C . PHE A 1 738 ? -6.089 -19.773 22.660 1.00 91.94 738 PHE A C 1
ATOM 5869 O O . PHE A 1 738 ? -6.791 -20.785 22.682 1.00 91.94 738 PHE A O 1
ATOM 5876 N N . THR A 1 739 ? -5.894 -19.010 23.731 1.00 93.81 739 THR A N 1
ATOM 5877 C CA . THR A 1 739 ? -6.545 -19.241 25.021 1.00 93.81 739 THR A CA 1
ATOM 5878 C C . THR A 1 739 ? -7.640 -18.202 25.225 1.00 93.81 739 THR A C 1
ATOM 5880 O O . THR A 1 739 ? -7.381 -17.001 25.309 1.00 93.81 739 THR A O 1
ATOM 5883 N N . SER A 1 740 ? -8.883 -18.674 25.293 1.00 93.25 740 SER A N 1
ATOM 5884 C CA . SER A 1 740 ? -10.065 -17.833 25.512 1.00 93.25 740 SER A CA 1
ATOM 5885 C C . SER A 1 740 ? -10.155 -17.336 26.959 1.00 93.25 740 SER A C 1
ATOM 5887 O O . SER A 1 740 ? -9.611 -17.956 27.873 1.00 93.25 740 SER A O 1
ATOM 5889 N N . GLY A 1 741 ? -10.856 -16.221 27.157 1.00 91.44 741 GLY A N 1
ATOM 5890 C CA . GLY A 1 741 ? -11.088 -15.613 28.468 1.00 91.44 741 GLY A CA 1
ATOM 5891 C C . GLY A 1 741 ? -12.542 -15.764 28.901 1.00 91.44 741 GLY A C 1
ATOM 5892 O O . GLY A 1 741 ? -13.367 -16.326 28.179 1.00 91.44 741 GLY A O 1
ATOM 5893 N N . ALA A 1 742 ? -12.880 -15.242 30.075 1.00 89.88 742 ALA A N 1
ATOM 5894 C CA . ALA A 1 742 ? -14.260 -15.160 30.539 1.00 89.88 742 ALA A CA 1
ATOM 5895 C C . ALA A 1 742 ? -14.484 -13.932 31.426 1.00 89.88 742 ALA A C 1
ATOM 5897 O O . ALA A 1 742 ? -13.567 -13.440 32.085 1.00 89.88 742 ALA A O 1
ATOM 5898 N N . VAL A 1 743 ? -15.727 -13.466 31.471 1.00 91.38 743 VAL A N 1
ATOM 5899 C CA . VAL A 1 743 ? -16.200 -12.552 32.509 1.00 91.38 743 VAL A CA 1
ATOM 5900 C C . VAL A 1 743 ? -17.031 -13.360 33.492 1.00 91.38 743 VAL A C 1
ATOM 5902 O O . VAL A 1 743 ? -18.075 -13.893 33.131 1.00 91.38 743 VAL A O 1
ATOM 5905 N N . GLU A 1 744 ? -16.565 -13.449 34.730 1.00 87.38 744 GLU A N 1
ATOM 5906 C CA . GLU A 1 744 ? -17.340 -13.988 35.839 1.00 87.38 744 GLU A CA 1
ATOM 5907 C C . GLU A 1 744 ? -18.262 -12.884 36.365 1.00 87.38 744 GLU A C 1
ATOM 5909 O O . GLU A 1 744 ? -17.797 -11.851 36.862 1.00 87.38 744 GLU A O 1
ATOM 5914 N N . VAL A 1 745 ? -19.575 -13.084 36.247 1.00 82.94 745 VAL A N 1
ATOM 5915 C CA . VAL A 1 745 ? -20.572 -12.161 36.797 1.00 82.94 745 VAL A CA 1
ATOM 5916 C C . VAL A 1 745 ? -20.802 -12.519 38.267 1.00 82.94 745 VAL A C 1
ATOM 5918 O O . VAL A 1 745 ? -21.467 -13.505 38.592 1.00 82.94 745 VAL A O 1
ATOM 5921 N N . GLY A 1 746 ? -20.193 -11.734 39.157 1.00 67.69 746 GLY A N 1
ATOM 5922 C CA . GLY A 1 746 ? -20.259 -11.877 40.610 1.00 67.69 746 GLY A CA 1
ATOM 5923 C C . GLY A 1 746 ? -21.585 -11.407 41.220 1.00 67.69 746 GLY A C 1
ATOM 5924 O O . GLY A 1 746 ? -22.368 -10.716 40.574 1.00 67.69 746 GLY A O 1
ATOM 5925 N N . GLU A 1 747 ? -21.807 -11.768 42.493 1.00 59.84 747 GLU A N 1
ATOM 5926 C CA . GLU A 1 747 ? -23.077 -11.636 43.234 1.00 59.84 747 GLU A CA 1
ATOM 5927 C C . GLU A 1 747 ? -23.766 -10.262 43.081 1.00 59.84 747 GLU A C 1
ATOM 5929 O O . GLU A 1 747 ? -23.487 -9.302 43.808 1.00 59.84 747 GLU A O 1
ATOM 5934 N N . GLY A 1 748 ? -24.706 -10.205 42.136 1.00 55.75 748 GLY A N 1
ATOM 5935 C CA . GLY A 1 748 ? -25.879 -9.336 42.141 1.00 55.75 748 GLY A CA 1
ATOM 5936 C C . GLY A 1 748 ? -27.140 -10.147 42.455 1.00 55.75 748 GLY A C 1
ATOM 5937 O O . GLY A 1 748 ? -27.100 -11.381 42.472 1.00 55.75 748 GLY A O 1
ATOM 5938 N N . VAL A 1 749 ? -28.256 -9.458 42.719 1.00 57.97 749 VAL A N 1
ATOM 5939 C CA . VAL A 1 749 ? -29.567 -10.090 42.951 1.00 57.97 749 VAL A CA 1
ATOM 5940 C C . VAL A 1 749 ? -29.913 -10.970 41.745 1.00 57.97 749 VAL A C 1
ATOM 5942 O O . VAL A 1 749 ? -30.141 -10.459 40.649 1.00 57.97 749 VAL A O 1
ATOM 5945 N N . VAL A 1 750 ? -29.924 -12.291 41.940 1.00 63.34 750 VAL A N 1
ATOM 5946 C CA . VAL A 1 750 ? -30.367 -13.256 40.928 1.00 63.34 750 VAL A CA 1
ATOM 5947 C C . VAL A 1 750 ? -31.884 -13.187 40.881 1.00 63.34 750 VAL A C 1
ATOM 5949 O O . VAL A 1 750 ? -32.554 -13.700 41.773 1.00 63.34 750 VAL A O 1
ATOM 5952 N N . TYR A 1 751 ? -32.423 -12.525 39.860 1.00 67.69 751 TYR A N 1
ATOM 5953 C CA . TYR A 1 751 ? -33.863 -12.483 39.633 1.00 67.69 751 TYR A CA 1
ATOM 5954 C C . TYR A 1 751 ? -34.396 -13.915 39.501 1.00 67.69 751 TYR A C 1
ATOM 5956 O O . TYR A 1 751 ? -33.953 -14.677 38.643 1.00 67.69 751 TYR A O 1
ATOM 5964 N N . GLY A 1 752 ? -35.324 -14.279 40.378 1.00 70.62 752 GLY A N 1
ATOM 5965 C CA . GLY A 1 752 ? -35.900 -15.610 40.497 1.00 70.62 752 GLY A CA 1
ATOM 5966 C C . GLY A 1 752 ? -35.298 -16.502 41.584 1.00 70.62 752 GLY A C 1
ATOM 5967 O O . GLY A 1 752 ? -35.866 -17.559 41.827 1.00 70.62 752 GLY A O 1
ATOM 5968 N N . ASP A 1 753 ? -34.214 -16.104 42.257 1.00 78.25 753 ASP A N 1
ATOM 5969 C CA . ASP A 1 753 ? -33.649 -16.789 43.435 1.00 78.25 753 ASP A CA 1
ATOM 5970 C C . ASP A 1 753 ? -33.961 -15.961 44.690 1.00 78.25 753 ASP A C 1
ATOM 5972 O O . ASP A 1 753 ? -33.265 -15.007 45.061 1.00 78.25 753 ASP A O 1
ATOM 5976 N N . ILE A 1 754 ? -35.084 -16.282 45.322 1.00 82.94 754 ILE A N 1
ATOM 5977 C CA . ILE A 1 754 ? -35.613 -15.545 46.475 1.00 82.94 754 ILE A CA 1
ATOM 5978 C C . ILE A 1 754 ? -35.058 -16.066 47.801 1.00 82.94 754 ILE A C 1
ATOM 5980 O O . ILE A 1 754 ? -35.202 -15.404 48.835 1.00 82.94 754 ILE A O 1
ATOM 5984 N N . ASN A 1 755 ? -34.449 -17.249 47.817 1.00 79.62 755 ASN A N 1
ATOM 5985 C CA . ASN A 1 755 ? -33.845 -17.833 49.011 1.00 79.62 755 ASN A CA 1
ATOM 5986 C C . ASN A 1 755 ? -32.314 -17.659 49.069 1.00 79.62 755 ASN A C 1
ATOM 5988 O O . ASN A 1 755 ? -31.719 -18.015 50.088 1.00 79.62 755 ASN A O 1
ATOM 5992 N N . SER A 1 756 ? -31.719 -17.031 48.050 1.00 71.25 756 SER A N 1
ATOM 5993 C CA . SER A 1 756 ? -30.286 -16.744 47.927 1.00 71.25 756 SER A CA 1
ATOM 5994 C C . SER A 1 756 ? -29.422 -18.008 47.891 1.00 71.25 756 SER A C 1
ATOM 5996 O O . SER A 1 756 ? -28.293 -18.014 48.390 1.00 71.25 756 SER A O 1
ATOM 5998 N N . THR A 1 757 ? -29.952 -19.091 47.318 1.00 71.06 757 THR A N 1
ATOM 5999 C CA . THR A 1 757 ? -29.224 -20.359 47.125 1.00 71.06 757 THR A CA 1
ATOM 6000 C C . THR A 1 757 ? -28.255 -20.319 45.948 1.00 71.06 757 THR A C 1
ATOM 6002 O O . THR A 1 757 ? -27.431 -21.222 45.818 1.00 71.06 757 THR A O 1
ATOM 6005 N N . LYS A 1 758 ? -28.272 -19.235 45.160 1.00 62.16 758 LYS A N 1
ATOM 6006 C CA . LYS A 1 758 ? -27.490 -19.012 43.935 1.00 62.16 758 LYS A CA 1
ATOM 6007 C C . LYS A 1 758 ? -27.971 -19.838 42.739 1.00 62.16 758 LYS A C 1
ATOM 6009 O O . LYS A 1 758 ? -27.276 -19.909 41.728 1.00 62.16 758 LYS A O 1
ATOM 6014 N N . SER A 1 759 ? -29.162 -20.422 42.833 1.00 63.06 759 SER A N 1
ATOM 6015 C CA . SER A 1 759 ? -29.839 -21.150 41.760 1.00 63.06 759 SER A CA 1
ATOM 6016 C C . SER A 1 759 ? -31.344 -20.926 41.839 1.00 63.06 759 SER A C 1
ATOM 6018 O O . SER A 1 759 ? -31.892 -20.805 42.925 1.00 63.06 759 SER A O 1
ATOM 6020 N N . ILE A 1 760 ? -32.020 -20.891 40.689 1.00 73.06 760 ILE A N 1
ATOM 6021 C CA . ILE A 1 760 ? -33.483 -20.814 40.643 1.00 73.06 760 ILE A CA 1
ATOM 6022 C C . ILE A 1 760 ? -34.041 -22.221 40.878 1.00 73.06 760 ILE A C 1
ATOM 6024 O O . ILE A 1 760 ? -33.990 -23.076 39.990 1.00 73.06 760 ILE A O 1
ATOM 6028 N N . GLU A 1 761 ? -34.561 -22.471 42.076 1.00 82.12 761 GLU A N 1
ATOM 6029 C CA . GLU A 1 761 ? -35.086 -23.768 42.487 1.00 82.12 761 GLU A CA 1
ATOM 6030 C C . GLU A 1 761 ? -36.614 -23.762 42.619 1.00 82.12 761 GLU A C 1
ATOM 6032 O O . GLU A 1 761 ? -37.290 -22.732 42.642 1.00 82.12 761 GLU A O 1
ATOM 6037 N N . LEU A 1 762 ? -37.206 -24.950 42.772 1.00 82.88 762 LEU A N 1
ATOM 6038 C CA . LEU A 1 762 ? -38.646 -25.074 43.026 1.00 82.88 762 LEU A CA 1
ATOM 6039 C C . LEU A 1 762 ? -39.084 -24.330 44.291 1.00 82.88 762 LEU A C 1
ATOM 6041 O O . LEU A 1 762 ? -40.217 -23.849 44.361 1.00 82.88 762 LEU A O 1
ATOM 6045 N N . ALA A 1 763 ? -38.195 -24.240 45.281 1.00 83.38 763 ALA A N 1
ATOM 6046 C CA . ALA A 1 763 ? -38.424 -23.479 46.499 1.00 83.38 763 ALA A CA 1
ATOM 6047 C C . ALA A 1 763 ? -38.635 -21.985 46.208 1.00 83.38 763 ALA A C 1
ATOM 6049 O O . ALA A 1 763 ? -39.464 -21.354 46.866 1.00 83.38 763 ALA A O 1
ATOM 6050 N N . ASP A 1 764 ? -37.955 -21.448 45.195 1.00 86.38 764 ASP A N 1
ATOM 6051 C CA . ASP A 1 764 ? -38.063 -20.053 44.796 1.00 86.38 764 ASP A CA 1
ATOM 6052 C C . ASP A 1 764 ? -39.380 -19.763 44.086 1.00 86.38 764 ASP A C 1
ATOM 6054 O O . ASP A 1 764 ? -40.151 -18.901 44.509 1.00 86.38 764 ASP A O 1
ATOM 6058 N N . ALA A 1 765 ? -39.720 -20.580 43.086 1.00 86.88 765 ALA A N 1
ATOM 6059 C CA . ALA A 1 765 ? -41.020 -20.501 42.425 1.00 86.88 765 ALA A CA 1
ATOM 6060 C C . ALA A 1 765 ? -42.164 -20.579 43.452 1.00 86.88 765 ALA A C 1
ATOM 6062 O O . ALA A 1 765 ? -43.088 -19.763 43.450 1.00 86.88 765 ALA A O 1
ATOM 6063 N N . MET A 1 766 ? -42.078 -21.535 44.383 1.00 88.94 766 MET A N 1
ATOM 6064 C CA . MET A 1 766 ? -43.086 -21.725 45.422 1.00 88.94 766 MET A CA 1
ATOM 6065 C C . MET A 1 766 ? -43.165 -20.540 46.389 1.00 88.94 766 MET A C 1
ATOM 6067 O O . MET A 1 766 ? -44.264 -20.180 46.809 1.00 88.94 766 MET A O 1
ATOM 6071 N N . GLY A 1 767 ? -42.041 -19.915 46.740 1.00 89.38 767 GLY A N 1
ATOM 6072 C CA . GLY A 1 767 ? -42.053 -18.751 47.621 1.00 89.38 767 GLY A CA 1
ATOM 6073 C C . GLY A 1 767 ? -42.684 -17.522 46.963 1.00 89.38 767 GLY A C 1
ATOM 6074 O O . GLY A 1 767 ? -43.426 -16.811 47.642 1.00 89.38 767 GLY A O 1
ATOM 6075 N N . VAL A 1 768 ? -42.505 -17.312 45.651 1.00 90.06 768 VAL A N 1
ATOM 6076 C CA . VAL A 1 768 ? -43.220 -16.243 44.924 1.00 90.06 768 VAL A CA 1
ATOM 6077 C C . VAL A 1 768 ? -44.713 -16.567 44.810 1.00 90.06 768 VAL A C 1
ATOM 6079 O O . VAL A 1 768 ? -45.540 -15.714 45.125 1.00 90.06 768 VAL A O 1
ATOM 6082 N N . PHE A 1 769 ? -45.101 -17.818 44.517 1.00 91.31 769 PHE A N 1
ATOM 6083 C CA . PHE A 1 769 ? -46.517 -18.229 44.571 1.00 91.31 769 PHE A CA 1
ATOM 6084 C C . PHE A 1 769 ? -47.151 -17.986 45.946 1.00 91.31 769 PHE A C 1
ATOM 6086 O O . PHE A 1 769 ? -48.302 -17.555 46.043 1.00 91.31 769 PHE A O 1
ATOM 6093 N N . GLN A 1 770 ? -46.419 -18.269 47.024 1.00 90.75 770 GLN A N 1
ATOM 6094 C CA . GLN A 1 770 ? -46.896 -18.041 48.385 1.00 90.75 770 GLN A CA 1
ATOM 6095 C C . GLN A 1 770 ? -47.001 -16.552 48.716 1.00 90.75 770 GLN A C 1
ATOM 6097 O O . GLN A 1 770 ? -47.945 -16.170 49.409 1.00 90.75 770 GLN A O 1
ATOM 6102 N N . TYR A 1 771 ? -46.088 -15.720 48.210 1.00 91.38 771 TYR A N 1
ATOM 6103 C CA . TYR A 1 771 ? -46.174 -14.268 48.333 1.00 91.38 771 TYR A CA 1
ATOM 6104 C C . TYR A 1 771 ? -47.420 -13.721 47.629 1.00 91.38 771 TYR A C 1
ATOM 6106 O O . TYR A 1 771 ? -48.247 -13.071 48.266 1.00 91.38 771 TYR A O 1
ATOM 6114 N N . VAL A 1 772 ? -47.617 -14.072 46.354 1.00 89.56 772 VAL A N 1
ATOM 6115 C CA . VAL A 1 772 ? -48.771 -13.640 45.544 1.00 89.56 772 VAL A CA 1
ATOM 6116 C C . VAL A 1 772 ? -50.094 -14.105 46.165 1.00 89.56 772 VAL A C 1
ATOM 6118 O O . VAL A 1 772 ? -51.092 -13.389 46.144 1.00 89.56 772 VAL A O 1
ATOM 6121 N N . ALA A 1 773 ? -50.106 -15.283 46.798 1.00 87.62 773 ALA A N 1
ATOM 6122 C CA . ALA A 1 773 ? -51.256 -15.799 47.541 1.00 87.62 773 ALA A CA 1
ATOM 6123 C C . ALA A 1 773 ? -51.465 -15.154 48.932 1.00 87.62 773 ALA A C 1
ATOM 6125 O O . ALA A 1 773 ? -52.353 -15.590 49.672 1.00 87.62 773 ALA A O 1
ATOM 6126 N N . GLY A 1 774 ? -50.645 -14.173 49.328 1.00 86.25 774 GLY A N 1
ATOM 6127 C CA . GLY A 1 774 ? -50.708 -13.491 50.626 1.00 86.25 774 GLY A CA 1
ATOM 6128 C C . GLY A 1 774 ? -50.286 -14.355 51.820 1.00 86.25 774 GLY A C 1
ATOM 6129 O O . GLY A 1 774 ? -50.634 -14.053 52.960 1.00 86.25 774 GLY A O 1
ATOM 6130 N N . LYS A 1 775 ? -49.576 -15.461 51.577 1.00 87.00 775 LYS A N 1
ATOM 6131 C CA . LYS A 1 775 ? -49.153 -16.438 52.596 1.00 87.00 775 LYS A CA 1
ATOM 6132 C C . LYS A 1 775 ? -47.705 -16.260 53.051 1.00 87.00 775 LYS A C 1
ATOM 6134 O O . LYS A 1 775 ? -47.288 -16.933 53.991 1.00 87.00 775 LYS A O 1
ATOM 6139 N N . TYR A 1 776 ? -46.948 -15.384 52.396 1.00 81.31 776 TYR A N 1
ATOM 6140 C CA . TYR A 1 776 ? -45.536 -15.139 52.671 1.00 81.31 776 TYR A CA 1
ATOM 6141 C C . TYR A 1 776 ? -45.194 -13.666 52.418 1.00 81.31 776 TYR A C 1
ATOM 6143 O O . TYR A 1 776 ? -45.784 -13.044 51.542 1.00 81.31 776 TYR A O 1
ATOM 6151 N N . ALA A 1 777 ? -44.268 -13.095 53.190 1.00 85.00 777 ALA A N 1
ATOM 6152 C CA . ALA A 1 777 ? -43.865 -11.693 53.066 1.00 85.00 777 ALA A CA 1
ATOM 6153 C C . ALA A 1 777 ? -42.370 -11.596 52.738 1.00 85.00 777 ALA A C 1
ATOM 6155 O O . ALA A 1 777 ? -41.543 -12.249 53.377 1.00 85.00 777 ALA A O 1
ATOM 6156 N N . PHE A 1 778 ? -42.027 -10.769 51.752 1.00 86.44 778 PHE A N 1
ATOM 6157 C CA . PHE A 1 778 ? -40.653 -10.533 51.316 1.00 86.44 778 PHE A CA 1
ATOM 6158 C C . PHE A 1 778 ? -40.054 -9.268 51.940 1.00 86.44 778 PHE A C 1
ATOM 6160 O O . PHE A 1 778 ? -40.760 -8.308 52.251 1.00 86.44 778 PHE A O 1
ATOM 6167 N N . ASN A 1 779 ? -38.731 -9.281 52.126 1.00 80.00 779 ASN A N 1
ATOM 6168 C CA . ASN A 1 779 ? -37.950 -8.083 52.432 1.00 80.00 779 ASN A CA 1
ATOM 6169 C C . ASN A 1 779 ? -37.632 -7.318 51.129 1.00 80.00 779 ASN A C 1
ATOM 6171 O O . ASN A 1 779 ? -37.969 -7.765 50.034 1.00 80.00 779 ASN A O 1
ATOM 6175 N N . SER A 1 780 ? -36.983 -6.158 51.239 1.00 74.25 780 SER A N 1
ATOM 6176 C CA . SER A 1 780 ? -36.651 -5.310 50.086 1.00 74.25 780 SER A CA 1
ATOM 6177 C C . SER A 1 780 ? -35.819 -6.025 49.015 1.00 74.25 780 SER A C 1
ATOM 6179 O O . SER A 1 780 ? -36.079 -5.832 47.836 1.00 74.25 780 SER A O 1
ATOM 6181 N N . GLU A 1 781 ? -34.872 -6.880 49.403 1.00 71.62 781 GLU A N 1
ATOM 6182 C CA . GLU A 1 781 ? -34.030 -7.635 48.461 1.00 71.62 781 GLU A CA 1
ATOM 6183 C C . GLU A 1 781 ? -34.799 -8.758 47.757 1.00 71.62 781 GLU A C 1
ATOM 6185 O O . GLU A 1 781 ? -34.675 -8.933 46.548 1.00 71.62 781 GLU A O 1
ATOM 6190 N N . ARG A 1 782 ? -35.653 -9.484 48.487 1.00 83.25 782 ARG A N 1
ATOM 6191 C CA . ARG A 1 782 ? -36.499 -10.537 47.915 1.00 83.25 782 ARG A CA 1
ATOM 6192 C C . ARG A 1 782 ? -37.590 -9.986 47.014 1.00 83.25 782 ARG A C 1
ATOM 6194 O O . ARG A 1 782 ? -37.931 -10.661 46.060 1.00 83.25 782 ARG A O 1
ATOM 6201 N N . ASN A 1 783 ? -38.109 -8.785 47.276 1.00 80.12 783 ASN A N 1
ATOM 6202 C CA . ASN A 1 783 ? -39.044 -8.133 46.354 1.00 80.12 783 ASN A CA 1
ATOM 6203 C C . ASN A 1 783 ? -38.379 -7.841 45.003 1.00 80.12 783 ASN A C 1
ATOM 6205 O O . ASN A 1 783 ? -39.006 -8.047 43.975 1.00 80.12 783 ASN A O 1
ATOM 6209 N N . ILE A 1 784 ? -37.109 -7.418 45.011 1.00 75.19 784 ILE A N 1
ATOM 6210 C CA . ILE A 1 784 ? -36.338 -7.187 43.781 1.00 75.19 784 ILE A CA 1
ATOM 6211 C C . ILE A 1 784 ? -36.049 -8.518 43.081 1.00 75.19 784 ILE A C 1
ATOM 6213 O O . ILE A 1 784 ? -36.251 -8.625 41.883 1.00 75.19 784 ILE A O 1
ATOM 6217 N N . SER A 1 785 ? -35.610 -9.542 43.820 1.00 78.44 785 SER A N 1
ATOM 6218 C CA . SER A 1 785 ? -35.349 -10.871 43.246 1.00 78.44 785 SER A CA 1
ATOM 6219 C C . SER A 1 785 ? -36.610 -11.518 42.668 1.00 78.44 785 SER A C 1
ATOM 6221 O O . SER A 1 785 ? -36.563 -12.148 41.616 1.00 78.44 785 SER A O 1
ATOM 6223 N N . ALA A 1 786 ? -37.743 -11.373 43.348 1.00 84.94 786 ALA A N 1
ATOM 6224 C CA . ALA A 1 786 ? -38.975 -12.034 42.963 1.00 84.94 786 ALA A CA 1
ATOM 6225 C C . ALA A 1 786 ? -39.648 -11.391 41.739 1.00 84.94 786 ALA A C 1
ATOM 6227 O O . ALA A 1 786 ? -40.395 -12.097 41.074 1.00 84.94 786 ALA A O 1
ATOM 6228 N N . ASP A 1 787 ? -39.391 -10.108 41.446 1.00 79.50 787 ASP A N 1
ATOM 6229 C CA . ASP A 1 787 ? -39.894 -9.377 40.266 1.00 79.50 787 ASP A CA 1
ATOM 6230 C C . ASP A 1 787 ? -39.073 -9.780 39.030 1.00 79.50 787 ASP A C 1
ATOM 6232 O O . ASP A 1 787 ? -38.174 -9.076 38.562 1.00 79.50 787 ASP A O 1
ATOM 6236 N N . TYR A 1 788 ? -39.307 -11.007 38.568 1.00 81.25 788 TYR A N 1
ATOM 6237 C CA . TYR A 1 788 ? -38.528 -11.652 37.520 1.00 81.25 788 TYR A CA 1
ATOM 6238 C C . TYR A 1 788 ? -38.691 -10.955 36.165 1.00 81.25 788 TYR A C 1
ATOM 6240 O O . TYR A 1 788 ? -37.721 -10.842 35.410 1.00 81.25 788 TYR A O 1
ATOM 6248 N N . ASN A 1 789 ? -39.902 -10.495 35.837 1.00 71.06 789 ASN A N 1
ATOM 6249 C CA . ASN A 1 789 ? -40.171 -9.809 34.572 1.00 71.06 789 ASN A CA 1
ATOM 6250 C C . ASN A 1 789 ? -39.818 -8.306 34.604 1.00 71.06 789 ASN A C 1
ATOM 6252 O O . ASN A 1 789 ? -39.790 -7.682 33.538 1.00 71.06 789 ASN A O 1
ATOM 6256 N N . LYS A 1 790 ? -39.468 -7.764 35.780 1.00 73.25 790 LYS A N 1
ATOM 6257 C CA . LYS A 1 790 ? -38.986 -6.394 36.007 1.00 73.25 790 LYS A CA 1
ATOM 6258 C C . LYS A 1 790 ? -40.008 -5.324 35.634 1.00 73.25 790 LYS A C 1
ATOM 6260 O O . LYS A 1 790 ? -39.629 -4.245 35.166 1.00 73.25 790 LYS A O 1
ATOM 6265 N N . ASP A 1 791 ? -41.294 -5.611 35.807 1.00 68.56 791 ASP A N 1
ATOM 6266 C CA . ASP A 1 791 ? -42.365 -4.645 35.547 1.00 68.56 791 ASP A CA 1
ATOM 6267 C C . ASP A 1 791 ? -42.706 -3.776 36.775 1.00 68.56 791 ASP A C 1
ATOM 6269 O O . ASP A 1 791 ? -43.509 -2.841 36.680 1.00 68.56 791 ASP A O 1
ATOM 6273 N N . GLY A 1 792 ? -42.036 -4.022 37.908 1.00 74.06 792 GLY A N 1
ATOM 6274 C CA . GLY A 1 792 ? -42.238 -3.308 39.164 1.00 74.06 792 GLY A CA 1
ATOM 6275 C C . GLY A 1 792 ? -43.471 -3.775 39.942 1.00 74.06 792 GLY A C 1
ATOM 6276 O O . GLY A 1 792 ? -43.809 -3.157 40.959 1.00 74.06 792 GLY A O 1
ATOM 6277 N N . VAL A 1 793 ? -44.153 -4.831 39.486 1.00 79.94 793 VAL A N 1
ATOM 6278 C CA . VAL A 1 793 ? -45.370 -5.395 40.069 1.00 79.94 793 VAL A CA 1
ATOM 6279 C C . VAL A 1 793 ? -45.167 -6.881 40.334 1.00 79.94 793 VAL A C 1
ATOM 6281 O O . VAL A 1 793 ? -45.262 -7.715 39.450 1.00 79.94 793 VAL A O 1
ATOM 6284 N N . LEU A 1 794 ? -44.996 -7.228 41.608 1.00 84.88 794 LEU A N 1
ATOM 6285 C CA . LEU A 1 794 ? -44.766 -8.615 41.987 1.00 84.88 794 LEU A CA 1
ATOM 6286 C C . LEU A 1 794 ? -46.059 -9.452 41.948 1.00 84.88 794 LEU A C 1
ATOM 6288 O O . LEU A 1 794 ? -46.863 -9.395 42.889 1.00 84.88 794 LEU A O 1
ATOM 6292 N N . ASP A 1 795 ? -46.262 -10.233 40.882 1.00 87.69 795 ASP A N 1
ATOM 6293 C CA . ASP A 1 795 ? -47.515 -10.953 40.627 1.00 87.69 795 ASP A CA 1
ATOM 6294 C C . ASP A 1 795 ? -47.351 -12.411 40.128 1.00 87.69 795 ASP A C 1
ATOM 6296 O O . ASP A 1 795 ? -46.303 -13.051 40.248 1.00 87.69 795 ASP A O 1
ATOM 6300 N N . LEU A 1 796 ? -48.449 -13.024 39.666 1.00 87.62 796 LEU A N 1
ATOM 6301 C CA . LEU A 1 796 ? -48.458 -14.423 39.222 1.00 87.62 796 LEU A CA 1
ATOM 6302 C C . LEU A 1 796 ? -47.574 -14.662 37.981 1.00 87.62 796 LEU A C 1
ATOM 6304 O O . LEU A 1 796 ? -47.122 -15.789 37.777 1.00 87.62 796 LEU A O 1
ATOM 6308 N N . SER A 1 797 ? -47.346 -13.637 37.157 1.00 79.19 797 SER A N 1
ATOM 6309 C CA . SER A 1 797 ? -46.468 -13.674 35.986 1.00 79.19 797 SER A CA 1
ATOM 6310 C C . SER A 1 797 ? -45.040 -14.025 36.397 1.00 79.19 797 SER A C 1
ATOM 6312 O O . SER A 1 797 ? -44.451 -14.952 35.836 1.00 79.19 797 SER A O 1
ATOM 6314 N N . ASP A 1 798 ? -44.520 -13.379 37.442 1.00 84.88 798 ASP A N 1
ATOM 6315 C CA . ASP A 1 798 ? -43.192 -13.670 37.985 1.00 84.88 798 ASP A CA 1
ATOM 6316 C C . ASP A 1 798 ? -43.081 -15.105 38.482 1.00 84.88 798 ASP A C 1
ATOM 6318 O O . ASP A 1 798 ? -42.178 -15.847 38.089 1.00 84.88 798 ASP A O 1
ATOM 6322 N N . ALA A 1 799 ? -44.057 -15.532 39.288 1.00 87.25 799 ALA A N 1
ATOM 6323 C CA . ALA A 1 799 ? -44.097 -16.886 39.827 1.00 87.25 799 ALA A CA 1
ATOM 6324 C C . ALA A 1 799 ? -44.115 -17.944 38.711 1.00 87.25 799 ALA A C 1
ATOM 6326 O O . ALA A 1 799 ? -43.441 -18.972 38.812 1.00 87.25 799 ALA A O 1
ATOM 6327 N N . MET A 1 800 ? -44.860 -17.690 37.629 1.00 83.50 800 MET A N 1
ATOM 6328 C CA . MET A 1 800 ? -44.939 -18.596 36.483 1.00 83.50 800 MET A CA 1
ATOM 6329 C C . MET A 1 800 ? -43.649 -18.613 35.664 1.00 83.50 800 MET A C 1
ATOM 6331 O O . MET A 1 800 ? -43.234 -19.693 35.250 1.00 83.50 800 MET A O 1
ATOM 6335 N N . ASN A 1 801 ? -42.984 -17.475 35.465 1.00 77.25 801 ASN A N 1
ATOM 6336 C CA . ASN A 1 801 ? -41.704 -17.428 34.756 1.00 77.25 801 ASN A CA 1
ATOM 6337 C C . ASN A 1 801 ? -40.605 -18.171 35.533 1.00 77.25 801 ASN A C 1
ATOM 6339 O O . ASN A 1 801 ? -39.938 -19.040 34.972 1.00 77.25 801 ASN A O 1
ATOM 6343 N N . ILE A 1 802 ? -40.504 -17.939 36.846 1.00 81.44 802 ILE A N 1
ATOM 6344 C CA . ILE A 1 802 ? -39.574 -18.659 37.731 1.00 81.44 802 ILE A CA 1
ATOM 6345 C C . ILE A 1 802 ? -39.881 -20.166 37.713 1.00 81.44 802 ILE A C 1
ATOM 6347 O O . ILE A 1 802 ? -38.987 -20.995 37.553 1.00 81.44 802 ILE A O 1
ATOM 6351 N N . PHE A 1 803 ? -41.159 -20.551 37.790 1.00 83.81 803 PHE A N 1
ATOM 6352 C CA . PHE A 1 803 ? -41.572 -21.954 37.718 1.00 83.81 803 PHE A CA 1
ATOM 6353 C C . PHE A 1 803 ? -41.239 -22.622 36.378 1.00 83.81 803 PHE A C 1
ATOM 6355 O O . PHE A 1 803 ? -40.869 -23.796 36.352 1.00 83.81 803 PHE A O 1
ATOM 6362 N N . MET A 1 804 ? -41.356 -21.903 35.260 1.00 72.62 804 MET A N 1
ATOM 6363 C CA . MET A 1 804 ? -41.042 -22.432 33.929 1.00 72.62 804 MET A CA 1
ATOM 6364 C C . MET A 1 804 ? -39.551 -22.753 33.765 1.00 72.62 804 MET A C 1
ATOM 6366 O O . MET A 1 804 ? -39.222 -23.724 33.076 1.00 72.62 804 MET A O 1
ATOM 6370 N N . ILE A 1 805 ? -38.669 -22.012 34.443 1.00 69.75 805 ILE A N 1
ATOM 6371 C CA . ILE A 1 805 ? -37.227 -22.294 34.522 1.00 69.75 805 ILE A CA 1
ATOM 6372 C C . ILE A 1 805 ? -36.985 -23.580 35.317 1.00 69.75 805 ILE A C 1
ATOM 6374 O O . ILE A 1 805 ? -36.372 -24.516 34.805 1.00 69.75 805 ILE A O 1
ATOM 6378 N N . VAL A 1 806 ? -37.553 -23.681 36.524 1.00 76.88 806 VAL A N 1
ATOM 6379 C CA . VAL A 1 806 ? -37.429 -24.868 37.393 1.00 76.88 806 VAL A CA 1
ATOM 6380 C C . VAL A 1 806 ? -37.986 -26.128 36.728 1.00 76.88 806 VAL A C 1
ATOM 6382 O O . VAL A 1 806 ? -37.431 -27.217 36.859 1.00 76.88 806 VAL A O 1
ATOM 6385 N N . ALA A 1 807 ? -39.095 -25.997 36.000 1.00 74.69 807 ALA A N 1
ATOM 6386 C CA . ALA A 1 807 ? -39.724 -27.100 35.284 1.00 74.69 807 ALA A CA 1
ATOM 6387 C C . ALA A 1 807 ? -38.934 -27.547 34.038 1.00 74.69 807 ALA A C 1
ATOM 6389 O O . ALA A 1 807 ? -39.399 -28.438 33.324 1.00 74.69 807 ALA A O 1
ATOM 6390 N N . GLY A 1 808 ? -37.788 -26.919 33.741 1.00 56.88 808 GLY A N 1
ATOM 6391 C CA . GLY A 1 808 ? -36.981 -27.193 32.553 1.00 56.88 808 GLY A CA 1
ATOM 6392 C C . GLY A 1 808 ? -37.690 -26.835 31.245 1.00 56.88 808 GLY A C 1
ATOM 6393 O O . GLY A 1 808 ? -37.364 -27.383 30.197 1.00 56.88 808 GLY A O 1
ATOM 6394 N N . LYS A 1 809 ? -38.703 -25.957 31.294 1.00 60.69 809 LYS A N 1
ATOM 6395 C CA . LYS A 1 809 ? -39.531 -25.568 30.140 1.00 60.69 809 LYS A CA 1
ATOM 6396 C C . LYS A 1 809 ? -39.067 -24.276 29.464 1.00 60.69 809 LYS A C 1
ATOM 6398 O O . LYS A 1 809 ? -39.598 -23.933 28.410 1.00 60.69 809 LYS A O 1
ATOM 6403 N N . GLN A 1 810 ? -38.081 -23.585 30.036 1.00 54.12 810 GLN A N 1
ATOM 6404 C CA . GLN A 1 810 ? -37.379 -22.459 29.420 1.00 54.12 810 GLN A CA 1
ATOM 6405 C C . GLN A 1 810 ? -35.871 -22.729 29.355 1.00 54.12 810 GLN A C 1
ATOM 6407 O O . GLN A 1 810 ? -35.084 -22.264 30.166 1.00 54.12 810 GLN A O 1
ATOM 6412 N N . THR A 1 811 ? -35.458 -23.457 28.328 1.00 49.38 811 THR A N 1
ATOM 6413 C CA . THR A 1 811 ? -34.291 -23.058 27.534 1.00 49.38 811 THR A CA 1
ATOM 6414 C C . THR A 1 811 ? -34.788 -23.057 26.094 1.00 49.38 811 THR A C 1
ATOM 6416 O O . THR A 1 811 ? -35.109 -24.123 25.564 1.00 49.38 811 THR A O 1
ATOM 6419 N N . PRO A 1 812 ? -34.995 -21.884 25.466 1.00 50.75 812 PRO A N 1
ATOM 6420 C CA . PRO A 1 812 ? -35.234 -21.851 24.034 1.00 50.75 812 PRO A CA 1
ATOM 6421 C C . PRO A 1 812 ? -34.071 -22.583 23.352 1.00 50.75 812 PRO A C 1
ATOM 6423 O O . PRO A 1 812 ? -32.925 -22.355 23.744 1.00 50.75 812 PRO A O 1
ATOM 6426 N N . PRO A 1 813 ? -34.318 -23.457 22.366 1.00 55.25 813 PRO A N 1
ATOM 6427 C CA . PRO A 1 813 ? -33.226 -24.054 21.613 1.00 55.25 813 PRO A CA 1
ATOM 6428 C C . PRO A 1 813 ? -32.402 -22.934 20.970 1.00 55.25 813 PRO A C 1
ATOM 6430 O O . PRO A 1 813 ? -32.950 -22.115 20.225 1.00 55.25 813 PRO A O 1
ATOM 6433 N N . ILE A 1 814 ? -31.103 -22.886 21.275 1.00 67.00 814 ILE A N 1
ATOM 6434 C CA . ILE A 1 814 ? -30.155 -22.035 20.555 1.00 67.00 814 ILE A CA 1
ATOM 6435 C C . ILE A 1 814 ? -30.270 -22.429 19.082 1.00 67.00 814 ILE A C 1
ATOM 6437 O O . ILE A 1 814 ? -30.169 -23.604 18.731 1.00 67.00 814 ILE A O 1
ATOM 6441 N N . SER A 1 815 ? -30.627 -21.459 18.246 1.00 75.69 815 SER A N 1
ATOM 6442 C CA . SER A 1 815 ? -30.820 -21.684 16.820 1.00 75.69 815 SER A CA 1
ATOM 6443 C C . SER A 1 815 ? -30.446 -20.439 16.040 1.00 75.69 815 SER A C 1
ATOM 6445 O O . SER A 1 815 ? -30.842 -19.332 16.407 1.00 75.69 815 SER A O 1
ATOM 6447 N N . ALA A 1 816 ? -29.706 -20.630 14.955 1.00 84.94 816 ALA A N 1
ATOM 6448 C CA . ALA A 1 816 ? -29.412 -19.595 13.976 1.00 84.94 816 ALA A CA 1
ATOM 6449 C C . ALA A 1 816 ? -30.166 -19.912 12.689 1.00 84.94 816 ALA A C 1
ATOM 6451 O O . ALA A 1 816 ? -30.032 -21.003 12.133 1.00 84.94 816 ALA A O 1
ATOM 6452 N N . LYS A 1 817 ? -30.989 -18.973 12.224 1.00 89.38 817 LYS A N 1
ATOM 6453 C CA . LYS A 1 817 ? -31.699 -19.084 10.946 1.00 89.38 817 LYS A CA 1
ATOM 6454 C C . LYS A 1 817 ? -31.151 -18.064 9.970 1.00 89.38 817 LYS A C 1
ATOM 6456 O O . LYS A 1 817 ? -31.167 -16.876 10.274 1.00 89.38 817 LYS A O 1
ATOM 6461 N N . TYR A 1 818 ? -30.754 -18.514 8.790 1.00 90.69 818 TYR A N 1
ATOM 6462 C CA . TYR A 1 818 ? -30.224 -17.652 7.741 1.00 90.69 818 TYR A CA 1
ATOM 6463 C C . TYR A 1 818 ? -31.250 -17.500 6.626 1.00 90.69 818 TYR A C 1
ATOM 6465 O O . TYR A 1 818 ? -31.707 -18.487 6.047 1.00 90.69 818 TYR A O 1
ATOM 6473 N N . ILE A 1 819 ? -31.636 -16.261 6.335 1.00 91.94 819 ILE A N 1
ATOM 6474 C CA . ILE A 1 819 ? -32.630 -15.925 5.317 1.00 91.94 819 ILE A CA 1
ATOM 6475 C C . ILE A 1 819 ? -31.943 -15.173 4.180 1.00 91.94 819 ILE A C 1
ATOM 6477 O O . ILE A 1 819 ? -31.369 -14.105 4.381 1.00 91.94 819 ILE A O 1
ATOM 6481 N N . ALA A 1 820 ? -32.047 -15.705 2.965 1.00 91.88 820 ALA A N 1
ATOM 6482 C CA . ALA A 1 820 ? -31.599 -15.040 1.749 1.00 91.88 820 ALA A CA 1
ATOM 6483 C C . ALA A 1 820 ? -32.667 -15.173 0.664 1.00 91.88 820 ALA A C 1
ATOM 6485 O O . ALA A 1 820 ? -33.321 -16.208 0.549 1.00 91.88 820 ALA A O 1
ATOM 6486 N N . ASN A 1 821 ? -32.850 -14.127 -0.147 1.00 87.88 821 ASN A N 1
ATOM 6487 C CA . ASN A 1 821 ? -33.865 -14.108 -1.209 1.00 87.88 821 ASN A CA 1
ATOM 6488 C C . ASN A 1 821 ? -35.275 -14.465 -0.690 1.00 87.88 821 ASN A C 1
ATOM 6490 O O . ASN A 1 821 ? -35.987 -15.245 -1.320 1.00 87.88 821 ASN A O 1
ATOM 6494 N N . GLU A 1 822 ? -35.635 -13.936 0.489 1.00 86.25 822 GLU A N 1
ATOM 6495 C CA . GLU A 1 822 ? -36.908 -14.193 1.194 1.00 86.25 822 GLU A CA 1
ATOM 6496 C C . GLU A 1 822 ? -37.156 -15.675 1.543 1.00 86.25 822 GLU A C 1
ATOM 6498 O O . GLU A 1 822 ? -38.273 -16.081 1.866 1.00 86.25 822 GLU A O 1
ATOM 6503 N N . LYS A 1 823 ? -36.112 -16.508 1.491 1.00 88.44 823 LYS A N 1
ATOM 6504 C CA . LYS A 1 823 ? -36.176 -17.940 1.778 1.00 88.44 823 LYS A CA 1
ATOM 6505 C C . LYS A 1 823 ? -35.201 -18.306 2.881 1.00 88.44 823 LYS A C 1
ATOM 6507 O O . LYS A 1 823 ? -34.104 -17.763 2.977 1.00 88.44 823 LYS A O 1
ATOM 6512 N N . LEU A 1 824 ? -35.609 -19.265 3.701 1.00 88.56 824 LEU A N 1
ATOM 6513 C CA . LEU A 1 824 ? -34.732 -19.901 4.670 1.00 88.56 824 LEU A CA 1
ATOM 6514 C C . LEU A 1 824 ? -33.681 -20.724 3.916 1.00 88.56 824 LEU A C 1
ATOM 6516 O O . LEU A 1 824 ? -34.042 -21.651 3.192 1.00 88.56 824 LEU A O 1
ATOM 6520 N N . VAL A 1 825 ? -32.413 -20.354 4.066 1.00 86.06 825 VAL A N 1
ATOM 6521 C CA . VAL A 1 825 ? -31.268 -21.029 3.441 1.00 86.06 825 VAL A CA 1
ATOM 6522 C C . VAL A 1 825 ? -30.739 -22.114 4.365 1.00 86.06 825 VAL A C 1
ATOM 6524 O O . VAL A 1 825 ? -30.543 -23.244 3.932 1.00 86.06 825 VAL A O 1
ATOM 6527 N N . GLU A 1 826 ? -30.576 -21.789 5.648 1.00 82.56 826 GLU A N 1
ATOM 6528 C CA . GLU A 1 826 ? -29.972 -22.691 6.623 1.00 82.56 826 GLU A CA 1
ATOM 6529 C C . GLU A 1 826 ? -30.573 -22.506 8.022 1.00 82.56 826 GLU A C 1
ATOM 6531 O O . GLU A 1 826 ? -31.001 -21.409 8.400 1.00 82.56 826 GLU A O 1
ATOM 6536 N N . VAL A 1 827 ? -30.628 -23.607 8.779 1.00 76.19 827 VAL A N 1
ATOM 6537 C CA . VAL A 1 827 ? -30.959 -23.624 10.207 1.00 76.19 827 VAL A CA 1
ATOM 6538 C C . VAL A 1 827 ? -29.911 -24.451 10.929 1.00 76.19 827 VAL A C 1
ATOM 6540 O O . VAL A 1 827 ? -29.889 -25.674 10.784 1.00 76.19 827 VAL A O 1
ATOM 6543 N N . GLU A 1 828 ? -29.111 -23.805 11.765 1.00 71.69 828 GLU A N 1
ATOM 6544 C CA . GLU A 1 828 ? -28.236 -24.512 12.689 1.00 71.69 828 GLU A CA 1
ATOM 6545 C C . GLU A 1 828 ? -28.934 -24.682 14.047 1.00 71.69 828 GLU A C 1
ATOM 6547 O O . GLU A 1 828 ? -29.297 -23.705 14.702 1.00 71.69 828 GLU A O 1
ATOM 6552 N N . ASN A 1 829 ? -29.149 -25.943 14.443 1.00 63.88 829 ASN A N 1
ATOM 6553 C CA . ASN A 1 829 ? -29.750 -26.360 15.717 1.00 63.88 829 ASN A CA 1
ATOM 6554 C C . ASN A 1 829 ? -28.795 -27.329 16.436 1.00 63.88 829 ASN A C 1
ATOM 6556 O O . ASN A 1 829 ? -29.056 -28.527 16.560 1.00 63.88 829 ASN A O 1
ATOM 6560 N N . ASN A 1 830 ? -27.639 -26.835 16.838 1.00 60.22 830 ASN A N 1
ATOM 6561 C CA . ASN A 1 830 ? -26.599 -27.541 17.575 1.00 60.22 830 ASN A CA 1
ATOM 6562 C C . ASN A 1 830 ? -26.535 -26.967 18.999 1.00 60.22 830 ASN A C 1
ATOM 6564 O O . ASN A 1 830 ? -26.791 -25.793 19.226 1.00 60.22 830 ASN A O 1
ATOM 6568 N N . ASN A 1 831 ? -26.177 -27.801 19.980 1.00 58.66 831 ASN A N 1
ATOM 6569 C CA . ASN A 1 831 ? -25.976 -27.362 21.371 1.00 58.66 831 ASN A CA 1
ATOM 6570 C C . ASN A 1 831 ? -24.685 -26.531 21.556 1.00 58.66 831 ASN A C 1
ATOM 6572 O O . ASN A 1 831 ? -24.305 -26.245 22.689 1.00 58.66 831 ASN A O 1
ATOM 6576 N N . SER A 1 832 ? -23.971 -26.221 20.468 1.00 64.94 832 SER A N 1
ATOM 6577 C CA . SER A 1 832 ? -22.819 -25.321 20.478 1.00 64.94 832 SER A CA 1
ATOM 6578 C C . SER A 1 832 ? -23.320 -23.901 20.269 1.00 64.94 832 SER A C 1
ATOM 6580 O O . SER A 1 832 ? -24.220 -23.682 19.476 1.00 64.94 832 SER A O 1
ATOM 6582 N N . ASP A 1 833 ? -22.726 -22.954 20.978 1.00 72.19 833 ASP A N 1
ATOM 6583 C CA . ASP A 1 833 ? -23.030 -21.530 20.875 1.00 72.19 833 ASP A CA 1
ATOM 6584 C C . ASP A 1 833 ? -22.192 -20.821 19.791 1.00 72.19 833 ASP A C 1
ATOM 6586 O O . ASP A 1 833 ? -22.340 -19.618 19.596 1.00 72.19 833 ASP A O 1
ATOM 6590 N N . MET A 1 834 ? -21.317 -21.543 19.079 1.00 83.31 834 MET A N 1
ATOM 6591 C CA . MET A 1 834 ? -20.542 -21.051 17.936 1.00 83.31 834 MET A CA 1
ATOM 6592 C C . MET A 1 834 ? -21.018 -21.732 16.653 1.00 83.31 834 MET A C 1
ATOM 6594 O O . MET A 1 834 ? -20.888 -22.947 16.512 1.00 83.31 834 MET A O 1
ATOM 6598 N N . HIS A 1 835 ? -21.505 -20.933 15.709 1.00 80.44 835 HIS A N 1
ATOM 6599 C CA . HIS A 1 835 ? -22.089 -21.396 14.450 1.00 80.44 835 HIS A CA 1
ATOM 6600 C C . HIS A 1 835 ? -21.284 -20.890 13.257 1.00 80.44 835 HIS A C 1
ATOM 6602 O O . HIS A 1 835 ? -20.733 -19.786 13.317 1.00 80.44 835 HIS A O 1
ATOM 6608 N N . SER A 1 836 ? -21.214 -21.679 12.185 1.00 84.69 836 SER A N 1
ATOM 6609 C CA . SER A 1 836 ? -20.585 -21.253 10.935 1.00 84.69 836 SER A CA 1
ATOM 6610 C C . SER A 1 836 ? -21.572 -20.442 10.101 1.00 84.69 836 SER A C 1
ATOM 6612 O O . SER A 1 836 ? -22.755 -20.757 10.018 1.00 84.69 836 SER A O 1
ATOM 6614 N N . CYS A 1 837 ? -21.091 -19.369 9.478 1.00 84.75 837 CYS A N 1
ATOM 6615 C CA . CYS A 1 837 ? -21.893 -18.631 8.512 1.00 84.75 837 CYS A CA 1
ATOM 6616 C C . CYS A 1 837 ? -22.035 -19.463 7.219 1.00 84.75 837 CYS A C 1
ATOM 6618 O O . CYS A 1 837 ? -21.034 -20.023 6.762 1.00 84.75 837 CYS A O 1
ATOM 6620 N N . PRO A 1 838 ? -23.228 -19.518 6.595 1.00 87.31 838 PRO A N 1
ATOM 6621 C CA . PRO A 1 838 ? -23.405 -20.175 5.305 1.00 87.31 838 PRO A CA 1
ATOM 6622 C C . PRO A 1 838 ? -22.565 -19.505 4.214 1.00 87.31 838 PRO A C 1
ATOM 6624 O O . PRO A 1 838 ? -22.269 -18.304 4.296 1.00 87.31 838 PRO A O 1
ATOM 6627 N N . GLU A 1 839 ? -22.268 -20.259 3.151 1.00 84.25 839 GLU A N 1
ATOM 6628 C CA . GLU A 1 839 ? -21.650 -19.713 1.938 1.00 84.25 839 GLU A CA 1
ATOM 6629 C C . GLU A 1 839 ? -22.444 -18.520 1.388 1.00 84.25 839 GLU A C 1
ATOM 6631 O O . GLU A 1 839 ? -23.671 -18.451 1.512 1.00 84.25 839 GLU A O 1
ATOM 6636 N N . ALA A 1 840 ? -21.728 -17.577 0.767 1.00 84.81 840 ALA A N 1
ATOM 6637 C CA . ALA A 1 840 ? -22.311 -16.365 0.208 1.00 84.81 840 ALA A CA 1
ATOM 6638 C C . ALA A 1 840 ? -23.407 -16.715 -0.821 1.00 84.81 840 ALA A C 1
ATOM 6640 O O . ALA A 1 840 ? -23.100 -17.273 -1.877 1.00 84.81 840 ALA A O 1
ATOM 6641 N N . PRO A 1 841 ? -24.683 -16.398 -0.545 1.00 88.38 841 PRO A N 1
ATOM 6642 C CA . PRO A 1 841 ? -25.767 -16.704 -1.461 1.00 88.38 841 PRO A CA 1
ATOM 6643 C C . PRO A 1 841 ? -25.730 -15.766 -2.676 1.00 88.38 841 PRO A C 1
ATOM 6645 O O . PRO A 1 841 ? -25.396 -14.586 -2.565 1.00 88.38 841 PRO A O 1
ATOM 6648 N N . GLU A 1 842 ? -26.109 -16.282 -3.845 1.00 85.62 842 GLU A N 1
ATOM 6649 C CA . GLU A 1 842 ? -26.123 -15.509 -5.090 1.00 85.62 842 GLU A CA 1
ATOM 6650 C C . GLU A 1 842 ? -27.507 -14.900 -5.373 1.00 85.62 842 GLU A C 1
ATOM 6652 O O . GLU A 1 842 ? -28.562 -15.494 -5.108 1.00 85.62 842 GLU A O 1
ATOM 6657 N N . LYS A 1 843 ? -27.506 -13.696 -5.956 1.00 85.69 843 LYS A N 1
ATOM 6658 C CA . LYS A 1 843 ? -28.706 -13.010 -6.443 1.00 85.69 843 LYS A CA 1
ATOM 6659 C C . LYS A 1 843 ? -28.363 -12.237 -7.728 1.00 85.69 843 LYS A C 1
ATOM 6661 O O . LYS A 1 843 ? -27.597 -11.281 -7.651 1.00 85.69 843 LYS A O 1
ATOM 6666 N N . PRO A 1 844 ? -28.915 -12.610 -8.900 1.00 80.31 844 PRO A N 1
ATOM 6667 C CA . PRO A 1 844 ? -28.576 -11.962 -10.171 1.00 80.31 844 PRO A CA 1
ATOM 6668 C C . PRO A 1 844 ? -28.755 -10.438 -10.135 1.00 80.31 844 PRO A C 1
ATOM 6670 O O . PRO A 1 844 ? -29.828 -9.961 -9.766 1.00 80.31 844 PRO A O 1
ATOM 6673 N N . GLY A 1 845 ? -27.720 -9.687 -10.530 1.00 81.25 845 GLY A N 1
ATOM 6674 C CA . GLY A 1 845 ? -27.702 -8.215 -10.513 1.00 81.25 845 GLY A CA 1
ATOM 6675 C C . GLY A 1 845 ? -27.440 -7.578 -9.139 1.00 81.25 845 GLY A C 1
ATOM 6676 O O . GLY A 1 845 ? -27.635 -6.373 -8.969 1.00 81.25 845 GLY A O 1
ATOM 6677 N N . TYR A 1 846 ? -27.040 -8.367 -8.139 1.00 88.44 846 TYR A N 1
ATOM 6678 C CA . TYR A 1 846 ? -26.741 -7.891 -6.791 1.00 88.44 846 TYR A CA 1
ATOM 6679 C C . TYR A 1 846 ? -25.442 -8.496 -6.255 1.00 88.44 846 TYR A C 1
ATOM 6681 O O . TYR A 1 846 ? -25.097 -9.632 -6.570 1.00 88.44 846 TYR A O 1
ATOM 6689 N N . VAL A 1 847 ? -24.779 -7.755 -5.369 1.00 89.12 847 VAL A N 1
ATOM 6690 C CA . VAL A 1 847 ? -23.564 -8.176 -4.664 1.00 89.12 847 VAL A CA 1
ATOM 6691 C C . VAL A 1 847 ? -23.910 -8.494 -3.217 1.00 89.12 847 VAL A C 1
ATOM 6693 O O . VAL A 1 847 ? -24.557 -7.699 -2.529 1.00 89.12 847 VAL A O 1
ATOM 6696 N N . PHE A 1 848 ? -23.478 -9.661 -2.745 1.00 90.19 848 PHE A N 1
ATOM 6697 C CA . PHE A 1 848 ? -23.628 -10.052 -1.349 1.00 90.19 848 PHE A CA 1
ATOM 6698 C C . PHE A 1 848 ? -22.672 -9.240 -0.465 1.00 90.19 848 PHE A C 1
ATOM 6700 O O . PHE A 1 848 ? -21.461 -9.234 -0.676 1.00 90.19 848 PHE A O 1
ATOM 6707 N N . ARG A 1 849 ? -23.211 -8.545 0.540 1.00 87.56 849 ARG A N 1
ATOM 6708 C CA . ARG A 1 849 ? -22.440 -7.676 1.451 1.00 87.56 849 ARG A CA 1
ATOM 6709 C C . ARG A 1 849 ? -22.233 -8.268 2.846 1.00 87.56 849 ARG A C 1
ATOM 6711 O O . ARG A 1 849 ? -21.572 -7.651 3.688 1.00 87.56 849 ARG A O 1
ATOM 6718 N N . GLY A 1 850 ? -22.753 -9.470 3.078 1.00 89.06 850 GLY A N 1
ATOM 6719 C CA . GLY A 1 850 ? -22.635 -10.199 4.334 1.00 89.06 850 GLY A CA 1
ATOM 6720 C C . GLY A 1 850 ? -23.984 -10.544 4.957 1.00 89.06 850 GLY A C 1
ATOM 6721 O O . GLY A 1 850 ? -25.054 -10.208 4.439 1.00 89.06 850 GLY A O 1
ATOM 6722 N N . TRP A 1 851 ? -23.903 -11.214 6.102 1.00 91.12 851 TRP A N 1
ATOM 6723 C CA . TRP A 1 851 ? -25.038 -11.544 6.955 1.00 91.12 851 TRP A CA 1
ATOM 6724 C C . TRP A 1 851 ? -25.234 -10.458 8.018 1.00 91.12 851 TRP A C 1
ATOM 6726 O O . TRP A 1 851 ? -24.260 -9.970 8.592 1.00 91.12 851 TRP A O 1
ATOM 6736 N N . TYR A 1 852 ? -26.485 -10.081 8.279 1.00 92.31 852 TYR A N 1
ATOM 6737 C CA . TYR A 1 852 ? -26.853 -9.005 9.205 1.00 92.31 852 TYR A CA 1
ATOM 6738 C C . TYR A 1 852 ? -27.942 -9.452 10.180 1.00 92.31 852 TYR A C 1
ATOM 6740 O O . TYR A 1 852 ? -28.743 -10.329 9.863 1.00 92.31 852 TYR A O 1
ATOM 6748 N N . THR A 1 853 ? -28.004 -8.836 11.363 1.00 90.38 853 THR A N 1
ATOM 6749 C CA . THR A 1 853 ? -29.054 -9.119 12.362 1.00 90.38 853 THR A CA 1
ATOM 6750 C C . THR A 1 853 ? -30.434 -8.563 11.994 1.00 90.38 853 THR A C 1
ATOM 6752 O O . THR A 1 853 ? -31.423 -8.927 12.628 1.00 90.38 853 THR A O 1
ATOM 6755 N N . GLY A 1 854 ? -30.524 -7.706 10.974 1.00 89.31 854 GLY A N 1
ATOM 6756 C CA . GLY A 1 854 ? -31.771 -7.164 10.442 1.00 89.31 854 GLY A CA 1
ATOM 6757 C C . GLY A 1 854 ? -31.857 -7.261 8.918 1.00 89.31 854 GLY A C 1
ATOM 6758 O O . GLY A 1 854 ? -30.859 -7.424 8.215 1.00 89.31 854 GLY A O 1
ATOM 6759 N N . GLU A 1 855 ? -33.080 -7.175 8.398 1.00 90.50 855 GLU A N 1
ATOM 6760 C CA . GLU A 1 855 ? -33.351 -7.210 6.958 1.00 90.50 855 GLU A CA 1
ATOM 6761 C C . GLU A 1 855 ? -32.692 -6.033 6.227 1.00 90.50 855 GLU A C 1
ATOM 6763 O O . GLU A 1 855 ? -32.533 -4.947 6.785 1.00 90.50 855 GLU A O 1
ATOM 6768 N N . ASN A 1 856 ? -32.339 -6.232 4.953 1.00 86.44 856 ASN A N 1
ATOM 6769 C CA . ASN A 1 856 ? -31.794 -5.188 4.074 1.00 86.44 856 ASN A CA 1
ATOM 6770 C C . ASN A 1 856 ? -30.562 -4.454 4.646 1.00 86.44 856 ASN A C 1
ATOM 6772 O O . ASN A 1 856 ? -30.425 -3.247 4.469 1.00 86.44 856 ASN A O 1
ATOM 6776 N N . GLY A 1 857 ? -29.679 -5.176 5.346 1.00 84.38 857 GLY A N 1
ATOM 6777 C CA . GLY A 1 857 ? -28.448 -4.607 5.911 1.00 84.38 857 GLY A CA 1
ATOM 6778 C C . GLY A 1 857 ? -28.669 -3.753 7.160 1.00 84.38 857 GLY A C 1
ATOM 6779 O O . GLY A 1 857 ? -27.744 -3.085 7.615 1.00 84.38 857 GLY A O 1
ATOM 6780 N N . THR A 1 858 ? -29.880 -3.762 7.725 1.00 86.94 858 THR A N 1
ATOM 6781 C CA . THR A 1 858 ? -30.149 -3.139 9.024 1.00 86.94 858 THR A CA 1
ATOM 6782 C C . THR A 1 858 ? -29.573 -3.985 10.163 1.00 86.94 858 THR A C 1
ATOM 6784 O O . THR A 1 858 ? -29.328 -5.183 10.021 1.00 86.94 858 THR A O 1
ATOM 6787 N N . GLY A 1 859 ? -29.344 -3.366 11.321 1.00 86.06 859 GLY A N 1
ATOM 6788 C CA . GLY A 1 859 ? -28.711 -4.037 12.456 1.00 86.06 859 GLY A CA 1
ATOM 6789 C C . GLY A 1 859 ? -27.189 -4.142 12.313 1.00 86.06 859 GLY A C 1
ATOM 6790 O O . GLY A 1 859 ? -26.553 -3.319 11.661 1.00 86.06 859 GLY A O 1
ATOM 6791 N N . GLN A 1 860 ? -26.597 -5.131 12.979 1.00 83.62 860 GLN A N 1
ATOM 6792 C CA . GLN A 1 860 ? -25.151 -5.353 13.004 1.00 83.62 860 GLN A CA 1
ATOM 6793 C C . GLN A 1 860 ? -24.755 -6.418 11.980 1.00 83.62 860 GLN A C 1
ATOM 6795 O O . GLN A 1 860 ? -25.440 -7.433 11.833 1.00 83.62 860 GLN A O 1
ATOM 6800 N N . LYS A 1 861 ? -23.627 -6.193 11.301 1.00 88.06 861 LYS A N 1
ATOM 6801 C CA . LYS A 1 861 ? -22.997 -7.175 10.414 1.00 88.06 861 LYS A CA 1
ATOM 6802 C C . LYS A 1 861 ? -22.374 -8.305 11.242 1.00 88.06 861 LYS A C 1
ATOM 6804 O O . LYS A 1 861 ? -21.835 -8.056 12.320 1.00 88.06 861 LYS A O 1
ATOM 6809 N N . LEU A 1 862 ? -22.450 -9.534 10.746 1.00 87.69 862 LEU A N 1
ATOM 6810 C CA . LEU A 1 862 ? -21.797 -10.703 11.338 1.00 87.69 862 LEU A CA 1
ATOM 6811 C C . LEU A 1 862 ? -20.327 -10.781 10.909 1.00 87.69 862 LEU A C 1
ATOM 6813 O O . LEU A 1 862 ? -19.960 -10.297 9.836 1.00 87.69 862 LEU A O 1
ATOM 6817 N N . ALA A 1 863 ? -19.506 -11.449 11.722 1.00 83.12 863 ALA A N 1
ATOM 6818 C CA . ALA A 1 863 ? -18.180 -11.873 11.286 1.00 83.12 863 ALA A CA 1
ATOM 6819 C C . ALA A 1 863 ? -18.289 -12.893 10.144 1.00 83.12 863 ALA A C 1
ATOM 6821 O O . ALA A 1 863 ? -19.274 -13.627 10.018 1.00 83.12 863 ALA A O 1
ATOM 6822 N N . THR A 1 864 ? -17.285 -12.889 9.271 1.00 71.06 864 THR A N 1
ATOM 6823 C CA . THR A 1 864 ? -17.364 -13.507 7.940 1.00 71.06 864 THR A CA 1
ATOM 6824 C C . THR A 1 864 ? -17.545 -15.022 7.997 1.00 71.06 864 THR A C 1
ATOM 6826 O O . THR A 1 864 ? -18.243 -15.583 7.158 1.00 71.06 864 THR A O 1
ATOM 6829 N N . GLU A 1 865 ? -16.954 -15.680 8.996 1.00 77.25 865 GLU A N 1
ATOM 6830 C CA . GLU A 1 865 ? -16.908 -17.145 9.070 1.00 77.25 865 GLU A CA 1
ATOM 6831 C C . GLU A 1 865 ? -17.772 -17.743 10.176 1.00 77.25 865 GLU A C 1
ATOM 6833 O O . GLU A 1 865 ? -18.303 -18.843 10.015 1.00 77.25 865 GLU A O 1
ATOM 6838 N N . LYS A 1 866 ? -17.875 -17.064 11.323 1.00 84.06 866 LYS A N 1
ATOM 6839 C CA . LYS A 1 866 ? -18.534 -17.602 12.515 1.00 84.06 866 LYS A CA 1
ATOM 6840 C C . LYS A 1 866 ? -19.335 -16.539 13.243 1.00 84.06 866 LYS A C 1
ATOM 6842 O O . LYS A 1 866 ? -19.069 -15.348 13.128 1.00 84.06 866 LYS A O 1
ATOM 6847 N N . VAL A 1 867 ? -20.286 -16.986 14.050 1.00 84.38 867 VAL A N 1
ATOM 6848 C CA . VAL A 1 867 ? -21.077 -16.125 14.929 1.00 84.38 867 VAL A CA 1
ATOM 6849 C C . VAL A 1 867 ? -21.340 -16.818 16.263 1.00 84.38 867 VAL A C 1
ATOM 6851 O O . VAL A 1 867 ? -21.531 -18.035 16.319 1.00 84.38 867 VAL A O 1
ATOM 6854 N N . LYS A 1 868 ? -21.344 -16.030 17.344 1.00 83.50 868 LYS A N 1
ATOM 6855 C CA . LYS A 1 868 ? -21.778 -16.476 18.669 1.00 83.50 868 LYS A CA 1
ATOM 6856 C C . LYS A 1 868 ? -23.288 -16.320 18.786 1.00 83.50 868 LYS A C 1
ATOM 6858 O O . LYS A 1 868 ? -23.811 -15.228 18.573 1.00 83.50 868 LYS A O 1
ATOM 6863 N N . VAL A 1 869 ? -23.985 -17.394 19.140 1.00 78.00 869 VAL A N 1
ATOM 6864 C CA . VAL A 1 869 ? -25.445 -17.430 19.233 1.00 78.00 869 VAL A CA 1
ATOM 6865 C C . VAL A 1 869 ? -25.831 -17.889 20.631 1.00 78.00 869 VAL A C 1
ATOM 6867 O O . VAL A 1 869 ? -25.724 -19.061 20.973 1.00 78.00 869 VAL A O 1
ATOM 6870 N N . SER A 1 870 ? -26.305 -16.949 21.444 1.00 72.94 870 SER A N 1
ATOM 6871 C CA . SER A 1 870 ? -26.739 -17.219 22.825 1.00 72.94 870 SER A CA 1
ATOM 6872 C C . SER A 1 870 ? -28.261 -17.302 22.980 1.00 72.94 870 SER A C 1
ATOM 6874 O O . SER A 1 870 ? -28.783 -17.615 24.048 1.00 72.94 870 SER A O 1
ATOM 6876 N N . LYS A 1 871 ? -29.006 -17.014 21.909 1.00 73.81 871 LYS A N 1
ATOM 6877 C CA . LYS A 1 871 ? -30.474 -17.048 21.847 1.00 73.81 871 LYS A CA 1
ATOM 6878 C C . LYS A 1 871 ? -30.928 -17.368 20.420 1.00 73.81 871 LYS A C 1
ATOM 6880 O O . LYS A 1 871 ? -30.163 -17.100 19.491 1.00 73.81 871 LYS A O 1
ATOM 6885 N N . PRO A 1 872 ? -32.162 -17.863 20.209 1.00 77.19 872 PRO A N 1
ATOM 6886 C CA . PRO A 1 872 ? -32.730 -17.989 18.870 1.00 77.19 872 PRO A CA 1
ATOM 6887 C C . PRO A 1 872 ? -32.572 -16.683 18.084 1.00 77.19 872 PRO A C 1
ATOM 6889 O O . PRO A 1 872 ? -33.088 -15.643 18.496 1.00 77.19 872 PRO A O 1
ATOM 6892 N N . SER A 1 873 ? -31.841 -16.742 16.976 1.00 83.56 873 SER A N 1
ATOM 6893 C CA . SER A 1 873 ? -31.450 -15.579 16.184 1.00 83.56 873 SER A CA 1
ATOM 6894 C C . SER A 1 873 ? -31.753 -15.813 14.710 1.00 83.56 873 SER A C 1
ATOM 6896 O O . SER A 1 873 ? -31.709 -16.939 14.208 1.00 83.56 873 SER A O 1
ATOM 6898 N N . VAL A 1 874 ? -32.105 -14.733 14.017 1.00 89.12 874 VAL A N 1
ATOM 6899 C CA . VAL A 1 874 ? -32.358 -14.736 12.576 1.00 89.12 874 VAL A CA 1
ATOM 6900 C C . VAL A 1 874 ? -31.409 -13.737 11.938 1.00 89.12 874 VAL A C 1
ATOM 6902 O O . VAL A 1 874 ? -31.323 -12.596 12.387 1.00 89.12 874 VAL A O 1
ATOM 6905 N N . TYR A 1 875 ? -30.711 -14.185 10.905 1.00 91.44 875 TYR A N 1
ATOM 6906 C CA . TYR A 1 875 ? -29.759 -13.400 10.143 1.00 91.44 875 TYR A CA 1
ATOM 6907 C C . TYR A 1 875 ? -30.218 -13.298 8.696 1.00 91.44 875 TYR A C 1
ATOM 6909 O O . TYR A 1 875 ? -30.719 -14.262 8.114 1.00 91.44 875 TYR A O 1
ATOM 6917 N N . TYR A 1 876 ? -30.033 -12.126 8.109 1.00 93.56 876 TYR A N 1
ATOM 6918 C CA . TYR A 1 876 ? -30.509 -11.804 6.774 1.00 93.56 876 TYR A CA 1
ATOM 6919 C C . TYR A 1 876 ? -29.328 -11.489 5.868 1.00 93.56 876 TYR A C 1
ATOM 6921 O O . TYR A 1 876 ? -28.435 -10.721 6.233 1.00 93.56 876 TYR A O 1
ATOM 6929 N N . ALA A 1 877 ? -29.321 -12.086 4.680 1.00 93.00 877 ALA A N 1
ATOM 6930 C CA . ALA A 1 877 ? -28.375 -11.724 3.640 1.00 93.00 877 ALA A CA 1
ATOM 6931 C C . ALA A 1 877 ? -28.665 -10.294 3.178 1.00 93.00 877 ALA A C 1
ATOM 6933 O O . ALA A 1 877 ? -29.789 -9.985 2.767 1.00 93.00 877 ALA A O 1
ATOM 6934 N N . TYR A 1 878 ? -27.652 -9.431 3.212 1.00 92.75 878 TYR A N 1
ATOM 6935 C CA . TYR A 1 878 ? -27.746 -8.116 2.600 1.00 92.75 878 TYR A CA 1
ATOM 6936 C C . TYR A 1 878 ? -27.184 -8.157 1.182 1.00 92.75 878 TYR A C 1
ATOM 6938 O O . TYR A 1 878 ? -26.060 -8.603 0.945 1.00 92.75 878 TYR A O 1
ATOM 6946 N N . TYR A 1 879 ? -27.993 -7.666 0.250 1.00 90.50 879 TYR A N 1
ATOM 6947 C CA . TYR A 1 879 ? -27.661 -7.559 -1.156 1.00 90.50 879 TYR A CA 1
ATOM 6948 C C . TYR A 1 879 ? -27.697 -6.101 -1.567 1.00 90.50 879 TYR A C 1
ATOM 6950 O O . TYR A 1 879 ? -28.740 -5.453 -1.469 1.00 90.50 879 TYR A O 1
ATOM 6958 N N . GLU A 1 880 ? -26.586 -5.612 -2.090 1.00 87.94 880 GLU A N 1
ATOM 6959 C CA . GLU A 1 880 ? -26.543 -4.305 -2.720 1.00 87.94 880 GLU A CA 1
ATOM 6960 C C . GLU A 1 880 ? -26.790 -4.473 -4.216 1.00 87.94 880 GLU A C 1
ATOM 6962 O O . GLU A 1 880 ? -26.190 -5.338 -4.855 1.00 87.94 880 GLU A O 1
ATOM 6967 N N . LYS A 1 881 ? -27.702 -3.676 -4.780 1.00 86.56 881 LYS A N 1
ATOM 6968 C CA . LYS A 1 881 ? -27.919 -3.681 -6.227 1.00 86.56 881 LYS A CA 1
ATOM 6969 C C . LYS A 1 881 ? -26.641 -3.188 -6.895 1.00 86.56 881 LYS A C 1
ATOM 6971 O O . LYS A 1 881 ? -26.201 -2.074 -6.615 1.00 86.56 881 LYS A O 1
ATOM 6976 N N . PHE A 1 882 ? -26.063 -4.016 -7.754 1.00 86.12 882 PHE A N 1
ATOM 6977 C CA . PHE A 1 882 ? -24.835 -3.675 -8.448 1.00 86.12 882 PHE A CA 1
ATOM 6978 C C . PHE A 1 882 ? -25.188 -3.300 -9.876 1.00 86.12 882 PHE A C 1
ATOM 6980 O O . PHE A 1 882 ? -25.510 -4.142 -10.710 1.00 86.12 882 PHE A O 1
ATOM 6987 N N . GLU A 1 883 ? -25.224 -1.994 -10.097 1.00 82.44 883 GLU A N 1
ATOM 6988 C CA . GLU A 1 883 ? -25.489 -1.399 -11.394 1.00 82.44 883 GLU A CA 1
ATOM 6989 C C . GLU A 1 883 ? -24.245 -0.671 -11.854 1.00 82.44 883 GLU A C 1
ATOM 6991 O O . GLU A 1 883 ? -23.484 -0.134 -11.040 1.00 82.44 883 GLU A O 1
ATOM 6996 N N . GLN A 1 884 ? -24.117 -0.597 -13.169 1.00 74.38 884 GLN A N 1
ATOM 6997 C CA . GLN A 1 884 ? -23.190 0.309 -13.801 1.00 74.38 884 GLN A CA 1
ATOM 6998 C C . GLN A 1 884 ? -23.472 1.736 -13.303 1.00 74.38 884 GLN A C 1
ATOM 7000 O O . GLN A 1 884 ? -24.591 2.242 -13.419 1.00 74.38 884 GLN A O 1
ATOM 7005 N N . LYS A 1 885 ? -22.474 2.367 -12.686 1.00 72.19 885 LYS A N 1
ATOM 7006 C CA . LYS A 1 885 ? -22.560 3.739 -12.177 1.00 72.19 885 LYS A CA 1
ATOM 7007 C C . LYS A 1 885 ? -21.291 4.483 -12.541 1.00 72.19 885 LYS A C 1
ATOM 7009 O O . LYS A 1 885 ? -20.204 3.951 -12.329 1.00 72.19 885 LYS A O 1
ATOM 7014 N N . HIS A 1 886 ? -21.461 5.720 -12.991 1.00 78.44 886 HIS A N 1
ATOM 7015 C CA . HIS A 1 886 ? -20.369 6.674 -13.116 1.00 78.44 886 HIS A CA 1
ATOM 7016 C C . HIS A 1 886 ? -19.676 6.906 -11.781 1.00 78.44 886 HIS A C 1
ATOM 7018 O O . HIS A 1 886 ? -20.317 6.901 -10.721 1.00 78.44 886 HIS A O 1
ATOM 7024 N N . LEU A 1 887 ? -18.379 7.178 -11.850 1.00 89.25 887 LEU A N 1
ATOM 7025 C CA . LEU A 1 887 ? -17.629 7.633 -10.694 1.00 89.25 887 LEU A CA 1
ATOM 7026 C C . LEU A 1 887 ? -18.137 9.000 -10.227 1.00 89.25 887 LEU A C 1
ATOM 7028 O O . LEU A 1 887 ? -18.216 9.963 -10.990 1.00 89.25 887 LEU A O 1
ATOM 7032 N N . LYS A 1 888 ? -18.464 9.098 -8.937 1.00 87.25 888 LYS A N 1
ATOM 7033 C CA . LYS A 1 888 ? -18.858 10.360 -8.314 1.00 87.25 888 LYS A CA 1
ATOM 7034 C C . LYS A 1 888 ? -17.612 11.135 -7.876 1.00 87.25 888 LYS A C 1
ATOM 7036 O O . LYS A 1 888 ? -16.723 10.584 -7.218 1.00 87.25 888 LYS A O 1
ATOM 7041 N N . GLN A 1 889 ? -17.570 12.427 -8.199 1.00 88.44 889 GLN A N 1
ATOM 7042 C CA . GLN A 1 889 ? -16.535 13.339 -7.707 1.00 88.44 889 GLN A CA 1
ATOM 7043 C C . GLN A 1 889 ? -16.553 13.380 -6.172 1.00 88.44 889 GLN A C 1
ATOM 7045 O O . GLN A 1 889 ? -17.622 13.455 -5.560 1.00 88.44 889 GLN A O 1
ATOM 7050 N N . GLY A 1 890 ? -15.373 13.310 -5.552 1.00 88.88 890 GLY A N 1
ATOM 7051 C CA . GLY A 1 890 ? -15.232 13.370 -4.093 1.00 88.88 890 GLY A CA 1
ATOM 7052 C C . GLY A 1 890 ? -15.663 12.109 -3.330 1.00 88.88 890 GLY A C 1
ATOM 7053 O O . GLY A 1 890 ? -15.528 12.077 -2.114 1.00 88.88 890 GLY A O 1
ATOM 7054 N N . GLU A 1 891 ? -16.163 11.058 -3.987 1.00 93.38 891 GLU A N 1
ATOM 7055 C CA . GLU A 1 891 ? -16.350 9.749 -3.342 1.00 93.38 891 GLU A CA 1
ATOM 7056 C C . GLU A 1 891 ? -15.001 9.033 -3.239 1.00 93.38 891 GLU A C 1
ATOM 7058 O O . GLU A 1 891 ? -14.343 8.830 -4.262 1.00 93.38 891 GLU A O 1
ATOM 7063 N N . ILE A 1 892 ? -14.585 8.647 -2.026 1.00 97.06 892 ILE A N 1
ATOM 7064 C CA . ILE A 1 892 ? -13.341 7.894 -1.846 1.00 97.06 892 ILE A CA 1
ATOM 7065 C C . ILE A 1 892 ? -13.542 6.479 -2.383 1.00 97.06 892 ILE A C 1
ATOM 7067 O O . ILE A 1 892 ? -14.383 5.741 -1.863 1.00 97.06 892 ILE A O 1
ATOM 7071 N N . MET A 1 893 ? -12.745 6.096 -3.379 1.00 96.19 893 MET A N 1
ATOM 7072 C CA . MET A 1 893 ? -12.679 4.729 -3.897 1.00 96.19 893 MET A CA 1
ATOM 7073 C C . MET A 1 893 ? -11.224 4.299 -4.039 1.00 96.19 893 MET A C 1
ATOM 7075 O O . MET A 1 893 ? -10.362 5.091 -4.431 1.00 96.19 893 MET A O 1
ATOM 7079 N N . THR A 1 894 ? -10.960 3.034 -3.733 1.00 97.44 894 THR A N 1
ATOM 7080 C CA . THR A 1 894 ? -9.619 2.452 -3.867 1.00 97.44 894 THR A CA 1
ATOM 7081 C C . THR A 1 894 ? -9.567 1.533 -5.076 1.00 97.44 894 THR A C 1
ATOM 7083 O O . THR A 1 894 ? -10.582 0.960 -5.482 1.00 97.44 894 THR A O 1
ATOM 7086 N N . ALA A 1 895 ? -8.403 1.426 -5.699 1.00 95.75 895 ALA A N 1
ATOM 7087 C CA . ALA A 1 895 ? -8.277 0.777 -6.989 1.00 95.75 895 ALA A CA 1
ATOM 7088 C C . ALA A 1 895 ? -6.984 -0.031 -7.111 1.00 95.75 895 ALA A C 1
ATOM 7090 O O . ALA A 1 895 ? -5.974 0.321 -6.509 1.00 95.75 895 ALA A O 1
ATOM 7091 N N . GLY A 1 896 ? -7.008 -1.114 -7.886 1.00 93.75 896 GLY A N 1
ATOM 7092 C CA . GLY A 1 896 ? -5.833 -1.936 -8.182 1.00 93.75 896 GLY A CA 1
ATOM 7093 C C . GLY A 1 896 ? -5.370 -1.747 -9.624 1.00 93.75 896 GLY A C 1
ATOM 7094 O O . GLY A 1 896 ? -6.121 -2.059 -10.552 1.00 93.75 896 GLY A O 1
ATOM 7095 N N . TYR A 1 897 ? -4.137 -1.269 -9.817 1.00 90.00 897 TYR A N 1
ATOM 7096 C CA . TYR A 1 897 ? -3.452 -1.338 -11.110 1.00 90.00 897 TYR A CA 1
ATOM 7097 C C . TYR A 1 897 ? -2.697 -2.660 -11.228 1.00 90.00 897 TYR A C 1
ATOM 7099 O O . TYR A 1 897 ? -2.201 -3.164 -10.215 1.00 90.00 897 TYR A O 1
ATOM 7107 N N . VAL A 1 898 ? -2.647 -3.223 -12.444 1.00 83.50 898 VAL A N 1
ATOM 7108 C CA . VAL A 1 898 ? -2.263 -4.629 -12.681 1.00 83.50 898 VAL A CA 1
ATOM 7109 C C . VAL A 1 898 ? -2.990 -5.503 -11.660 1.00 83.50 898 VAL A C 1
ATOM 7111 O O . VAL A 1 898 ? -2.392 -6.082 -10.760 1.00 83.50 898 VAL A O 1
ATOM 7114 N N . ALA A 1 899 ? -4.325 -5.463 -11.700 1.00 82.94 899 ALA A N 1
ATOM 7115 C CA . ALA A 1 899 ? -5.121 -5.969 -10.590 1.00 82.94 899 ALA A CA 1
ATOM 7116 C C . ALA A 1 899 ? -4.932 -7.472 -10.389 1.00 82.94 899 ALA A C 1
ATOM 7118 O O . ALA A 1 899 ? -4.743 -7.892 -9.259 1.00 82.94 899 ALA A O 1
ATOM 7119 N N . ILE A 1 900 ? -4.978 -8.254 -11.471 1.00 84.19 900 ILE A N 1
ATOM 7120 C CA . ILE A 1 900 ? -4.671 -9.687 -11.506 1.00 84.19 900 ILE A CA 1
ATOM 7121 C C . ILE A 1 900 ? -4.161 -10.030 -12.903 1.00 84.19 900 ILE A C 1
ATOM 7123 O O . ILE A 1 900 ? -4.762 -9.616 -13.898 1.00 84.19 900 ILE A O 1
ATOM 7127 N N . HIS A 1 901 ? -3.104 -10.837 -12.994 1.00 78.00 901 HIS A N 1
ATOM 7128 C CA . HIS A 1 901 ? -2.651 -11.352 -14.284 1.00 78.00 901 HIS A CA 1
ATOM 7129 C C . HIS A 1 901 ? -3.666 -12.356 -14.857 1.00 78.00 901 HIS A C 1
ATOM 7131 O O . HIS A 1 901 ? -3.896 -13.425 -14.286 1.00 78.00 901 HIS A O 1
ATOM 7137 N N . THR A 1 902 ? -4.276 -12.031 -16.003 1.00 80.38 902 THR A N 1
ATOM 7138 C CA . THR A 1 902 ? -5.421 -12.776 -16.560 1.00 80.38 902 THR A CA 1
ATOM 7139 C C . THR A 1 902 ? -5.175 -14.281 -16.685 1.00 80.38 902 THR A C 1
ATOM 7141 O O . THR A 1 902 ? -6.077 -15.071 -16.402 1.00 80.38 902 THR A O 1
ATOM 7144 N N . GLU A 1 903 ? -3.967 -14.692 -17.075 1.00 72.94 903 GLU A N 1
ATOM 7145 C CA . GLU A 1 903 ? -3.620 -16.107 -17.265 1.00 72.94 903 GLU A CA 1
ATOM 7146 C C . GLU A 1 903 ? -3.651 -16.925 -15.964 1.00 72.94 903 GLU A C 1
ATOM 7148 O O . GLU A 1 903 ? -4.050 -18.091 -15.984 1.00 72.94 903 GLU A O 1
ATOM 7153 N N . PHE A 1 904 ? -3.308 -16.305 -14.831 1.00 72.56 904 PHE A N 1
ATOM 7154 C CA . PHE A 1 904 ? -3.201 -16.959 -13.521 1.00 72.56 904 PHE A CA 1
ATOM 7155 C C . PHE A 1 904 ? -4.407 -16.696 -12.614 1.00 72.56 904 PHE A C 1
ATOM 7157 O O . PHE A 1 904 ? -4.519 -17.285 -11.542 1.00 72.56 904 PHE A O 1
ATOM 7164 N N . ALA A 1 905 ? -5.335 -15.855 -13.070 1.00 78.56 905 ALA A N 1
ATOM 7165 C CA . ALA A 1 905 ? -6.509 -15.444 -12.322 1.00 78.56 905 ALA A CA 1
ATOM 7166 C C . ALA A 1 905 ? -7.381 -16.630 -11.872 1.00 78.56 905 ALA A C 1
ATOM 7168 O O . ALA A 1 905 ? -7.781 -17.474 -12.684 1.00 78.56 905 ALA A O 1
ATOM 7169 N N . VAL A 1 906 ? -7.769 -16.655 -10.599 1.00 80.38 906 VAL A N 1
ATOM 7170 C CA . VAL A 1 906 ? -8.810 -17.548 -10.059 1.00 80.38 906 VAL A CA 1
ATOM 7171 C C . VAL A 1 906 ? -9.927 -16.743 -9.396 1.00 80.38 906 VAL A C 1
ATOM 7173 O O . VAL A 1 906 ? -9.748 -15.577 -9.072 1.00 80.38 906 VAL A O 1
ATOM 7176 N N . GLU A 1 907 ? -11.097 -17.348 -9.174 1.00 81.69 907 GLU A N 1
ATOM 7177 C CA . GLU A 1 907 ? -12.242 -16.650 -8.563 1.00 81.69 907 GLU A CA 1
ATOM 7178 C C . GLU A 1 907 ? -11.914 -16.044 -7.190 1.00 81.69 907 GLU A C 1
ATOM 7180 O O . GLU A 1 907 ? -12.328 -14.921 -6.895 1.00 81.69 907 GLU A O 1
ATOM 7185 N N . GLU A 1 908 ? -11.141 -16.773 -6.376 1.00 78.75 908 GLU A N 1
ATOM 7186 C CA . GLU A 1 908 ? -10.706 -16.311 -5.053 1.00 78.75 908 GLU A CA 1
ATOM 7187 C C . GLU A 1 908 ? -9.931 -14.990 -5.146 1.00 78.75 908 GLU A C 1
ATOM 7189 O O . GLU A 1 908 ? -10.055 -14.160 -4.252 1.00 78.75 908 GLU A O 1
ATOM 7194 N N . ASP A 1 909 ? -9.221 -14.731 -6.248 1.00 82.00 909 ASP A N 1
ATOM 7195 C CA . ASP A 1 909 ? -8.476 -13.485 -6.420 1.00 82.00 909 ASP A CA 1
ATOM 7196 C C . ASP A 1 909 ? -9.403 -12.255 -6.460 1.00 82.00 909 ASP A C 1
ATOM 7198 O O . ASP A 1 909 ? -9.109 -11.215 -5.871 1.00 82.00 909 ASP A O 1
ATOM 7202 N N . PHE A 1 910 ? -10.567 -12.376 -7.107 1.00 89.06 910 PHE A N 1
ATOM 7203 C CA . PHE A 1 910 ? -11.565 -11.301 -7.195 1.00 89.06 910 PHE A CA 1
ATOM 7204 C C . PHE A 1 910 ? -12.307 -11.116 -5.874 1.00 89.06 910 PHE A C 1
ATOM 7206 O O . PHE A 1 910 ? -12.597 -9.989 -5.469 1.00 89.06 910 PHE A O 1
ATOM 7213 N N . LYS A 1 911 ? -12.558 -12.213 -5.155 1.00 82.00 911 LYS A N 1
ATOM 7214 C CA . LYS A 1 911 ? -13.062 -12.146 -3.783 1.00 82.00 911 LYS A CA 1
ATOM 7215 C C . LYS A 1 911 ? -12.080 -11.393 -2.884 1.00 82.00 911 LYS A C 1
ATOM 7217 O O . LYS A 1 911 ? -12.488 -10.492 -2.159 1.00 82.00 911 LYS A O 1
ATOM 7222 N N . LYS A 1 912 ? -10.785 -11.704 -2.979 1.00 83.06 912 LYS A N 1
ATOM 7223 C CA . LYS A 1 912 ? -9.707 -11.055 -2.222 1.00 83.06 912 LYS A CA 1
ATOM 7224 C C . LYS A 1 912 ? -9.535 -9.584 -2.578 1.00 83.06 912 LYS A C 1
ATOM 7226 O O . LYS A 1 912 ? -9.350 -8.770 -1.683 1.00 83.06 912 LYS A O 1
ATOM 7231 N N . LEU A 1 913 ? -9.648 -9.202 -3.848 1.00 92.31 913 LEU A N 1
ATOM 7232 C CA . LEU A 1 913 ? -9.698 -7.790 -4.247 1.00 92.31 913 LEU A CA 1
ATOM 7233 C C . LEU A 1 913 ? -10.821 -7.047 -3.505 1.00 92.31 913 LEU A C 1
ATOM 7235 O O . LEU A 1 913 ? -10.564 -6.033 -2.854 1.00 92.31 913 LEU A O 1
ATOM 7239 N N . ALA A 1 914 ? -12.041 -7.592 -3.522 1.00 88.81 914 ALA A N 1
ATOM 7240 C CA . ALA A 1 914 ? -13.179 -6.993 -2.827 1.00 88.81 914 ALA A CA 1
ATOM 7241 C C . ALA A 1 914 ? -12.996 -6.972 -1.294 1.00 88.81 914 ALA A C 1
ATOM 7243 O O . ALA A 1 914 ? -13.286 -5.962 -0.650 1.00 88.81 914 ALA A O 1
ATOM 7244 N N . GLU A 1 915 ? -12.468 -8.048 -0.698 1.00 82.81 915 GLU A N 1
ATOM 7245 C CA . GLU A 1 915 ? -12.124 -8.118 0.732 1.00 82.81 915 GLU A CA 1
ATOM 7246 C C . GLU A 1 915 ? -11.045 -7.099 1.122 1.00 82.81 915 GLU A C 1
ATOM 7248 O O . GLU A 1 915 ? -11.088 -6.554 2.224 1.00 82.81 915 GLU A O 1
ATOM 7253 N N . CYS A 1 916 ? -10.089 -6.816 0.235 1.00 89.19 916 CYS A N 1
ATOM 7254 C CA . CYS A 1 916 ? -9.046 -5.802 0.414 1.00 89.19 916 CYS A CA 1
ATOM 7255 C C . CYS A 1 916 ? -9.605 -4.365 0.388 1.00 89.19 916 CYS A C 1
ATOM 7257 O O . CYS A 1 916 ? -8.876 -3.403 0.615 1.00 89.19 916 CYS A O 1
ATOM 7259 N N . GLY A 1 917 ? -10.901 -4.197 0.114 1.00 92.25 917 GLY A N 1
ATOM 7260 C CA . GLY A 1 917 ? -11.557 -2.897 0.034 1.00 92.25 917 GLY A CA 1
ATOM 7261 C C . GLY A 1 917 ? -11.461 -2.229 -1.337 1.00 92.25 917 GLY A C 1
ATOM 7262 O O . GLY A 1 917 ? -12.008 -1.134 -1.471 1.00 92.25 917 GLY A O 1
ATOM 7263 N N . ILE A 1 918 ? -10.851 -2.893 -2.331 1.00 96.56 918 ILE A N 1
ATOM 7264 C CA . ILE A 1 918 ? -10.725 -2.406 -3.710 1.00 96.56 918 ILE A CA 1
ATOM 7265 C C . ILE A 1 918 ? -12.110 -2.282 -4.346 1.00 96.56 918 ILE A C 1
ATOM 7267 O O . ILE A 1 918 ? -12.927 -3.200 -4.290 1.00 96.56 918 ILE A O 1
ATOM 7271 N N . ASP A 1 919 ? -12.363 -1.132 -4.961 1.00 95.19 919 ASP A N 1
ATOM 7272 C CA . ASP A 1 919 ? -13.607 -0.805 -5.653 1.00 95.19 919 ASP A CA 1
ATOM 7273 C C . ASP A 1 919 ? -13.473 -0.870 -7.177 1.00 95.19 919 ASP A C 1
ATOM 7275 O O . ASP A 1 919 ? -14.452 -1.171 -7.865 1.00 95.19 919 ASP A O 1
ATOM 7279 N N . ILE A 1 920 ? -12.282 -0.546 -7.695 1.00 96.38 920 ILE A N 1
ATOM 7280 C CA . ILE A 1 920 ? -11.992 -0.427 -9.128 1.00 96.38 920 ILE A CA 1
ATOM 7281 C C . ILE A 1 920 ? -10.760 -1.270 -9.475 1.00 96.38 920 ILE A C 1
ATOM 7283 O O . ILE A 1 920 ? -9.750 -1.232 -8.780 1.00 96.38 920 ILE A O 1
ATOM 7287 N N . ILE A 1 921 ? -10.806 -2.009 -10.574 1.00 96.44 921 ILE A N 1
ATOM 7288 C CA . ILE A 1 921 ? -9.663 -2.746 -11.111 1.00 96.44 921 ILE A CA 1
ATOM 7289 C C . ILE A 1 921 ? -9.447 -2.404 -12.578 1.00 96.44 921 ILE A C 1
ATOM 7291 O O . ILE A 1 921 ? -10.391 -2.057 -13.288 1.00 96.44 921 ILE A O 1
ATOM 7295 N N . ILE A 1 922 ? -8.204 -2.533 -13.034 1.00 93.62 922 ILE A N 1
ATOM 7296 C CA . ILE A 1 922 ? -7.872 -2.493 -14.459 1.00 93.62 922 ILE A CA 1
ATOM 7297 C C . ILE A 1 922 ? -7.459 -3.895 -14.890 1.00 93.62 922 ILE A C 1
ATOM 7299 O O . ILE A 1 922 ? -6.581 -4.494 -14.264 1.00 93.62 922 ILE A O 1
ATOM 7303 N N . ILE A 1 923 ? -8.109 -4.419 -15.931 1.00 90.62 923 ILE A N 1
ATOM 7304 C CA . ILE A 1 923 ? -7.799 -5.735 -16.503 1.00 90.62 923 ILE A CA 1
ATOM 7305 C C . ILE A 1 923 ? -7.698 -5.649 -18.022 1.00 90.62 923 ILE A C 1
ATOM 7307 O O . ILE A 1 923 ? -8.407 -4.869 -18.663 1.00 90.62 923 ILE A O 1
ATOM 7311 N N . ASP A 1 924 ? -6.863 -6.507 -18.597 1.00 89.38 924 ASP A N 1
ATOM 7312 C CA . ASP A 1 924 ? -6.804 -6.687 -20.042 1.00 89.38 924 ASP A CA 1
ATOM 7313 C C . ASP A 1 924 ? -7.976 -7.526 -20.546 1.00 89.38 924 ASP A C 1
ATOM 7315 O O . ASP A 1 924 ? -8.374 -8.523 -19.929 1.00 89.38 924 ASP A O 1
ATOM 7319 N N . TYR A 1 925 ? -8.493 -7.146 -21.711 1.00 90.50 925 TYR A N 1
ATOM 7320 C CA . TYR A 1 925 ? -9.519 -7.890 -22.420 1.00 90.50 925 TYR A CA 1
ATOM 7321 C C . TYR A 1 925 ? -9.076 -8.241 -23.838 1.00 90.50 925 TYR A C 1
ATOM 7323 O O . TYR A 1 925 ? -8.517 -7.438 -24.587 1.00 90.50 925 TYR A O 1
ATOM 7331 N N . ASP A 1 926 ? -9.358 -9.486 -24.196 1.00 87.75 926 ASP A N 1
ATOM 7332 C CA . ASP A 1 926 ? -9.146 -10.057 -25.512 1.00 87.75 926 ASP A CA 1
ATOM 7333 C C . ASP A 1 926 ? -10.305 -11.013 -25.771 1.00 87.75 926 ASP A C 1
ATOM 7335 O O . ASP A 1 926 ? -10.419 -12.058 -25.121 1.00 87.75 926 ASP A O 1
ATOM 7339 N N . LYS A 1 927 ? -11.157 -10.665 -26.742 1.00 83.75 927 LYS A N 1
ATOM 7340 C CA . LYS A 1 927 ? -12.341 -11.458 -27.100 1.00 83.75 927 LYS A CA 1
ATOM 7341 C C . LYS A 1 927 ? -12.001 -12.892 -27.513 1.00 83.75 927 LYS A C 1
ATOM 7343 O O . LYS A 1 927 ? -12.872 -13.758 -27.485 1.00 83.75 927 LYS A O 1
ATOM 7348 N N . SER A 1 928 ? -10.772 -13.135 -27.977 1.00 83.62 928 SER A N 1
ATOM 7349 C CA . SER A 1 928 ? -10.308 -14.464 -28.375 1.00 83.62 928 SER A CA 1
ATOM 7350 C C . SER A 1 928 ? -9.920 -15.332 -27.176 1.00 83.62 928 SER A C 1
ATOM 7352 O O . SER A 1 928 ? -9.895 -16.558 -27.292 1.00 83.62 928 SER A O 1
ATOM 7354 N N . ASN A 1 929 ? -9.690 -14.716 -26.012 1.00 82.75 929 ASN A N 1
ATOM 7355 C CA . ASN A 1 929 ? -9.343 -15.392 -24.775 1.00 82.75 929 ASN A CA 1
ATOM 7356 C C . ASN A 1 929 ? -10.575 -15.503 -23.850 1.00 82.75 929 ASN A C 1
ATOM 7358 O O . ASN A 1 929 ? -10.926 -14.530 -23.180 1.00 82.75 929 ASN A O 1
ATOM 7362 N N . PRO A 1 930 ? -11.210 -16.686 -23.715 1.00 82.94 930 PRO A N 1
ATOM 7363 C CA . PRO A 1 930 ? -12.403 -16.854 -22.877 1.00 82.94 930 PRO A CA 1
ATOM 7364 C C . PRO A 1 930 ? -12.157 -16.563 -21.387 1.00 82.94 930 PRO A C 1
ATOM 7366 O O . PRO A 1 930 ? -13.110 -16.328 -20.642 1.00 82.94 930 PRO A O 1
ATOM 7369 N N . LYS A 1 931 ? -10.893 -16.556 -20.939 1.00 83.38 931 LYS A N 1
ATOM 7370 C CA . LYS A 1 931 ? -10.521 -16.216 -19.563 1.00 83.38 931 LYS A CA 1
ATOM 7371 C C . LYS A 1 931 ? -10.808 -14.750 -19.229 1.00 83.38 931 LYS A C 1
ATOM 7373 O O . LYS A 1 931 ? -11.227 -14.467 -18.113 1.00 83.38 931 LYS A O 1
ATOM 7378 N N . THR A 1 932 ? -10.669 -13.834 -20.189 1.00 89.56 932 THR A N 1
ATOM 7379 C CA . THR A 1 932 ? -10.927 -12.397 -19.971 1.00 89.56 932 THR A CA 1
ATOM 7380 C C . THR A 1 932 ? -12.407 -12.139 -19.662 1.00 89.56 932 THR A C 1
ATOM 7382 O O . THR A 1 932 ? -12.737 -11.436 -18.709 1.00 89.56 932 THR A O 1
ATOM 7385 N N . ALA A 1 933 ? -13.317 -12.815 -20.374 1.00 89.00 933 ALA A N 1
ATOM 7386 C CA . ALA A 1 933 ? -14.751 -12.790 -20.084 1.00 89.00 933 ALA A CA 1
ATOM 7387 C C . ALA A 1 933 ? -15.096 -13.445 -18.734 1.00 89.00 933 ALA A C 1
ATOM 7389 O O . ALA A 1 933 ? -16.021 -13.010 -18.049 1.00 89.00 933 ALA A O 1
ATOM 7390 N N . GLN A 1 934 ? -14.361 -14.486 -18.328 1.00 89.44 934 GLN A N 1
ATOM 7391 C CA . GLN A 1 934 ? -14.542 -15.110 -17.015 1.00 89.44 934 GLN A CA 1
ATOM 7392 C C . GLN A 1 934 ? -14.109 -14.180 -15.871 1.00 89.44 934 GLN A C 1
ATOM 7394 O O . GLN A 1 934 ? -14.815 -14.094 -14.867 1.00 89.44 934 GLN A O 1
ATOM 7399 N N . ASN A 1 935 ? -13.004 -13.453 -16.039 1.00 90.31 935 ASN A N 1
ATOM 7400 C CA . ASN A 1 935 ? -12.532 -12.455 -15.080 1.00 90.31 935 ASN A CA 1
ATOM 7401 C C . ASN A 1 935 ? -13.573 -11.350 -14.859 1.00 90.31 935 ASN A C 1
ATOM 7403 O O . ASN A 1 935 ? -13.852 -10.990 -13.717 1.00 90.31 935 ASN A O 1
ATOM 7407 N N . LEU A 1 936 ? -14.221 -10.878 -15.930 1.00 92.44 936 LEU A N 1
ATOM 7408 C CA . LEU A 1 936 ? -15.313 -9.908 -15.822 1.00 92.44 936 LEU A CA 1
ATOM 7409 C C . LEU A 1 936 ? -16.499 -10.454 -15.006 1.00 92.44 936 LEU A C 1
ATOM 7411 O O . LEU A 1 936 ? -17.007 -9.760 -14.134 1.00 92.44 936 LEU A O 1
ATOM 7415 N N . LYS A 1 937 ? -16.892 -11.722 -15.197 1.00 90.31 937 LYS A N 1
ATOM 7416 C CA . LYS A 1 937 ? -17.961 -12.352 -14.392 1.00 90.31 937 LYS A CA 1
ATOM 7417 C C . LYS A 1 937 ? -17.611 -12.466 -12.910 1.00 90.31 937 LYS A C 1
ATOM 7419 O O . LYS A 1 937 ? -18.484 -12.327 -12.057 1.00 90.31 937 LYS A O 1
ATOM 7424 N N . TRP A 1 938 ? -16.349 -12.745 -12.587 1.00 90.88 938 TRP A N 1
ATOM 7425 C CA . TRP A 1 938 ? -15.898 -12.755 -11.196 1.00 90.88 938 TRP A CA 1
ATOM 7426 C C . TRP A 1 938 ? -15.897 -11.344 -10.602 1.00 90.88 938 TRP A C 1
ATOM 7428 O O . TRP A 1 938 ? -16.360 -11.169 -9.477 1.00 90.88 938 TRP A O 1
ATOM 7438 N N . ALA A 1 939 ? -15.486 -10.330 -11.367 1.00 93.19 939 ALA A N 1
ATOM 7439 C CA . ALA A 1 939 ? -15.617 -8.935 -10.957 1.00 93.19 939 ALA A CA 1
ATOM 7440 C C . ALA A 1 939 ? -17.081 -8.560 -10.657 1.00 93.19 939 ALA A C 1
ATOM 7442 O O . ALA A 1 939 ? -17.349 -7.979 -9.605 1.00 93.19 939 ALA A O 1
ATOM 7443 N N . GLU A 1 940 ? -18.032 -8.976 -11.502 1.00 91.00 940 GLU A N 1
ATOM 7444 C CA . GLU A 1 940 ? -19.470 -8.741 -11.290 1.00 91.00 940 GLU A CA 1
ATOM 7445 C C . GLU A 1 940 ? -19.969 -9.389 -10.000 1.00 91.00 940 GLU A C 1
ATOM 7447 O O . GLU A 1 940 ? -20.656 -8.747 -9.202 1.00 91.00 940 GLU A O 1
ATOM 7452 N N . LYS A 1 941 ? -19.592 -10.652 -9.769 1.00 87.00 941 LYS A N 1
ATOM 7453 C CA . LYS A 1 941 ? -19.997 -11.420 -8.585 1.00 87.00 941 LYS A CA 1
ATOM 7454 C C . LYS A 1 941 ? -19.585 -10.734 -7.280 1.00 87.00 941 LYS A C 1
ATOM 7456 O O . LYS A 1 941 ? -20.355 -10.741 -6.318 1.00 87.00 941 LYS A O 1
ATOM 7461 N N . TYR A 1 942 ? -18.395 -10.136 -7.250 1.00 89.81 942 TYR A N 1
ATOM 7462 C CA . TYR A 1 942 ? -17.840 -9.495 -6.053 1.00 89.81 942 TYR A CA 1
ATOM 7463 C C . TYR A 1 942 ? -18.013 -7.967 -6.024 1.00 89.81 942 TYR A C 1
ATOM 7465 O O . TYR A 1 942 ? -17.621 -7.322 -5.050 1.00 89.81 942 TYR A O 1
ATOM 7473 N N . GLY A 1 943 ? -18.663 -7.382 -7.034 1.00 91.25 943 GLY A N 1
ATOM 7474 C CA . GLY A 1 943 ? -18.985 -5.955 -7.076 1.00 91.25 943 GLY A CA 1
ATOM 7475 C C . GLY A 1 943 ? -17.794 -5.048 -7.366 1.00 91.25 943 GLY A C 1
ATOM 7476 O O . GLY A 1 943 ? -17.758 -3.917 -6.877 1.00 91.25 943 GLY A O 1
ATOM 7477 N N . LEU A 1 944 ? -16.822 -5.551 -8.125 1.00 94.25 944 LEU A N 1
ATOM 7478 C CA . LEU A 1 944 ? -15.661 -4.798 -8.585 1.00 94.25 944 LEU A CA 1
ATOM 7479 C C . LEU A 1 944 ? -16.008 -4.071 -9.883 1.00 94.25 944 LEU A C 1
ATOM 7481 O O . LEU A 1 944 ? -16.535 -4.673 -10.822 1.00 94.25 944 LEU A O 1
ATOM 7485 N N . ARG A 1 945 ? -15.703 -2.776 -9.946 1.00 94.56 945 ARG A N 1
ATOM 7486 C CA . ARG A 1 945 ? -15.815 -1.982 -11.173 1.00 94.56 945 ARG A CA 1
ATOM 7487 C C . ARG A 1 945 ? -14.542 -2.127 -11.990 1.00 94.56 945 ARG A C 1
ATOM 7489 O O . ARG A 1 945 ? -13.459 -2.244 -11.428 1.00 94.56 945 ARG A O 1
ATOM 7496 N N . VAL A 1 946 ? -14.661 -2.125 -13.307 1.00 95.38 946 VAL A N 1
ATOM 7497 C CA . VAL A 1 946 ? -13.587 -2.548 -14.199 1.00 95.38 946 VAL A CA 1
ATOM 7498 C C . VAL A 1 946 ? -13.356 -1.500 -15.272 1.00 95.38 946 VAL A C 1
ATOM 7500 O O . VAL A 1 946 ? -14.249 -1.230 -16.078 1.00 95.38 946 VAL A O 1
ATOM 7503 N N . PHE A 1 947 ? -12.137 -0.962 -15.313 1.00 96.12 947 PHE A N 1
ATOM 7504 C CA . PHE A 1 947 ? -11.605 -0.371 -16.532 1.00 96.12 947 PHE A CA 1
ATOM 7505 C C . PHE A 1 947 ? -11.013 -1.478 -17.402 1.00 96.12 947 PHE A C 1
ATOM 7507 O O . PHE A 1 947 ? -10.131 -2.219 -16.967 1.00 96.12 947 PHE A O 1
ATOM 7514 N N . ILE A 1 948 ? -11.505 -1.603 -18.632 1.00 95.19 948 ILE A N 1
ATOM 7515 C CA . ILE A 1 948 ? -11.024 -2.612 -19.575 1.00 95.19 948 ILE A CA 1
ATOM 7516 C C . ILE A 1 948 ? -9.933 -2.019 -20.468 1.00 95.19 948 ILE A C 1
ATOM 7518 O O . ILE A 1 948 ? -10.157 -1.042 -21.184 1.00 95.19 948 ILE A O 1
ATOM 7522 N N . SER A 1 949 ? -8.762 -2.643 -20.462 1.00 93.94 949 SER A N 1
ATOM 7523 C CA . SER A 1 949 ? -7.710 -2.442 -21.458 1.00 93.94 949 SER A CA 1
ATOM 7524 C C . SER A 1 949 ? -7.989 -3.376 -22.645 1.00 93.94 949 SER A C 1
ATOM 7526 O O . SER A 1 949 ? -7.658 -4.561 -22.617 1.00 93.94 949 SER A O 1
ATOM 7528 N N . ASP A 1 950 ? -8.703 -2.881 -23.665 1.00 94.31 950 ASP A N 1
ATOM 7529 C CA . ASP A 1 950 ? -9.033 -3.680 -24.857 1.00 94.31 950 ASP A CA 1
ATOM 7530 C C . ASP A 1 950 ? -7.907 -3.583 -25.892 1.00 94.31 950 ASP A C 1
ATOM 7532 O O . ASP A 1 950 ? -7.737 -2.574 -26.585 1.00 94.31 950 ASP A O 1
ATOM 7536 N N . ASN A 1 951 ? -7.151 -4.670 -26.022 1.00 85.75 951 ASN A N 1
ATOM 7537 C CA . ASN A 1 951 ? -5.971 -4.730 -26.879 1.00 85.75 951 ASN A CA 1
ATOM 7538 C C . ASN A 1 951 ? -6.265 -4.463 -28.364 1.00 85.75 951 ASN A C 1
ATOM 7540 O O . ASN A 1 951 ? -5.394 -3.961 -29.079 1.00 85.75 951 ASN A O 1
ATOM 7544 N N . MET A 1 952 ? -7.458 -4.812 -28.858 1.00 90.19 952 MET A N 1
ATOM 7545 C CA . MET A 1 952 ? -7.827 -4.595 -30.259 1.00 90.19 952 MET A CA 1
ATOM 7546 C C . MET A 1 952 ? -8.236 -3.141 -30.498 1.00 90.19 952 MET A C 1
ATOM 7548 O O . MET A 1 952 ? -7.809 -2.534 -31.485 1.00 90.19 952 MET A O 1
ATOM 7552 N N . MET A 1 953 ? -9.014 -2.563 -29.582 1.00 94.00 953 MET A N 1
ATOM 7553 C CA . MET A 1 953 ? -9.422 -1.161 -29.643 1.00 94.00 953 MET A CA 1
ATOM 7554 C C . MET A 1 953 ? -8.214 -0.224 -29.522 1.00 94.00 953 MET A C 1
ATOM 7556 O O . MET A 1 953 ? -8.082 0.723 -30.303 1.00 94.00 953 MET A O 1
ATOM 7560 N N . LEU A 1 954 ? -7.302 -0.502 -28.585 1.00 88.94 954 LEU A N 1
ATOM 7561 C CA . LEU A 1 954 ? -6.104 0.309 -28.355 1.00 88.94 954 LEU A CA 1
ATOM 7562 C C . LEU A 1 954 ? -5.160 0.333 -29.566 1.00 88.94 954 LEU A C 1
ATOM 7564 O O . LEU A 1 954 ? -4.588 1.375 -29.863 1.00 88.94 954 LEU A O 1
ATOM 7568 N N . LYS A 1 955 ? -5.057 -0.770 -30.321 1.00 90.38 955 LYS A N 1
ATOM 7569 C CA . LYS A 1 955 ? -4.201 -0.874 -31.521 1.00 90.38 955 LYS A CA 1
ATOM 7570 C C . LYS A 1 955 ? -4.850 -0.368 -32.816 1.00 90.38 955 LYS A C 1
ATOM 7572 O O . LYS A 1 955 ? -4.180 -0.308 -33.845 1.00 90.38 955 LYS A O 1
ATOM 7577 N N . THR A 1 956 ? -6.148 -0.062 -32.808 1.00 93.69 956 THR A N 1
ATOM 7578 C CA . THR A 1 956 ? -6.875 0.339 -34.021 1.00 93.69 956 THR A CA 1
ATOM 7579 C C . THR A 1 956 ? -6.663 1.819 -34.329 1.00 93.69 956 THR A C 1
ATOM 7581 O O . THR A 1 956 ? -6.966 2.668 -33.491 1.00 93.69 956 THR A O 1
ATOM 7584 N N . GLU A 1 957 ? -6.218 2.114 -35.557 1.00 92.12 957 GLU A N 1
ATOM 7585 C CA . GLU A 1 957 ? -6.005 3.470 -36.075 1.00 92.12 957 GLU A CA 1
ATOM 7586 C C . GLU A 1 957 ? -6.571 3.641 -37.503 1.00 92.12 957 GLU A C 1
ATOM 7588 O O . GLU A 1 957 ? -6.246 2.835 -38.381 1.00 92.12 957 GLU A O 1
ATOM 7593 N N . PRO A 1 958 ? -7.385 4.684 -37.776 1.00 90.94 958 PRO A N 1
ATOM 7594 C CA . PRO A 1 958 ? -7.968 5.605 -36.800 1.00 90.94 958 PRO A CA 1
ATOM 7595 C C . PRO A 1 958 ? -9.066 4.924 -35.966 1.00 90.94 958 PRO A C 1
ATOM 7597 O O . PRO A 1 958 ? -9.821 4.087 -36.470 1.00 90.94 958 PRO A O 1
ATOM 7600 N N . LEU A 1 959 ? -9.198 5.317 -34.698 1.00 95.44 959 LEU A N 1
ATOM 7601 C CA . LEU A 1 959 ? -10.349 4.933 -33.879 1.00 95.44 959 LEU A CA 1
ATOM 7602 C C . LEU A 1 959 ? -11.599 5.711 -34.334 1.00 95.44 959 LEU A C 1
ATOM 7604 O O . LEU A 1 959 ? -11.551 6.926 -34.513 1.00 95.44 959 LEU A O 1
ATOM 7608 N N . THR A 1 960 ? -12.721 5.013 -34.521 1.00 97.50 960 THR A N 1
ATOM 7609 C CA . THR A 1 960 ? -14.020 5.578 -34.948 1.00 97.50 960 THR A CA 1
ATOM 7610 C C . THR A 1 960 ? -15.125 5.173 -33.975 1.00 97.50 960 THR A C 1
ATOM 7612 O O . THR A 1 960 ? -14.961 4.197 -33.240 1.00 97.50 960 THR A O 1
ATOM 7615 N N . GLU A 1 961 ? -16.253 5.890 -33.971 1.00 97.69 961 GLU A N 1
ATOM 7616 C CA . GLU A 1 961 ? -17.386 5.593 -33.081 1.00 97.69 961 GLU A CA 1
ATOM 7617 C C . GLU A 1 961 ? -17.930 4.175 -33.318 1.00 97.69 961 GLU A C 1
ATOM 7619 O O . GLU A 1 961 ? -18.145 3.424 -32.366 1.00 97.69 961 GLU A O 1
ATOM 7624 N N . GLU A 1 962 ? -18.054 3.753 -34.583 1.00 97.88 962 GLU A N 1
ATOM 7625 C CA . GLU A 1 962 ? -18.485 2.397 -34.929 1.00 97.88 962 GLU A CA 1
ATOM 7626 C C . GLU A 1 962 ? -17.520 1.335 -34.399 1.00 97.88 962 GLU A C 1
ATOM 7628 O O . GLU A 1 962 ? -17.960 0.279 -33.946 1.00 97.88 962 GLU A O 1
ATOM 7633 N N . LYS A 1 963 ? -16.208 1.608 -34.420 1.00 97.25 963 LYS A N 1
ATOM 7634 C CA . LYS A 1 963 ? -15.204 0.676 -33.895 1.00 97.25 963 LYS A CA 1
ATOM 7635 C C . LYS A 1 963 ? -15.227 0.590 -32.376 1.00 97.25 963 LYS A C 1
ATOM 7637 O O . LYS A 1 963 ? -15.094 -0.512 -31.854 1.00 97.25 963 LYS A O 1
ATOM 7642 N N . VAL A 1 964 ? -15.452 1.699 -31.672 1.00 97.12 964 VAL A N 1
ATOM 7643 C CA . VAL A 1 964 ? -15.655 1.673 -30.213 1.00 97.12 964 VAL A CA 1
ATOM 7644 C C . VAL A 1 964 ? -16.864 0.801 -29.868 1.00 97.12 964 VAL A C 1
ATOM 7646 O O . VAL A 1 964 ? -16.756 -0.092 -29.029 1.00 97.12 964 VAL A O 1
ATOM 7649 N N . LEU A 1 965 ? -17.995 0.984 -30.556 1.00 97.12 965 LEU A N 1
ATOM 7650 C CA . LEU A 1 965 ? -19.191 0.160 -30.350 1.00 97.12 965 LEU A CA 1
ATOM 7651 C C . LEU A 1 965 ? -18.975 -1.310 -30.744 1.00 97.12 965 LEU A C 1
ATOM 7653 O O . LEU A 1 965 ? -19.510 -2.201 -30.091 1.00 97.12 965 LEU A O 1
ATOM 7657 N N . GLU A 1 966 ? -18.205 -1.594 -31.792 1.00 95.88 966 GLU A N 1
ATOM 7658 C CA . GLU A 1 966 ? -17.884 -2.967 -32.200 1.00 95.88 966 GLU A CA 1
ATOM 7659 C C . GLU A 1 966 ? -17.034 -3.692 -31.150 1.00 95.88 966 GLU A C 1
ATOM 7661 O O . GLU A 1 966 ? -17.371 -4.810 -30.764 1.00 95.88 966 GLU A O 1
ATOM 7666 N N . PHE A 1 967 ? -15.944 -3.076 -30.681 1.00 95.50 967 PHE A N 1
ATOM 7667 C CA . PHE A 1 967 ? -15.022 -3.724 -29.743 1.00 95.50 967 PHE A CA 1
ATOM 7668 C C . PHE A 1 967 ? -15.615 -3.892 -28.346 1.00 95.50 967 PHE A C 1
ATOM 7670 O O . PHE A 1 967 ? -15.342 -4.891 -27.692 1.00 95.50 967 PHE A O 1
ATOM 7677 N N . THR A 1 968 ? -16.467 -2.960 -27.919 1.00 95.56 968 THR A N 1
ATOM 7678 C CA . THR A 1 968 ? -17.064 -2.973 -26.575 1.00 95.56 968 THR A CA 1
ATOM 7679 C C . THR A 1 968 ? -18.308 -3.852 -26.455 1.00 95.56 968 THR A C 1
ATOM 7681 O O . THR A 1 968 ? -18.719 -4.168 -25.342 1.00 95.56 968 THR A O 1
ATOM 7684 N N . GLU A 1 969 ? -18.909 -4.288 -27.569 1.00 95.50 969 GLU A N 1
ATOM 7685 C CA . GLU A 1 969 ? -20.112 -5.139 -27.580 1.00 95.50 969 GLU A CA 1
ATOM 7686 C C . GLU A 1 969 ? -20.052 -6.361 -26.642 1.00 95.50 969 GLU A C 1
ATOM 7688 O O . GLU A 1 969 ? -21.037 -6.578 -25.936 1.00 95.50 969 GLU A O 1
ATOM 7693 N N . PRO A 1 970 ? -18.924 -7.090 -26.517 1.00 94.25 970 PRO A N 1
ATOM 7694 C CA . PRO A 1 970 ? -18.855 -8.282 -25.673 1.00 94.25 970 PRO A CA 1
ATOM 7695 C C . PRO A 1 970 ? -18.949 -8.026 -24.163 1.00 94.25 970 PRO A C 1
ATOM 7697 O O . PRO A 1 970 ? -19.145 -8.978 -23.405 1.00 94.25 970 PRO A O 1
ATOM 7700 N N . TYR A 1 971 ? -18.743 -6.786 -23.706 1.00 93.94 971 TYR A N 1
ATOM 7701 C CA . TYR A 1 971 ? -18.613 -6.473 -22.278 1.00 93.94 971 TYR A CA 1
ATOM 7702 C C . TYR A 1 971 ? -19.329 -5.198 -21.820 1.00 93.94 971 TYR A C 1
ATOM 7704 O O . TYR A 1 971 ? -19.498 -5.023 -20.615 1.00 93.94 971 TYR A O 1
ATOM 7712 N N . ARG A 1 972 ? -19.772 -4.310 -22.721 1.00 92.88 972 ARG A N 1
ATOM 7713 C CA . ARG A 1 972 ? -20.321 -2.996 -22.333 1.00 92.88 972 ARG A CA 1
ATOM 7714 C C . ARG A 1 972 ? -21.604 -3.046 -21.503 1.00 92.88 972 ARG A C 1
ATOM 7716 O O . ARG A 1 972 ? -21.891 -2.096 -20.788 1.00 92.88 972 ARG A O 1
ATOM 7723 N N . ASP A 1 973 ? -22.355 -4.141 -21.592 1.00 90.69 973 ASP A N 1
ATOM 7724 C CA . ASP A 1 973 ? -23.602 -4.335 -20.840 1.00 90.69 973 ASP A CA 1
ATOM 7725 C C . ASP A 1 973 ? -23.355 -4.956 -19.447 1.00 90.69 973 ASP A C 1
ATOM 7727 O O . ASP A 1 973 ? -24.295 -5.195 -18.685 1.00 90.69 973 ASP A O 1
ATOM 7731 N N . SER A 1 974 ? -22.093 -5.245 -19.107 1.00 90.88 974 SER A N 1
ATOM 7732 C CA . SER A 1 974 ? -21.706 -5.731 -17.784 1.00 90.88 974 SER A CA 1
ATOM 7733 C C . SER A 1 974 ? -21.925 -4.644 -16.724 1.00 90.88 974 SER A C 1
ATOM 7735 O O . SER A 1 974 ? -21.418 -3.534 -16.888 1.00 90.88 974 SER A O 1
ATOM 7737 N N . PRO A 1 975 ? -22.566 -4.944 -15.577 1.00 90.75 975 PRO A N 1
ATOM 7738 C CA . PRO A 1 975 ? -22.669 -3.987 -14.475 1.00 90.75 975 PRO A CA 1
ATOM 7739 C C . PRO A 1 975 ? -21.305 -3.641 -13.853 1.00 90.75 975 PRO A C 1
ATOM 7741 O O . PRO A 1 975 ? -21.184 -2.616 -13.184 1.00 90.75 975 PRO A O 1
ATOM 7744 N N . SER A 1 976 ? -20.282 -4.474 -14.076 1.00 92.75 976 SER A N 1
ATOM 7745 C CA . SER A 1 976 ? -18.903 -4.202 -13.668 1.00 92.75 976 SER A CA 1
ATOM 7746 C C . SER A 1 976 ? -18.173 -3.258 -14.612 1.00 92.75 976 SER A C 1
ATOM 7748 O O . SER A 1 976 ? -17.195 -2.650 -14.188 1.00 92.75 976 SER A O 1
ATOM 7750 N N . PHE A 1 977 ? -18.587 -3.136 -15.874 1.00 94.69 977 PHE A N 1
ATOM 7751 C CA . PHE A 1 977 ? -17.851 -2.335 -16.845 1.00 94.69 977 PHE A CA 1
ATOM 7752 C C . PHE A 1 977 ? -18.032 -0.841 -16.564 1.00 94.69 977 PHE A C 1
ATOM 7754 O O . PHE A 1 977 ? -19.107 -0.276 -16.733 1.00 94.69 977 PHE A O 1
ATOM 7761 N N . LEU A 1 978 ? -16.953 -0.202 -16.120 1.00 94.56 978 LEU A N 1
ATOM 7762 C CA . LEU A 1 978 ? -16.930 1.224 -15.819 1.00 94.56 978 LEU A CA 1
ATOM 7763 C C . LEU A 1 978 ? -16.590 2.052 -17.060 1.00 94.56 978 LEU A C 1
ATOM 7765 O O . LEU A 1 978 ? -17.126 3.139 -17.258 1.00 94.56 978 LEU A O 1
ATOM 7769 N N . GLY A 1 979 ? -15.690 1.525 -17.887 1.00 94.94 979 GLY A N 1
ATOM 7770 C CA . GLY A 1 979 ? -15.100 2.244 -19.000 1.00 94.94 979 GLY A CA 1
ATOM 7771 C C . GLY A 1 979 ? -13.858 1.557 -19.543 1.00 94.94 979 GLY A C 1
ATOM 7772 O O . GLY A 1 979 ? -13.466 0.489 -19.070 1.00 94.94 979 GLY A O 1
ATOM 7773 N N . ASN A 1 980 ? -13.183 2.186 -20.499 1.00 96.00 980 ASN A N 1
ATOM 7774 C CA . ASN A 1 980 ? -11.925 1.672 -21.032 1.00 96.00 980 ASN A CA 1
ATOM 7775 C C . ASN A 1 980 ? -10.701 2.418 -20.483 1.00 96.00 980 ASN A C 1
ATOM 7777 O O . ASN A 1 980 ? -10.710 3.637 -20.314 1.00 96.00 980 ASN A O 1
ATOM 7781 N N . PHE A 1 981 ? -9.628 1.672 -20.231 1.00 95.56 981 PHE A N 1
ATOM 7782 C CA . PHE A 1 981 ? -8.300 2.229 -19.997 1.00 95.56 981 PHE A CA 1
ATOM 7783 C C . PHE A 1 981 ? -7.694 2.644 -21.339 1.00 95.56 981 PHE A C 1
ATOM 7785 O O . PHE A 1 981 ? -7.647 1.825 -22.256 1.00 95.56 981 PHE A O 1
ATOM 7792 N N . ILE A 1 982 ? -7.282 3.906 -21.476 1.00 94.94 982 ILE A N 1
ATOM 7793 C CA . ILE A 1 982 ? -6.806 4.461 -22.751 1.00 94.94 982 ILE A CA 1
ATOM 7794 C C . ILE A 1 982 ? -5.284 4.492 -22.811 1.00 94.94 982 ILE A C 1
ATOM 7796 O O . ILE A 1 982 ? -4.714 4.030 -23.797 1.00 94.94 982 ILE A O 1
ATOM 7800 N N . VAL A 1 983 ? -4.632 5.066 -21.798 1.00 95.00 983 VAL A N 1
ATOM 7801 C CA . VAL A 1 983 ? -3.173 5.210 -21.780 1.00 95.00 983 VAL A CA 1
ATOM 7802 C C . VAL A 1 983 ? -2.643 5.461 -20.366 1.00 95.00 983 VAL A C 1
ATOM 7804 O O . VAL A 1 983 ? -3.251 6.203 -19.587 1.00 95.00 983 VAL A O 1
ATOM 7807 N N . ASP A 1 984 ? -1.493 4.854 -20.069 1.00 94.62 984 ASP A N 1
ATOM 7808 C CA . ASP A 1 984 ? -0.653 5.177 -18.915 1.00 94.62 984 ASP A CA 1
ATOM 7809 C C . ASP A 1 984 ? 0.427 6.169 -19.335 1.00 94.62 984 ASP A C 1
ATOM 7811 O O . ASP A 1 984 ? 1.090 5.960 -20.351 1.00 94.62 984 ASP A O 1
ATOM 7815 N N . GLU A 1 985 ? 0.595 7.223 -18.550 1.00 94.19 985 GLU A N 1
ATOM 7816 C CA . GLU A 1 985 ? 1.712 8.162 -18.608 1.00 94.19 985 GLU A CA 1
ATOM 7817 C C . GLU A 1 985 ? 2.086 8.617 -20.045 1.00 94.19 985 GLU A C 1
ATOM 7819 O O . GLU A 1 985 ? 3.192 8.371 -20.529 1.00 94.19 985 GLU A O 1
ATOM 7824 N N . PRO A 1 986 ? 1.168 9.270 -20.790 1.00 95.06 986 PRO A N 1
ATOM 7825 C CA . PRO A 1 986 ? 1.460 9.736 -22.141 1.00 95.06 986 PRO A CA 1
ATOM 7826 C C . PRO 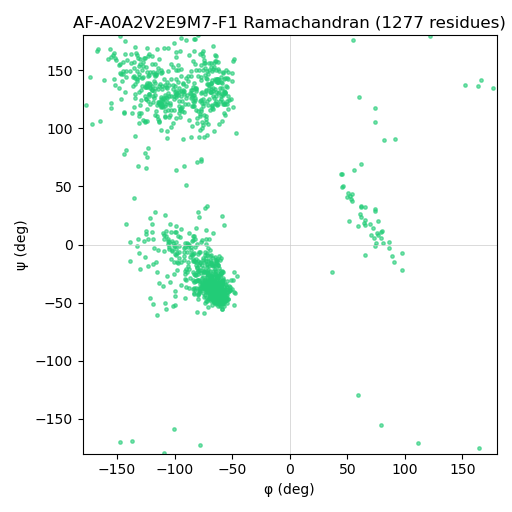A 1 986 ? 2.436 10.918 -22.125 1.00 95.06 986 PRO A C 1
ATOM 7828 O O . PRO A 1 986 ? 2.275 11.859 -21.358 1.00 95.06 986 PRO A O 1
ATOM 7831 N N . SER A 1 987 ? 3.411 10.947 -23.033 1.00 93.19 987 SER A N 1
ATOM 7832 C CA . SER A 1 987 ? 4.226 12.147 -23.244 1.00 93.19 987 SER A CA 1
ATOM 7833 C C . SER A 1 987 ? 3.399 13.283 -23.869 1.00 93.19 987 SER A C 1
ATOM 7835 O O . SER A 1 987 ? 2.427 13.048 -24.595 1.00 93.19 987 SER A O 1
ATOM 7837 N N . ALA A 1 988 ? 3.786 14.537 -23.610 1.00 93.62 988 ALA A N 1
ATOM 7838 C CA . ALA A 1 988 ? 3.025 15.715 -24.039 1.00 93.62 988 ALA A CA 1
ATOM 7839 C C . ALA A 1 988 ? 2.823 15.804 -25.567 1.00 93.62 988 ALA A C 1
ATOM 7841 O O . ALA A 1 988 ? 1.787 16.281 -26.033 1.00 93.62 988 ALA A O 1
ATOM 7842 N N . ASP A 1 989 ? 3.778 15.308 -26.362 1.00 93.50 989 ASP A N 1
ATOM 7843 C CA . ASP A 1 989 ? 3.692 15.253 -27.829 1.00 93.50 989 ASP A CA 1
ATOM 7844 C C . ASP A 1 989 ? 2.616 14.275 -28.336 1.00 93.50 989 ASP A C 1
ATOM 7846 O O . ASP A 1 989 ? 2.176 14.372 -29.481 1.00 93.50 989 ASP A O 1
ATOM 7850 N N . LYS A 1 990 ? 2.149 13.354 -27.484 1.00 94.62 990 LYS A N 1
ATOM 7851 C CA . LYS A 1 990 ? 1.061 12.415 -27.788 1.00 94.62 990 LYS A CA 1
ATOM 7852 C C . LYS A 1 990 ? -0.301 12.881 -27.287 1.00 94.62 990 LYS A C 1
ATOM 7854 O O . LYS A 1 990 ? -1.295 12.203 -27.545 1.00 94.62 990 LYS A O 1
ATOM 7859 N N . PHE A 1 991 ? -0.392 14.029 -26.615 1.00 96.94 991 PHE A N 1
ATOM 7860 C CA . PHE A 1 991 ? -1.661 14.509 -26.065 1.00 96.94 991 PHE A CA 1
ATOM 7861 C C . PHE A 1 991 ? -2.728 14.712 -27.140 1.00 96.94 991 PHE A C 1
ATOM 7863 O O . PHE A 1 991 ? -3.841 14.242 -26.954 1.00 96.94 991 PHE A O 1
ATOM 7870 N N . ASP A 1 992 ? -2.398 15.319 -28.285 1.00 96.88 992 ASP A N 1
ATOM 7871 C CA . ASP A 1 992 ? -3.385 15.534 -29.359 1.00 96.88 992 ASP A CA 1
ATOM 7872 C C . ASP A 1 992 ? -3.910 14.209 -29.927 1.00 96.88 992 ASP A C 1
ATOM 7874 O O . ASP A 1 992 ? -5.092 14.072 -30.240 1.00 96.88 992 ASP A O 1
ATOM 7878 N N . HIS A 1 993 ? -3.033 13.206 -30.012 1.00 95.50 993 HIS A N 1
ATOM 7879 C CA . HIS A 1 993 ? -3.392 11.867 -30.457 1.00 95.50 993 HIS A CA 1
ATOM 7880 C C . HIS A 1 993 ? -4.386 11.196 -29.495 1.00 95.50 993 HIS A C 1
ATOM 7882 O O . HIS A 1 993 ? -5.444 10.730 -29.922 1.00 95.50 993 HIS A O 1
ATOM 7888 N N . TYR A 1 994 ? -4.084 11.176 -28.195 1.00 97.12 994 TYR A N 1
ATOM 7889 C CA . TYR A 1 994 ? -4.955 10.537 -27.207 1.00 97.12 994 TYR A CA 1
ATOM 7890 C C . TYR A 1 994 ? -6.222 11.348 -26.911 1.00 97.12 994 TYR A C 1
ATOM 7892 O O . TYR A 1 994 ? -7.280 10.747 -26.740 1.00 97.12 994 TYR A O 1
ATOM 7900 N N . ALA A 1 995 ? -6.162 12.681 -26.931 1.00 97.12 995 ALA A N 1
ATOM 7901 C CA . ALA A 1 995 ? -7.331 13.548 -26.795 1.00 97.12 995 ALA A CA 1
ATOM 7902 C C . ALA A 1 995 ? -8.354 13.287 -27.913 1.00 97.12 995 ALA A C 1
ATOM 7904 O O . ALA A 1 995 ? -9.539 13.108 -27.634 1.00 97.12 995 ALA A O 1
ATOM 7905 N N . ALA A 1 996 ? -7.902 13.137 -29.164 1.00 95.75 996 ALA A N 1
ATOM 7906 C CA . ALA A 1 996 ? -8.783 12.777 -30.275 1.00 95.75 996 ALA A CA 1
ATOM 7907 C C . ALA A 1 996 ? -9.461 11.407 -30.071 1.00 95.75 996 ALA A C 1
ATOM 7909 O O . ALA A 1 996 ? -10.648 11.248 -30.363 1.00 95.75 996 ALA A O 1
ATOM 7910 N N . ARG A 1 997 ? -8.733 10.416 -29.534 1.00 95.81 997 ARG A N 1
ATOM 7911 C CA . ARG A 1 997 ? -9.289 9.090 -29.199 1.00 95.81 997 ARG A CA 1
ATOM 7912 C C . ARG A 1 997 ? -10.308 9.174 -28.059 1.00 95.81 997 ARG A C 1
ATOM 7914 O O . ARG A 1 997 ? -11.362 8.546 -28.148 1.00 95.81 997 ARG A O 1
ATOM 7921 N N . VAL A 1 998 ? -10.022 9.971 -27.029 1.00 96.56 998 VAL A N 1
ATOM 7922 C CA . VAL A 1 998 ? -10.938 10.260 -25.915 1.00 96.56 998 VAL A CA 1
ATOM 7923 C C . VAL A 1 998 ? -12.233 10.894 -26.423 1.00 96.56 998 VAL A C 1
ATOM 7925 O O . VAL A 1 998 ? -13.314 10.436 -26.057 1.00 96.56 998 VAL A O 1
ATOM 7928 N N . ASP A 1 999 ? -12.154 11.874 -27.322 1.00 96.44 999 ASP A N 1
ATOM 7929 C CA . ASP A 1 999 ? -13.335 12.514 -27.906 1.00 96.44 999 ASP A CA 1
ATOM 7930 C C . ASP A 1 999 ? -14.197 11.539 -28.718 1.00 96.44 999 ASP A C 1
ATOM 7932 O O . ASP A 1 999 ? -15.425 11.577 -28.625 1.00 96.44 999 ASP A O 1
ATOM 7936 N N . VAL A 1 1000 ? -13.578 10.652 -29.505 1.00 96.94 1000 VAL A N 1
ATOM 7937 C CA . VAL A 1 1000 ? -14.298 9.597 -30.243 1.00 96.94 1000 VAL A CA 1
ATOM 7938 C C . VAL A 1 1000 ? -14.977 8.626 -29.279 1.00 96.94 1000 VAL A C 1
ATOM 7940 O O . VAL A 1 1000 ? -16.158 8.320 -29.446 1.00 96.94 1000 VAL A O 1
ATOM 7943 N N . TYR A 1 1001 ? -14.262 8.172 -28.249 1.00 96.25 1001 TYR A N 1
ATOM 7944 C CA . TYR A 1 1001 ? -14.809 7.256 -27.253 1.00 96.25 1001 TYR A CA 1
ATOM 7945 C C . TYR A 1 1001 ? -16.013 7.866 -26.529 1.00 96.25 1001 TYR A C 1
ATOM 7947 O O . TYR A 1 1001 ? -17.074 7.251 -26.469 1.00 96.25 1001 TYR A O 1
ATOM 7955 N N . ARG A 1 1002 ? -15.888 9.107 -26.046 1.00 95.06 1002 ARG A N 1
ATOM 7956 C CA . ARG A 1 1002 ? -16.958 9.808 -25.321 1.00 95.06 1002 ARG A CA 1
ATOM 7957 C C . ARG A 1 1002 ? -18.192 10.089 -26.177 1.00 95.06 1002 ARG A C 1
ATOM 7959 O O . ARG A 1 1002 ? -19.279 10.237 -25.626 1.00 95.06 1002 ARG A O 1
ATOM 7966 N N . LYS A 1 1003 ? -18.049 10.186 -27.503 1.00 96.06 1003 LYS A N 1
ATOM 7967 C CA . LYS A 1 1003 ? -19.197 10.275 -28.422 1.00 96.06 1003 LYS A CA 1
ATOM 7968 C C . LYS A 1 1003 ? -19.909 8.936 -28.570 1.00 96.06 1003 LYS A C 1
ATOM 7970 O O . LYS A 1 1003 ? -21.134 8.903 -28.536 1.00 96.06 1003 LYS A O 1
ATOM 7975 N N . ALA A 1 1004 ? -19.148 7.852 -28.704 1.00 96.50 1004 ALA A N 1
ATOM 7976 C CA . ALA A 1 1004 ? -19.695 6.509 -28.860 1.00 96.50 1004 ALA A CA 1
ATOM 7977 C C . ALA A 1 1004 ? -20.346 5.977 -27.572 1.00 96.50 1004 ALA A C 1
ATOM 7979 O O . ALA A 1 1004 ? -21.384 5.322 -27.632 1.00 96.50 1004 ALA A O 1
ATOM 7980 N N . LEU A 1 1005 ? -19.737 6.257 -26.417 1.00 94.38 1005 LEU A N 1
ATOM 7981 C CA . LEU A 1 1005 ? -20.123 5.752 -25.099 1.00 94.38 1005 LEU A CA 1
ATOM 7982 C C . LEU A 1 1005 ? -20.199 6.901 -24.069 1.00 94.38 1005 LEU A C 1
ATOM 7984 O O . LEU A 1 1005 ? -19.387 6.952 -23.147 1.00 94.38 1005 LEU A O 1
ATOM 7988 N N . PRO A 1 1006 ? -21.162 7.837 -24.200 1.00 92.12 1006 PRO A N 1
ATOM 7989 C CA . PRO A 1 1006 ? -21.259 9.017 -23.330 1.00 92.12 1006 PRO A CA 1
ATOM 7990 C C . PRO A 1 1006 ? -21.606 8.688 -21.870 1.00 92.12 1006 PRO A C 1
ATOM 7992 O O . PRO A 1 1006 ? -21.296 9.480 -20.981 1.00 92.12 1006 PRO A O 1
ATOM 7995 N N . ASP A 1 1007 ? -22.220 7.524 -21.636 1.00 89.12 1007 ASP A N 1
ATOM 7996 C CA . ASP A 1 1007 ? -22.649 7.032 -20.321 1.00 89.12 1007 ASP A CA 1
ATOM 7997 C C . ASP A 1 1007 ? -21.597 6.115 -19.653 1.00 89.12 1007 ASP A C 1
ATOM 7999 O O . ASP A 1 1007 ? -21.887 5.426 -18.675 1.00 89.12 1007 ASP A O 1
ATOM 8003 N N . TYR A 1 1008 ? -20.361 6.094 -20.164 1.00 91.88 1008 TYR A N 1
ATOM 8004 C CA . TYR A 1 1008 ? -19.255 5.313 -19.604 1.00 91.88 1008 TYR A CA 1
ATOM 8005 C C . TYR A 1 1008 ? -18.065 6.216 -19.284 1.00 91.88 1008 TYR A C 1
ATOM 8007 O O . TYR A 1 1008 ? -17.817 7.213 -19.965 1.00 91.88 1008 TYR A O 1
ATOM 8015 N N . ASP A 1 1009 ? -17.310 5.852 -18.252 1.00 92.06 1009 ASP A N 1
ATOM 8016 C CA . ASP A 1 1009 ? -16.060 6.527 -17.924 1.00 92.06 1009 ASP A CA 1
ATOM 8017 C C . ASP A 1 1009 ? -14.928 6.026 -18.844 1.00 92.06 1009 ASP A C 1
ATOM 8019 O O . ASP A 1 1009 ? -15.106 5.184 -19.732 1.00 92.06 1009 ASP A O 1
ATOM 8023 N N . LEU A 1 1010 ? -13.732 6.568 -18.647 1.00 93.25 1010 LEU A N 1
ATOM 8024 C CA . LEU A 1 1010 ? -12.489 6.081 -19.233 1.00 93.25 1010 LEU A CA 1
ATOM 8025 C C . LEU A 1 1010 ? -11.328 6.509 -18.343 1.00 93.25 1010 LEU A C 1
ATOM 8027 O O . LEU A 1 1010 ? -11.484 7.429 -17.539 1.00 93.25 1010 LEU A O 1
ATOM 8031 N N . HIS A 1 1011 ? -10.177 5.863 -18.490 1.00 95.50 1011 HIS A N 1
ATOM 8032 C CA . HIS A 1 1011 ? -9.022 6.145 -17.643 1.00 95.50 1011 HIS A CA 1
ATOM 8033 C C . HIS A 1 1011 ? -7.787 6.557 -18.446 1.00 95.50 1011 HIS A C 1
ATOM 8035 O O . HIS A 1 1011 ? -7.403 5.884 -19.405 1.00 95.50 1011 HIS A O 1
ATOM 8041 N N . VAL A 1 1012 ? -7.184 7.671 -18.032 1.00 96.94 1012 VAL A N 1
ATOM 8042 C CA . VAL A 1 1012 ? -5.914 8.223 -18.520 1.00 96.94 1012 VAL A CA 1
ATOM 8043 C C . VAL A 1 1012 ? -5.114 8.623 -17.288 1.00 96.94 1012 VAL A C 1
ATOM 8045 O O . VAL A 1 1012 ? -5.616 9.379 -16.457 1.00 96.94 1012 VAL A O 1
ATOM 8048 N N . ASN A 1 1013 ? -3.887 8.128 -17.164 1.00 97.06 1013 ASN A N 1
ATOM 8049 C CA . ASN A 1 1013 ? -3.010 8.462 -16.046 1.00 97.06 1013 ASN A CA 1
ATOM 8050 C C . ASN A 1 1013 ? -1.835 9.323 -16.516 1.00 97.06 1013 ASN A C 1
ATOM 8052 O O . ASN A 1 1013 ? -1.257 9.046 -17.558 1.00 97.06 1013 ASN A O 1
ATOM 8056 N N . LEU A 1 1014 ? -1.482 10.370 -15.773 1.00 97.38 1014 LEU A N 1
ATOM 8057 C CA . LEU A 1 1014 ? -0.348 11.238 -16.084 1.00 97.38 1014 LEU A CA 1
ATOM 8058 C C . LEU A 1 1014 ? 0.914 10.800 -15.341 1.00 97.38 1014 LEU A C 1
ATOM 8060 O O . LEU A 1 1014 ? 0.847 10.330 -14.206 1.00 97.38 1014 LEU A O 1
ATOM 8064 N N . PHE A 1 1015 ? 2.068 11.087 -15.946 1.00 95.00 1015 PHE A N 1
ATOM 8065 C CA . PHE A 1 1015 ? 3.363 11.050 -15.273 1.00 95.00 1015 PHE A CA 1
ATOM 8066 C C . PHE A 1 1015 ? 3.371 11.800 -13.930 1.00 95.00 1015 PHE A C 1
ATOM 8068 O O . PHE A 1 1015 ? 2.563 12.704 -13.686 1.00 95.00 1015 PHE A O 1
ATOM 8075 N N . SER A 1 1016 ? 4.344 11.453 -13.088 1.00 92.12 1016 SER A N 1
ATOM 8076 C CA . SER A 1 1016 ? 4.717 12.224 -11.903 1.00 92.12 1016 SER A CA 1
ATOM 8077 C C . SER A 1 1016 ? 5.672 13.376 -12.247 1.00 92.12 1016 SER A C 1
ATOM 8079 O O . SER A 1 1016 ? 6.286 13.418 -13.312 1.00 92.12 1016 SER A O 1
ATOM 8081 N N . MET A 1 1017 ? 5.858 14.295 -11.302 1.00 92.31 1017 MET A N 1
ATOM 8082 C CA . MET A 1 1017 ? 6.787 15.426 -11.381 1.00 92.31 1017 MET A CA 1
ATOM 8083 C C . MET A 1 1017 ? 8.252 14.997 -11.542 1.00 92.31 1017 MET A C 1
ATOM 8085 O O . MET A 1 1017 ? 9.059 15.788 -12.023 1.00 92.31 1017 MET A O 1
ATOM 8089 N N . ASP A 1 1018 ? 8.600 13.772 -11.143 1.00 84.50 1018 ASP A N 1
ATOM 8090 C CA . ASP A 1 1018 ? 9.948 13.213 -11.304 1.00 84.50 1018 ASP A CA 1
ATOM 8091 C C . ASP A 1 1018 ? 10.236 12.737 -12.734 1.00 84.50 1018 ASP A C 1
ATOM 8093 O O . ASP A 1 1018 ? 11.391 12.486 -13.080 1.00 84.50 1018 ASP A O 1
ATOM 8097 N N . ALA A 1 1019 ? 9.207 12.590 -13.572 1.00 85.75 1019 ALA A N 1
ATOM 8098 C CA . ALA A 1 1019 ? 9.373 12.089 -14.925 1.00 85.75 1019 ALA A CA 1
ATOM 8099 C C . ALA A 1 1019 ? 9.881 13.184 -15.884 1.00 85.75 1019 ALA A C 1
ATOM 8101 O O . ALA A 1 1019 ? 9.475 14.349 -15.790 1.00 85.75 1019 ALA A O 1
ATOM 8102 N N . PRO A 1 1020 ? 10.719 12.827 -16.874 1.00 82.19 1020 PRO A N 1
ATOM 8103 C CA . PRO A 1 1020 ? 11.218 13.764 -17.873 1.00 82.19 1020 PRO A CA 1
ATOM 8104 C C . PRO A 1 1020 ? 10.144 14.070 -18.932 1.00 82.19 1020 PRO A C 1
ATOM 8106 O O . PRO A 1 1020 ? 10.232 13.638 -20.077 1.00 82.19 1020 PRO A O 1
ATOM 8109 N N . VAL A 1 1021 ? 9.130 14.860 -18.570 1.00 85.94 1021 VAL A N 1
ATOM 8110 C CA . VAL A 1 1021 ? 8.001 15.215 -19.459 1.00 85.94 1021 VAL A CA 1
ATOM 8111 C C . VAL A 1 1021 ? 8.345 16.267 -20.529 1.00 85.94 1021 VAL A C 1
ATOM 8113 O O . VAL A 1 1021 ? 7.473 16.711 -21.273 1.00 85.94 1021 VAL A O 1
ATOM 8116 N N . GLY A 1 1022 ? 9.611 16.695 -20.614 1.00 81.44 1022 GLY A N 1
ATOM 8117 C CA . GLY A 1 1022 ? 10.101 17.647 -21.624 1.00 81.44 1022 GLY A CA 1
ATOM 8118 C C . GLY A 1 1022 ? 9.656 19.104 -21.426 1.00 81.44 1022 GLY A C 1
ATOM 8119 O O . GLY A 1 1022 ? 9.943 19.949 -22.270 1.00 81.44 1022 GLY A O 1
ATOM 8120 N N . MET A 1 1023 ? 8.974 19.415 -20.321 1.00 92.25 1023 MET A N 1
ATOM 8121 C CA . MET A 1 1023 ? 8.482 20.750 -19.955 1.00 92.25 1023 MET A CA 1
ATOM 8122 C C . MET A 1 1023 ? 8.292 20.860 -18.430 1.00 92.25 1023 MET A C 1
ATOM 8124 O O . MET A 1 1023 ? 8.355 19.837 -17.743 1.00 92.25 1023 MET A O 1
ATOM 8128 N N . PRO A 1 1024 ? 8.073 22.061 -17.858 1.00 94.06 1024 PRO A N 1
ATOM 8129 C CA . PRO A 1 1024 ? 7.688 22.181 -16.454 1.00 94.06 1024 PRO A CA 1
ATOM 8130 C C . PRO A 1 1024 ? 6.436 21.350 -16.150 1.00 94.06 1024 PRO A C 1
ATOM 8132 O O . PRO A 1 1024 ? 5.469 21.372 -16.909 1.00 94.06 1024 PRO A O 1
ATOM 8135 N N . PHE A 1 1025 ? 6.427 20.636 -15.023 1.00 95.56 1025 PHE A N 1
ATOM 8136 C CA . PHE A 1 1025 ? 5.321 19.737 -14.674 1.00 95.56 1025 PHE A CA 1
ATOM 8137 C C . PHE A 1 1025 ? 3.959 20.453 -14.587 1.00 95.56 1025 PHE A C 1
ATOM 8139 O O . PHE A 1 1025 ? 2.940 19.901 -14.991 1.00 95.56 1025 PHE A O 1
ATOM 8146 N N . SER A 1 1026 ? 3.935 21.711 -14.134 1.00 95.69 1026 SER A N 1
ATOM 8147 C CA . SER A 1 1026 ? 2.729 22.552 -14.145 1.00 95.69 1026 SER A CA 1
ATOM 8148 C C . SER A 1 1026 ? 2.164 22.767 -15.552 1.00 95.69 1026 SER A C 1
ATOM 8150 O O . SER A 1 1026 ? 0.948 22.744 -15.739 1.00 95.69 1026 SER A O 1
ATOM 8152 N N . ASP A 1 1027 ? 3.038 22.949 -16.543 1.00 96.94 1027 ASP A N 1
ATOM 8153 C CA . ASP A 1 1027 ? 2.662 23.201 -17.937 1.00 96.94 1027 ASP A CA 1
ATOM 8154 C C . ASP A 1 1027 ? 2.177 21.906 -18.593 1.00 96.94 1027 ASP A C 1
ATOM 8156 O O . ASP A 1 1027 ? 1.220 21.917 -19.366 1.00 96.94 1027 ASP A O 1
ATOM 8160 N N . TYR A 1 1028 ? 2.781 20.777 -18.217 1.00 97.75 1028 TYR A N 1
ATOM 8161 C CA . TYR A 1 1028 ? 2.342 19.441 -18.607 1.00 97.75 1028 TYR A CA 1
ATOM 8162 C C . TYR A 1 1028 ? 0.918 19.142 -18.106 1.00 97.75 1028 TYR A C 1
ATOM 8164 O O . TYR A 1 1028 ? 0.048 18.779 -18.898 1.00 97.75 1028 TYR A O 1
ATOM 8172 N N . VAL A 1 1029 ? 0.640 19.384 -16.819 1.00 98.06 1029 VAL A N 1
ATOM 8173 C CA . VAL A 1 1029 ? -0.709 19.224 -16.241 1.00 98.06 1029 VAL A CA 1
ATOM 8174 C C . VAL A 1 1029 ? -1.707 20.195 -16.883 1.00 98.06 1029 VAL A C 1
ATOM 8176 O O . VAL A 1 1029 ? -2.808 19.788 -17.250 1.00 98.06 1029 VAL A O 1
ATOM 8179 N N . SER A 1 1030 ? -1.324 21.459 -17.083 1.00 97.06 1030 SER A N 1
ATOM 8180 C CA . SER A 1 1030 ? -2.190 22.461 -17.727 1.00 97.06 1030 SER A CA 1
ATOM 8181 C C . SER A 1 1030 ? -2.524 22.088 -19.175 1.00 97.06 1030 SER A C 1
ATOM 8183 O O . SER A 1 1030 ? -3.673 22.205 -19.592 1.00 97.06 1030 SER A O 1
ATOM 8185 N N . SER A 1 1031 ? -1.549 21.560 -19.922 1.00 96.88 1031 SER A N 1
ATOM 8186 C CA . SER A 1 1031 ? -1.746 21.081 -21.296 1.00 96.88 1031 SER A CA 1
ATOM 8187 C C . SER A 1 1031 ? -2.705 19.892 -21.359 1.00 96.88 1031 SER A C 1
ATOM 8189 O O . SER A 1 1031 ? -3.474 19.773 -22.310 1.00 96.88 1031 SER A O 1
ATOM 8191 N N . TYR A 1 1032 ? -2.680 19.008 -20.355 1.00 97.56 1032 TYR A N 1
ATOM 8192 C CA . TYR A 1 1032 ? -3.656 17.924 -20.253 1.00 97.56 1032 TYR A CA 1
ATOM 8193 C C . TYR A 1 1032 ? -5.066 18.485 -20.050 1.00 97.56 1032 TYR A C 1
ATOM 8195 O O . TYR A 1 1032 ? -5.969 18.122 -20.796 1.00 97.56 1032 TYR A O 1
ATOM 8203 N N . VAL A 1 1033 ? -5.241 19.409 -19.101 1.00 97.75 1033 VAL A N 1
ATOM 8204 C CA . VAL A 1 1033 ? -6.541 20.041 -18.820 1.00 97.75 1033 VAL A CA 1
ATOM 8205 C C . VAL A 1 1033 ? -7.097 20.780 -20.043 1.00 97.75 1033 VAL A C 1
ATOM 8207 O O . VAL A 1 1033 ? -8.298 20.737 -20.289 1.00 97.75 1033 VAL A O 1
ATOM 8210 N N . GLU A 1 1034 ? -6.240 21.436 -20.830 1.00 97.19 1034 GLU A N 1
ATOM 8211 C CA . GLU A 1 1034 ? -6.651 22.135 -22.053 1.00 97.19 1034 GLU A CA 1
ATOM 8212 C C . GLU A 1 1034 ? -7.123 21.170 -23.154 1.00 97.19 1034 GLU A C 1
ATOM 8214 O O . GLU A 1 1034 ? -8.083 21.464 -23.868 1.00 97.19 1034 GLU A O 1
ATOM 8219 N N . LYS A 1 1035 ? -6.443 20.027 -23.310 1.00 97.00 1035 LYS A N 1
ATOM 8220 C CA . LYS A 1 1035 ? -6.640 19.122 -24.453 1.00 97.00 1035 LYS A CA 1
ATOM 8221 C C . LYS A 1 1035 ? -7.627 17.990 -24.185 1.00 97.00 1035 LYS A C 1
ATOM 8223 O O . LYS A 1 1035 ? -8.331 17.574 -25.101 1.00 97.00 1035 LYS A O 1
ATOM 8228 N N . PHE A 1 1036 ? -7.670 17.458 -22.968 1.00 97.12 1036 PHE A N 1
ATOM 8229 C CA . PHE A 1 1036 ? -8.485 16.295 -22.631 1.00 97.12 1036 PHE A CA 1
ATOM 8230 C C . PHE A 1 1036 ? -9.822 16.721 -22.030 1.00 97.12 1036 PHE A C 1
ATOM 8232 O O . PHE A 1 1036 ? -9.893 17.296 -20.949 1.00 97.12 1036 PHE A O 1
ATOM 8239 N N . ASN A 1 1037 ? -10.914 16.343 -22.692 1.00 92.19 1037 ASN A N 1
ATOM 8240 C CA . ASN A 1 1037 ? -12.264 16.524 -22.169 1.00 92.19 1037 ASN A CA 1
ATOM 8241 C C . ASN A 1 1037 ? -12.609 15.414 -21.157 1.00 92.19 1037 ASN A C 1
ATOM 8243 O O . ASN A 1 1037 ? -13.385 14.504 -21.459 1.00 92.19 1037 ASN A O 1
ATOM 8247 N N . LEU A 1 1038 ? -12.000 15.442 -19.968 1.00 94.12 1038 LEU A N 1
ATOM 8248 C CA . LEU A 1 1038 ? -12.215 14.464 -18.892 1.00 94.12 1038 LEU A CA 1
ATOM 8249 C C . LEU A 1 1038 ? -12.567 15.146 -17.567 1.00 94.12 1038 LEU A C 1
ATOM 8251 O O . LEU A 1 1038 ? -12.027 16.205 -17.275 1.00 94.12 1038 LEU A O 1
ATOM 8255 N N . PRO A 1 1039 ? -13.455 14.555 -16.740 1.00 94.12 1039 PRO A N 1
ATOM 8256 C CA . PRO A 1 1039 ? -13.913 15.170 -15.495 1.00 94.12 1039 PRO A CA 1
ATOM 8257 C C . PRO A 1 1039 ? -12.930 14.968 -14.328 1.00 94.12 1039 PRO A C 1
ATOM 8259 O O . PRO A 1 1039 ? -13.307 15.155 -13.173 1.00 94.12 1039 PRO A O 1
ATOM 8262 N N . PHE A 1 1040 ? -11.694 14.543 -14.601 1.00 96.38 1040 PHE A N 1
ATOM 8263 C CA . PHE A 1 1040 ? -10.693 14.229 -13.587 1.00 96.38 1040 PHE A CA 1
ATOM 8264 C C . PHE A 1 1040 ? -9.264 14.443 -14.102 1.00 96.38 1040 PHE A C 1
ATOM 8266 O O . PHE A 1 1040 ? -9.004 14.428 -15.309 1.00 96.38 1040 PHE A O 1
ATOM 8273 N N . ILE A 1 1041 ? -8.331 14.573 -13.160 1.00 97.94 1041 ILE A N 1
ATOM 8274 C CA . ILE A 1 1041 ? -6.891 14.453 -13.397 1.00 97.94 1041 ILE A CA 1
ATOM 8275 C C . ILE A 1 1041 ? -6.370 13.282 -12.563 1.00 97.94 1041 ILE A C 1
ATOM 8277 O O . ILE A 1 1041 ? -6.602 13.237 -11.355 1.00 97.94 1041 ILE A O 1
ATOM 8281 N N . SER A 1 1042 ? -5.664 12.345 -13.198 1.00 97.62 1042 SER A N 1
ATOM 8282 C CA . SER A 1 1042 ? -4.960 11.249 -12.524 1.00 97.62 1042 SER A CA 1
ATOM 8283 C C . SER A 1 1042 ? -3.458 11.418 -12.680 1.00 97.62 1042 SER A C 1
ATOM 8285 O O . SER A 1 1042 ? -3.000 11.749 -13.768 1.00 97.62 1042 SER A O 1
ATOM 8287 N N . THR A 1 1043 ? -2.690 11.179 -11.619 1.00 96.50 1043 THR A N 1
ATOM 8288 C CA . THR A 1 1043 ? -1.218 11.232 -11.644 1.00 96.50 1043 THR A CA 1
ATOM 8289 C C . THR A 1 1043 ? -0.605 10.154 -10.755 1.00 96.50 1043 THR A C 1
ATOM 8291 O O . THR A 1 1043 ? -1.261 9.638 -9.845 1.00 96.50 1043 THR A O 1
ATOM 8294 N N . SER A 1 1044 ? 0.680 9.884 -10.954 1.00 91.19 1044 SER A N 1
ATOM 8295 C CA . SER A 1 1044 ? 1.487 9.001 -10.113 1.00 91.19 1044 SER A CA 1
ATOM 8296 C C . SER A 1 1044 ? 2.346 9.753 -9.087 1.00 91.19 1044 SER A C 1
ATOM 8298 O O . SER A 1 1044 ? 2.815 10.863 -9.334 1.00 91.19 1044 SER A O 1
ATOM 8300 N N . THR A 1 1045 ? 2.617 9.128 -7.932 1.00 86.12 1045 THR A N 1
ATOM 8301 C CA . THR A 1 1045 ? 3.672 9.560 -6.992 1.00 86.12 1045 THR A CA 1
ATOM 8302 C C . THR A 1 1045 ? 4.506 8.371 -6.509 1.00 86.12 1045 THR A C 1
ATOM 8304 O O . THR A 1 1045 ? 4.164 7.726 -5.516 1.00 86.12 1045 THR A O 1
ATOM 8307 N N . TYR A 1 1046 ? 5.624 8.088 -7.178 1.00 87.06 1046 TYR A N 1
ATOM 8308 C CA . TYR A 1 1046 ? 6.561 7.019 -6.799 1.00 87.06 1046 TYR A CA 1
ATOM 8309 C C . TYR A 1 1046 ? 7.753 7.580 -6.022 1.00 87.06 1046 TYR A C 1
ATOM 8311 O O . TYR A 1 1046 ? 8.884 7.589 -6.492 1.00 87.06 1046 TYR A O 1
ATOM 8319 N N . SER A 1 1047 ? 7.471 8.134 -4.843 1.00 87.25 1047 SER A N 1
ATOM 8320 C CA . SER A 1 1047 ? 8.418 8.974 -4.100 1.00 87.25 1047 SER A CA 1
ATOM 8321 C C . SER A 1 1047 ? 9.096 8.264 -2.919 1.00 87.25 1047 SER A C 1
ATOM 8323 O O . SER A 1 1047 ? 9.691 8.940 -2.074 1.00 87.25 1047 SER A O 1
ATOM 8325 N N . LEU A 1 1048 ? 8.956 6.939 -2.787 1.00 89.75 1048 LEU A N 1
ATOM 8326 C CA . LEU A 1 1048 ? 9.403 6.187 -1.613 1.00 89.75 1048 LEU A CA 1
ATOM 8327 C C . LEU A 1 1048 ? 10.631 5.319 -1.921 1.00 89.75 1048 LEU A C 1
ATOM 8329 O O . LEU A 1 1048 ? 10.539 4.266 -2.558 1.00 89.75 1048 LEU A O 1
ATOM 8333 N N . PHE A 1 1049 ? 11.777 5.719 -1.371 1.00 87.25 1049 PHE A N 1
ATOM 8334 C CA . PHE A 1 1049 ? 13.085 5.128 -1.656 1.00 87.25 1049 PHE A CA 1
ATOM 8335 C C . PHE A 1 1049 ? 13.788 4.602 -0.403 1.00 87.25 1049 PHE A C 1
ATOM 8337 O O . PHE A 1 1049 ? 13.421 4.938 0.730 1.00 87.25 1049 PHE A O 1
ATOM 8344 N N . SER A 1 1050 ? 14.808 3.771 -0.611 1.00 81.12 1050 SER A N 1
ATOM 8345 C CA . SER A 1 1050 ? 15.755 3.329 0.411 1.00 81.12 1050 SER A CA 1
ATOM 8346 C C . SER A 1 1050 ? 17.185 3.494 -0.090 1.00 81.12 1050 SER A C 1
ATOM 8348 O O . SER A 1 1050 ? 17.522 3.025 -1.173 1.00 81.12 1050 SER A O 1
ATOM 8350 N N . GLU A 1 1051 ? 18.042 4.094 0.730 1.00 75.94 1051 GLU A N 1
ATOM 8351 C CA . GLU A 1 1051 ? 19.483 4.184 0.487 1.00 75.94 1051 GLU A CA 1
ATOM 8352 C C . GLU A 1 1051 ? 20.216 3.703 1.742 1.00 75.94 1051 GLU A C 1
ATOM 8354 O O . GLU A 1 1051 ? 19.946 4.188 2.840 1.00 75.94 1051 GLU A O 1
ATOM 8359 N N . ASN A 1 1052 ? 21.107 2.712 1.615 1.00 71.19 1052 ASN A N 1
ATOM 8360 C CA . ASN A 1 1052 ? 21.835 2.120 2.751 1.00 71.19 1052 ASN A CA 1
ATOM 8361 C C . ASN A 1 1052 ? 20.924 1.705 3.934 1.00 71.19 1052 ASN A C 1
ATOM 8363 O O . ASN A 1 1052 ? 21.274 1.909 5.096 1.00 71.19 1052 ASN A O 1
ATOM 8367 N N . ASN A 1 1053 ? 19.750 1.127 3.639 1.00 68.06 1053 ASN A N 1
ATOM 8368 C CA . ASN A 1 1053 ? 18.696 0.749 4.601 1.00 68.06 1053 ASN A CA 1
ATOM 8369 C C . ASN A 1 1053 ? 18.018 1.915 5.350 1.00 68.06 1053 ASN A C 1
ATOM 8371 O O . ASN A 1 1053 ? 17.348 1.690 6.358 1.00 68.06 1053 ASN A O 1
ATOM 8375 N N . ILE A 1 1054 ? 18.155 3.152 4.871 1.00 76.50 1054 ILE A N 1
ATOM 8376 C CA . ILE A 1 1054 ? 17.455 4.324 5.409 1.00 76.50 1054 ILE A CA 1
ATOM 8377 C C . ILE A 1 1054 ? 16.268 4.647 4.503 1.00 76.50 1054 ILE A C 1
ATOM 8379 O O . ILE A 1 1054 ? 16.440 4.821 3.297 1.00 76.50 1054 ILE A O 1
ATOM 8383 N N . LYS A 1 1055 ? 15.061 4.770 5.078 1.00 85.25 1055 LYS A N 1
ATOM 8384 C CA . LYS A 1 1055 ? 13.870 5.191 4.322 1.00 85.25 1055 LYS A CA 1
ATOM 8385 C C . LYS A 1 1055 ? 13.989 6.669 3.934 1.00 85.25 1055 LYS A C 1
ATOM 8387 O O . LYS A 1 1055 ? 14.121 7.525 4.806 1.00 85.25 1055 LYS A O 1
ATOM 8392 N N . ILE A 1 1056 ? 13.870 6.964 2.642 1.00 86.31 1056 ILE A N 1
ATOM 8393 C CA . ILE A 1 1056 ? 13.898 8.317 2.075 1.00 86.31 1056 ILE A CA 1
ATOM 8394 C C . ILE A 1 1056 ? 12.577 8.590 1.357 1.00 86.31 1056 ILE A C 1
ATOM 8396 O O . ILE A 1 1056 ? 12.096 7.760 0.588 1.00 86.31 1056 ILE A O 1
ATOM 8400 N N . THR A 1 1057 ? 11.983 9.752 1.609 1.00 91.06 1057 THR A N 1
ATOM 8401 C CA . THR A 1 1057 ? 10.826 10.260 0.860 1.00 91.06 1057 THR A CA 1
ATOM 8402 C C . THR A 1 1057 ? 11.291 11.422 -0.013 1.00 91.06 1057 THR A C 1
ATOM 8404 O O . THR A 1 1057 ? 11.940 12.341 0.494 1.00 91.06 1057 THR A O 1
ATOM 8407 N N . ALA A 1 1058 ? 10.991 11.397 -1.314 1.00 89.25 1058 ALA A N 1
ATOM 8408 C CA . ALA A 1 1058 ? 11.439 12.457 -2.215 1.00 89.25 1058 ALA A CA 1
ATOM 8409 C C . ALA A 1 1058 ? 10.846 13.821 -1.847 1.00 89.25 1058 ALA A C 1
ATOM 8411 O O . ALA A 1 1058 ? 9.691 13.951 -1.436 1.00 89.25 1058 ALA A O 1
ATOM 8412 N N . GLN A 1 1059 ? 11.664 14.861 -2.008 1.00 90.00 1059 GLN A N 1
ATOM 8413 C CA . GLN A 1 1059 ? 11.333 16.224 -1.596 1.00 90.00 1059 GLN A CA 1
ATOM 8414 C C . GLN A 1 1059 ? 10.132 16.802 -2.357 1.00 90.00 1059 GLN A C 1
ATOM 8416 O O . GLN A 1 1059 ? 9.409 17.642 -1.831 1.00 90.00 1059 GLN A O 1
ATOM 8421 N N . ASN A 1 1060 ? 9.905 16.366 -3.588 1.00 91.12 1060 ASN A N 1
ATOM 8422 C CA . ASN A 1 1060 ? 8.813 16.833 -4.430 1.00 91.12 1060 ASN A CA 1
ATOM 8423 C C . ASN A 1 1060 ? 7.516 16.026 -4.266 1.00 91.12 1060 ASN A C 1
ATOM 8425 O O . ASN A 1 1060 ? 6.535 16.377 -4.914 1.00 91.12 1060 ASN A O 1
ATOM 8429 N N . HIS A 1 1061 ? 7.461 15.018 -3.381 1.00 93.44 1061 HIS A N 1
ATOM 8430 C CA . HIS A 1 1061 ? 6.258 14.203 -3.168 1.00 93.44 1061 HIS A CA 1
ATOM 8431 C C . HIS A 1 1061 ? 4.997 15.06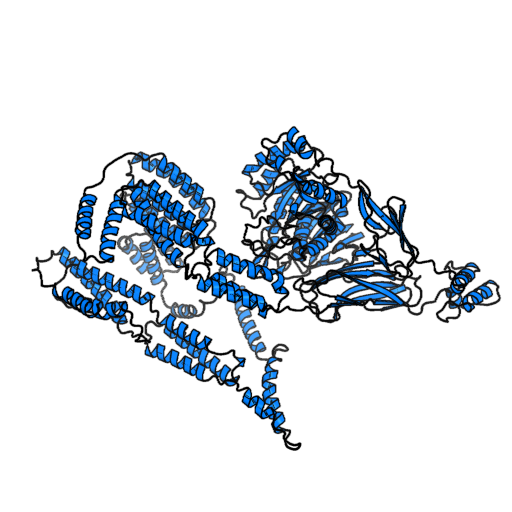5 -2.980 1.00 93.44 1061 HIS A C 1
ATOM 8433 O O . HIS A 1 1061 ? 4.016 14.922 -3.703 1.00 93.44 1061 HIS A O 1
ATOM 8439 N N . ILE A 1 1062 ? 5.053 16.032 -2.059 1.00 96.69 1062 ILE A N 1
ATOM 8440 C CA . ILE A 1 1062 ? 3.927 16.931 -1.767 1.00 96.69 1062 ILE A CA 1
ATOM 8441 C C . ILE A 1 1062 ? 3.733 17.984 -2.863 1.00 96.69 1062 ILE A C 1
ATOM 8443 O O . ILE A 1 1062 ? 2.597 18.346 -3.153 1.00 96.69 1062 ILE A O 1
ATOM 8447 N N . ALA A 1 1063 ? 4.808 18.444 -3.508 1.00 95.88 1063 ALA A N 1
ATOM 8448 C CA . ALA A 1 1063 ? 4.721 19.416 -4.598 1.00 95.88 1063 ALA A CA 1
ATOM 8449 C C . ALA A 1 1063 ? 3.999 18.837 -5.830 1.00 95.88 1063 ALA A C 1
ATOM 8451 O O . ALA A 1 1063 ? 3.213 19.541 -6.467 1.00 95.88 1063 ALA A O 1
ATOM 8452 N N . ASN A 1 1064 ? 4.206 17.548 -6.131 1.00 96.06 1064 ASN A N 1
ATOM 8453 C CA . ASN A 1 1064 ? 3.464 16.822 -7.162 1.00 96.06 1064 ASN A CA 1
ATOM 8454 C C . ASN A 1 1064 ? 1.960 16.838 -6.873 1.00 96.06 1064 ASN A C 1
ATOM 8456 O O . ASN A 1 1064 ? 1.173 17.311 -7.691 1.00 96.06 1064 ASN A O 1
ATOM 8460 N N . ILE A 1 1065 ? 1.581 16.379 -5.674 1.00 97.69 1065 ILE A N 1
ATOM 8461 C CA . ILE A 1 1065 ? 0.182 16.297 -5.235 1.00 97.69 1065 ILE A CA 1
ATOM 8462 C C . ILE A 1 1065 ? -0.462 17.688 -5.252 1.00 97.69 1065 ILE A C 1
ATOM 8464 O O . ILE A 1 1065 ? -1.555 17.855 -5.784 1.00 97.69 1065 ILE A O 1
ATOM 8468 N N . GLN A 1 1066 ? 0.234 18.702 -4.730 1.00 97.56 1066 GLN A N 1
ATOM 8469 C CA . GLN A 1 1066 ? -0.248 20.081 -4.691 1.00 97.56 1066 GLN A CA 1
ATOM 8470 C C . GLN A 1 1066 ? -0.523 20.646 -6.087 1.00 97.56 1066 GLN A C 1
ATOM 8472 O O . GLN A 1 1066 ? -1.564 21.269 -6.283 1.00 97.56 1066 GLN A O 1
ATOM 8477 N N . THR A 1 1067 ? 0.389 20.427 -7.040 1.00 97.50 1067 THR A N 1
ATOM 8478 C CA . THR A 1 1067 ? 0.259 20.945 -8.412 1.00 97.50 1067 THR A CA 1
ATOM 8479 C C . THR A 1 1067 ? -0.994 20.387 -9.084 1.00 97.50 1067 THR A C 1
ATOM 8481 O O . THR A 1 1067 ? -1.789 21.137 -9.648 1.00 97.50 1067 THR A O 1
ATOM 8484 N N . VAL A 1 1068 ? -1.213 19.074 -8.971 1.00 98.06 1068 VAL A N 1
ATOM 8485 C CA . VAL A 1 1068 ? -2.378 18.419 -9.580 1.00 98.06 1068 VAL A CA 1
ATOM 8486 C C . VAL A 1 1068 ? -3.673 18.780 -8.852 1.00 98.06 1068 VAL A C 1
ATOM 8488 O O . VAL A 1 1068 ? -4.669 19.078 -9.504 1.00 98.06 1068 VAL A O 1
ATOM 8491 N N . ALA A 1 1069 ? -3.661 18.842 -7.518 1.00 97.94 1069 ALA A N 1
ATOM 8492 C CA . ALA A 1 1069 ? -4.825 19.249 -6.731 1.00 97.94 1069 ALA A CA 1
ATOM 8493 C C . ALA A 1 1069 ? -5.276 20.686 -7.037 1.00 97.94 1069 ALA A C 1
ATOM 8495 O O . ALA A 1 1069 ? -6.473 20.960 -7.122 1.00 97.94 1069 ALA A O 1
ATOM 8496 N N . GLN A 1 1070 ? -4.328 21.608 -7.240 1.00 97.81 1070 GLN A N 1
ATOM 8497 C CA . GLN A 1 1070 ? -4.628 22.984 -7.645 1.00 97.81 1070 GLN A CA 1
ATOM 8498 C C . GLN A 1 1070 ? -5.252 23.030 -9.040 1.00 97.81 1070 GLN A C 1
ATOM 8500 O O . GLN A 1 1070 ? -6.334 23.596 -9.184 1.00 97.81 1070 GLN A O 1
ATOM 8505 N N . ALA A 1 1071 ? -4.648 22.360 -10.027 1.00 98.06 1071 ALA A N 1
ATOM 8506 C CA . ALA A 1 1071 ? -5.202 22.288 -11.378 1.00 98.06 1071 ALA A CA 1
ATOM 8507 C C . ALA A 1 1071 ? -6.608 21.658 -11.396 1.00 98.06 1071 ALA A C 1
ATOM 8509 O O . ALA A 1 1071 ? -7.506 22.164 -12.072 1.00 98.06 1071 ALA A O 1
ATOM 8510 N N . ALA A 1 1072 ? -6.828 20.598 -10.609 1.00 97.69 1072 ALA A N 1
ATOM 8511 C CA . ALA A 1 1072 ? -8.132 19.961 -10.473 1.00 97.69 1072 ALA A CA 1
ATOM 8512 C C . ALA A 1 1072 ? -9.167 20.916 -9.855 1.00 97.69 1072 ALA A C 1
ATOM 8514 O O . ALA A 1 1072 ? -10.258 21.076 -10.403 1.00 97.69 1072 ALA A O 1
ATOM 8515 N N . LYS A 1 1073 ? -8.819 21.623 -8.770 1.00 96.25 1073 LYS A N 1
ATOM 8516 C CA . LYS A 1 1073 ? -9.711 22.606 -8.133 1.00 96.25 1073 LYS A CA 1
ATOM 8517 C C . LYS A 1 1073 ? -10.056 23.766 -9.068 1.00 96.25 1073 LYS A C 1
ATOM 8519 O O . LYS A 1 1073 ? -11.223 24.137 -9.164 1.00 96.25 1073 LYS A O 1
ATOM 8524 N N . GLU A 1 1074 ? -9.064 24.336 -9.750 1.00 97.25 1074 GLU A N 1
ATOM 8525 C CA . GLU A 1 1074 ? -9.238 25.484 -10.655 1.00 97.25 1074 GLU A CA 1
ATOM 8526 C C . GLU A 1 1074 ? -10.165 25.173 -11.835 1.00 97.25 1074 GLU A C 1
ATOM 8528 O O . GLU A 1 1074 ? -10.859 26.066 -12.321 1.00 97.25 1074 GLU A O 1
ATOM 8533 N N . ASN A 1 1075 ? -10.232 23.903 -12.243 1.00 96.88 1075 ASN A N 1
ATOM 8534 C CA . ASN A 1 1075 ? -11.025 23.443 -13.382 1.00 96.88 1075 ASN A CA 1
ATOM 8535 C C . ASN A 1 1075 ? -12.250 22.602 -12.982 1.00 96.88 1075 ASN A C 1
ATOM 8537 O O . ASN A 1 1075 ? -12.929 22.060 -13.851 1.00 96.88 1075 ASN A O 1
ATOM 8541 N N . ASN A 1 1076 ? -12.566 22.517 -11.682 1.00 94.75 1076 ASN A N 1
ATOM 8542 C CA . ASN A 1 1076 ? -13.675 21.722 -11.142 1.00 94.75 1076 ASN A CA 1
ATOM 8543 C C . ASN A 1 1076 ? -13.633 20.238 -11.579 1.00 94.75 1076 ASN A C 1
ATOM 8545 O O . ASN A 1 1076 ? -14.651 19.655 -11.952 1.00 94.75 1076 ASN A O 1
ATOM 8549 N N . LEU A 1 1077 ? -12.443 19.641 -11.534 1.00 96.06 1077 LEU A N 1
ATOM 8550 C CA . LEU A 1 1077 ? -12.183 18.240 -11.865 1.00 96.06 1077 LEU A CA 1
ATOM 8551 C C . LEU A 1 1077 ? -12.002 17.407 -10.588 1.00 96.06 1077 LEU A C 1
ATOM 8553 O O . LEU A 1 1077 ? -11.633 17.926 -9.533 1.00 96.06 1077 LEU A O 1
ATOM 8557 N N . ASP A 1 1078 ? -12.266 16.104 -10.668 1.00 96.25 1078 ASP A N 1
ATOM 8558 C CA . ASP A 1 1078 ? -11.897 15.151 -9.617 1.00 96.25 1078 ASP A CA 1
ATOM 8559 C C . ASP A 1 1078 ? -10.378 14.900 -9.623 1.00 96.25 1078 ASP A C 1
ATOM 8561 O O . ASP A 1 1078 ? -9.726 15.003 -10.665 1.00 96.25 1078 ASP A O 1
ATOM 8565 N N . PHE A 1 1079 ? -9.800 14.562 -8.471 1.00 97.81 1079 PHE A N 1
ATOM 8566 C CA . PHE A 1 1079 ? -8.362 14.303 -8.352 1.00 97.81 1079 PHE A CA 1
ATOM 8567 C C . PHE A 1 1079 ? -8.095 12.845 -7.972 1.00 97.81 1079 PHE A C 1
ATOM 8569 O O . PHE A 1 1079 ? -8.572 12.348 -6.947 1.00 97.81 1079 PHE A O 1
ATOM 8576 N N . TRP A 1 1080 ? -7.371 12.136 -8.835 1.00 97.69 1080 TRP A N 1
ATOM 8577 C CA . TRP A 1 1080 ? -7.026 10.725 -8.695 1.00 97.69 1080 TRP A CA 1
ATOM 8578 C C . TRP A 1 1080 ? -5.508 10.573 -8.557 1.00 97.69 1080 TRP A C 1
ATOM 8580 O O . TRP A 1 1080 ? -4.739 11.330 -9.153 1.00 97.69 1080 TRP A O 1
ATOM 8590 N N . MET A 1 1081 ? -5.059 9.594 -7.774 1.00 96.88 1081 MET A N 1
ATOM 8591 C CA . MET A 1 1081 ? -3.635 9.417 -7.498 1.00 96.88 1081 MET A CA 1
ATOM 8592 C C . MET A 1 1081 ? -3.237 7.947 -7.413 1.00 96.88 1081 MET A C 1
ATOM 8594 O O . MET A 1 1081 ? -3.849 7.171 -6.677 1.00 96.88 1081 MET A O 1
ATOM 8598 N N . TYR A 1 1082 ? -2.166 7.582 -8.115 1.00 95.50 1082 TYR A N 1
ATOM 8599 C CA . TYR A 1 1082 ? -1.482 6.308 -7.933 1.00 95.50 1082 TYR A CA 1
ATOM 8600 C C . TYR A 1 1082 ? -0.520 6.378 -6.741 1.00 95.50 1082 TYR A C 1
ATOM 8602 O O . TYR A 1 1082 ? 0.271 7.310 -6.597 1.00 95.50 1082 TYR A O 1
ATOM 8610 N N . THR A 1 1083 ? -0.566 5.348 -5.905 1.00 93.25 1083 THR A N 1
ATOM 8611 C CA . THR A 1 1083 ? 0.291 5.122 -4.742 1.00 93.25 1083 THR A CA 1
ATOM 8612 C C . THR A 1 1083 ? 1.287 4.006 -5.035 1.00 93.25 1083 THR A C 1
ATOM 8614 O O . THR A 1 1083 ? 0.949 2.974 -5.620 1.00 93.25 1083 THR A O 1
ATOM 8617 N N . GLN A 1 1084 ? 2.523 4.187 -4.587 1.00 90.31 1084 GLN A N 1
ATOM 8618 C CA . GLN A 1 1084 ? 3.563 3.174 -4.629 1.00 90.31 1084 GLN A CA 1
ATOM 8619 C C . GLN A 1 1084 ? 3.268 2.091 -3.591 1.00 90.31 1084 GLN A C 1
ATOM 8621 O O . GLN A 1 1084 ? 3.393 2.307 -2.386 1.00 90.31 1084 GLN A O 1
ATOM 8626 N N . SER A 1 1085 ? 2.870 0.921 -4.070 1.00 89.12 1085 SER A N 1
ATOM 8627 C CA . SER A 1 1085 ? 2.598 -0.260 -3.250 1.00 89.12 1085 SER A CA 1
ATOM 8628 C C . SER A 1 1085 ? 3.393 -1.490 -3.694 1.00 89.12 1085 SER A C 1
ATOM 8630 O O . SER A 1 1085 ? 3.165 -2.583 -3.191 1.00 89.12 1085 SER A O 1
ATOM 8632 N N . MET A 1 1086 ? 4.342 -1.305 -4.615 1.00 83.19 1086 MET A N 1
ATOM 8633 C CA . MET A 1 1086 ? 5.292 -2.320 -5.052 1.00 83.19 1086 MET A CA 1
ATOM 8634 C C . MET A 1 1086 ? 6.719 -1.967 -4.609 1.00 83.19 1086 MET A C 1
ATOM 8636 O O . MET A 1 1086 ? 7.095 -0.793 -4.557 1.00 83.19 1086 MET A O 1
ATOM 8640 N N . SER A 1 1087 ? 7.529 -2.985 -4.321 1.00 74.69 1087 SER A N 1
ATOM 8641 C CA . SER A 1 1087 ? 8.948 -2.849 -3.958 1.00 74.69 1087 SER A CA 1
ATOM 8642 C C . SER A 1 1087 ? 9.848 -3.816 -4.733 1.00 74.69 1087 SER A C 1
ATOM 8644 O O . SER A 1 1087 ? 9.341 -4.758 -5.328 1.00 74.69 1087 SER A O 1
ATOM 8646 N N . GLY A 1 1088 ? 11.163 -3.549 -4.745 1.00 63.34 1088 GLY A N 1
ATOM 8647 C CA . GLY A 1 1088 ? 12.217 -4.464 -5.217 1.00 63.34 1088 GLY A CA 1
ATOM 8648 C C . GLY A 1 1088 ? 12.409 -4.628 -6.730 1.00 63.34 1088 GLY A C 1
ATOM 8649 O O . GLY A 1 1088 ? 13.046 -5.586 -7.155 1.00 63.34 1088 GLY A O 1
ATOM 8650 N N . ILE A 1 1089 ? 11.942 -3.686 -7.554 1.00 61.22 1089 ILE A N 1
ATOM 8651 C CA . ILE A 1 1089 ? 12.294 -3.659 -8.984 1.00 61.22 1089 ILE A CA 1
ATOM 8652 C C . ILE A 1 1089 ? 13.792 -3.340 -9.135 1.00 61.22 1089 ILE A C 1
ATOM 8654 O O . ILE A 1 1089 ? 14.254 -2.285 -8.703 1.00 61.22 1089 ILE A O 1
ATOM 8658 N N . GLU A 1 1090 ? 14.555 -4.250 -9.747 1.00 47.22 1090 GLU A N 1
ATOM 8659 C CA . GLU A 1 1090 ? 15.989 -4.077 -10.024 1.00 47.22 1090 GLU A CA 1
ATOM 8660 C C . GLU A 1 1090 ? 16.244 -2.793 -10.840 1.00 47.22 1090 GLU A C 1
ATOM 8662 O O . GLU A 1 1090 ? 15.555 -2.531 -11.821 1.00 47.22 1090 GLU A O 1
ATOM 8667 N N . GLY A 1 1091 ? 17.202 -1.966 -10.405 1.00 51.16 1091 GLY A N 1
ATOM 8668 C CA . GLY A 1 1091 ? 17.484 -0.651 -11.003 1.00 51.16 1091 GLY A CA 1
ATOM 8669 C C . GLY A 1 1091 ? 16.678 0.519 -10.419 1.00 51.16 1091 GLY A C 1
ATOM 8670 O O . GLY A 1 1091 ? 17.029 1.672 -10.660 1.00 51.16 1091 GLY A O 1
ATOM 8671 N N . HIS A 1 1092 ? 15.664 0.252 -9.589 1.00 58.59 1092 HIS A N 1
ATOM 8672 C CA . HIS A 1 1092 ? 14.915 1.274 -8.858 1.00 58.59 1092 HIS A CA 1
ATOM 8673 C C . HIS A 1 1092 ? 15.220 1.171 -7.355 1.00 58.59 1092 HIS A C 1
ATOM 8675 O O . HIS A 1 1092 ? 15.002 0.129 -6.741 1.00 58.59 1092 HIS A O 1
ATOM 8681 N N . ASN A 1 1093 ? 15.678 2.257 -6.720 1.00 65.38 1093 ASN A N 1
ATOM 8682 C CA . ASN A 1 1093 ? 15.983 2.315 -5.276 1.00 65.38 1093 ASN A CA 1
ATOM 8683 C C . ASN A 1 1093 ? 14.718 2.304 -4.381 1.00 65.38 1093 ASN A C 1
ATOM 8685 O O . ASN A 1 1093 ? 14.676 2.955 -3.337 1.00 65.38 1093 ASN A O 1
ATOM 8689 N N . ASN A 1 1094 ? 13.655 1.612 -4.793 1.00 75.31 1094 ASN A N 1
ATOM 8690 C CA . ASN A 1 1094 ? 12.364 1.591 -4.111 1.00 75.31 1094 ASN A CA 1
ATOM 8691 C C . ASN A 1 1094 ? 12.483 0.861 -2.771 1.00 75.31 1094 ASN A C 1
ATOM 8693 O O . ASN A 1 1094 ? 12.997 -0.258 -2.705 1.00 75.31 1094 ASN A O 1
ATOM 8697 N N . ARG A 1 1095 ? 11.976 1.469 -1.692 1.00 81.69 1095 ARG A N 1
ATOM 8698 C CA . ARG A 1 1095 ? 11.961 0.800 -0.383 1.00 81.69 1095 ARG A CA 1
ATOM 8699 C C . ARG A 1 1095 ? 10.898 -0.287 -0.318 1.00 81.69 1095 ARG A C 1
ATOM 8701 O O . ARG A 1 1095 ? 9.877 -0.217 -0.996 1.00 81.69 1095 ARG A O 1
ATOM 8708 N N . TYR A 1 1096 ? 11.118 -1.246 0.572 1.00 80.75 1096 TYR A N 1
ATOM 8709 C CA . TYR A 1 1096 ? 10.085 -2.185 0.981 1.00 80.75 1096 TYR A CA 1
ATOM 8710 C C . TYR A 1 1096 ? 8.902 -1.440 1.634 1.00 80.75 1096 TYR A C 1
ATOM 8712 O O . TYR A 1 1096 ? 9.105 -0.583 2.504 1.00 80.75 1096 TYR A O 1
ATOM 8720 N N . ILE A 1 1097 ? 7.680 -1.750 1.190 1.00 85.94 1097 ILE A N 1
ATOM 8721 C CA . ILE A 1 1097 ? 6.454 -1.034 1.563 1.00 85.94 1097 ILE A CA 1
ATOM 8722 C C . ILE A 1 1097 ? 5.873 -1.587 2.867 1.00 85.94 1097 ILE A C 1
ATOM 8724 O O . ILE A 1 1097 ? 5.656 -2.784 3.014 1.00 85.94 1097 ILE A O 1
ATOM 8728 N N . THR A 1 1098 ? 5.576 -0.692 3.808 1.00 84.50 1098 THR A N 1
ATOM 8729 C CA . THR A 1 1098 ? 4.913 -1.009 5.083 1.00 84.50 1098 THR A CA 1
ATOM 8730 C C . THR A 1 1098 ? 3.533 -0.353 5.179 1.00 84.50 1098 THR A C 1
ATOM 8732 O O . THR A 1 1098 ? 3.212 0.546 4.403 1.00 84.50 1098 THR A O 1
ATOM 8735 N N . LEU A 1 1099 ? 2.723 -0.736 6.170 1.00 86.06 1099 LEU A N 1
ATOM 8736 C CA . LEU A 1 1099 ? 1.436 -0.079 6.446 1.00 86.06 1099 LEU A CA 1
ATOM 8737 C C . LEU A 1 1099 ? 1.555 1.448 6.612 1.00 86.06 1099 LEU A C 1
ATOM 8739 O O . LEU A 1 1099 ? 0.725 2.188 6.085 1.00 86.06 1099 LEU A O 1
ATOM 8743 N N . ASP A 1 1100 ? 2.602 1.930 7.284 1.00 89.25 1100 ASP A N 1
ATOM 8744 C CA . ASP A 1 1100 ? 2.825 3.369 7.483 1.00 89.25 1100 ASP A CA 1
ATOM 8745 C C . ASP A 1 1100 ? 3.109 4.096 6.156 1.00 89.25 1100 ASP A C 1
ATOM 8747 O O . ASP A 1 1100 ? 2.716 5.248 5.982 1.00 89.25 1100 ASP A O 1
ATOM 8751 N N . ASP A 1 1101 ? 3.745 3.413 5.196 1.00 92.62 1101 ASP A N 1
ATOM 8752 C CA . ASP A 1 1101 ? 4.018 3.944 3.856 1.00 92.62 1101 ASP A CA 1
ATOM 8753 C C . ASP A 1 1101 ? 2.730 4.086 3.030 1.00 92.62 1101 ASP A C 1
ATOM 8755 O O . ASP A 1 1101 ? 2.545 5.086 2.333 1.00 92.62 1101 ASP A O 1
ATOM 8759 N N . ILE A 1 1102 ? 1.823 3.108 3.121 1.00 94.44 1102 ILE A N 1
ATOM 8760 C CA . ILE A 1 1102 ? 0.521 3.150 2.440 1.00 94.44 1102 ILE A CA 1
ATOM 8761 C C . ILE A 1 1102 ? -0.359 4.243 3.058 1.00 94.44 1102 ILE A C 1
ATOM 8763 O O . ILE A 1 1102 ? -0.874 5.096 2.333 1.00 94.44 1102 ILE A O 1
ATOM 8767 N N . ARG A 1 1103 ? -0.463 4.286 4.395 1.00 95.31 1103 ARG A N 1
ATOM 8768 C CA . ARG A 1 1103 ? -1.197 5.340 5.112 1.00 95.31 1103 ARG A CA 1
ATOM 8769 C C . ARG A 1 1103 ? -0.684 6.727 4.741 1.00 95.31 1103 ARG A C 1
ATOM 8771 O O . ARG A 1 1103 ? -1.488 7.586 4.388 1.00 95.31 1103 ARG A O 1
ATOM 8778 N N . PHE A 1 1104 ? 0.636 6.930 4.753 1.00 96.69 1104 PHE A N 1
ATOM 8779 C CA . PHE A 1 1104 ? 1.237 8.222 4.424 1.00 96.69 1104 PHE A CA 1
ATOM 8780 C C . PHE A 1 1104 ? 0.816 8.713 3.043 1.00 96.69 1104 PHE A C 1
ATOM 8782 O O . PHE A 1 1104 ? 0.383 9.857 2.913 1.00 96.69 1104 PHE A O 1
ATOM 8789 N N . GLN A 1 1105 ? 0.900 7.857 2.025 1.00 96.69 1105 GLN A N 1
ATOM 8790 C CA . GLN A 1 1105 ? 0.528 8.221 0.659 1.00 96.69 1105 GLN A CA 1
ATOM 8791 C C . GLN A 1 1105 ? -0.972 8.513 0.543 1.00 96.69 1105 GLN A C 1
ATOM 8793 O O . GLN A 1 1105 ? -1.352 9.555 0.011 1.00 96.69 1105 GLN A O 1
ATOM 8798 N N . MET A 1 1106 ? -1.825 7.639 1.088 1.00 97.62 1106 MET A N 1
ATOM 8799 C CA . MET A 1 1106 ? -3.281 7.789 1.009 1.00 97.62 1106 MET A CA 1
ATOM 8800 C C . MET A 1 1106 ? -3.770 9.031 1.760 1.00 97.62 1106 MET A C 1
ATOM 8802 O O . MET A 1 1106 ? -4.473 9.859 1.187 1.00 97.62 1106 MET A O 1
ATOM 8806 N N . TYR A 1 1107 ? -3.361 9.223 3.017 1.00 98.19 1107 TYR A N 1
ATOM 8807 C CA . TYR A 1 1107 ? -3.752 10.400 3.794 1.00 98.19 1107 TYR A CA 1
ATOM 8808 C C . TYR A 1 1107 ? -3.119 11.692 3.265 1.00 98.19 1107 TYR A C 1
ATOM 8810 O O . TYR A 1 1107 ? -3.729 12.751 3.406 1.00 98.19 1107 TYR A O 1
ATOM 8818 N N . SER A 1 1108 ? -1.942 11.631 2.627 1.00 97.69 1108 SER A N 1
ATOM 8819 C CA . SER A 1 1108 ? -1.389 12.793 1.920 1.00 97.69 1108 SER A CA 1
ATOM 8820 C C . SER A 1 1108 ? -2.256 13.170 0.725 1.00 97.69 1108 SER A C 1
ATOM 8822 O O . SER A 1 1108 ? -2.669 14.319 0.633 1.00 97.69 1108 SER A O 1
ATOM 8824 N N . ALA A 1 1109 ? -2.628 12.215 -0.129 1.00 98.12 1109 ALA A N 1
ATOM 8825 C CA . ALA A 1 1109 ? -3.514 12.457 -1.270 1.00 98.12 1109 ALA A CA 1
ATOM 8826 C C . ALA A 1 1109 ? -4.866 13.041 -0.839 1.00 98.12 1109 ALA A C 1
ATOM 8828 O O . ALA A 1 1109 ? -5.304 14.080 -1.339 1.00 98.12 1109 ALA A O 1
ATOM 8829 N N . LEU A 1 1110 ? -5.502 12.401 0.147 1.00 98.44 1110 LEU A N 1
ATOM 8830 C CA . LEU A 1 1110 ? -6.787 12.830 0.686 1.00 98.44 1110 LEU A CA 1
ATOM 8831 C C . LEU A 1 1110 ? -6.691 14.239 1.285 1.00 98.44 1110 LEU A C 1
ATOM 8833 O O . LEU A 1 1110 ? -7.649 14.996 1.176 1.00 98.44 1110 LEU A O 1
ATOM 8837 N N . ALA A 1 1111 ? -5.558 14.637 1.887 1.00 98.38 1111 ALA A N 1
ATOM 8838 C CA . ALA A 1 1111 ? -5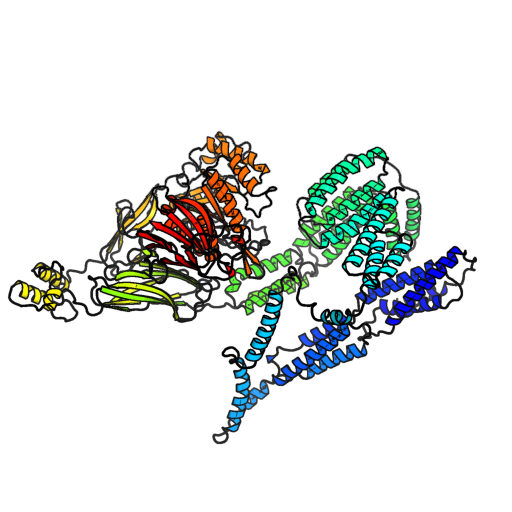.396 15.980 2.464 1.00 98.38 1111 ALA A CA 1
ATOM 8839 C C . ALA A 1 1111 ? -5.438 17.077 1.398 1.00 98.38 1111 ALA A C 1
ATOM 8841 O O . ALA A 1 1111 ? -5.710 18.231 1.726 1.00 98.38 1111 ALA A O 1
ATOM 8842 N N . PHE A 1 1112 ? -5.174 16.717 0.144 1.00 98.38 1112 PHE A N 1
ATOM 8843 C CA . PHE A 1 1112 ? -5.272 17.564 -1.041 1.00 98.38 1112 PHE A CA 1
ATOM 8844 C C . PHE A 1 1112 ? -6.579 17.362 -1.823 1.00 98.38 1112 PHE A C 1
ATOM 8846 O O . PHE A 1 1112 ? -6.713 17.855 -2.938 1.00 98.38 1112 PHE A O 1
ATOM 8853 N N . GLY A 1 1113 ? -7.555 16.649 -1.255 1.00 97.31 1113 GLY A N 1
ATOM 8854 C CA . GLY A 1 1113 ? -8.857 16.445 -1.886 1.00 97.31 1113 GLY A CA 1
ATOM 8855 C C . GLY A 1 1113 ? -8.888 15.354 -2.955 1.00 97.31 1113 GLY A C 1
ATOM 8856 O O . GLY A 1 1113 ? -9.887 15.261 -3.664 1.00 97.31 1113 GLY A O 1
ATOM 8857 N N . ALA A 1 1114 ? -7.842 14.525 -3.077 1.00 98.00 1114 ALA A N 1
ATOM 8858 C CA . ALA A 1 1114 ? -7.917 13.340 -3.929 1.00 98.00 1114 ALA A CA 1
ATOM 8859 C C . ALA A 1 1114 ? -9.070 12.433 -3.475 1.00 98.00 1114 ALA A C 1
ATOM 8861 O O . ALA A 1 1114 ? -9.372 12.365 -2.284 1.00 98.00 1114 ALA A O 1
ATOM 8862 N N . SER A 1 1115 ? -9.702 11.724 -4.407 1.00 96.69 1115 SER A N 1
ATOM 8863 C CA . SER A 1 1115 ? -10.828 10.833 -4.101 1.00 96.69 1115 SER A CA 1
ATOM 8864 C C . SER A 1 1115 ? -10.673 9.430 -4.691 1.00 96.69 1115 SER A C 1
ATOM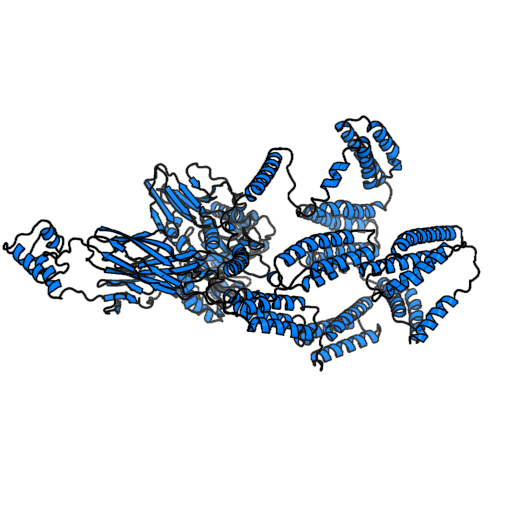 8866 O O . SER A 1 1115 ? -11.250 8.484 -4.168 1.00 96.69 1115 SER A O 1
ATOM 8868 N N . LYS A 1 1116 ? -9.850 9.229 -5.725 1.00 96.69 1116 LYS A N 1
ATOM 8869 C CA . LYS A 1 1116 ? -9.556 7.885 -6.249 1.00 96.69 1116 LYS A CA 1
ATOM 8870 C C . LYS A 1 1116 ? -8.096 7.540 -5.998 1.00 96.69 1116 LYS A C 1
ATOM 8872 O O . LYS A 1 1116 ? -7.206 8.263 -6.439 1.00 96.69 1116 LYS A O 1
ATOM 8877 N N . LEU A 1 1117 ? -7.859 6.457 -5.264 1.00 97.56 1117 LEU A N 1
ATOM 8878 C CA . LEU A 1 1117 ? -6.531 6.034 -4.817 1.00 97.56 1117 LEU A CA 1
ATOM 8879 C C . LEU A 1 1117 ? -6.181 4.697 -5.476 1.00 97.56 1117 LEU A C 1
ATOM 8881 O O . LEU A 1 1117 ? -6.794 3.678 -5.169 1.00 97.56 1117 LEU A O 1
ATOM 8885 N N . MET A 1 1118 ? -5.223 4.697 -6.400 1.00 95.81 1118 MET A N 1
ATOM 8886 C CA . MET A 1 1118 ? -4.817 3.519 -7.177 1.00 95.81 1118 MET A CA 1
ATOM 8887 C C . MET A 1 1118 ? -3.540 2.901 -6.612 1.00 95.81 1118 MET A C 1
ATOM 8889 O O . MET A 1 1118 ? -2.529 3.574 -6.475 1.00 95.81 1118 MET A O 1
ATOM 8893 N N . HIS A 1 1119 ? -3.543 1.615 -6.282 1.00 94.88 1119 HIS A N 1
ATOM 8894 C CA . HIS A 1 1119 ? -2.350 0.895 -5.849 1.00 94.88 1119 HIS A CA 1
ATOM 8895 C C . HIS A 1 1119 ? -1.543 0.413 -7.054 1.00 94.88 1119 HIS A C 1
ATOM 8897 O O . HIS A 1 1119 ? -2.029 -0.397 -7.845 1.00 94.88 1119 HIS A O 1
ATOM 8903 N N . PHE A 1 1120 ? -0.296 0.876 -7.153 1.00 89.81 1120 PHE A N 1
ATOM 8904 C CA . PHE A 1 1120 ? 0.707 0.402 -8.103 1.00 89.81 1120 PHE A CA 1
ATOM 8905 C C . PHE A 1 1120 ? 1.756 -0.451 -7.367 1.00 89.81 1120 PHE A C 1
ATOM 8907 O O . PHE A 1 1120 ? 2.656 0.085 -6.719 1.00 89.81 1120 PHE A O 1
ATOM 8914 N N . CYS A 1 1121 ? 1.659 -1.775 -7.380 1.00 84.75 1121 CYS A N 1
ATOM 8915 C CA . CYS A 1 1121 ? 0.612 -2.575 -8.021 1.00 84.75 1121 CYS A CA 1
ATOM 8916 C C . CYS A 1 1121 ? -0.041 -3.531 -7.026 1.00 84.75 1121 CYS A C 1
ATOM 8918 O O . CYS A 1 1121 ? 0.527 -3.826 -5.970 1.00 84.75 1121 CYS A O 1
ATOM 8920 N N . TYR A 1 1122 ? -1.242 -4.001 -7.368 1.00 88.19 1122 TYR A N 1
ATOM 8921 C CA . TYR A 1 1122 ? -1.869 -5.086 -6.623 1.00 88.19 1122 TYR A CA 1
ATOM 8922 C C . TYR A 1 1122 ? -1.190 -6.421 -6.968 1.00 88.19 1122 TYR A C 1
ATOM 8924 O O . TYR A 1 1122 ? -0.613 -7.056 -6.088 1.00 88.19 1122 TYR A O 1
ATOM 8932 N N . ASP A 1 1123 ? -1.190 -6.818 -8.240 1.00 84.38 1123 ASP A N 1
ATOM 8933 C CA . ASP A 1 1123 ? -0.393 -7.937 -8.755 1.00 84.38 1123 ASP A CA 1
ATOM 8934 C C . ASP A 1 1123 ? 0.889 -7.408 -9.424 1.00 84.38 1123 ASP A C 1
ATOM 8936 O O . ASP A 1 1123 ? 1.028 -6.211 -9.672 1.00 84.38 1123 ASP A O 1
ATOM 8940 N N . VAL A 1 1124 ? 1.860 -8.274 -9.693 1.00 75.50 1124 VAL A N 1
ATOM 8941 C CA . VAL A 1 1124 ? 3.148 -7.861 -10.276 1.00 75.50 1124 VAL A CA 1
ATOM 8942 C C . VAL A 1 1124 ? 3.086 -7.783 -11.814 1.00 75.50 1124 VAL A C 1
ATOM 8944 O O . VAL A 1 1124 ? 2.591 -8.715 -12.452 1.00 75.50 1124 VAL A O 1
ATOM 8947 N N . PRO A 1 1125 ? 3.580 -6.699 -12.448 1.00 72.38 1125 PRO A N 1
ATOM 8948 C CA . PRO A 1 1125 ? 3.598 -6.574 -13.907 1.00 72.38 1125 PRO A CA 1
ATOM 8949 C C . PRO A 1 1125 ? 4.631 -7.492 -14.583 1.00 72.38 1125 PRO A C 1
ATOM 8951 O O . PRO A 1 1125 ? 5.718 -7.710 -14.058 1.00 72.38 1125 PRO A O 1
ATOM 8954 N N . GLY A 1 1126 ? 4.330 -7.940 -15.809 1.00 57.56 1126 GLY A N 1
ATOM 8955 C CA . GLY A 1 1126 ? 5.353 -8.276 -16.812 1.00 57.56 1126 GLY A CA 1
ATOM 8956 C C . GLY A 1 1126 ? 6.155 -9.570 -16.628 1.00 57.56 1126 GLY A C 1
ATOM 8957 O O . GLY A 1 1126 ? 7.286 -9.635 -17.107 1.00 57.56 1126 GLY A O 1
ATOM 8958 N N . TYR A 1 1127 ? 5.618 -10.615 -15.991 1.00 50.22 1127 TYR A N 1
ATOM 8959 C CA . TYR A 1 1127 ? 6.300 -11.915 -16.004 1.00 50.22 1127 TYR A CA 1
ATOM 8960 C C . TYR A 1 1127 ? 6.159 -12.606 -17.370 1.00 50.22 1127 TYR A C 1
ATOM 8962 O O . TYR A 1 1127 ? 5.209 -13.342 -17.615 1.00 50.22 1127 TYR A O 1
ATOM 8970 N N . ASP A 1 1128 ? 7.128 -12.387 -18.259 1.00 45.66 1128 ASP A N 1
ATOM 8971 C CA . ASP A 1 1128 ? 7.260 -13.109 -19.535 1.00 45.66 1128 ASP A CA 1
ATOM 8972 C C . ASP A 1 1128 ? 8.337 -14.215 -19.494 1.00 45.66 1128 ASP A C 1
ATOM 8974 O O . ASP A 1 1128 ? 8.594 -14.899 -20.487 1.00 45.66 1128 ASP A O 1
ATOM 8978 N N . GLY A 1 1129 ? 8.982 -14.387 -18.334 1.00 40.88 1129 GLY A N 1
ATOM 8979 C CA . GLY A 1 1129 ? 10.071 -15.337 -18.107 1.00 40.88 1129 GLY A CA 1
ATOM 8980 C C . GLY A 1 1129 ? 11.429 -14.937 -18.706 1.00 40.88 1129 GLY A C 1
ATOM 8981 O O . GLY A 1 1129 ? 12.383 -15.705 -18.575 1.00 40.88 1129 GLY A O 1
ATOM 8982 N N . THR A 1 1130 ? 11.552 -13.769 -19.350 1.00 35.66 1130 THR A N 1
ATOM 8983 C CA . THR A 1 1130 ? 12.762 -13.342 -20.080 1.00 35.66 1130 THR A CA 1
ATOM 8984 C C . THR A 1 1130 ? 13.571 -12.257 -19.372 1.00 35.66 1130 THR A C 1
ATOM 8986 O O . THR A 1 1130 ? 14.797 -12.200 -19.539 1.00 35.66 1130 THR A O 1
ATOM 8989 N N . VAL A 1 1131 ? 12.930 -11.432 -18.539 1.00 39.34 1131 VAL A N 1
ATOM 8990 C CA . VAL A 1 1131 ? 13.615 -10.388 -17.771 1.00 39.34 1131 VAL A CA 1
ATOM 8991 C C . VAL A 1 1131 ? 14.199 -10.955 -16.474 1.00 39.34 1131 VAL A C 1
ATOM 8993 O O . VAL A 1 1131 ? 13.520 -11.612 -15.684 1.00 39.34 1131 VAL A O 1
ATOM 8996 N N . LYS A 1 1132 ? 15.493 -10.695 -16.243 1.00 38.84 1132 LYS A N 1
ATOM 8997 C CA . LYS A 1 1132 ? 16.133 -10.944 -14.948 1.00 38.84 1132 LYS A CA 1
ATOM 8998 C C . LYS A 1 1132 ? 15.640 -9.882 -13.977 1.00 38.84 1132 LYS A C 1
ATOM 9000 O O . LYS A 1 1132 ? 16.081 -8.744 -14.055 1.00 38.84 1132 LYS A O 1
ATOM 9005 N N . TYR A 1 1133 ? 14.761 -10.277 -13.075 1.00 41.12 1133 TYR A N 1
ATOM 9006 C CA . TYR A 1 1133 ? 14.510 -9.530 -11.857 1.00 41.12 1133 TYR A CA 1
ATOM 9007 C C . TYR A 1 1133 ? 15.082 -10.331 -10.694 1.00 41.12 1133 TYR A C 1
ATOM 9009 O O . TYR A 1 1133 ? 14.994 -11.564 -10.667 1.00 41.12 1133 TYR A O 1
ATOM 9017 N N . ASN A 1 1134 ? 15.664 -9.640 -9.717 1.00 39.50 1134 ASN A N 1
ATOM 9018 C CA . ASN A 1 1134 ? 15.820 -10.215 -8.391 1.00 39.50 1134 ASN A CA 1
ATOM 9019 C C . ASN A 1 1134 ? 14.453 -10.789 -7.930 1.00 39.50 1134 ASN A C 1
ATOM 9021 O O . ASN A 1 1134 ? 13.381 -10.294 -8.281 1.00 39.50 1134 ASN A O 1
ATOM 9025 N N . THR A 1 1135 ? 14.455 -11.864 -7.152 1.00 43.00 1135 THR A N 1
ATOM 9026 C CA . THR A 1 1135 ? 13.228 -12.475 -6.612 1.00 43.00 1135 THR A CA 1
ATOM 9027 C C . THR A 1 1135 ? 12.589 -11.653 -5.482 1.00 43.00 1135 THR A C 1
ATOM 9029 O O . THR A 1 1135 ? 12.018 -12.227 -4.559 1.00 43.00 1135 THR A O 1
ATOM 9032 N N . GLN A 1 1136 ? 12.721 -10.322 -5.513 1.00 51.75 1136 GLN A N 1
ATOM 9033 C CA . GLN A 1 1136 ? 12.225 -9.392 -4.499 1.00 51.75 1136 GLN A CA 1
ATOM 9034 C C . GLN A 1 1136 ? 11.209 -8.381 -5.055 1.00 51.75 1136 GLN A C 1
ATOM 9036 O O . GLN A 1 1136 ? 10.961 -7.374 -4.402 1.00 51.75 1136 GLN A O 1
ATOM 9041 N N . VAL A 1 1137 ? 10.588 -8.607 -6.221 1.00 54.00 1137 VAL A N 1
ATOM 9042 C CA . VAL A 1 1137 ? 9.462 -7.747 -6.632 1.00 54.00 1137 VAL A CA 1
ATOM 9043 C C . VAL A 1 1137 ? 8.202 -8.157 -5.866 1.00 54.00 1137 VAL A C 1
ATOM 9045 O O . VAL A 1 1137 ? 7.654 -9.238 -6.088 1.00 54.00 1137 VAL A O 1
ATOM 9048 N N . TYR A 1 1138 ? 7.755 -7.297 -4.950 1.00 65.19 1138 TYR A N 1
ATOM 9049 C CA . TYR A 1 1138 ? 6.592 -7.528 -4.086 1.00 65.19 1138 TYR A CA 1
ATOM 9050 C C . TYR A 1 1138 ? 5.503 -6.499 -4.390 1.00 65.19 1138 TYR A C 1
ATOM 9052 O O . TYR A 1 1138 ? 5.733 -5.316 -4.141 1.00 65.19 1138 TYR A O 1
ATOM 9060 N N . GLY A 1 1139 ? 4.345 -6.933 -4.899 1.00 77.94 1139 GLY A N 1
ATOM 9061 C CA . GLY A 1 1139 ? 3.063 -6.224 -4.787 1.00 77.94 1139 GLY A CA 1
ATOM 9062 C C . GLY A 1 1139 ? 2.214 -6.842 -3.669 1.00 77.94 1139 GLY A C 1
ATOM 9063 O O . GLY A 1 1139 ? 2.745 -7.554 -2.812 1.00 77.94 1139 GLY A O 1
ATOM 9064 N N . ALA A 1 1140 ? 0.891 -6.650 -3.688 1.00 84.94 1140 ALA A N 1
ATOM 9065 C CA . ALA A 1 1140 ? -0.018 -7.431 -2.832 1.00 84.94 1140 ALA A CA 1
ATOM 9066 C C . ALA A 1 1140 ? 0.069 -8.940 -3.125 1.00 84.94 1140 ALA A C 1
ATOM 9068 O O . ALA A 1 1140 ? -0.188 -9.761 -2.242 1.00 84.94 1140 ALA A O 1
ATOM 9069 N N . ARG A 1 1141 ? 0.478 -9.297 -4.349 1.00 77.75 1141 ARG A N 1
ATOM 9070 C CA . ARG A 1 1141 ? 0.943 -10.632 -4.735 1.00 77.75 1141 ARG A CA 1
ATOM 9071 C C . ARG A 1 1141 ? 2.401 -10.601 -5.193 1.00 77.75 1141 ARG A C 1
ATOM 9073 O O . ARG A 1 1141 ? 2.907 -9.563 -5.615 1.00 77.75 1141 ARG A O 1
ATOM 9080 N N . ASN A 1 1142 ? 3.080 -11.739 -5.088 1.00 71.69 1142 ASN A N 1
ATOM 9081 C CA . ASN A 1 1142 ? 4.414 -11.957 -5.659 1.00 71.69 1142 ASN A CA 1
ATOM 9082 C C . ASN A 1 1142 ? 4.320 -12.612 -7.060 1.00 71.69 1142 ASN A C 1
ATOM 9084 O O . ASN A 1 1142 ? 3.234 -12.967 -7.511 1.00 71.69 1142 ASN A O 1
ATOM 9088 N N . TYR A 1 1143 ? 5.451 -12.839 -7.741 1.00 72.31 1143 TYR A N 1
ATOM 9089 C CA . TYR A 1 1143 ? 5.479 -13.538 -9.045 1.00 72.31 1143 TYR A CA 1
ATOM 9090 C C . TYR A 1 1143 ? 5.001 -15.000 -9.001 1.00 72.31 1143 TYR A C 1
ATOM 9092 O O . TYR A 1 1143 ? 4.706 -15.574 -10.044 1.00 72.31 1143 TYR A O 1
ATOM 9100 N N . ALA A 1 1144 ? 4.927 -15.617 -7.818 1.00 63.84 1144 ALA A N 1
ATOM 9101 C CA . ALA A 1 1144 ? 4.306 -16.930 -7.636 1.00 63.84 1144 ALA A CA 1
ATOM 9102 C C . ALA A 1 1144 ? 2.779 -16.833 -7.453 1.00 63.84 1144 ALA A C 1
ATOM 9104 O O . ALA A 1 1144 ? 2.122 -17.849 -7.231 1.00 63.84 1144 ALA A O 1
ATOM 9105 N N . HIS A 1 1145 ? 2.216 -15.624 -7.559 1.00 66.50 1145 HIS A N 1
ATOM 9106 C CA . HIS A 1 1145 ? 0.804 -15.317 -7.361 1.00 66.50 1145 HIS A CA 1
ATOM 9107 C C . HIS A 1 1145 ? 0.303 -15.623 -5.939 1.00 66.50 1145 HIS A C 1
ATOM 9109 O O . HIS A 1 1145 ? -0.899 -15.779 -5.702 1.00 66.50 1145 HIS A O 1
ATOM 9115 N N . GLU A 1 1146 ? 1.212 -15.645 -4.968 1.00 69.19 1146 GLU A N 1
ATOM 9116 C CA . GLU A 1 1146 ? 0.904 -15.789 -3.548 1.00 69.19 1146 GLU A CA 1
ATOM 9117 C C . GLU A 1 1146 ? 0.706 -14.409 -2.918 1.00 69.19 1146 GLU A C 1
ATOM 9119 O O . GLU A 1 1146 ? 1.399 -13.450 -3.267 1.00 69.19 1146 GLU A O 1
ATOM 9124 N N . TYR A 1 1147 ? -0.233 -14.306 -1.977 1.00 73.75 1147 TYR A N 1
ATOM 9125 C CA . TYR A 1 1147 ? -0.468 -13.072 -1.231 1.00 73.75 1147 TYR A CA 1
ATOM 9126 C C . TYR A 1 1147 ? 0.697 -12.755 -0.298 1.00 73.75 1147 TYR A C 1
ATOM 9128 O O . TYR A 1 1147 ? 1.156 -13.613 0.455 1.00 73.75 1147 TYR A O 1
ATOM 9136 N N . THR A 1 1148 ? 1.118 -11.497 -0.317 1.00 75.94 1148 THR A N 1
ATOM 9137 C CA . THR A 1 1148 ? 2.117 -10.943 0.595 1.00 75.94 1148 THR A CA 1
ATOM 9138 C C . THR A 1 1148 ? 1.421 -10.159 1.708 1.00 75.94 1148 THR A C 1
ATOM 9140 O O . THR A 1 1148 ? 0.222 -9.895 1.687 1.00 75.94 1148 THR A O 1
ATOM 9143 N N . GLU A 1 1149 ? 2.183 -9.714 2.687 1.00 75.19 1149 GLU A N 1
ATOM 9144 C CA . GLU A 1 1149 ? 1.774 -8.761 3.708 1.00 75.19 1149 GLU A CA 1
ATOM 9145 C C . GLU A 1 1149 ? 1.326 -7.407 3.187 1.00 75.19 1149 GLU A C 1
ATOM 9147 O O . GLU A 1 1149 ? 0.527 -6.741 3.845 1.00 75.19 1149 GLU A O 1
ATOM 9152 N N . ILE A 1 1150 ? 1.788 -7.009 2.001 1.00 85.94 1150 ILE A N 1
ATOM 9153 C CA . ILE A 1 1150 ? 1.344 -5.767 1.378 1.00 85.94 1150 ILE A CA 1
ATOM 9154 C C . ILE A 1 1150 ? -0.175 -5.826 1.157 1.00 85.94 1150 ILE A C 1
ATOM 9156 O O . ILE A 1 1150 ? -0.839 -4.811 1.352 1.00 85.94 1150 ILE A O 1
ATOM 9160 N N . TYR A 1 1151 ? -0.749 -7.005 0.874 1.00 87.50 1151 TYR A N 1
ATOM 9161 C CA . TYR A 1 1151 ? -2.203 -7.191 0.821 1.00 87.50 1151 TYR A CA 1
ATOM 9162 C C . TYR A 1 1151 ? -2.888 -6.800 2.138 1.00 87.50 1151 TYR A C 1
ATOM 9164 O O . TYR A 1 1151 ? -3.903 -6.104 2.124 1.00 87.50 1151 TYR A O 1
ATOM 9172 N N . ASP A 1 1152 ? -2.355 -7.235 3.282 1.00 81.50 1152 ASP A N 1
ATOM 9173 C CA . ASP A 1 1152 ? -2.968 -6.959 4.585 1.00 81.50 1152 ASP A CA 1
ATOM 9174 C C . ASP A 1 1152 ? -2.780 -5.489 4.992 1.00 81.50 1152 ASP A C 1
ATOM 9176 O O . ASP A 1 1152 ? -3.672 -4.884 5.598 1.00 81.50 1152 ASP A O 1
ATOM 9180 N N . TYR A 1 1153 ? -1.650 -4.882 4.612 1.00 88.25 1153 TYR A N 1
ATOM 9181 C CA . TYR A 1 1153 ? -1.412 -3.448 4.785 1.00 88.25 1153 TYR A CA 1
ATOM 9182 C C . TYR A 1 1153 ? -2.381 -2.610 3.942 1.00 88.25 1153 TYR A C 1
ATOM 9184 O O . TYR A 1 1153 ? -3.000 -1.684 4.468 1.00 88.25 1153 TYR A O 1
ATOM 9192 N N . MET A 1 1154 ? -2.555 -2.961 2.662 1.00 92.19 1154 MET A N 1
ATOM 9193 C CA . MET A 1 1154 ? -3.544 -2.347 1.773 1.00 92.19 1154 MET A CA 1
ATOM 9194 C C . MET A 1 1154 ? -4.951 -2.504 2.340 1.00 92.19 1154 MET A C 1
ATOM 9196 O O . MET A 1 1154 ? -5.651 -1.510 2.487 1.00 92.19 1154 MET A O 1
ATOM 9200 N N . GLN A 1 1155 ? -5.346 -3.723 2.724 1.00 89.56 1155 GLN A N 1
ATOM 9201 C CA . GLN A 1 1155 ? -6.673 -3.994 3.278 1.00 89.56 1155 GLN A CA 1
ATOM 9202 C C . GLN A 1 1155 ? -6.955 -3.102 4.488 1.00 89.56 1155 GLN A C 1
ATOM 9204 O O . GLN A 1 1155 ? -8.012 -2.479 4.564 1.00 89.56 1155 GLN A O 1
ATOM 9209 N N . THR A 1 1156 ? -5.996 -3.004 5.410 1.00 83.25 1156 THR A N 1
ATOM 9210 C CA . THR A 1 1156 ? -6.125 -2.155 6.598 1.00 83.25 1156 THR A CA 1
ATOM 9211 C C . THR A 1 1156 ? -6.342 -0.693 6.198 1.00 83.25 1156 THR A C 1
ATOM 9213 O O . THR A 1 1156 ? -7.352 -0.102 6.574 1.00 83.25 1156 THR A O 1
ATOM 9216 N N . ALA A 1 1157 ? -5.449 -0.116 5.390 1.00 92.06 1157 ALA A N 1
ATOM 9217 C CA . ALA A 1 1157 ? -5.531 1.294 5.008 1.00 92.06 1157 ALA A CA 1
ATOM 9218 C C . ALA A 1 1157 ? -6.774 1.619 4.151 1.00 92.06 1157 ALA A C 1
ATOM 9220 O O . ALA A 1 1157 ? -7.406 2.660 4.338 1.00 92.06 1157 ALA A O 1
ATOM 9221 N N . ASN A 1 1158 ? -7.175 0.711 3.259 1.00 95.94 1158 ASN A N 1
ATOM 9222 C CA . ASN A 1 1158 ? -8.364 0.857 2.420 1.00 95.94 1158 ASN A CA 1
ATOM 9223 C C . ASN A 1 1158 ? -9.638 0.906 3.258 1.00 95.94 1158 ASN A C 1
ATOM 9225 O O . ASN A 1 1158 ? -10.474 1.787 3.058 1.00 95.94 1158 ASN A O 1
ATOM 9229 N N . LEU A 1 1159 ? -9.781 0.001 4.229 1.00 85.12 1159 LEU A N 1
ATOM 9230 C CA . LEU A 1 1159 ? -10.933 -0.004 5.130 1.00 85.12 1159 LEU A CA 1
ATOM 9231 C C . LEU A 1 1159 ? -10.951 1.234 6.041 1.00 85.12 1159 LEU A C 1
ATOM 9233 O O . LEU A 1 1159 ? -12.027 1.785 6.282 1.00 85.12 1159 LEU A O 1
ATOM 9237 N N . GLU A 1 1160 ? -9.783 1.721 6.479 1.00 87.81 1160 GLU A N 1
ATOM 9238 C CA . GLU A 1 1160 ? -9.668 2.959 7.261 1.00 87.81 1160 GLU A CA 1
ATOM 9239 C C . GLU A 1 1160 ? -10.222 4.176 6.512 1.00 87.81 1160 GLU A C 1
ATOM 9241 O O . GLU A 1 1160 ? -11.014 4.934 7.079 1.00 87.81 1160 GLU A O 1
ATOM 9246 N N . VAL A 1 1161 ? -9.840 4.365 5.242 1.00 94.69 1161 VAL A N 1
ATOM 9247 C CA . VAL A 1 1161 ? -10.303 5.521 4.453 1.00 94.69 1161 VAL A CA 1
ATOM 9248 C C . VAL A 1 1161 ? -11.747 5.375 3.980 1.00 94.69 1161 VAL A C 1
ATOM 9250 O O . VAL A 1 1161 ? -12.489 6.355 3.899 1.00 94.69 1161 VAL A O 1
ATOM 9253 N N . LYS A 1 1162 ? -12.190 4.139 3.726 1.00 91.00 1162 LYS A N 1
ATOM 9254 C CA . LYS A 1 1162 ? -13.557 3.848 3.284 1.00 91.00 1162 LYS A CA 1
ATOM 9255 C C . LYS A 1 1162 ? -14.595 4.185 4.348 1.00 91.00 1162 LYS A C 1
ATOM 9257 O O . LYS A 1 1162 ? -15.695 4.613 4.005 1.00 91.00 1162 LYS A O 1
ATOM 9262 N N . ALA A 1 1163 ? -14.229 4.077 5.626 1.00 87.81 1163 ALA A N 1
ATOM 9263 C CA . ALA A 1 1163 ? -15.106 4.381 6.754 1.00 87.81 1163 ALA A CA 1
ATOM 9264 C C . ALA A 1 1163 ? -15.638 5.825 6.778 1.00 87.81 1163 ALA A C 1
ATOM 9266 O O . ALA A 1 1163 ? -16.673 6.077 7.394 1.00 87.81 1163 ALA A O 1
ATOM 9267 N N . PHE A 1 1164 ? -14.957 6.769 6.118 1.00 93.75 1164 PHE A N 1
ATOM 9268 C CA . PHE A 1 1164 ? -15.387 8.166 6.034 1.00 93.75 1164 PHE A CA 1
ATOM 9269 C C . PHE A 1 1164 ? -15.647 8.659 4.608 1.00 93.75 1164 PHE A C 1
ATOM 9271 O O . PHE A 1 1164 ? -15.868 9.853 4.429 1.00 93.75 1164 PHE A O 1
ATOM 9278 N N . SER A 1 1165 ? -15.683 7.767 3.610 1.00 94.25 1165 SER A N 1
ATOM 9279 C CA . SER A 1 1165 ? -15.913 8.120 2.197 1.00 94.25 1165 SER A CA 1
ATOM 9280 C C . SER A 1 1165 ? -17.212 8.906 1.977 1.00 94.25 1165 SER A C 1
ATOM 9282 O O . SER A 1 1165 ? -17.207 9.957 1.333 1.00 94.25 1165 SER A O 1
ATOM 9284 N N . GLU A 1 1166 ? -18.320 8.447 2.574 1.00 91.44 1166 GLU A N 1
ATOM 9285 C CA . GLU A 1 1166 ? -19.619 9.115 2.437 1.00 91.44 1166 GLU A CA 1
ATOM 9286 C C . GLU A 1 1166 ? -19.579 10.540 3.002 1.00 91.44 1166 GLU A C 1
ATOM 9288 O O . GLU A 1 1166 ? -19.992 11.478 2.319 1.00 91.44 1166 GLU A O 1
ATOM 9293 N N . GLU A 1 1167 ? -19.050 10.719 4.219 1.00 92.38 1167 GLU A N 1
ATOM 9294 C CA . GLU A 1 1167 ? -18.923 12.050 4.817 1.00 92.38 1167 GLU A CA 1
ATOM 9295 C C . GLU A 1 1167 ? -17.955 12.930 4.037 1.00 92.38 1167 GLU A C 1
ATOM 9297 O O . GLU A 1 1167 ? -18.285 14.079 3.773 1.00 92.38 1167 GLU A O 1
ATOM 9302 N N . PHE A 1 1168 ? -16.800 12.406 3.622 1.00 95.31 1168 PHE A N 1
ATOM 9303 C CA . PHE A 1 1168 ? -15.815 13.145 2.831 1.00 95.31 1168 PHE A CA 1
ATOM 9304 C C . PHE A 1 1168 ? -16.444 13.745 1.568 1.00 95.31 1168 PHE A C 1
ATOM 9306 O O . PHE A 1 1168 ? -16.242 14.925 1.291 1.00 95.31 1168 PHE A O 1
ATOM 9313 N N . SER A 1 1169 ? -17.319 12.994 0.885 1.00 93.62 1169 SER A N 1
ATOM 9314 C CA . SER A 1 1169 ? -18.015 13.455 -0.326 1.00 93.62 1169 SER A CA 1
ATOM 9315 C C . SER A 1 1169 ? -18.964 14.650 -0.118 1.00 93.62 1169 SER A C 1
ATOM 9317 O O . SER A 1 1169 ? -19.387 15.285 -1.087 1.00 93.62 1169 SER A O 1
ATOM 9319 N N . LYS A 1 1170 ? -19.309 14.985 1.134 1.00 93.75 1170 LYS A N 1
ATOM 9320 C CA . LYS A 1 1170 ? -20.146 16.149 1.484 1.00 93.75 1170 LYS A CA 1
ATOM 9321 C C . LYS A 1 1170 ? -19.342 17.440 1.633 1.00 93.75 1170 LYS A C 1
ATOM 9323 O O . LYS A 1 1170 ? -19.935 18.501 1.853 1.00 93.75 1170 LYS A O 1
ATOM 9328 N N . TYR A 1 1171 ? -18.017 17.374 1.529 1.00 94.69 1171 TYR A N 1
ATOM 9329 C CA . TYR A 1 1171 ? -17.138 18.523 1.681 1.00 94.69 1171 TYR A CA 1
ATOM 9330 C C . TYR A 1 1171 ? -16.280 18.738 0.434 1.00 94.69 1171 TYR A C 1
ATOM 9332 O O . TYR A 1 1171 ? -15.846 17.795 -0.217 1.00 94.69 1171 TYR A O 1
ATOM 9340 N N . SER A 1 1172 ? -16.006 20.002 0.124 1.00 93.44 1172 SER A N 1
ATOM 9341 C CA . SER A 1 1172 ? -15.074 20.401 -0.929 1.00 93.44 1172 SER A CA 1
ATOM 9342 C C . SER A 1 1172 ? -13.735 20.809 -0.326 1.00 93.44 1172 SER A C 1
ATOM 9344 O O . SER A 1 1172 ? -13.692 21.519 0.685 1.00 93.44 1172 SER A O 1
ATOM 9346 N N . TRP A 1 1173 ? -12.642 20.369 -0.948 1.00 96.75 1173 TRP A N 1
ATOM 9347 C CA . TRP A 1 1173 ? -11.288 20.750 -0.557 1.00 96.75 1173 TRP A CA 1
ATOM 9348 C C . TRP A 1 1173 ? -11.025 22.234 -0.841 1.00 96.75 1173 TRP A C 1
ATOM 9350 O O . TRP A 1 1173 ? -11.288 22.735 -1.936 1.00 96.75 1173 TRP A O 1
ATOM 9360 N N . GLU A 1 1174 ? -10.487 22.948 0.148 1.00 94.88 1174 GLU A N 1
ATOM 9361 C CA . GLU A 1 1174 ? -10.143 24.361 0.013 1.00 94.88 1174 GLU A CA 1
ATOM 9362 C C . GLU A 1 1174 ? -8.649 24.573 -0.206 1.00 94.88 1174 GLU A C 1
ATOM 9364 O O . GLU A 1 1174 ? -8.252 25.275 -1.137 1.00 94.88 1174 GLU A O 1
ATOM 9369 N N . LYS A 1 1175 ? -7.820 24.011 0.668 1.00 95.88 1175 LYS A N 1
ATOM 9370 C CA . LYS A 1 1175 ? -6.363 24.127 0.602 1.00 95.88 1175 LYS A CA 1
ATOM 9371 C C . LYS A 1 1175 ? -5.718 23.131 1.552 1.00 95.88 1175 LYS A C 1
ATOM 9373 O O . LYS A 1 1175 ? -6.362 22.633 2.474 1.00 95.88 1175 LYS A O 1
ATOM 9378 N N . THR A 1 1176 ? -4.415 22.946 1.393 1.00 98.12 1176 THR A N 1
ATOM 9379 C CA . THR A 1 1176 ? -3.592 22.158 2.311 1.00 98.12 1176 THR A CA 1
ATOM 9380 C C . THR A 1 1176 ? -2.446 23.010 2.829 1.00 98.12 1176 THR A C 1
ATOM 9382 O O . THR A 1 1176 ? -1.845 23.782 2.086 1.00 98.12 1176 THR A O 1
ATOM 9385 N N . THR A 1 1177 ? -2.154 22.889 4.118 1.00 97.75 1177 THR A N 1
ATOM 9386 C CA . THR A 1 1177 ? -1.067 23.598 4.808 1.00 97.75 1177 THR A CA 1
ATOM 9387 C C . THR A 1 1177 ? -0.298 22.629 5.702 1.00 97.75 1177 THR A C 1
ATOM 9389 O O . THR A 1 1177 ? -0.721 21.486 5.898 1.00 97.75 1177 THR A O 1
ATOM 9392 N N . ALA A 1 1178 ? 0.841 23.064 6.243 1.00 97.50 1178 ALA A N 1
ATOM 9393 C CA . ALA A 1 1178 ? 1.660 22.233 7.119 1.00 97.50 1178 ALA A CA 1
ATOM 9394 C C . ALA A 1 1178 ? 1.783 22.834 8.524 1.00 97.50 1178 ALA A C 1
ATOM 9396 O O . ALA A 1 1178 ? 2.259 23.957 8.688 1.00 97.50 1178 ALA A O 1
ATOM 9397 N N . PHE A 1 1179 ? 1.446 22.065 9.560 1.00 97.06 1179 PHE A N 1
ATOM 9398 C CA . PHE A 1 1179 ? 1.933 22.368 10.906 1.00 97.06 1179 PHE A CA 1
ATOM 9399 C C . PHE A 1 1179 ? 3.391 21.907 10.986 1.00 97.06 1179 PHE A C 1
ATOM 9401 O O . PHE A 1 1179 ? 3.675 20.716 10.864 1.00 97.06 1179 PHE A O 1
ATOM 9408 N N . LYS A 1 1180 ? 4.321 22.847 11.159 1.00 93.88 1180 LYS A N 1
ATOM 9409 C CA . LYS A 1 1180 ? 5.766 22.586 11.142 1.00 93.88 1180 LYS A CA 1
ATOM 9410 C C . LYS A 1 1180 ? 6.281 22.473 12.579 1.00 93.88 1180 LYS A C 1
ATOM 9412 O O . LYS A 1 1180 ? 6.315 23.470 13.296 1.00 93.88 1180 LYS A O 1
ATOM 9417 N N . SER A 1 1181 ? 6.650 21.262 13.007 1.00 89.50 1181 SER A N 1
ATOM 9418 C CA . SER A 1 1181 ? 7.281 21.047 14.318 1.00 89.50 1181 SER A CA 1
ATOM 9419 C C . SER A 1 1181 ? 8.766 21.437 14.289 1.00 89.50 1181 SER A C 1
ATOM 9421 O O . SER A 1 1181 ? 9.259 21.981 13.304 1.00 89.50 1181 SER A O 1
ATOM 9423 N N . SER A 1 1182 ? 9.516 21.162 15.360 1.00 83.44 1182 SER A N 1
ATOM 9424 C CA . SER A 1 1182 ? 10.960 21.445 15.398 1.00 83.44 1182 SER A CA 1
ATOM 9425 C C . SER A 1 1182 ? 11.770 20.642 14.373 1.00 83.44 1182 SER A C 1
ATOM 9427 O O . SER A 1 1182 ? 12.829 21.094 13.946 1.00 83.44 1182 SER A O 1
ATOM 9429 N N . ALA A 1 1183 ? 11.277 19.471 13.961 1.00 87.06 1183 ALA A N 1
ATOM 9430 C CA . ALA A 1 1183 ? 11.853 18.668 12.891 1.00 87.06 1183 ALA A CA 1
ATOM 9431 C C . ALA A 1 1183 ? 10.889 18.676 11.698 1.00 87.06 1183 ALA A C 1
ATOM 9433 O O . ALA A 1 1183 ? 9.902 17.937 11.691 1.00 87.06 1183 ALA A O 1
ATOM 9434 N N . VAL A 1 1184 ? 11.170 19.534 10.712 1.00 92.62 1184 VAL A N 1
ATOM 9435 C CA . VAL A 1 1184 ? 10.347 19.697 9.506 1.00 92.62 1184 VAL A CA 1
ATOM 9436 C C . VAL A 1 1184 ? 10.914 18.843 8.368 1.00 92.62 1184 VAL A C 1
ATOM 9438 O O . VAL A 1 1184 ? 12.027 19.109 7.910 1.00 92.62 1184 VAL A O 1
ATOM 9441 N N . PRO A 1 1185 ? 10.168 17.837 7.890 1.00 93.62 1185 PRO A N 1
ATOM 9442 C CA . PRO A 1 1185 ? 10.512 17.082 6.690 1.00 93.62 1185 PRO A CA 1
ATOM 9443 C C . PRO A 1 1185 ? 10.628 17.980 5.459 1.00 93.62 1185 PRO A C 1
ATOM 9445 O O . PRO A 1 1185 ? 9.797 18.867 5.244 1.00 93.62 1185 PRO A O 1
ATOM 9448 N N . LYS A 1 1186 ? 11.634 17.736 4.611 1.00 92.44 1186 LYS A N 1
ATOM 9449 C CA . LYS A 1 1186 ? 11.930 18.609 3.458 1.00 92.44 1186 LYS A CA 1
ATOM 9450 C C . LYS A 1 1186 ? 10.780 18.684 2.457 1.00 92.44 1186 LYS A C 1
ATOM 9452 O O . LYS A 1 1186 ? 10.582 19.732 1.845 1.00 92.44 1186 LYS A O 1
ATOM 9457 N N . TYR A 1 1187 ? 10.010 17.608 2.311 1.00 93.94 1187 TYR A N 1
ATOM 9458 C CA . TYR A 1 1187 ? 8.868 17.577 1.401 1.00 93.94 1187 TYR A CA 1
ATOM 9459 C C . TYR A 1 1187 ? 7.726 18.520 1.813 1.00 93.94 1187 TYR A C 1
ATOM 9461 O O . TYR A 1 1187 ? 6.906 18.869 0.975 1.00 93.94 1187 TYR A O 1
ATOM 9469 N N . LEU A 1 1188 ? 7.691 19.016 3.057 1.00 95.88 1188 LEU A N 1
ATOM 9470 C CA . LEU A 1 1188 ? 6.703 20.013 3.503 1.00 95.88 1188 LEU A CA 1
ATOM 9471 C C . LEU A 1 1188 ? 7.117 21.464 3.210 1.00 95.88 1188 LEU A C 1
ATOM 9473 O O . LEU A 1 1188 ? 6.371 22.393 3.525 1.00 95.88 1188 LEU A O 1
ATOM 9477 N N . ASN A 1 1189 ? 8.301 21.697 2.635 1.00 93.19 1189 ASN A N 1
ATOM 9478 C CA . ASN A 1 1189 ? 8.813 23.053 2.413 1.00 93.19 1189 ASN A CA 1
ATOM 9479 C C . ASN A 1 1189 ? 8.011 23.846 1.378 1.00 93.19 1189 ASN A C 1
ATOM 9481 O O . ASN A 1 1189 ? 7.961 25.067 1.486 1.00 93.19 1189 ASN A O 1
ATOM 9485 N N . CYS A 1 1190 ? 7.368 23.166 0.424 1.00 92.56 1190 CYS A N 1
ATOM 9486 C CA . CYS A 1 1190 ? 6.492 23.793 -0.570 1.00 92.56 1190 CYS A CA 1
ATOM 9487 C C . CYS A 1 1190 ? 5.181 24.339 0.023 1.00 92.56 1190 CYS A C 1
ATOM 9489 O O . CYS A 1 1190 ? 4.491 25.112 -0.636 1.00 92.56 1190 CYS A O 1
ATOM 9491 N N . LEU A 1 1191 ? 4.841 23.964 1.263 1.00 96.38 1191 LEU A N 1
ATOM 9492 C CA . LEU A 1 1191 ? 3.599 24.372 1.907 1.00 96.38 1191 LEU A CA 1
ATOM 9493 C C . LEU A 1 1191 ? 3.784 25.542 2.863 1.00 96.38 1191 LEU A C 1
ATOM 9495 O O . LEU A 1 1191 ? 4.735 25.605 3.658 1.00 96.38 1191 LEU A O 1
ATOM 9499 N N . GLU A 1 1192 ? 2.778 26.409 2.847 1.00 94.19 1192 GLU A N 1
ATOM 9500 C CA . GLU A 1 1192 ? 2.609 27.463 3.833 1.00 94.19 1192 GLU A CA 1
ATOM 9501 C C . GLU A 1 1192 ? 2.416 26.869 5.241 1.00 94.19 1192 GLU A C 1
ATOM 9503 O O . GLU A 1 1192 ? 1.717 25.855 5.402 1.00 94.19 1192 GLU A O 1
ATOM 9508 N N . PRO A 1 1193 ? 3.016 27.479 6.282 1.00 93.62 1193 PRO A N 1
ATOM 9509 C CA . PRO A 1 1193 ? 2.751 27.096 7.661 1.00 93.62 1193 PRO A CA 1
ATOM 9510 C C . PRO A 1 1193 ? 1.266 27.254 8.015 1.00 93.62 1193 PRO A C 1
ATOM 9512 O O . PRO A 1 1193 ? 0.631 28.250 7.664 1.00 93.62 1193 PRO A O 1
ATOM 9515 N N . TYR A 1 1194 ? 0.721 26.299 8.766 1.00 93.12 1194 TYR A N 1
ATOM 9516 C CA . TYR A 1 1194 ? -0.605 26.430 9.359 1.00 93.12 1194 TYR A CA 1
ATOM 9517 C C . TYR A 1 1194 ? -0.599 27.597 10.353 1.00 93.12 1194 TYR A C 1
ATOM 9519 O O . TYR A 1 1194 ? 0.186 27.616 11.299 1.00 93.12 1194 TYR A O 1
ATOM 9527 N N . SER A 1 1195 ? -1.448 28.594 10.107 1.00 82.69 1195 SER A N 1
ATOM 9528 C CA . SER A 1 1195 ? -1.357 29.909 10.750 1.00 82.69 1195 SER A CA 1
ATOM 9529 C C . SER A 1 1195 ? -2.277 30.100 11.956 1.00 82.69 1195 SER A C 1
ATOM 9531 O O . SER A 1 1195 ? -2.192 31.132 12.619 1.00 82.69 1195 SER A O 1
ATOM 9533 N N . ALA A 1 1196 ? -3.170 29.150 12.244 1.00 83.06 1196 ALA A N 1
ATOM 9534 C CA . ALA A 1 1196 ? -4.103 29.269 13.358 1.00 83.06 1196 ALA A CA 1
ATOM 9535 C C . ALA A 1 1196 ? -3.552 28.620 14.639 1.00 83.06 1196 ALA A C 1
ATOM 9537 O O . ALA A 1 1196 ? -3.162 27.456 14.649 1.00 83.06 1196 ALA A O 1
ATOM 9538 N N . ASP A 1 1197 ? -3.640 29.339 15.761 1.00 84.44 1197 ASP A N 1
ATOM 9539 C CA . ASP A 1 1197 ? -3.179 28.884 17.088 1.00 84.44 1197 ASP A CA 1
ATOM 9540 C C . ASP A 1 1197 ? -4.079 27.807 17.727 1.00 84.44 1197 ASP A C 1
ATOM 9542 O O . ASP A 1 1197 ? -4.007 27.512 18.923 1.00 84.44 1197 ASP A O 1
ATOM 9546 N N . ASN A 1 1198 ? -4.991 27.231 16.947 1.00 89.62 1198 ASN A N 1
ATOM 9547 C CA . ASN A 1 1198 ? -5.978 26.286 17.431 1.00 89.62 1198 ASN A CA 1
ATOM 9548 C C . ASN A 1 1198 ? -5.516 24.827 17.329 1.00 89.62 1198 ASN A C 1
ATOM 9550 O O . ASN A 1 1198 ? -6.177 23.970 17.906 1.00 89.62 1198 ASN A O 1
ATOM 9554 N N . ILE A 1 1199 ? -4.404 24.535 16.650 1.00 94.25 1199 ILE A N 1
ATOM 9555 C CA . ILE A 1 1199 ? -3.823 23.190 16.553 1.00 94.25 1199 ILE A CA 1
ATOM 9556 C C . ILE A 1 1199 ? -2.396 23.213 17.088 1.00 94.25 1199 ILE A C 1
ATOM 9558 O O . ILE A 1 1199 ? -1.603 24.091 16.763 1.00 94.25 1199 ILE A O 1
ATOM 9562 N N . TYR A 1 1200 ? -2.070 22.212 17.897 1.00 94.38 1200 TYR A N 1
ATOM 9563 C CA . TYR A 1 1200 ? -0.716 21.925 18.346 1.00 94.38 1200 TYR A CA 1
ATOM 9564 C C . TYR A 1 1200 ? -0.424 20.438 18.177 1.00 94.38 1200 TYR A C 1
ATOM 9566 O O . TYR A 1 1200 ? -1.284 19.608 18.479 1.00 94.38 1200 TYR A O 1
ATOM 9574 N N . ALA A 1 1201 ? 0.794 20.109 17.757 1.00 95.62 1201 ALA A N 1
ATOM 9575 C CA . ALA A 1 1201 ? 1.299 18.746 17.752 1.00 95.62 1201 ALA A CA 1
ATOM 9576 C C . ALA A 1 1201 ? 2.795 18.693 18.078 1.00 95.62 1201 ALA A C 1
ATOM 9578 O O . ALA A 1 1201 ? 3.528 19.665 17.897 1.00 95.62 1201 ALA A O 1
ATOM 9579 N N . ASP A 1 1202 ? 3.248 17.539 18.561 1.00 94.88 1202 ASP A N 1
ATOM 9580 C CA . ASP A 1 1202 ? 4.667 17.258 18.812 1.00 94.88 1202 ASP A CA 1
ATOM 9581 C C . ASP A 1 1202 ? 5.432 16.810 17.549 1.00 94.88 1202 ASP A C 1
ATOM 9583 O O . ASP A 1 1202 ? 6.664 16.842 17.526 1.00 94.88 1202 ASP A O 1
ATOM 9587 N N . GLN A 1 1203 ? 4.717 16.446 16.481 1.00 96.38 1203 GLN A N 1
ATOM 9588 C CA . GLN A 1 1203 ? 5.253 16.131 15.155 1.00 96.38 1203 GLN A CA 1
ATOM 9589 C C . GLN A 1 1203 ? 4.695 17.078 14.083 1.00 96.38 1203 GLN A C 1
ATOM 9591 O O . GLN A 1 1203 ? 3.689 17.754 14.298 1.00 96.38 1203 GLN A O 1
ATOM 9596 N N . SER A 1 1204 ? 5.359 17.135 12.923 1.00 96.56 1204 SER A N 1
ATOM 9597 C CA . SER A 1 1204 ? 4.854 17.892 11.773 1.00 96.56 1204 SER A CA 1
ATOM 9598 C C . SER A 1 1204 ? 3.593 17.227 11.206 1.00 96.56 1204 SER A C 1
ATOM 9600 O O . SER A 1 1204 ? 3.535 16.000 11.101 1.00 96.56 1204 SER A O 1
ATOM 9602 N N . LEU A 1 1205 ? 2.593 18.028 10.835 1.00 97.88 1205 LEU A N 1
ATOM 9603 C CA . LEU A 1 1205 ? 1.316 17.559 10.287 1.00 97.88 1205 LEU A CA 1
ATOM 9604 C C . LEU A 1 1205 ? 1.068 18.147 8.901 1.00 97.88 1205 LEU A C 1
ATOM 9606 O O . LEU A 1 1205 ? 1.415 19.301 8.643 1.00 97.88 1205 LEU A O 1
ATOM 9610 N N . LEU A 1 1206 ? 0.381 17.383 8.061 1.00 98.06 1206 LEU A N 1
ATOM 9611 C CA . LEU A 1 1206 ? -0.264 17.868 6.847 1.00 98.06 1206 LEU A CA 1
ATOM 9612 C C . LEU A 1 1206 ? -1.752 18.081 7.147 1.00 98.06 1206 LEU A C 1
ATOM 9614 O O . LEU A 1 1206 ? -2.403 17.183 7.680 1.00 98.06 1206 LEU A O 1
ATOM 9618 N N . ILE A 1 1207 ? -2.276 19.272 6.856 1.00 98.25 1207 ILE A N 1
ATOM 9619 C CA . ILE A 1 1207 ? -3.635 19.681 7.232 1.00 98.25 1207 ILE A CA 1
ATOM 9620 C C . ILE A 1 1207 ? -4.379 20.145 5.983 1.00 98.25 1207 ILE A C 1
ATOM 9622 O O . ILE A 1 1207 ? -4.113 21.231 5.465 1.00 98.25 1207 ILE A O 1
ATOM 9626 N N . GLY A 1 1208 ? -5.309 19.319 5.510 1.00 98.00 1208 GLY A N 1
ATOM 9627 C CA . GLY A 1 1208 ? -6.285 19.676 4.485 1.00 98.00 1208 GLY A CA 1
ATOM 9628 C C . GLY A 1 1208 ? -7.496 20.357 5.112 1.00 98.00 1208 GLY A C 1
ATOM 9629 O O . GLY A 1 1208 ? -8.095 19.815 6.039 1.00 98.00 1208 GLY A O 1
ATOM 9630 N N . GLU A 1 1209 ? -7.861 21.535 4.620 1.00 96.69 1209 GLU A N 1
ATOM 9631 C CA . GLU A 1 1209 ? -9.050 22.274 5.045 1.00 96.69 1209 GLU A CA 1
ATOM 9632 C C . GLU A 1 1209 ? -10.193 22.052 4.054 1.00 96.69 1209 GLU A C 1
ATOM 9634 O O . GLU A 1 1209 ? -10.011 22.186 2.843 1.00 96.69 1209 GLU A O 1
ATOM 9639 N N . PHE A 1 1210 ? -11.378 21.746 4.580 1.00 96.31 1210 PHE A N 1
ATOM 9640 C CA . PHE A 1 1210 ? -12.554 21.398 3.795 1.00 96.31 1210 PHE A CA 1
ATOM 9641 C C . PHE A 1 1210 ? -13.779 22.194 4.240 1.00 96.31 1210 PHE A C 1
ATOM 9643 O O . PHE A 1 1210 ? -13.996 22.455 5.431 1.00 96.31 1210 PHE A O 1
ATOM 9650 N N . LYS A 1 1211 ? -14.624 22.543 3.272 1.00 93.94 1211 LYS A N 1
ATOM 9651 C CA . LYS A 1 1211 ? -15.870 23.277 3.493 1.00 93.94 1211 LYS A CA 1
ATOM 9652 C C . LYS A 1 1211 ? -17.065 22.405 3.134 1.00 93.94 1211 LYS A C 1
ATOM 9654 O O . LYS A 1 1211 ? -17.065 21.778 2.081 1.00 93.94 1211 LYS A O 1
ATOM 9659 N N . SER A 1 1212 ? -18.077 22.372 4.001 1.00 90.50 1212 SER A N 1
ATOM 9660 C CA . SER A 1 1212 ? -19.303 21.627 3.712 1.00 90.50 1212 SER A CA 1
ATOM 9661 C C . SER A 1 1212 ? -20.022 22.203 2.493 1.00 90.50 1212 SER A C 1
ATOM 9663 O O . SER A 1 1212 ? -20.126 23.423 2.329 1.00 90.50 1212 SER A O 1
ATOM 9665 N N . ASN A 1 1213 ? -20.550 21.305 1.666 1.00 83.19 1213 ASN A N 1
ATOM 9666 C CA . ASN A 1 1213 ? -21.385 21.634 0.515 1.00 83.19 1213 ASN A CA 1
ATOM 9667 C C . ASN A 1 1213 ? -22.845 21.907 0.920 1.00 83.19 1213 ASN A C 1
ATOM 9669 O O . ASN A 1 1213 ? -23.610 22.461 0.134 1.00 83.19 1213 ASN A O 1
ATOM 9673 N N . GLU A 1 1214 ? -23.236 21.531 2.142 1.00 83.31 1214 GLU A N 1
ATOM 9674 C CA . GLU A 1 1214 ? -24.634 21.520 2.590 1.00 83.31 1214 GLU A CA 1
ATOM 9675 C C . GLU A 1 1214 ? -24.925 22.547 3.690 1.00 83.31 1214 GLU A C 1
ATOM 9677 O O . GLU A 1 1214 ? -26.030 23.086 3.770 1.00 83.31 1214 GLU A O 1
ATOM 9682 N N . ASN A 1 1215 ? -23.957 22.815 4.568 1.00 80.44 1215 ASN A N 1
ATOM 9683 C CA . ASN A 1 1215 ? -24.161 23.650 5.749 1.00 80.44 1215 ASN A CA 1
ATOM 9684 C C . ASN A 1 1215 ? -22.893 24.447 6.119 1.00 80.44 1215 ASN A C 1
ATOM 9686 O O . ASN A 1 1215 ? -21.950 24.552 5.342 1.00 80.44 1215 ASN A O 1
ATOM 9690 N N . SER A 1 1216 ? -22.881 25.085 7.293 1.00 76.75 1216 SER A N 1
ATOM 9691 C CA . SER A 1 1216 ? -21.746 25.897 7.755 1.00 76.75 1216 SER A CA 1
ATOM 9692 C C . SER A 1 1216 ? -20.635 25.102 8.453 1.00 76.75 1216 SER A C 1
ATOM 9694 O O . SER A 1 1216 ? -19.696 25.724 8.955 1.00 76.75 1216 SER A O 1
ATOM 9696 N N . SER A 1 1217 ? -20.744 23.770 8.538 1.00 82.56 1217 SER A N 1
ATOM 9697 C CA . SER A 1 1217 ? -19.720 22.927 9.162 1.00 82.56 1217 SER A CA 1
ATOM 9698 C C . SER A 1 1217 ? -18.417 22.970 8.369 1.00 82.56 1217 SER A C 1
ATOM 9700 O O . SER A 1 1217 ? -18.380 23.219 7.156 1.00 82.56 1217 SER A O 1
ATOM 9702 N N . LYS A 1 1218 ? -17.323 22.739 9.087 1.00 89.88 1218 LYS A N 1
ATOM 9703 C CA . LYS A 1 1218 ? -15.983 22.637 8.517 1.00 89.88 1218 LYS A CA 1
ATOM 9704 C C . LYS A 1 1218 ? -15.440 21.254 8.802 1.00 89.88 1218 LYS A C 1
ATOM 9706 O O . LYS A 1 1218 ? -15.736 20.680 9.851 1.00 89.88 1218 LYS A O 1
ATOM 9711 N N . ALA A 1 1219 ? -14.611 20.764 7.896 1.00 95.44 1219 ALA A N 1
ATOM 9712 C CA . ALA A 1 1219 ? -13.856 19.552 8.133 1.00 95.44 1219 ALA A CA 1
ATOM 9713 C C . ALA A 1 1219 ? -12.361 19.794 7.930 1.00 95.44 1219 ALA A C 1
ATOM 9715 O O . ALA A 1 1219 ? -11.948 20.692 7.193 1.00 95.44 1219 ALA A O 1
ATOM 9716 N N . LEU A 1 1220 ? -11.553 19.007 8.629 1.00 96.81 1220 LEU A N 1
ATOM 9717 C CA . LEU A 1 1220 ? -10.107 18.965 8.478 1.00 96.81 1220 LEU A CA 1
ATOM 9718 C C . LEU A 1 1220 ? -9.701 17.526 8.184 1.00 96.81 1220 LEU A C 1
ATOM 9720 O O . LEU A 1 1220 ? -10.152 16.619 8.877 1.00 96.81 1220 LEU A O 1
ATOM 9724 N N . LEU A 1 1221 ? -8.806 17.307 7.227 1.00 98.06 1221 LEU A N 1
ATOM 9725 C CA . LEU A 1 1221 ? -8.047 16.063 7.175 1.00 98.06 1221 LEU A CA 1
ATOM 9726 C C . LEU A 1 1221 ? -6.661 16.327 7.755 1.00 98.06 1221 LEU A C 1
ATOM 9728 O O . LEU A 1 1221 ? -5.906 17.127 7.208 1.00 98.06 1221 LEU A O 1
ATOM 9732 N N . ILE A 1 1222 ? -6.336 15.677 8.869 1.00 97.88 1222 ILE A N 1
ATOM 9733 C CA . ILE A 1 1222 ? -5.048 15.840 9.546 1.00 97.88 1222 ILE A CA 1
ATOM 9734 C C . ILE A 1 1222 ? -4.257 14.548 9.401 1.00 97.88 1222 ILE A C 1
ATOM 9736 O O . ILE A 1 1222 ? -4.707 13.503 9.864 1.00 97.88 1222 ILE A O 1
ATOM 9740 N N . SER A 1 1223 ? -3.075 14.630 8.796 1.00 97.69 1223 SER A N 1
ATOM 9741 C CA . SER A 1 1223 ? -2.161 13.504 8.602 1.00 97.69 1223 SER A CA 1
ATOM 9742 C C . SER A 1 1223 ? -0.843 13.732 9.340 1.00 97.69 1223 SER A C 1
ATOM 9744 O O . SER A 1 1223 ? -0.301 14.843 9.344 1.00 97.69 1223 SER A O 1
ATOM 9746 N N . ASN A 1 1224 ? -0.321 12.681 9.973 1.00 96.94 1224 ASN A N 1
ATOM 9747 C CA . ASN A 1 1224 ? 1.015 12.672 10.550 1.00 96.94 1224 ASN A CA 1
ATOM 9748 C C . ASN A 1 1224 ? 2.043 12.661 9.421 1.00 96.94 1224 ASN A C 1
ATOM 9750 O O . ASN A 1 1224 ? 2.316 11.632 8.805 1.00 96.94 1224 ASN A O 1
ATOM 9754 N N . ALA A 1 1225 ? 2.637 13.824 9.191 1.00 96.00 1225 ALA A N 1
ATOM 9755 C CA . ALA A 1 1225 ? 3.557 14.045 8.097 1.00 96.00 1225 ALA A CA 1
ATOM 9756 C C . ALA A 1 1225 ? 5.019 13.960 8.534 1.00 96.00 1225 ALA A C 1
ATOM 9758 O O . ALA A 1 1225 ? 5.864 14.460 7.805 1.00 96.00 1225 ALA A O 1
ATOM 9759 N N . SER A 1 1226 ? 5.339 13.394 9.704 1.00 92.88 1226 SER A N 1
ATOM 9760 C CA . SER A 1 1226 ? 6.730 13.199 10.141 1.00 92.88 1226 SER A CA 1
ATOM 9761 C C . SER A 1 1226 ? 7.500 12.208 9.260 1.00 92.88 1226 SER A C 1
ATOM 9763 O O . SER A 1 1226 ? 6.908 11.351 8.610 1.00 92.88 1226 SER A O 1
ATOM 9765 N N . GLU A 1 1227 ? 8.835 12.320 9.246 1.00 88.81 1227 GLU A N 1
ATOM 9766 C CA . GLU A 1 1227 ? 9.692 11.406 8.480 1.00 88.81 1227 GLU A CA 1
ATOM 9767 C C . GLU A 1 1227 ? 9.474 9.946 8.900 1.00 88.81 1227 GLU A C 1
ATOM 9769 O O . GLU A 1 1227 ? 9.720 9.572 10.054 1.00 88.81 1227 GLU A O 1
ATOM 9774 N N . LEU A 1 1228 ? 9.080 9.115 7.934 1.00 87.50 1228 LEU A N 1
ATOM 9775 C CA . LEU A 1 1228 ? 8.655 7.729 8.155 1.00 87.50 1228 LEU A CA 1
ATOM 9776 C C . LEU A 1 1228 ? 9.766 6.840 8.726 1.00 87.50 1228 LEU A C 1
ATOM 9778 O O . LEU A 1 1228 ? 9.486 5.910 9.480 1.00 87.50 1228 LEU A O 1
ATOM 9782 N N . ASN A 1 1229 ? 11.033 7.160 8.441 1.00 83.50 1229 ASN A N 1
ATOM 9783 C CA . ASN A 1 1229 ? 12.187 6.452 9.001 1.00 83.50 1229 ASN A CA 1
ATOM 9784 C C . ASN A 1 1229 ? 12.243 6.507 10.540 1.00 83.50 1229 ASN A C 1
ATOM 9786 O O . ASN A 1 1229 ? 12.826 5.634 11.173 1.00 83.50 1229 ASN A O 1
ATOM 9790 N N . ASN A 1 1230 ? 11.643 7.532 11.153 1.00 80.19 1230 ASN A N 1
ATOM 9791 C CA . ASN A 1 1230 ? 11.696 7.730 12.600 1.00 80.19 1230 ASN A CA 1
ATOM 9792 C C . ASN A 1 1230 ? 10.592 6.980 13.360 1.00 80.19 1230 ASN A C 1
ATOM 9794 O O . ASN A 1 1230 ? 10.639 6.959 14.590 1.00 80.19 1230 ASN A O 1
ATOM 9798 N N . ASN A 1 1231 ? 9.597 6.425 12.654 1.00 81.88 1231 ASN A N 1
ATOM 9799 C CA . ASN A 1 1231 ? 8.460 5.689 13.216 1.00 81.88 1231 ASN A CA 1
ATOM 9800 C C . ASN A 1 1231 ? 7.790 6.398 14.417 1.00 81.88 1231 ASN A C 1
ATOM 9802 O O . ASN A 1 1231 ? 7.632 5.834 15.504 1.00 81.88 1231 ASN A O 1
ATOM 9806 N N . ARG A 1 1232 ? 7.453 7.686 14.255 1.00 85.31 1232 ARG A N 1
ATOM 9807 C CA . ARG A 1 1232 ? 6.905 8.518 15.339 1.00 85.31 1232 ARG A CA 1
ATOM 9808 C C . ARG A 1 1232 ? 5.390 8.633 15.250 1.00 85.31 1232 ARG A C 1
ATOM 9810 O O . ARG A 1 1232 ? 4.837 8.909 14.190 1.00 85.31 1232 ARG A O 1
ATOM 9817 N N . LYS A 1 1233 ? 4.730 8.512 16.402 1.00 89.12 1233 LYS A N 1
ATOM 9818 C CA . LYS A 1 1233 ? 3.328 8.915 16.576 1.00 89.12 1233 LYS A CA 1
ATOM 9819 C C . LYS A 1 1233 ? 3.246 10.433 16.750 1.00 89.12 1233 LYS A C 1
ATOM 9821 O O . LYS A 1 1233 ? 4.168 11.027 17.307 1.00 89.12 1233 LYS A O 1
ATOM 9826 N N . ALA A 1 1234 ? 2.143 11.035 16.320 1.00 93.00 1234 ALA A N 1
ATOM 9827 C CA . ALA A 1 1234 ? 1.858 12.451 16.530 1.00 93.00 1234 ALA A CA 1
ATOM 9828 C C . ALA A 1 1234 ? 0.753 12.617 17.577 1.00 93.00 1234 ALA A C 1
ATOM 9830 O O . ALA A 1 1234 ? -0.355 12.117 17.390 1.00 93.00 1234 ALA A O 1
ATOM 9831 N N . ASN A 1 1235 ? 1.036 13.324 18.669 1.00 94.31 1235 ASN A N 1
ATOM 9832 C CA . ASN A 1 1235 ? 0.040 13.708 19.665 1.00 94.31 1235 ASN A CA 1
ATOM 9833 C C . ASN A 1 1235 ? -0.527 15.079 19.303 1.00 94.31 1235 ASN A C 1
ATOM 9835 O O . ASN A 1 1235 ? 0.192 16.078 19.336 1.00 94.31 1235 ASN A O 1
ATOM 9839 N N . VAL A 1 1236 ? -1.814 15.129 18.965 1.00 95.38 1236 VAL A N 1
ATOM 9840 C CA . VAL A 1 1236 ? -2.483 16.329 18.455 1.00 95.38 1236 VAL A CA 1
ATOM 9841 C C . VAL A 1 1236 ? -3.430 16.892 19.510 1.00 95.38 1236 VAL A C 1
ATOM 9843 O O . VAL A 1 1236 ? -4.169 16.162 20.169 1.00 95.38 1236 VAL A O 1
ATOM 9846 N N . SER A 1 1237 ? -3.415 18.214 19.658 1.00 94.88 1237 SER A N 1
ATOM 9847 C CA . SER A 1 1237 ? -4.316 18.995 20.500 1.00 94.88 1237 SER A CA 1
ATOM 9848 C C . SER A 1 1237 ? -5.010 20.061 19.653 1.00 94.88 1237 SER A C 1
ATOM 9850 O O . SER A 1 1237 ? -4.360 20.998 19.195 1.00 94.88 1237 SER A O 1
ATOM 9852 N N . LEU A 1 1238 ? -6.333 19.975 19.530 1.00 94.62 1238 LEU A N 1
ATOM 9853 C CA . LEU A 1 1238 ? -7.188 20.904 18.788 1.00 94.62 1238 LEU A CA 1
ATOM 9854 C C . LEU A 1 1238 ? -8.079 21.714 19.745 1.00 94.62 1238 LEU A C 1
ATOM 9856 O O . LEU A 1 1238 ? -8.734 21.158 20.623 1.00 94.62 1238 LEU A O 1
ATOM 9860 N N . SER A 1 1239 ? -8.162 23.024 19.533 1.00 92.31 1239 SER A N 1
ATOM 9861 C CA . SER A 1 1239 ? -9.145 23.918 20.148 1.00 92.31 1239 SER A CA 1
ATOM 98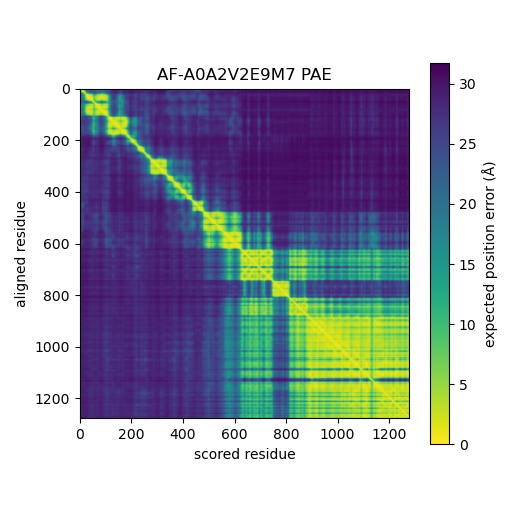62 C C . SER A 1 1239 ? -10.221 24.259 19.113 1.00 92.31 1239 SER A C 1
ATOM 9864 O O . SER A 1 1239 ? -9.919 24.816 18.060 1.00 92.31 1239 SER A O 1
ATOM 9866 N N . ALA A 1 1240 ? -11.485 23.958 19.404 1.00 86.88 1240 ALA A N 1
ATOM 9867 C CA . ALA A 1 1240 ? -12.612 24.294 18.530 1.00 86.88 1240 ALA A CA 1
ATOM 9868 C C . ALA A 1 1240 ? -13.665 25.089 19.317 1.00 86.88 1240 ALA A C 1
ATOM 9870 O O . ALA A 1 1240 ? -14.660 24.551 19.800 1.00 86.88 1240 ALA A O 1
ATOM 9871 N N . THR A 1 1241 ? -13.401 26.384 19.513 1.00 82.00 1241 THR A N 1
ATOM 9872 C CA . THR A 1 1241 ? -14.273 27.277 20.288 1.00 82.00 1241 THR A CA 1
ATOM 9873 C C . THR A 1 1241 ? -15.635 27.422 19.614 1.00 82.00 1241 THR A C 1
ATOM 9875 O O . THR A 1 1241 ? -15.716 27.866 18.473 1.00 82.00 1241 THR A O 1
ATOM 9878 N N . GLY A 1 1242 ? -16.706 27.097 20.340 1.00 80.00 1242 GLY A N 1
ATOM 9879 C CA . GLY A 1 1242 ? -18.082 27.196 19.843 1.00 80.00 1242 GLY A CA 1
ATOM 9880 C C . GLY A 1 1242 ? -18.582 25.969 19.076 1.00 80.00 1242 GLY A C 1
ATOM 9881 O O . GLY A 1 1242 ? -19.759 25.957 18.724 1.00 80.00 1242 GLY A O 1
ATOM 9882 N N . ALA A 1 1243 ? -17.740 24.949 18.868 1.00 85.00 1243 ALA A N 1
ATOM 9883 C CA . ALA A 1 1243 ? -18.177 23.664 18.329 1.00 85.00 1243 ALA A CA 1
ATOM 9884 C C . ALA A 1 1243 ? -19.090 22.951 19.335 1.00 85.00 1243 ALA A C 1
ATOM 9886 O O . ALA A 1 1243 ? -18.783 22.898 20.531 1.00 85.00 1243 ALA A O 1
ATOM 9887 N N . LYS A 1 1244 ? -20.208 22.414 18.851 1.00 86.06 1244 LYS A N 1
ATOM 9888 C CA . LYS A 1 1244 ? -21.130 21.590 19.641 1.00 86.06 1244 LYS A CA 1
ATOM 9889 C C . LYS A 1 1244 ? -20.659 20.146 19.692 1.00 86.06 1244 LYS A C 1
ATOM 9891 O O . LYS A 1 1244 ? -20.687 19.548 20.763 1.00 86.06 1244 LYS A O 1
ATOM 9896 N N . HIS A 1 1245 ? -20.210 19.636 18.548 1.00 90.06 1245 HIS A N 1
ATOM 9897 C CA . HIS A 1 1245 ? -19.716 18.276 18.386 1.00 90.06 1245 HIS A CA 1
ATOM 9898 C C . HIS A 1 1245 ? -18.434 18.286 17.552 1.00 90.06 1245 HIS A C 1
ATOM 9900 O O . HIS A 1 1245 ? -18.278 19.081 16.623 1.00 90.06 1245 HIS A O 1
ATOM 9906 N N . VAL A 1 1246 ? -17.504 17.397 17.901 1.00 92.75 1246 VAL A N 1
ATOM 9907 C CA . VAL A 1 1246 ? -16.287 17.153 17.122 1.00 92.75 1246 VAL A CA 1
ATOM 9908 C C . VAL A 1 1246 ? -16.174 15.656 16.903 1.00 92.75 1246 VAL A C 1
ATOM 9910 O O . VAL A 1 1246 ? -15.962 14.906 17.853 1.00 92.75 1246 VAL A O 1
ATOM 9913 N N . TYR A 1 1247 ? -16.303 15.225 15.654 1.00 93.44 1247 TYR A N 1
ATOM 9914 C CA . TYR A 1 1247 ? -16.158 13.822 15.276 1.00 93.44 1247 TYR A CA 1
ATOM 9915 C C . TYR A 1 1247 ? -14.821 13.613 14.577 1.00 93.44 1247 TYR A C 1
ATOM 9917 O O . TYR A 1 1247 ? -14.444 14.409 13.725 1.00 93.44 1247 TYR A O 1
ATOM 9925 N N . ALA A 1 1248 ? -14.123 12.537 14.916 1.00 91.69 1248 ALA A N 1
ATOM 9926 C CA . ALA A 1 1248 ? -12.874 12.126 14.292 1.00 91.69 1248 ALA A CA 1
ATOM 9927 C C . ALA A 1 1248 ? -13.010 10.700 13.767 1.00 91.69 1248 ALA A C 1
ATOM 9929 O O . ALA A 1 1248 ? -13.507 9.831 14.479 1.00 91.69 1248 ALA A O 1
ATOM 9930 N N . TYR A 1 1249 ? -12.533 10.440 12.556 1.00 89.88 1249 TYR A N 1
ATOM 9931 C CA . TYR A 1 1249 ? -12.358 9.081 12.051 1.00 89.88 1249 TYR A CA 1
ATOM 9932 C C . TYR A 1 1249 ? -10.933 8.633 12.353 1.00 89.88 1249 TYR A C 1
ATOM 9934 O O . TYR A 1 1249 ? -10.013 8.931 11.591 1.00 89.88 1249 TYR A O 1
ATOM 9942 N N . LEU A 1 1250 ? -10.729 8.008 13.509 1.00 82.44 1250 LEU A N 1
ATOM 9943 C CA . LEU A 1 1250 ? -9.420 7.522 13.946 1.00 82.44 1250 LEU A CA 1
ATOM 9944 C C . LEU A 1 1250 ? -9.303 6.056 13.535 1.00 82.44 1250 LEU A C 1
ATOM 9946 O O . LEU A 1 1250 ? -10.117 5.249 13.970 1.00 82.44 1250 LEU A O 1
ATOM 9950 N N . ASN A 1 1251 ? -8.337 5.737 12.664 1.00 73.56 1251 ASN A N 1
ATOM 9951 C CA . ASN A 1 1251 ? -8.093 4.383 12.143 1.00 73.56 1251 ASN A CA 1
ATOM 9952 C C . ASN A 1 1251 ? -9.396 3.668 11.716 1.00 73.56 1251 ASN A C 1
ATOM 9954 O O . ASN A 1 1251 ? -9.692 2.554 12.142 1.00 73.56 1251 ASN A O 1
ATOM 9958 N N . GLY A 1 1252 ? -10.221 4.355 10.919 1.00 74.62 1252 GLY A N 1
ATOM 9959 C CA . GLY A 1 1252 ? -11.479 3.814 10.394 1.00 74.62 1252 GLY A CA 1
ATOM 9960 C C . GLY A 1 1252 ? -12.679 3.846 11.346 1.00 74.62 1252 GLY A C 1
ATOM 9961 O O . GLY A 1 1252 ? -13.763 3.420 10.959 1.00 74.62 1252 GLY A O 1
ATOM 9962 N N . VAL A 1 1253 ? -12.548 4.374 12.567 1.00 74.00 1253 VAL A N 1
ATOM 9963 C CA . VAL A 1 1253 ? -13.652 4.418 13.540 1.00 74.00 1253 VAL A CA 1
ATOM 9964 C C . VAL A 1 1253 ? -14.115 5.851 13.786 1.00 74.00 1253 VAL A C 1
ATOM 9966 O O . VAL A 1 1253 ? -13.348 6.697 14.255 1.00 74.00 1253 VAL A O 1
ATOM 9969 N N . LYS A 1 1254 ? -15.402 6.122 13.521 1.00 84.62 1254 LYS A N 1
ATOM 9970 C CA . LYS A 1 1254 ? -16.044 7.396 13.875 1.00 84.62 1254 LYS A CA 1
ATOM 9971 C C . LYS A 1 1254 ? -16.132 7.522 15.395 1.00 84.62 1254 LYS A C 1
ATOM 9973 O O . LYS A 1 1254 ? -16.840 6.762 16.048 1.00 84.62 1254 LYS A O 1
ATOM 9978 N N . THR A 1 1255 ? -15.447 8.514 15.944 1.00 81.19 1255 THR A N 1
ATOM 9979 C CA . THR A 1 1255 ? -15.350 8.776 17.380 1.00 81.19 1255 THR A CA 1
ATOM 9980 C C . THR A 1 1255 ? -15.780 10.208 17.667 1.00 81.19 1255 THR A C 1
ATOM 9982 O O . THR A 1 1255 ? -15.221 11.145 17.104 1.00 81.19 1255 THR A O 1
ATOM 9985 N N . GLU A 1 1256 ? -16.750 10.402 18.560 1.00 90.31 1256 GLU A N 1
ATOM 9986 C CA . GLU A 1 1256 ? -17.046 11.732 19.101 1.00 90.31 1256 GLU A CA 1
ATOM 9987 C C . GLU A 1 1256 ? -15.998 12.092 20.162 1.00 90.31 1256 GLU A C 1
ATOM 9989 O O . GLU A 1 1256 ? -15.860 11.422 21.189 1.00 90.31 1256 GLU A O 1
ATOM 9994 N N . LEU A 1 1257 ? -15.218 13.139 19.908 1.00 88.12 1257 LEU A N 1
ATOM 9995 C CA . LEU A 1 1257 ? -14.177 13.589 20.820 1.00 88.12 1257 LEU A CA 1
ATOM 9996 C C . LEU A 1 1257 ? -14.784 14.444 21.932 1.00 88.12 1257 LEU A C 1
ATOM 9998 O O . LEU A 1 1257 ? -15.547 15.373 21.689 1.00 88.12 1257 LEU A O 1
ATOM 10002 N N . THR A 1 1258 ? -14.375 14.186 23.174 1.00 87.25 1258 THR A N 1
ATOM 10003 C CA . THR A 1 1258 ? -14.764 15.011 24.325 1.00 87.25 1258 THR A CA 1
ATOM 10004 C C . THR A 1 1258 ? -13.658 16.001 24.674 1.00 87.25 1258 THR A C 1
ATOM 10006 O O . THR A 1 1258 ? -12.506 15.612 24.878 1.00 87.25 1258 THR A O 1
ATOM 10009 N N . ALA A 1 1259 ? -14.006 17.281 24.802 1.00 87.88 1259 ALA A N 1
ATOM 10010 C CA . ALA A 1 1259 ? -13.055 18.304 25.214 1.00 87.88 1259 ALA A CA 1
ATOM 10011 C C . ALA A 1 1259 ? -12.646 18.139 26.688 1.00 87.88 1259 ALA A C 1
ATOM 10013 O O . ALA A 1 1259 ? -13.490 18.078 27.584 1.00 87.88 1259 ALA A O 1
ATOM 10014 N N . LYS A 1 1260 ? -11.340 18.169 26.962 1.00 85.12 1260 LYS A N 1
ATOM 10015 C CA . LYS A 1 1260 ? -10.774 18.319 28.310 1.00 85.12 1260 LYS A CA 1
ATOM 10016 C C . LYS A 1 1260 ? -10.093 19.679 28.394 1.00 85.12 1260 LYS A C 1
ATOM 10018 O O . LYS A 1 1260 ? -9.201 19.976 27.608 1.00 85.12 1260 LYS A O 1
ATOM 10023 N N . ASN A 1 1261 ? -10.527 20.529 29.327 1.00 84.31 1261 ASN A N 1
ATOM 10024 C CA . ASN A 1 1261 ? -10.032 21.909 29.470 1.00 84.31 1261 ASN A CA 1
ATOM 10025 C C . ASN A 1 1261 ? -10.112 22.729 28.162 1.00 84.31 1261 ASN A C 1
ATOM 10027 O O . ASN A 1 1261 ? -9.197 23.481 27.836 1.00 84.31 1261 ASN A O 1
ATOM 10031 N N . GLY A 1 1262 ? -11.194 22.553 27.393 1.00 84.06 1262 GLY A N 1
ATOM 10032 C CA . GLY A 1 1262 ? -11.415 23.257 26.122 1.00 84.06 1262 GLY A CA 1
ATOM 10033 C C . GLY A 1 1262 ? -10.603 22.732 24.931 1.00 84.06 1262 GLY A C 1
ATOM 10034 O O . GLY A 1 1262 ? -10.629 23.357 23.874 1.00 84.06 1262 GLY A O 1
ATOM 10035 N N . LYS A 1 1263 ? -9.897 21.602 25.084 1.00 90.81 1263 LYS A N 1
ATOM 10036 C CA . LYS A 1 1263 ? -9.072 20.985 24.039 1.00 90.81 1263 LYS A CA 1
ATOM 10037 C C . LYS A 1 1263 ? -9.505 19.552 23.749 1.00 90.81 1263 LYS A C 1
ATOM 10039 O O . LYS A 1 1263 ? -9.776 18.783 24.670 1.00 90.81 1263 LYS A O 1
ATOM 10044 N N . TYR A 1 1264 ? -9.518 19.195 22.474 1.00 93.56 1264 TYR A N 1
ATOM 10045 C CA . TYR A 1 1264 ? -9.700 17.837 21.973 1.00 93.56 1264 TYR A CA 1
ATOM 10046 C C . TYR A 1 1264 ? -8.322 17.241 21.693 1.00 93.56 1264 TYR A C 1
ATOM 10048 O O . TYR A 1 1264 ? -7.505 17.877 21.029 1.00 93.56 1264 TYR A O 1
ATOM 10056 N N . THR A 1 1265 ? -8.044 16.047 22.210 1.00 91.88 1265 THR A N 1
ATOM 10057 C CA . THR A 1 1265 ? -6.733 15.398 22.065 1.00 91.88 1265 THR A CA 1
ATOM 10058 C C . THR A 1 1265 ? -6.873 14.011 21.471 1.00 91.88 1265 THR A C 1
ATOM 10060 O O . THR A 1 1265 ? -7.722 13.244 21.924 1.00 91.88 1265 THR A O 1
ATOM 10063 N N . PHE A 1 1266 ? -6.014 13.677 20.516 1.00 91.31 1266 PHE A N 1
ATOM 10064 C CA . PHE A 1 1266 ? -5.949 12.363 19.880 1.00 91.31 1266 PHE A CA 1
ATOM 10065 C C . PHE A 1 1266 ? -4.524 12.098 19.378 1.00 91.31 1266 PHE A C 1
ATOM 10067 O O . PHE A 1 1266 ? -3.706 13.016 19.288 1.00 91.31 1266 PHE A O 1
ATOM 10074 N N . THR A 1 1267 ? -4.222 10.841 19.063 1.00 88.69 1267 THR A N 1
ATOM 10075 C CA . THR A 1 1267 ? -2.898 10.417 18.597 1.00 88.69 1267 THR A CA 1
ATOM 10076 C C . THR A 1 1267 ? -3.021 9.778 17.222 1.00 88.69 1267 THR A C 1
ATOM 10078 O O . THR A 1 1267 ? -3.896 8.944 17.008 1.00 88.69 1267 THR A O 1
ATOM 10081 N N . LEU A 1 1268 ? -2.127 10.148 16.307 1.00 89.69 1268 LEU A N 1
ATOM 10082 C CA . LEU A 1 1268 ? -2.033 9.572 14.968 1.00 89.69 1268 LEU A CA 1
ATOM 10083 C C . LEU A 1 1268 ? -0.801 8.654 14.879 1.00 89.69 1268 LEU A C 1
ATOM 10085 O O . LEU A 1 1268 ? 0.273 9.048 15.355 1.00 89.69 1268 LEU A O 1
ATOM 10089 N N . PRO A 1 1269 ? -0.913 7.444 14.297 1.00 86.25 1269 PRO A N 1
ATOM 10090 C CA . PRO A 1 1269 ? 0.247 6.590 14.049 1.00 86.25 1269 PRO A CA 1
ATOM 10091 C C . PRO A 1 1269 ? 1.181 7.213 12.998 1.00 86.25 1269 PRO A C 1
ATOM 10093 O O . PRO A 1 1269 ? 0.855 8.233 12.387 1.00 86.25 1269 PRO A O 1
ATOM 10096 N N . CYS A 1 1270 ? 2.366 6.631 12.807 1.00 86.69 1270 CYS A N 1
ATOM 10097 C CA . CYS A 1 1270 ? 3.282 7.034 11.737 1.00 86.69 1270 CYS A CA 1
ATOM 10098 C C . CYS A 1 1270 ? 2.564 6.943 10.375 1.00 86.69 1270 CYS A C 1
ATOM 10100 O O . CYS A 1 1270 ? 1.870 5.963 10.118 1.00 86.69 1270 CYS A O 1
ATOM 10102 N N . GLY A 1 1271 ? 2.632 7.996 9.554 1.00 90.81 1271 GLY A N 1
ATOM 10103 C CA . GLY A 1 1271 ? 1.924 8.083 8.266 1.00 90.81 1271 GLY A CA 1
ATOM 10104 C C . GLY A 1 1271 ? 0.386 8.106 8.328 1.00 90.81 1271 GLY A C 1
ATOM 10105 O O . GLY A 1 1271 ? -0.254 8.351 7.311 1.00 90.81 1271 GLY A O 1
ATOM 10106 N N . GLY A 1 1272 ? -0.236 7.861 9.485 1.00 92.06 1272 GLY A N 1
ATOM 10107 C CA . GLY A 1 1272 ? -1.692 7.828 9.632 1.00 92.06 1272 GLY A CA 1
ATOM 10108 C C . GLY A 1 1272 ? -2.336 9.207 9.692 1.00 92.06 1272 GLY A C 1
ATOM 10109 O O . GLY A 1 1272 ? -1.685 10.210 9.987 1.00 92.06 1272 GLY A O 1
ATOM 10110 N N . GLY A 1 1273 ? -3.650 9.246 9.487 1.00 95.56 1273 GLY A N 1
ATOM 10111 C CA . GLY A 1 1273 ? -4.427 10.476 9.538 1.00 95.56 1273 GLY A CA 1
ATOM 10112 C C . GLY A 1 1273 ? -5.845 10.281 10.048 1.00 95.56 1273 GLY A C 1
ATOM 10113 O O . GLY A 1 1273 ? -6.268 9.186 10.411 1.00 95.56 1273 GLY A O 1
ATOM 10114 N N . THR A 1 1274 ? -6.580 11.385 10.110 1.00 96.25 1274 THR A N 1
ATOM 10115 C CA . THR A 1 1274 ? -7.970 11.409 10.549 1.00 96.25 1274 THR A CA 1
ATOM 10116 C C . THR A 1 1274 ? -8.765 12.468 9.795 1.00 96.25 1274 THR A C 1
ATOM 10118 O O . THR A 1 1274 ? -8.264 13.569 9.552 1.00 96.25 1274 THR A O 1
ATOM 10121 N N . PHE A 1 1275 ? -10.008 12.141 9.436 1.00 97.69 1275 PHE A N 1
ATOM 10122 C CA . PHE A 1 1275 ? -10.986 13.123 8.973 1.00 97.69 1275 PHE A CA 1
ATOM 10123 C C . PHE A 1 1275 ? -11.773 13.637 10.179 1.00 97.69 1275 PHE A C 1
ATOM 10125 O O . PHE A 1 1275 ? -12.371 12.856 10.919 1.00 97.69 1275 PHE A O 1
ATOM 10132 N N . LEU A 1 1276 ? -11.723 14.943 10.410 1.00 95.94 1276 LEU A N 1
ATOM 10133 C CA . LEU A 1 1276 ? -12.326 15.631 11.544 1.00 95.94 1276 LEU A CA 1
ATOM 10134 C C . LEU A 1 1276 ? -13.474 16.500 11.062 1.00 95.94 1276 LEU A C 1
ATOM 10136 O O . LEU A 1 1276 ? -13.264 17.375 10.230 1.00 95.94 1276 LEU A O 1
ATOM 10140 N N . ILE A 1 1277 ? -14.654 16.310 11.637 1.00 95.31 1277 ILE A N 1
ATOM 10141 C CA . ILE A 1 1277 ? -15.843 17.122 11.379 1.00 95.31 1277 ILE A CA 1
ATOM 10142 C C . ILE A 1 1277 ? -16.099 17.991 12.609 1.00 95.31 1277 ILE A C 1
ATOM 10144 O O . ILE A 1 1277 ? -16.161 17.483 13.730 1.00 95.31 1277 ILE A O 1
ATOM 10148 N N . ILE A 1 1278 ? -16.229 19.300 12.392 1.00 91.69 1278 ILE A N 1
ATOM 10149 C CA . ILE A 1 1278 ? -16.461 20.302 13.435 1.00 91.69 1278 ILE A CA 1
ATOM 10150 C C . ILE A 1 1278 ? -17.821 20.960 13.167 1.00 91.69 1278 ILE A C 1
ATOM 10152 O O . ILE A 1 1278 ? -17.971 21.690 12.179 1.00 91.69 1278 ILE A O 1
ATOM 10156 N N . GLU A 1 1279 ? -18.792 20.694 14.048 1.00 88.75 1279 GLU A N 1
ATOM 10157 C CA . GLU A 1 1279 ? -20.192 21.154 13.946 1.00 88.75 1279 GLU A CA 1
ATOM 10158 C C . GLU A 1 1279 ? -20.545 22.297 14.900 1.00 88.75 1279 GLU A C 1
ATOM 10160 O O . GLU A 1 1279 ? -20.181 22.228 16.101 1.00 88.75 1279 GLU A O 1
#

pLDDT: mean 71.75, std 20.28, range [25.23, 98.44]

Foldseek 3Di:
DVVVVVVVVVVVVVPPDDDDDDDDDPVQVVLLVVLLVVLVVLLVVCVVVLPADDLDPVPPDPLNCCLNVPLSVVSVVQNPDPDGDGSCVSVVSSVSNVVSVVVVVVVDQVLVVLVVLLVVVVVPDDPLVQFDPVLSVQLVVLQVVLVVQSVVQSPDPDDHVVSSVVSSVSNVVSVVSTHGPPVVVVVVVVPDDDDDPPPPVVVVVVVVVVVVVVVVVPPPDDDDDVVVVVVVVVVVVVVVVVVVVPDPPDDDDDDDDDPPPPVVVVVVVPPPDDQQLVVLLVLLVVLLVLLVHPCVVCVVLSVVSSVCSNPDDPVVSVVSSVVSNVVSVVVSVVVPPDDDPCPVVVVVCCVPPVVVVVVVPDPPPVPVVVVVVVCCCVVPVVVVVCVPDPDDPVVVVVVVVVVVVVLVVPDPPDPVSVVVVVVSVVVVVVDDDDDDDDDPVLVVLVVVVVVVVVDPPDDPVVVVVSVVVNLVSVVVGDDLQSVLLVVLVVVLVVLVVVLVLQPDPDDDPLSVVLVVLSVVSVVVSVVPPPDDSVVSVVSVVVNVCSVPPPVVVVACAAPNLLVLLQVLLLVCVVVLVQFDPVLSVQLVVLNVCLVVCHPPHGSVSSVVSSVSNVVSSVSTHTPAFDAWEWEKAAAEDAAFDKTKIWIWTAAQRLWFKKKKKKAWDPQFKDWDDKPDDWDDFARMTIDIGGHLGRDHHGDTRMMTIITGHNRHQAAKIKIDMDIDLTAHSVSDRHHYDYYTYIYGHDDDQQQQCLVPPSDLEPVSLVQLVCVQVVNHDGDPSSLVSQVNVPPSDSHVVSSVVSVCVNVVNDDAQQWEWEDEPNDTPDIDRDPDQKDFDDDQDDDPQWEWPAKAQDEQNPHGGHDHTIHGTPDYGYIYTHIDRQAADADDFQQAAEEAEPQDDLVPDDLVSLLLCLLLLHAEYEDEDDPVDVSRVVVLVSCLHNNHAYAYAYPVQQPDPPRALVNLCVSCVSPVRRSNYQYYEHDEADALVCLLVSLVVQVRNCVNCVRHAYDYEHEFQPDPSVDHVLVSLVSNVVRHPHQAYHYEQQQWFDDPNFIGGHLCNLVRLQSRLVSCVVSVHAYAYEAEQKDQWPPGRHDHDDLLRVLLNVLSNVLSSHRYYYYPHQEDPDPPVPDDGNQRTDHCAGPVRDGGCSSVSSSQNSLLVNLCSVVSSQKDWDDKAKQAAPDRDSSRPVGHHDDDPFKDKNAMWIWIKIAGPPDRKIKIKIWRNHDLSVFDKIKMKGADPPFPWKWKSASSDTDTFDDDPRIGIDIATNSHIIMMITD

Solvent-accessible surface area (backbone atoms only — not comparable to full-atom values): 70891 Å² total; per-residue (Å²): 107,78,74,54,55,60,50,55,61,56,50,68,71,66,68,76,67,84,75,82,81,73,84,70,49,75,66,53,48,50,46,16,52,51,27,48,52,50,39,48,54,50,49,60,66,49,55,73,56,70,80,61,74,67,93,51,80,90,66,74,50,72,64,58,52,45,42,58,72,45,52,52,50,50,51,50,54,65,71,69,48,90,70,83,63,62,33,65,65,34,47,55,50,42,54,50,52,51,51,46,50,51,59,50,49,76,74,54,51,79,43,55,55,55,48,54,52,48,51,53,60,55,69,73,55,73,65,74,87,51,30,37,71,69,27,46,54,50,24,55,57,44,40,56,54,37,54,50,53,46,55,55,47,45,74,41,95,80,66,50,52,69,57,53,50,48,44,53,50,52,42,52,54,25,57,69,52,52,41,68,61,62,65,67,62,64,53,62,68,71,71,66,88,76,71,101,83,63,74,65,64,60,51,46,56,52,47,56,61,48,48,63,59,52,61,70,75,65,76,85,73,85,92,81,70,64,60,62,49,52,52,49,52,46,50,50,49,47,51,52,49,51,56,57,72,70,45,96,83,78,81,89,88,90,85,80,78,92,83,66,68,77,70,57,63,64,56,69,76,68,62,90,77,71,62,70,25,62,58,53,45,54,48,52,54,52,49,36,61,72,63,71,43,60,64,80,83,46,39,73,58,52,53,52,46,49,69,45,32,78,78,52,51,74,73,54,48,53,48,54,51,50,57,46,52,54,53,51,53,53,51,47,54,64,61,71,78,68,76,93,65,54,66,66,55,48,53,53,47,44,49,65,66,51,45,47,65,50,60,75,73,51,83,79,73,54,56,65,56,51,52,59,47,51,52,44,44,61,73,54,51,46,59,56,53,50,74,75,63,75,73,60,69,71,66,54,50,59,50,50,53,53,51,50,58,59,52,66,73,75,54,97,83,53,88,64,60,61,56,55,50,55,53,54,52,53,63,53,69,76,72,71,94,80,92,88,85,89,65,77,69,59,61,59,51,51,52,53,51,54,58,50,75,74,45,97,80,76,51,75,73,62,54,49,50,56,48,48,55,47,49,56,60,43,68,75,63,72,53,75,53,57,57,40,52,52,52,45,54,53,51,48,55,55,48,52,56,57,60,64,34,61,68,56,94,70,72,50,71,42,50,50,49,46,50,52,47,52,48,51,50,52,49,55,66,69,62,50,96,81,62,60,51,65,59,40,53,51,48,44,53,49,49,51,47,39,44,64,73,43,29,44,76,76,37,50,34,46,69,53,35,53,50,53,46,47,53,59,51,56,73,46,52,80,49,40,80,44,27,33,70,68,36,41,49,47,32,52,53,25,48,53,50,38,59,70,39,50,81,78,45,36,30,64,55,37,52,50,33,44,50,49,29,52,51,26,57,75,56,56,41,74,48,76,76,48,61,30,38,37,33,38,43,61,35,76,38,37,66,62,35,75,39,67,35,38,39,29,30,72,38,66,25,36,45,15,34,30,38,35,40,39,31,34,51,62,73,35,39,39,87,71,52,55,78,54,73,60,52,83,31,44,31,32,37,39,37,71,50,78,39,86,61,55,43,57,57,65,36,73,77,40,45,36,34,32,31,30,31,88,74,42,70,76,45,79,44,60,32,47,49,46,70,48,76,33,15,25,61,78,69,44,81,44,61,70,48,67,42,54,21,31,41,33,32,40,95,57,84,48,61,26,27,53,80,72,77,87,51,64,40,64,69,24,19,49,49,39,47,31,33,64,70,71,74,45,87,73,54,79,68,34,50,56,9,39,29,52,81,67,79,86,66,77,42,69,67,22,21,49,54,36,37,33,46,52,70,69,73,61,69,78,68,41,30,46,35,36,33,46,94,95,34,82,75,48,74,50,79,50,98,60,48,69,45,73,52,76,77,87,69,88,49,96,65,32,19,67,77,50,44,11,60,23,68,83,56,35,74,41,46,48,50,86,59,45,42,49,44,90,46,69,42,58,31,18,52,16,66,46,80,50,60,60,65,75,88,59,73,41,42,52,43,33,26,24,35,53,39,56,60,70,92,78,59,51,66,65,55,38,48,48,42,39,72,30,45,35,39,35,33,38,41,70,38,46,94,90,43,70,56,36,62,48,53,51,53,37,25,38,57,49,56,28,31,29,30,37,33,40,61,66,62,72,71,43,80,83,73,43,42,69,53,52,54,61,68,39,62,90,49,65,86,39,48,20,42,36,28,39,44,74,49,72,50,68,52,67,91,48,45,69,63,52,28,55,49,49,56,35,46,45,68,58,41,68,90,45,51,67,43,62,37,36,60,34,68,88,51,90,62,87,59,61,58,68,56,53,53,50,51,46,63,75,58,39,98,59,74,52,47,33,32,40,52,84,38,57,27,39,58,97,90,39,64,42,70,44,54,54,51,49,51,42,53,50,53,52,34,49,55,17,59,78,66,76,30,29,32,31,38,38,36,62,43,43,17,38,52,74,97,49,58,40,28,82,70,47,52,41,56,48,26,31,51,52,37,51,42,45,23,52,42,34,19,38,42,29,31,42,22,30,21,62,80,83,87,78,86,74,77,90,60,60,88,50,47,36,15,22,15,30,90,85,71,44,78,38,69,43,35,58,32,46,23,53,47,38,46,28,56,51,62,44,16,75,64,50,41,47,38,44,67,72,50,59,30,23,43,73,30,97,66,64,46,70,33,53,66,84,42,55,68,57,84,61,93,39,62,48,51,80,37,15,29,38,39,10,38,28,40,39,76,84,57,91,39,39,34,36,30,45,20,30,51,45,60,71,68,69,67,50,65,26,52,37,41,38,47,60,89,88,50,81,48,38,38,33,29,55,78,38,38,85,39,79,58,70,65,56,96,70,28,34,72,53,74,31,50,40,16,23,42,32,51,33,43,43,70

Secondary structure (DSSP, 8-state):
-HHHHHHHHHHHHH--PPPPPPPPPHHHHHHHHHHHHHHHHHHHHHHHHHT---S-GGG--HHHHHIIIIIHHHHHHHHH-SSPPPHHHHHHHHHHHHHHHHHHHHH--HHHHHHHHHHHHHHTSPPGGGB-HHHHHHHHHHHHHHHHHHHHHHT-TT--HHHHHHHHHHHHHHHTT--B--HHHHHHTSS----TT-TTHHHHHHHHHHHHHHTTTSSSS---SSHHHHHHHHHHHHHHHHHHTT-TT--------TTSTTTTTTTTTT-TT--HHHHHHHHHHHHHHHTT--HHHHHHHHHHHHHHTTT--HHHHHHHHHHHHHHHHHHHHHGGGS-SSHHHHHHHHIIIIIIHHHHTT-SSSHHHHHHHHHHHIIIIIHHHHHHHH---HHHHHHHHHHHHHHHHTT-TT-TTHHHHHHHHHHHHHTT--------HHHHHHHHHHHHHTT-TT--HHHHHHHHHHHHHHHHTT--HHHHHHHHHHHHHHHHHHHHHT---SS--HHHHHHHHHHHHHHHHHHT-TTS-HHHHHHHHHHHHHHIIIIIGGGSSSSHHHHHHHHHHHHHHGGGGGGB-HHHHHHHHHHHHHHHHHTTT--HHHHHHHHHHHHHHHHT--B--PPPEEEEEPPEEE-TT-EEEEEEEE-S---EEEEEEEEE--TTTEEEEEESS--EEETTEEEEEEE-SSPPPTTEEEEEEEEEEPTTPPSEEEEEEEEEEEEEETT--B--EEEE-EEEEE-S---TT-SS-SSS--HHHHHHHHHHHTTS----HHHHHHH-SS-SS--SHHHHHHHHHHHTT---PPP-EEEEETTEEEEEE--S-SEEEPPP---BTTEEEEEEESSGGG-SPBPPSSEEE-SS-EEEEEEEEE----PPPTT--EEEESS-S-TTT--HHHHHHHHHTT--EEEEEE-TT-HHHHHHHHHHHHHT-EEEEEEHHHHH-SS--HHHHHHHHTTTTT-TTEEEEEEEES--GGGHHHHHHHHHHHHHH-TTSEEEEEBPPTTS--SS-HHHHHHHHHHH---SEEEEEE--EEEETTEEEE-TTHHHHHHHHHHHHHHTT-EEEEEEE--B--TTS-BPPP-HHHHHHHHHHHHHTT--EEEEETSSPS---S-S---TT-BSSB-TT-PBPHHHHHHHHHHHHHHTTHHHHTTEEEEEEEEE--SS--GGGTTSPBP--TTEEESS-EEEEEEEESSSS-EEEEEEE-S-GGG---EEEEE--TT-S-EEEEETTEEEEPPPBTTBEEEEE-TT-EEEEEE-

Nearest PDB structures (foldseek):
  2xdh-assembly1_A  TM=8.840E-01  e=5.336E-08  Archaeoglobus fulgidus
  1qzn-assembly1_A  TM=6.848E-01  e=8.061E-06  Acetivibrio cellulolyticus
  3l8q-assembly4_D  TM=6.866E-01  e=1.080E-05  Acetivibrio cellulolyticus
  3fnk-assembly2_B  TM=6.870E-01  e=5.133E-05  Acetivibrio cellulolyticus
  5m0y-assembly1_A  TM=6.474E-01  e=5.389E-05  Acetivibrio thermocellus ATCC 27405

Sequence (1279 aa):
MKKLLSFFLSVIILCSVPFAFSAMTEEELGQAQEAKNYLKSLYLAYKGYEMRVLLDENKQNEDYIYYRDILMKRAIELLQQEEYEPANTYYSLVKSLEMCWYRWREQMPVSNGLFIIRDNLVAEIAPSYSYTPSSWNEYVLRRAFCDQAIDELKNSTNASDEAGQRAVDDYKAAIAVLKPINLAELSSDLEKPTDESTSLNAKKELLDKLSDANSYAARITELNSIEQKDVKDFFAALNFFNAIANDETLYHAGYYNVHALKEKLAIVKASSKIPIGDALVAMCEKYTYRSGVEISAVKARIDDITAKSVTCTDSEGQKLYTDFCLAVDELAKNVLTSETDTAKNYFTYVVENISKPLMERTADITFKYAYSYLEYCVNTLFPSYIQDKGVKAEEIYSFADYLYDFIDYWSPETYIGVDLIRYAEKCIDDHFFTVKTIPDNIAAIREKIYAASQDDTLTSGQGELLINELISALDEAGGDQYAAHSELNLKMGLYAVNASRDTKKEKSESTKAFYSKLEEAKALLSTCYDQPVYAYYDMIGQLDNICENLFFPQINVSRPFILKCRELYYKYSPLSGTYTNESWTAVSDAMNYCDAVYGKGTDAQCAEAYSILEKAVNALVKDVPNEAEISLTSALGKIGDTVEIKLNVSRDSNMSYGKFVLYYDDTVLEYVSASDNVTSLAGALEYTYYNLSPSPRNTNLITLNFKIKNTAANGPSAIVLTGEKVRDKYNRDISAQFTSGAVEVGEGVVYGDINSTKSIELADAMGVFQYVAGKYAFNSERNISADYNKDGVLDLSDAMNIFMIVAGKQTPPISAKYIANEKLVEVENNNSDMHSCPEAPEKPGYVFRGWYTGENGTGQKLATEKVKVSKPSVYYAYYEKFEQKHLKQGEIMTAGYVAIHTEFAVEEDFKKLAECGIDIIIIDYDKSNPKTAQNLKWAEKYGLRVFISDNMMLKTEPLTEEKVLEFTEPYRDSPSFLGNFIVDEPSADKFDHYAARVDVYRKALPDYDLHVNLFSMDAPVGMPFSDYVSSYVEKFNLPFISTSTYSLFSENNIKITAQNHIANIQTVAQAAKENNLDFWMYTQSMSGIEGHNNRYITLDDIRFQMYSALAFGASKLMHFCYDVPGYDGTVKYNTQVYGARNYAHEYTEIYDYMQTANLEVKAFSEEFSKYSWEKTTAFKSSAVPKYLNCLEPYSADNIYADQSLLIGEFKSNENSSKALLISNASELNNNRKANVSLSATGAKHVYAYLNGVKTELTAKNGKYTFTLPCGGGTFLIIE

Radius of gyration: 44.39 Å; Cα contacts (8 Å, |Δi|>4): 1873; chains: 1; bounding box: 136×86×111 Å